Protein 1M9O (pdb70)

Organism: Mus musculus (NCBI:txid10090)

Nearest PDB structures (foldseek):
  1m9o-assembly1_A  TM=8.579E-01  e=6.923E-06  Mus musculus
  1m9o-assembly1_A  TM=8.960E-01  e=3.467E-06  Mus musculus
  1m9o-assembly1_A  TM=8.596E-01  e=6.388E-07  Mus musculus
  2d9n-assembly1_A  TM=3.395E-01  e=9.204E-01  Homo sapiens
  2rhk-assembly1_C  TM=3.405E-01  e=1.941E+00  Homo sapiens

Structure (mmCIF, N/CA/C/O backbone):
data_1M9O
#
_entry.id   1M9O
#
loop_
_entity.id
_entity.type
_entity.pdbx_description
1 polymer Tristetraproline
2 non-polymer 'ZINC ION'
#
loop_
_atom_site.group_PDB
_atom_site.id
_atom_site.type_symbol
_atom_site.label_atom_id
_atom_site.label_alt_id
_atom_site.label_comp_id
_atom_site.label_asym_id
_atom_site.label_entity_id
_atom_site.label_seq_id
_atom_site.pdbx_PDB_ins_code
_atom_site.Cartn_x
_atom_site.Cartn_y
_atom_site.Cartn_z
_atom_site.occupancy
_atom_site.B_iso_or_equiv
_atom_site.auth_seq_id
_atom_site.auth_comp_id
_atom_site.auth_asym_id
_atom_site.auth_atom_id
_atom_site.pdbx_PDB_model_num
ATOM 1 N N . MET A 1 4 ? 67.002 -23.223 -7.880 1.00 0.00 4 MET A N 1
ATOM 2 C CA . MET A 1 4 ? 66.508 -22.281 -8.922 1.00 0.00 4 MET A CA 1
ATOM 3 C C . MET A 1 4 ? 65.943 -21.008 -8.297 1.00 0.00 4 MET A C 1
ATOM 4 O O . MET A 1 4 ? 66.424 -19.908 -8.565 1.00 0.00 4 MET A O 1
ATOM 18 N N . THR A 1 5 ? 64.918 -21.164 -7.465 1.00 0.00 5 THR A N 1
ATOM 19 C CA . THR A 1 5 ? 64.289 -20.025 -6.805 1.00 0.00 5 THR A CA 1
ATOM 20 C C . THR A 1 5 ? 63.784 -19.016 -7.834 1.00 0.00 5 THR A C 1
ATOM 21 O O . THR A 1 5 ? 63.745 -19.306 -9.031 1.00 0.00 5 THR A O 1
ATOM 32 N N . THR A 1 6 ? 63.398 -17.832 -7.365 1.00 0.00 6 THR A N 1
ATOM 33 C CA . THR A 1 6 ? 62.898 -16.785 -8.249 1.00 0.00 6 THR A CA 1
ATOM 34 C C . THR A 1 6 ? 63.916 -16.457 -9.337 1.00 0.00 6 THR A C 1
ATOM 35 O O . THR A 1 6 ? 65.124 -16.473 -9.096 1.00 0.00 6 THR A O 1
ATOM 46 N N . SER A 1 7 ? 63.419 -16.159 -10.535 1.00 0.00 7 SER A N 1
ATOM 47 C CA . SER A 1 7 ? 64.285 -15.828 -11.662 1.00 0.00 7 SER A CA 1
ATOM 48 C C . SER A 1 7 ? 64.274 -14.324 -11.931 1.00 0.00 7 SER A C 1
ATOM 49 O O . SER A 1 7 ? 64.146 -13.884 -13.073 1.00 0.00 7 SER A O 1
ATOM 57 N N . SER A 1 8 ? 64.414 -13.542 -10.867 1.00 0.00 8 SER A N 1
ATOM 58 C CA . SER A 1 8 ? 64.422 -12.088 -10.977 1.00 0.00 8 SER A CA 1
ATOM 59 C C . SER A 1 8 ? 64.667 -11.450 -9.613 1.00 0.00 8 SER A C 1
ATOM 60 O O . SER A 1 8 ? 65.740 -10.904 -9.357 1.00 0.00 8 SER A O 1
ATOM 68 N N . ARG A 1 9 ? 63.669 -11.532 -8.736 1.00 0.00 9 ARG A N 1
ATOM 69 C CA . ARG A 1 9 ? 63.781 -10.970 -7.396 1.00 0.00 9 ARG A CA 1
ATOM 70 C C . ARG A 1 9 ? 63.991 -9.467 -7.450 1.00 0.00 9 ARG A C 1
ATOM 71 O O . ARG A 1 9 ? 64.551 -8.933 -8.411 1.00 0.00 9 ARG A O 1
ATOM 92 N N . TYR A 1 10 ? 63.535 -8.791 -6.407 1.00 0.00 10 TYR A N 1
ATOM 93 C CA . TYR A 1 10 ? 63.655 -7.355 -6.305 1.00 0.00 10 TYR A CA 1
ATOM 94 C C . TYR A 1 10 ? 65.114 -6.932 -6.239 1.00 0.00 10 TYR A C 1
ATOM 95 O O . TYR A 1 10 ? 66.010 -7.689 -6.612 1.00 0.00 10 TYR A O 1
ATOM 113 N N . LYS A 1 11 ? 65.344 -5.709 -5.798 1.00 0.00 11 LYS A N 1
ATOM 114 C CA . LYS A 1 11 ? 66.678 -5.162 -5.713 1.00 0.00 11 LYS A CA 1
ATOM 115 C C . LYS A 1 11 ? 67.497 -5.870 -4.647 1.00 0.00 11 LYS A C 1
ATOM 116 O O . LYS A 1 11 ? 67.127 -6.938 -4.161 1.00 0.00 11 LYS A O 1
ATOM 135 N N . THR A 1 12 ? 68.619 -5.264 -4.299 1.00 0.00 12 THR A N 1
ATOM 136 C CA . THR A 1 12 ? 69.520 -5.828 -3.301 1.00 0.00 12 THR A CA 1
ATOM 137 C C . THR A 1 12 ? 69.710 -4.898 -2.104 1.00 0.00 12 THR A C 1
ATOM 138 O O . THR A 1 12 ? 70.477 -5.205 -1.192 1.00 0.00 12 THR A O 1
ATOM 149 N N . GLU A 1 13 ? 69.038 -3.753 -2.122 1.00 0.00 13 GLU A N 1
ATOM 150 C CA . GLU A 1 13 ? 69.170 -2.785 -1.059 1.00 0.00 13 GLU A CA 1
ATOM 151 C C . GLU A 1 13 ? 68.296 -3.132 0.158 1.00 0.00 13 GLU A C 1
ATOM 152 O O . GLU A 1 13 ? 67.696 -4.201 0.210 1.00 0.00 13 GLU A O 1
ATOM 164 N N . LEU A 1 14 ? 68.249 -2.229 1.144 1.00 0.00 14 LEU A N 1
ATOM 165 C CA . LEU A 1 14 ? 67.463 -2.450 2.361 1.00 0.00 14 LEU A CA 1
ATOM 166 C C . LEU A 1 14 ? 67.188 -1.145 3.105 1.00 0.00 14 LEU A C 1
ATOM 167 O O . LEU A 1 14 ? 68.004 -0.227 3.092 1.00 0.00 14 LEU A O 1
ATOM 183 N N . CYS A 1 15 ? 66.035 -1.081 3.766 1.00 0.00 15 CYS A N 1
ATOM 184 C CA . CYS A 1 15 ? 65.653 0.098 4.525 1.00 0.00 15 CYS A CA 1
ATOM 185 C C . CYS A 1 15 ? 66.510 0.180 5.794 1.00 0.00 15 CYS A C 1
ATOM 186 O O . CYS A 1 15 ? 66.111 -0.307 6.852 1.00 0.00 15 CYS A O 1
ATOM 193 N N . ARG A 1 16 ? 67.702 0.785 5.679 1.00 0.00 16 ARG A N 1
ATOM 194 C CA . ARG A 1 16 ? 68.620 0.897 6.796 1.00 0.00 16 ARG A CA 1
ATOM 195 C C . ARG A 1 16 ? 68.211 2.011 7.765 1.00 0.00 16 ARG A C 1
ATOM 196 O O . ARG A 1 16 ? 67.310 1.833 8.583 1.00 0.00 16 ARG A O 1
ATOM 217 N N . THR A 1 17 ? 68.883 3.158 7.671 1.00 0.00 17 THR A N 1
ATOM 218 C CA . THR A 1 17 ? 68.591 4.294 8.532 1.00 0.00 17 THR A CA 1
ATOM 219 C C . THR A 1 17 ? 67.259 4.919 8.138 1.00 0.00 17 THR A C 1
ATOM 220 O O . THR A 1 17 ? 66.609 5.605 8.924 1.00 0.00 17 THR A O 1
ATOM 231 N N . TYR A 1 18 ? 66.870 4.648 6.903 1.00 0.00 18 TYR A N 1
ATOM 232 C CA . TYR A 1 18 ? 65.647 5.135 6.317 1.00 0.00 18 TYR A CA 1
ATOM 233 C C . TYR A 1 18 ? 64.430 4.816 7.183 1.00 0.00 18 TYR A C 1
ATOM 234 O O . TYR A 1 18 ? 63.588 5.677 7.438 1.00 0.00 18 TYR A O 1
ATOM 252 N N . SER A 1 19 ? 64.343 3.560 7.616 1.00 0.00 19 SER A N 1
ATOM 253 C CA . SER A 1 19 ? 63.234 3.083 8.440 1.00 0.00 19 SER A CA 1
ATOM 254 C C . SER A 1 19 ? 62.960 3.984 9.647 1.00 0.00 19 SER A C 1
ATOM 255 O O . SER A 1 19 ? 61.920 3.862 10.293 1.00 0.00 19 SER A O 1
ATOM 263 N N . GLU A 1 20 ? 63.883 4.890 9.941 1.00 0.00 20 GLU A N 1
ATOM 264 C CA . GLU A 1 20 ? 63.729 5.808 11.061 1.00 0.00 20 GLU A CA 1
ATOM 265 C C . GLU A 1 20 ? 63.195 7.146 10.585 1.00 0.00 20 GLU A C 1
ATOM 266 O O . GLU A 1 20 ? 63.519 8.201 11.135 1.00 0.00 20 GLU A O 1
ATOM 278 N N . SER A 1 21 ? 62.371 7.080 9.557 1.00 0.00 21 SER A N 1
ATOM 279 C CA . SER A 1 21 ? 61.755 8.269 8.967 1.00 0.00 21 SER A CA 1
ATOM 280 C C . SER A 1 21 ? 62.780 9.128 8.227 1.00 0.00 21 SER A C 1
ATOM 281 O O . SER A 1 21 ? 62.514 10.286 7.909 1.00 0.00 21 SER A O 1
ATOM 289 N N . GLY A 1 22 ? 63.951 8.559 7.954 1.00 0.00 22 GLY A N 1
ATOM 290 C CA . GLY A 1 22 ? 64.985 9.293 7.259 1.00 0.00 22 GLY A CA 1
ATOM 291 C C . GLY A 1 22 ? 64.563 9.741 5.876 1.00 0.00 22 GLY A C 1
ATOM 292 O O . GLY A 1 22 ? 64.074 10.857 5.692 1.00 0.00 22 GLY A O 1
ATOM 296 N N . ARG A 1 23 ? 64.795 8.878 4.904 1.00 0.00 23 ARG A N 1
ATOM 297 C CA . ARG A 1 23 ? 64.471 9.172 3.511 1.00 0.00 23 ARG A CA 1
ATOM 298 C C . ARG A 1 23 ? 63.388 8.257 2.970 1.00 0.00 23 ARG A C 1
ATOM 299 O O . ARG A 1 23 ? 62.295 8.689 2.607 1.00 0.00 23 ARG A O 1
ATOM 320 N N . CYS A 1 24 ? 63.733 6.993 2.912 1.00 0.00 24 CYS A N 1
ATOM 321 C CA . CYS A 1 24 ? 62.855 5.958 2.383 1.00 0.00 24 CYS A CA 1
ATOM 322 C C . CYS A 1 24 ? 62.631 6.219 0.895 1.00 0.00 24 CYS A C 1
ATOM 323 O O . CYS A 1 24 ? 61.651 6.860 0.500 1.00 0.00 24 CYS A O 1
ATOM 330 N N . ARG A 1 25 ? 63.575 5.744 0.081 1.00 0.00 25 ARG A N 1
ATOM 331 C CA . ARG A 1 25 ? 63.538 5.931 -1.370 1.00 0.00 25 ARG A CA 1
ATOM 332 C C . ARG A 1 25 ? 62.232 5.418 -1.994 1.00 0.00 25 ARG A C 1
ATOM 333 O O . ARG A 1 25 ? 61.908 5.745 -3.134 1.00 0.00 25 ARG A O 1
ATOM 354 N N . TYR A 1 26 ? 61.479 4.643 -1.228 1.00 0.00 26 TYR A N 1
ATOM 355 C CA . TYR A 1 26 ? 60.191 4.108 -1.657 1.00 0.00 26 TYR A CA 1
ATOM 356 C C . TYR A 1 26 ? 59.220 4.193 -0.485 1.00 0.00 26 TYR A C 1
ATOM 357 O O . TYR A 1 26 ? 58.582 3.210 -0.127 1.00 0.00 26 TYR A O 1
ATOM 375 N N . GLY A 1 27 ? 59.112 5.381 0.103 1.00 0.00 27 GLY A N 1
ATOM 376 C CA . GLY A 1 27 ? 58.229 5.580 1.246 1.00 0.00 27 GLY A CA 1
ATOM 377 C C . GLY A 1 27 ? 56.914 4.823 1.149 1.00 0.00 27 GLY A C 1
ATOM 378 O O . GLY A 1 27 ? 56.128 5.033 0.226 1.00 0.00 27 GLY A O 1
ATOM 382 N N . ALA A 1 28 ? 56.692 3.922 2.111 1.00 0.00 28 ALA A N 1
ATOM 383 C CA . ALA A 1 28 ? 55.480 3.103 2.164 1.00 0.00 28 ALA A CA 1
ATOM 384 C C . ALA A 1 28 ? 55.507 1.975 1.134 1.00 0.00 28 ALA A C 1
ATOM 385 O O . ALA A 1 28 ? 54.714 1.036 1.205 1.00 0.00 28 ALA A O 1
ATOM 392 N N . LYS A 1 29 ? 56.417 2.082 0.180 1.00 0.00 29 LYS A N 1
ATOM 393 C CA . LYS A 1 29 ? 56.560 1.106 -0.865 1.00 0.00 29 LYS A CA 1
ATOM 394 C C . LYS A 1 29 ? 57.983 0.570 -0.929 1.00 0.00 29 LYS A C 1
ATOM 395 O O . LYS A 1 29 ? 58.390 0.009 -1.947 1.00 0.00 29 LYS A O 1
ATOM 414 N N . CYS A 1 30 ? 58.758 0.774 0.136 1.00 0.00 30 CYS A N 1
ATOM 415 C CA . CYS A 1 30 ? 60.151 0.347 0.130 1.00 0.00 30 CYS A CA 1
ATOM 416 C C . CYS A 1 30 ? 60.355 -1.104 0.505 1.00 0.00 30 CYS A C 1
ATOM 417 O O . CYS A 1 30 ? 59.822 -1.605 1.495 1.00 0.00 30 CYS A O 1
ATOM 424 N N . GLN A 1 31 ? 61.160 -1.755 -0.315 1.00 0.00 31 GLN A N 1
ATOM 425 C CA . GLN A 1 31 ? 61.514 -3.144 -0.132 1.00 0.00 31 GLN A CA 1
ATOM 426 C C . GLN A 1 31 ? 63.023 -3.326 -0.242 1.00 0.00 31 GLN A C 1
ATOM 427 O O . GLN A 1 31 ? 63.569 -4.342 0.187 1.00 0.00 31 GLN A O 1
ATOM 441 N N . PHE A 1 32 ? 63.692 -2.331 -0.820 1.00 0.00 32 PHE A N 1
ATOM 442 C CA . PHE A 1 32 ? 65.129 -2.397 -0.996 1.00 0.00 32 PHE A CA 1
ATOM 443 C C . PHE A 1 32 ? 65.775 -1.021 -1.158 1.00 0.00 32 PHE A C 1
ATOM 444 O O . PHE A 1 32 ? 66.280 -0.452 -0.192 1.00 0.00 32 PHE A O 1
ATOM 461 N N . ALA A 1 33 ? 65.796 -0.521 -2.405 1.00 0.00 33 ALA A N 1
ATOM 462 C CA . ALA A 1 33 ? 66.422 0.764 -2.733 1.00 0.00 33 ALA A CA 1
ATOM 463 C C . ALA A 1 33 ? 66.294 1.763 -1.595 1.00 0.00 33 ALA A C 1
ATOM 464 O O . ALA A 1 33 ? 65.225 2.310 -1.366 1.00 0.00 33 ALA A O 1
ATOM 471 N N . HIS A 1 34 ? 67.400 1.990 -0.894 1.00 0.00 34 HIS A N 1
ATOM 472 C CA . HIS A 1 34 ? 67.426 2.913 0.237 1.00 0.00 34 HIS A CA 1
ATOM 473 C C . HIS A 1 34 ? 68.894 3.318 0.561 1.00 0.00 34 HIS A C 1
ATOM 474 O O . HIS A 1 34 ? 69.682 3.541 -0.356 1.00 0.00 34 HIS A O 1
ATOM 488 N N . GLY A 1 35 ? 69.256 3.412 1.856 1.00 0.00 35 GLY A N 1
ATOM 489 C CA . GLY A 1 35 ? 70.598 3.784 2.263 1.00 0.00 35 GLY A CA 1
ATOM 490 C C . GLY A 1 35 ? 71.693 2.980 1.588 1.00 0.00 35 GLY A C 1
ATOM 491 O O . GLY A 1 35 ? 71.907 3.082 0.379 1.00 0.00 35 GLY A O 1
ATOM 495 N N . LEU A 1 36 ? 72.394 2.186 2.388 1.00 0.00 36 LEU A N 1
ATOM 496 C CA . LEU A 1 36 ? 73.491 1.357 1.902 1.00 0.00 36 LEU A CA 1
ATOM 497 C C . LEU A 1 36 ? 73.002 0.318 0.897 1.00 0.00 36 LEU A C 1
ATOM 498 O O . LEU A 1 36 ? 73.208 0.457 -0.308 1.00 0.00 36 LEU A O 1
ATOM 514 N N . GLY A 1 37 ? 72.348 -0.719 1.408 1.00 0.00 37 GLY A N 1
ATOM 515 C CA . GLY A 1 37 ? 71.832 -1.777 0.566 1.00 0.00 37 GLY A CA 1
ATOM 516 C C . GLY A 1 37 ? 72.845 -2.331 -0.410 1.00 0.00 37 GLY A C 1
ATOM 517 O O . GLY A 1 37 ? 72.842 -1.997 -1.595 1.00 0.00 37 GLY A O 1
ATOM 521 N N . GLU A 1 38 ? 73.698 -3.196 0.097 1.00 0.00 38 GLU A N 1
ATOM 522 C CA . GLU A 1 38 ? 74.718 -3.837 -0.717 1.00 0.00 38 GLU A CA 1
ATOM 523 C C . GLU A 1 38 ? 74.756 -5.325 -0.412 1.00 0.00 38 GLU A C 1
ATOM 524 O O . GLU A 1 38 ? 75.825 -5.929 -0.322 1.00 0.00 38 GLU A O 1
ATOM 536 N N . LEU A 1 39 ? 73.575 -5.906 -0.225 1.00 0.00 39 LEU A N 1
ATOM 537 C CA . LEU A 1 39 ? 73.465 -7.333 0.099 1.00 0.00 39 LEU A CA 1
ATOM 538 C C . LEU A 1 39 ? 74.189 -8.195 -0.921 1.00 0.00 39 LEU A C 1
ATOM 539 O O . LEU A 1 39 ? 74.938 -9.108 -0.572 1.00 0.00 39 LEU A O 1
ATOM 555 N N . ARG A 1 40 ? 73.954 -7.887 -2.177 1.00 0.00 40 ARG A N 1
ATOM 556 C CA . ARG A 1 40 ? 74.569 -8.613 -3.286 1.00 0.00 40 ARG A CA 1
ATOM 557 C C . ARG A 1 40 ? 75.746 -7.831 -3.857 1.00 0.00 40 ARG A C 1
ATOM 558 O O . ARG A 1 40 ? 75.976 -7.829 -5.065 1.00 0.00 40 ARG A O 1
ATOM 579 N N . GLN A 1 41 ? 76.492 -7.179 -2.970 1.00 0.00 41 GLN A N 1
ATOM 580 C CA . GLN A 1 41 ? 77.647 -6.397 -3.355 1.00 0.00 41 GLN A CA 1
ATOM 581 C C . GLN A 1 41 ? 78.665 -6.348 -2.217 1.00 0.00 41 GLN A C 1
ATOM 582 O O . GLN A 1 41 ? 79.606 -5.553 -2.247 1.00 0.00 41 GLN A O 1
ATOM 596 N N . ALA A 1 42 ? 78.474 -7.206 -1.216 1.00 0.00 42 ALA A N 1
ATOM 597 C CA . ALA A 1 42 ? 79.373 -7.262 -0.074 1.00 0.00 42 ALA A CA 1
ATOM 598 C C . ALA A 1 42 ? 78.928 -8.304 0.956 1.00 0.00 42 ALA A C 1
ATOM 599 O O . ALA A 1 42 ? 79.736 -8.782 1.751 1.00 0.00 42 ALA A O 1
ATOM 606 N N . ASN A 1 43 ? 77.641 -8.654 0.939 1.00 0.00 43 ASN A N 1
ATOM 607 C CA . ASN A 1 43 ? 77.107 -9.639 1.875 1.00 0.00 43 ASN A CA 1
ATOM 608 C C . ASN A 1 43 ? 77.292 -11.056 1.340 1.00 0.00 43 ASN A C 1
ATOM 609 O O . ASN A 1 43 ? 76.409 -11.523 0.588 1.00 0.00 43 ASN A O 1
ATOM 621 N N . MET A 1 4 ? 75.644 -10.742 -9.173 1.00 0.00 4 MET A N 2
ATOM 622 C CA . MET A 1 4 ? 76.439 -11.916 -8.726 1.00 0.00 4 MET A CA 2
ATOM 623 C C . MET A 1 4 ? 75.910 -13.209 -9.339 1.00 0.00 4 MET A C 2
ATOM 624 O O . MET A 1 4 ? 76.611 -13.887 -10.088 1.00 0.00 4 MET A O 2
ATOM 638 N N . THR A 1 5 ? 74.665 -13.542 -9.019 1.00 0.00 5 THR A N 2
ATOM 639 C CA . THR A 1 5 ? 74.037 -14.753 -9.537 1.00 0.00 5 THR A CA 2
ATOM 640 C C . THR A 1 5 ? 72.616 -14.461 -10.001 1.00 0.00 5 THR A C 2
ATOM 641 O O . THR A 1 5 ? 72.235 -14.789 -11.126 1.00 0.00 5 THR A O 2
ATOM 652 N N . THR A 1 6 ? 71.830 -13.848 -9.122 1.00 0.00 6 THR A N 2
ATOM 653 C CA . THR A 1 6 ? 70.447 -13.514 -9.433 1.00 0.00 6 THR A CA 2
ATOM 654 C C . THR A 1 6 ? 70.366 -12.451 -10.524 1.00 0.00 6 THR A C 2
ATOM 655 O O . THR A 1 6 ? 71.367 -11.820 -10.869 1.00 0.00 6 THR A O 2
ATOM 666 N N . SER A 1 7 ? 69.168 -12.256 -11.064 1.00 0.00 7 SER A N 2
ATOM 667 C CA . SER A 1 7 ? 68.954 -11.269 -12.120 1.00 0.00 7 SER A CA 2
ATOM 668 C C . SER A 1 7 ? 67.470 -10.949 -12.274 1.00 0.00 7 SER A C 2
ATOM 669 O O . SER A 1 7 ? 67.091 -9.793 -12.459 1.00 0.00 7 SER A O 2
ATOM 677 N N . SER A 1 8 ? 66.633 -11.981 -12.191 1.00 0.00 8 SER A N 2
ATOM 678 C CA . SER A 1 8 ? 65.190 -11.805 -12.320 1.00 0.00 8 SER A CA 2
ATOM 679 C C . SER A 1 8 ? 64.544 -11.449 -10.977 1.00 0.00 8 SER A C 2
ATOM 680 O O . SER A 1 8 ? 63.411 -10.964 -10.940 1.00 0.00 8 SER A O 2
ATOM 688 N N . ARG A 1 9 ? 65.266 -11.684 -9.882 1.00 0.00 9 ARG A N 2
ATOM 689 C CA . ARG A 1 9 ? 64.762 -11.376 -8.547 1.00 0.00 9 ARG A CA 2
ATOM 690 C C . ARG A 1 9 ? 64.646 -9.867 -8.355 1.00 0.00 9 ARG A C 2
ATOM 691 O O . ARG A 1 9 ? 64.880 -9.096 -9.285 1.00 0.00 9 ARG A O 2
ATOM 712 N N . TYR A 1 10 ? 64.288 -9.456 -7.150 1.00 0.00 10 TYR A N 2
ATOM 713 C CA . TYR A 1 10 ? 64.138 -8.049 -6.836 1.00 0.00 10 TYR A CA 2
ATOM 714 C C . TYR A 1 10 ? 65.500 -7.386 -6.642 1.00 0.00 10 TYR A C 2
ATOM 715 O O . TYR A 1 10 ? 66.528 -7.935 -7.035 1.00 0.00 10 TYR A O 2
ATOM 733 N N . LYS A 1 11 ? 65.497 -6.195 -6.064 1.00 0.00 11 LYS A N 2
ATOM 734 C CA . LYS A 1 11 ? 66.722 -5.452 -5.842 1.00 0.00 11 LYS A CA 2
ATOM 735 C C . LYS A 1 11 ? 67.557 -6.095 -4.748 1.00 0.00 11 LYS A C 2
ATOM 736 O O . LYS A 1 11 ? 67.302 -7.230 -4.340 1.00 0.00 11 LYS A O 2
ATOM 755 N N . THR A 1 12 ? 68.562 -5.367 -4.287 1.00 0.00 12 THR A N 2
ATOM 756 C CA . THR A 1 12 ? 69.455 -5.864 -3.244 1.00 0.00 12 THR A CA 2
ATOM 757 C C . THR A 1 12 ? 69.583 -4.885 -2.079 1.00 0.00 12 THR A C 2
ATOM 758 O O . THR A 1 12 ? 70.358 -5.121 -1.151 1.00 0.00 12 THR A O 2
ATOM 769 N N . GLU A 1 13 ? 68.849 -3.776 -2.140 1.00 0.00 13 GLU A N 2
ATOM 770 C CA . GLU A 1 13 ? 68.917 -2.762 -1.105 1.00 0.00 13 GLU A CA 2
ATOM 771 C C . GLU A 1 13 ? 67.959 -3.047 0.060 1.00 0.00 13 GLU A C 2
ATOM 772 O O . GLU A 1 13 ? 67.334 -4.104 0.112 1.00 0.00 13 GLU A O 2
ATOM 784 N N . LEU A 1 14 ? 67.871 -2.095 0.997 1.00 0.00 14 LEU A N 2
ATOM 785 C CA . LEU A 1 14 ? 67.013 -2.234 2.173 1.00 0.00 14 LEU A CA 2
ATOM 786 C C . LEU A 1 14 ? 66.872 -0.935 2.949 1.00 0.00 14 LEU A C 2
ATOM 787 O O . LEU A 1 14 ? 67.732 -0.059 2.898 1.00 0.00 14 LEU A O 2
ATOM 803 N N . CYS A 1 15 ? 65.779 -0.845 3.697 1.00 0.00 15 CYS A N 2
ATOM 804 C CA . CYS A 1 15 ? 65.492 0.309 4.522 1.00 0.00 15 CYS A CA 2
ATOM 805 C C . CYS A 1 15 ? 66.449 0.341 5.714 1.00 0.00 15 CYS A C 2
ATOM 806 O O . CYS A 1 15 ? 66.107 -0.126 6.801 1.00 0.00 15 CYS A O 2
ATOM 813 N N . ARG A 1 16 ? 67.653 0.895 5.511 1.00 0.00 16 ARG A N 2
ATOM 814 C CA . ARG A 1 16 ? 68.648 0.962 6.567 1.00 0.00 16 ARG A CA 2
ATOM 815 C C . ARG A 1 16 ? 68.240 1.959 7.663 1.00 0.00 16 ARG A C 2
ATOM 816 O O . ARG A 1 16 ? 67.461 1.629 8.558 1.00 0.00 16 ARG A O 2
ATOM 837 N N . THR A 1 17 ? 68.775 3.176 7.585 1.00 0.00 17 THR A N 2
ATOM 838 C CA . THR A 1 17 ? 68.478 4.230 8.546 1.00 0.00 17 THR A CA 2
ATOM 839 C C . THR A 1 17 ? 67.156 4.907 8.193 1.00 0.00 17 THR A C 2
ATOM 840 O O . THR A 1 17 ? 66.518 5.560 9.015 1.00 0.00 17 THR A O 2
ATOM 851 N N . TYR A 1 18 ? 66.770 4.730 6.945 1.00 0.00 18 TYR A N 2
ATOM 852 C CA . TYR A 1 18 ? 65.565 5.286 6.384 1.00 0.00 18 TYR A CA 2
ATOM 853 C C . TYR A 1 18 ? 64.329 4.998 7.243 1.00 0.00 18 TYR A C 2
ATOM 854 O O . TYR A 1 18 ? 63.546 5.898 7.544 1.00 0.00 18 TYR A O 2
ATOM 872 N N . SER A 1 19 ? 64.144 3.728 7.588 1.00 0.00 19 SER A N 2
ATOM 873 C CA . SER A 1 19 ? 62.988 3.287 8.367 1.00 0.00 19 SER A CA 2
ATOM 874 C C . SER A 1 19 ? 62.781 4.104 9.629 1.00 0.00 19 SER A C 2
ATOM 875 O O . SER A 1 19 ? 61.651 4.305 10.074 1.00 0.00 19 SER A O 2
ATOM 883 N N . GLU A 1 20 ? 63.868 4.568 10.202 1.00 0.00 20 GLU A N 2
ATOM 884 C CA . GLU A 1 20 ? 63.802 5.361 11.419 1.00 0.00 20 GLU A CA 2
ATOM 885 C C . GLU A 1 20 ? 63.159 6.722 11.155 1.00 0.00 20 GLU A C 2
ATOM 886 O O . GLU A 1 20 ? 62.365 7.207 11.956 1.00 0.00 20 GLU A O 2
ATOM 898 N N . SER A 1 21 ? 63.516 7.325 10.024 1.00 0.00 21 SER A N 2
ATOM 899 C CA . SER A 1 21 ? 62.987 8.637 9.625 1.00 0.00 21 SER A CA 2
ATOM 900 C C . SER A 1 21 ? 63.916 9.311 8.614 1.00 0.00 21 SER A C 2
ATOM 901 O O . SER A 1 21 ? 63.854 10.524 8.418 1.00 0.00 21 SER A O 2
ATOM 909 N N . GLY A 1 22 ? 64.781 8.519 7.980 1.00 0.00 22 GLY A N 2
ATOM 910 C CA . GLY A 1 22 ? 65.716 9.047 7.015 1.00 0.00 22 GLY A CA 2
ATOM 911 C C . GLY A 1 22 ? 65.056 9.646 5.792 1.00 0.00 22 GLY A C 2
ATOM 912 O O . GLY A 1 22 ? 64.778 10.846 5.746 1.00 0.00 22 GLY A O 2
ATOM 916 N N . ARG A 1 23 ? 64.861 8.816 4.783 1.00 0.00 23 ARG A N 2
ATOM 917 C CA . ARG A 1 23 ? 64.280 9.260 3.519 1.00 0.00 23 ARG A CA 2
ATOM 918 C C . ARG A 1 23 ? 63.193 8.330 3.030 1.00 0.00 23 ARG A C 2
ATOM 919 O O . ARG A 1 23 ? 62.061 8.730 2.764 1.00 0.00 23 ARG A O 2
ATOM 940 N N . CYS A 1 24 ? 63.596 7.094 2.880 1.00 0.00 24 CYS A N 2
ATOM 941 C CA . CYS A 1 24 ? 62.740 6.033 2.366 1.00 0.00 24 CYS A CA 2
ATOM 942 C C . CYS A 1 24 ? 62.539 6.254 0.872 1.00 0.00 24 CYS A C 2
ATOM 943 O O . CYS A 1 24 ? 61.524 6.814 0.444 1.00 0.00 24 CYS A O 2
ATOM 950 N N . ARG A 1 25 ? 63.543 5.848 0.093 1.00 0.00 25 ARG A N 2
ATOM 951 C CA . ARG A 1 25 ? 63.532 6.023 -1.359 1.00 0.00 25 ARG A CA 2
ATOM 952 C C . ARG A 1 25 ? 62.238 5.501 -2.003 1.00 0.00 25 ARG A C 2
ATOM 953 O O . ARG A 1 25 ? 61.912 5.852 -3.134 1.00 0.00 25 ARG A O 2
ATOM 974 N N . TYR A 1 26 ? 61.502 4.684 -1.265 1.00 0.00 26 TYR A N 2
ATOM 975 C CA . TYR A 1 26 ? 60.229 4.134 -1.716 1.00 0.00 26 TYR A CA 2
ATOM 976 C C . TYR A 1 26 ? 59.248 4.109 -0.546 1.00 0.00 26 TYR A C 2
ATOM 977 O O . TYR A 1 26 ? 58.600 3.100 -0.287 1.00 0.00 26 TYR A O 2
ATOM 995 N N . GLY A 1 27 ? 59.125 5.246 0.143 1.00 0.00 27 GLY A N 2
ATOM 996 C CA . GLY A 1 27 ? 58.228 5.354 1.287 1.00 0.00 27 GLY A CA 2
ATOM 997 C C . GLY A 1 27 ? 56.922 4.602 1.126 1.00 0.00 27 GLY A C 2
ATOM 998 O O . GLY A 1 27 ? 56.201 4.780 0.145 1.00 0.00 27 GLY A O 2
ATOM 1002 N N . ALA A 1 28 ? 56.638 3.742 2.107 1.00 0.00 28 ALA A N 2
ATOM 1003 C CA . ALA A 1 28 ? 55.426 2.920 2.119 1.00 0.00 28 ALA A CA 2
ATOM 1004 C C . ALA A 1 28 ? 55.466 1.816 1.063 1.00 0.00 28 ALA A C 2
ATOM 1005 O O . ALA A 1 28 ? 54.659 0.886 1.096 1.00 0.00 28 ALA A O 2
ATOM 1012 N N . LYS A 1 29 ? 56.396 1.931 0.128 1.00 0.00 29 LYS A N 2
ATOM 1013 C CA . LYS A 1 29 ? 56.550 0.975 -0.937 1.00 0.00 29 LYS A CA 2
ATOM 1014 C C . LYS A 1 29 ? 57.984 0.478 -1.030 1.00 0.00 29 LYS A C 2
ATOM 1015 O O . LYS A 1 29 ? 58.398 -0.045 -2.065 1.00 0.00 29 LYS A O 2
ATOM 1034 N N . CYS A 1 30 ? 58.757 0.679 0.033 1.00 0.00 30 CYS A N 2
ATOM 1035 C CA . CYS A 1 30 ? 60.160 0.290 0.018 1.00 0.00 30 CYS A CA 2
ATOM 1036 C C . CYS A 1 30 ? 60.418 -1.147 0.436 1.00 0.00 30 CYS A C 2
ATOM 1037 O O . CYS A 1 30 ? 60.378 -1.490 1.620 1.00 0.00 30 CYS A O 2
ATOM 1044 N N . GLN A 1 31 ? 60.757 -1.957 -0.553 1.00 0.00 31 GLN A N 2
ATOM 1045 C CA . GLN A 1 31 ? 61.116 -3.336 -0.341 1.00 0.00 31 GLN A CA 2
ATOM 1046 C C . GLN A 1 31 ? 62.633 -3.452 -0.453 1.00 0.00 31 GLN A C 2
ATOM 1047 O O . GLN A 1 31 ? 63.238 -4.421 0.002 1.00 0.00 31 GLN A O 2
ATOM 1061 N N . PHE A 1 32 ? 63.236 -2.420 -1.045 1.00 0.00 32 PHE A N 2
ATOM 1062 C CA . PHE A 1 32 ? 64.677 -2.351 -1.219 1.00 0.00 32 PHE A CA 2
ATOM 1063 C C . PHE A 1 32 ? 65.121 -0.885 -1.298 1.00 0.00 32 PHE A C 2
ATOM 1064 O O . PHE A 1 32 ? 64.618 -0.044 -0.553 1.00 0.00 32 PHE A O 2
ATOM 1081 N N . ALA A 1 33 ? 66.051 -0.573 -2.200 1.00 0.00 33 ALA A N 2
ATOM 1082 C CA . ALA A 1 33 ? 66.531 0.792 -2.351 1.00 0.00 33 ALA A CA 2
ATOM 1083 C C . ALA A 1 33 ? 66.968 1.371 -1.011 1.00 0.00 33 ALA A C 2
ATOM 1084 O O . ALA A 1 33 ? 67.259 0.630 -0.076 1.00 0.00 33 ALA A O 2
ATOM 1091 N N . HIS A 1 34 ? 67.008 2.694 -0.935 1.00 0.00 34 HIS A N 2
ATOM 1092 C CA . HIS A 1 34 ? 67.386 3.408 0.287 1.00 0.00 34 HIS A CA 2
ATOM 1093 C C . HIS A 1 34 ? 68.924 3.551 0.465 1.00 0.00 34 HIS A C 2
ATOM 1094 O O . HIS A 1 34 ? 69.651 3.701 -0.516 1.00 0.00 34 HIS A O 2
ATOM 1108 N N . GLY A 1 35 ? 69.407 3.538 1.734 1.00 0.00 35 GLY A N 2
ATOM 1109 C CA . GLY A 1 35 ? 70.818 3.698 2.028 1.00 0.00 35 GLY A CA 2
ATOM 1110 C C . GLY A 1 35 ? 71.700 2.623 1.440 1.00 0.00 35 GLY A C 2
ATOM 1111 O O . GLY A 1 35 ? 71.586 2.279 0.261 1.00 0.00 35 GLY A O 2
ATOM 1115 N N . LEU A 1 36 ? 72.583 2.100 2.292 1.00 0.00 36 LEU A N 2
ATOM 1116 C CA . LEU A 1 36 ? 73.530 1.050 1.916 1.00 0.00 36 LEU A CA 2
ATOM 1117 C C . LEU A 1 36 ? 72.901 0.049 0.946 1.00 0.00 36 LEU A C 2
ATOM 1118 O O . LEU A 1 36 ? 73.160 0.089 -0.259 1.00 0.00 36 LEU A O 2
ATOM 1134 N N . GLY A 1 37 ? 72.073 -0.844 1.478 1.00 0.00 37 GLY A N 2
ATOM 1135 C CA . GLY A 1 37 ? 71.411 -1.840 0.657 1.00 0.00 37 GLY A CA 2
ATOM 1136 C C . GLY A 1 37 ? 72.351 -2.633 -0.223 1.00 0.00 37 GLY A C 2
ATOM 1137 O O . GLY A 1 37 ? 71.941 -3.233 -1.216 1.00 0.00 37 GLY A O 2
ATOM 1141 N N . GLU A 1 38 ? 73.611 -2.649 0.142 1.00 0.00 38 GLU A N 2
ATOM 1142 C CA . GLU A 1 38 ? 74.601 -3.386 -0.625 1.00 0.00 38 GLU A CA 2
ATOM 1143 C C . GLU A 1 38 ? 74.657 -4.850 -0.199 1.00 0.00 38 GLU A C 2
ATOM 1144 O O . GLU A 1 38 ? 75.737 -5.402 -0.004 1.00 0.00 38 GLU A O 2
ATOM 1156 N N . LEU A 1 39 ? 73.492 -5.485 -0.061 1.00 0.00 39 LEU A N 2
ATOM 1157 C CA . LEU A 1 39 ? 73.440 -6.897 0.336 1.00 0.00 39 LEU A CA 2
ATOM 1158 C C . LEU A 1 39 ? 74.290 -7.751 -0.586 1.00 0.00 39 LEU A C 2
ATOM 1159 O O . LEU A 1 39 ? 75.182 -8.480 -0.150 1.00 0.00 39 LEU A O 2
ATOM 1175 N N . ARG A 1 40 ? 73.981 -7.651 -1.862 1.00 0.00 40 ARG A N 2
ATOM 1176 C CA . ARG A 1 40 ? 74.674 -8.400 -2.905 1.00 0.00 40 ARG A CA 2
ATOM 1177 C C . ARG A 1 40 ? 75.825 -7.583 -3.495 1.00 0.00 40 ARG A C 2
ATOM 1178 O O . ARG A 1 40 ? 76.061 -7.609 -4.700 1.00 0.00 40 ARG A O 2
ATOM 1199 N N . GLN A 1 41 ? 76.542 -6.867 -2.630 1.00 0.00 41 GLN A N 2
ATOM 1200 C CA . GLN A 1 41 ? 77.665 -6.042 -3.042 1.00 0.00 41 GLN A CA 2
ATOM 1201 C C . GLN A 1 41 ? 78.654 -5.878 -1.891 1.00 0.00 41 GLN A C 2
ATOM 1202 O O . GLN A 1 41 ? 79.833 -6.214 -2.013 1.00 0.00 41 GLN A O 2
ATOM 1216 N N . ALA A 1 42 ? 78.163 -5.343 -0.780 1.00 0.00 42 ALA A N 2
ATOM 1217 C CA . ALA A 1 42 ? 78.989 -5.116 0.400 1.00 0.00 42 ALA A CA 2
ATOM 1218 C C . ALA A 1 42 ? 80.190 -4.244 0.072 1.00 0.00 42 ALA A C 2
ATOM 1219 O O . ALA A 1 42 ? 80.352 -3.789 -1.061 1.00 0.00 42 ALA A O 2
ATOM 1226 N N . ASN A 1 43 ? 81.032 -4.014 1.070 1.00 0.00 43 ASN A N 2
ATOM 1227 C CA . ASN A 1 43 ? 82.218 -3.194 0.888 1.00 0.00 43 ASN A CA 2
ATOM 1228 C C . ASN A 1 43 ? 83.443 -3.856 1.517 1.00 0.00 43 ASN A C 2
ATOM 1229 O O . ASN A 1 43 ? 84.380 -4.195 0.766 1.00 0.00 43 ASN A O 2
ATOM 1241 N N . MET A 1 4 ? 71.353 -21.017 -10.925 1.00 0.00 4 MET A N 3
ATOM 1242 C CA . MET A 1 4 ? 71.517 -20.095 -12.080 1.00 0.00 4 MET A CA 3
ATOM 1243 C C . MET A 1 4 ? 70.249 -19.284 -12.327 1.00 0.00 4 MET A C 3
ATOM 1244 O O . MET A 1 4 ? 70.294 -18.215 -12.938 1.00 0.00 4 MET A O 3
ATOM 1258 N N . THR A 1 5 ? 69.118 -19.801 -11.855 1.00 0.00 5 THR A N 3
ATOM 1259 C CA . THR A 1 5 ? 67.839 -19.127 -12.030 1.00 0.00 5 THR A CA 3
ATOM 1260 C C . THR A 1 5 ? 67.619 -18.087 -10.936 1.00 0.00 5 THR A C 3
ATOM 1261 O O . THR A 1 5 ? 67.917 -18.328 -9.765 1.00 0.00 5 THR A O 3
ATOM 1272 N N . THR A 1 6 ? 67.097 -16.927 -11.328 1.00 0.00 6 THR A N 3
ATOM 1273 C CA . THR A 1 6 ? 66.837 -15.847 -10.381 1.00 0.00 6 THR A CA 3
ATOM 1274 C C . THR A 1 6 ? 65.339 -15.662 -10.154 1.00 0.00 6 THR A C 3
ATOM 1275 O O . THR A 1 6 ? 64.912 -15.274 -9.068 1.00 0.00 6 THR A O 3
ATOM 1286 N N . SER A 1 7 ? 64.550 -15.946 -11.187 1.00 0.00 7 SER A N 3
ATOM 1287 C CA . SER A 1 7 ? 63.099 -15.812 -11.103 1.00 0.00 7 SER A CA 3
ATOM 1288 C C . SER A 1 7 ? 62.694 -14.351 -10.923 1.00 0.00 7 SER A C 3
ATOM 1289 O O . SER A 1 7 ? 61.721 -14.048 -10.231 1.00 0.00 7 SER A O 3
ATOM 1297 N N . SER A 1 8 ? 63.444 -13.448 -11.547 1.00 0.00 8 SER A N 3
ATOM 1298 C CA . SER A 1 8 ? 63.161 -12.021 -11.455 1.00 0.00 8 SER A CA 3
ATOM 1299 C C . SER A 1 8 ? 63.230 -11.546 -10.006 1.00 0.00 8 SER A C 3
ATOM 1300 O O . SER A 1 8 ? 62.208 -11.238 -9.393 1.00 0.00 8 SER A O 3
ATOM 1308 N N . ARG A 1 9 ? 64.443 -11.492 -9.466 1.00 0.00 9 ARG A N 3
ATOM 1309 C CA . ARG A 1 9 ? 64.650 -11.058 -8.089 1.00 0.00 9 ARG A CA 3
ATOM 1310 C C . ARG A 1 9 ? 64.596 -9.541 -7.982 1.00 0.00 9 ARG A C 3
ATOM 1311 O O . ARG A 1 9 ? 64.881 -8.826 -8.944 1.00 0.00 9 ARG A O 3
ATOM 1332 N N . TYR A 1 10 ? 64.231 -9.056 -6.799 1.00 0.00 10 TYR A N 3
ATOM 1333 C CA . TYR A 1 10 ? 64.138 -7.634 -6.549 1.00 0.00 10 TYR A CA 3
ATOM 1334 C C . TYR A 1 10 ? 65.525 -7.024 -6.436 1.00 0.00 10 TYR A C 3
ATOM 1335 O O . TYR A 1 10 ? 66.515 -7.630 -6.846 1.00 0.00 10 TYR A O 3
ATOM 1353 N N . LYS A 1 11 ? 65.594 -5.821 -5.898 1.00 0.00 11 LYS A N 3
ATOM 1354 C CA . LYS A 1 11 ? 66.855 -5.132 -5.755 1.00 0.00 11 LYS A CA 3
ATOM 1355 C C . LYS A 1 11 ? 67.721 -5.806 -4.704 1.00 0.00 11 LYS A C 3
ATOM 1356 O O . LYS A 1 11 ? 67.454 -6.934 -4.289 1.00 0.00 11 LYS A O 3
ATOM 1375 N N . THR A 1 12 ? 68.769 -5.116 -4.295 1.00 0.00 12 THR A N 3
ATOM 1376 C CA . THR A 1 12 ? 69.699 -5.650 -3.304 1.00 0.00 12 THR A CA 3
ATOM 1377 C C . THR A 1 12 ? 69.810 -4.759 -2.069 1.00 0.00 12 THR A C 3
ATOM 1378 O O . THR A 1 12 ? 70.524 -5.091 -1.124 1.00 0.00 12 THR A O 3
ATOM 1389 N N . GLU A 1 13 ? 69.136 -3.617 -2.092 1.00 0.00 13 GLU A N 3
ATOM 1390 C CA . GLU A 1 13 ? 69.207 -2.681 -0.995 1.00 0.00 13 GLU A CA 3
ATOM 1391 C C . GLU A 1 13 ? 68.312 -3.060 0.192 1.00 0.00 13 GLU A C 3
ATOM 1392 O O . GLU A 1 13 ? 67.780 -4.165 0.251 1.00 0.00 13 GLU A O 3
ATOM 1404 N N . LEU A 1 14 ? 68.181 -2.137 1.153 1.00 0.00 14 LEU A N 3
ATOM 1405 C CA . LEU A 1 14 ? 67.376 -2.366 2.352 1.00 0.00 14 LEU A CA 3
ATOM 1406 C C . LEU A 1 14 ? 67.108 -1.069 3.115 1.00 0.00 14 LEU A C 3
ATOM 1407 O O . LEU A 1 14 ? 67.951 -0.177 3.175 1.00 0.00 14 LEU A O 3
ATOM 1423 N N . CYS A 1 15 ? 65.917 -0.986 3.703 1.00 0.00 15 CYS A N 3
ATOM 1424 C CA . CYS A 1 15 ? 65.503 0.173 4.478 1.00 0.00 15 CYS A CA 3
ATOM 1425 C C . CYS A 1 15 ? 66.285 0.215 5.794 1.00 0.00 15 CYS A C 3
ATOM 1426 O O . CYS A 1 15 ? 65.811 -0.281 6.817 1.00 0.00 15 CYS A O 3
ATOM 1433 N N . ARG A 1 16 ? 67.493 0.791 5.766 1.00 0.00 16 ARG A N 3
ATOM 1434 C CA . ARG A 1 16 ? 68.331 0.853 6.946 1.00 0.00 16 ARG A CA 3
ATOM 1435 C C . ARG A 1 16 ? 67.905 1.978 7.895 1.00 0.00 16 ARG A C 3
ATOM 1436 O O . ARG A 1 16 ? 66.955 1.822 8.662 1.00 0.00 16 ARG A O 3
ATOM 1457 N N . THR A 1 17 ? 68.612 3.106 7.847 1.00 0.00 17 THR A N 3
ATOM 1458 C CA . THR A 1 17 ? 68.299 4.245 8.703 1.00 0.00 17 THR A CA 3
ATOM 1459 C C . THR A 1 17 ? 67.003 4.913 8.255 1.00 0.00 17 THR A C 3
ATOM 1460 O O . THR A 1 17 ? 66.366 5.651 9.006 1.00 0.00 17 THR A O 3
ATOM 1471 N N . TYR A 1 18 ? 66.632 4.629 7.019 1.00 0.00 18 TYR A N 3
ATOM 1472 C CA . TYR A 1 18 ? 65.444 5.158 6.394 1.00 0.00 18 TYR A CA 3
ATOM 1473 C C . TYR A 1 18 ? 64.194 4.902 7.235 1.00 0.00 18 TYR A C 3
ATOM 1474 O O . TYR A 1 18 ? 63.382 5.803 7.452 1.00 0.00 18 TYR A O 3
ATOM 1492 N N . SER A 1 19 ? 64.035 3.659 7.689 1.00 0.00 19 SER A N 3
ATOM 1493 C CA . SER A 1 19 ? 62.880 3.263 8.490 1.00 0.00 19 SER A CA 3
ATOM 1494 C C . SER A 1 19 ? 62.594 4.263 9.599 1.00 0.00 19 SER A C 3
ATOM 1495 O O . SER A 1 19 ? 61.440 4.537 9.928 1.00 0.00 19 SER A O 3
ATOM 1503 N N . GLU A 1 20 ? 63.652 4.799 10.163 1.00 0.00 20 GLU A N 3
ATOM 1504 C CA . GLU A 1 20 ? 63.535 5.774 11.237 1.00 0.00 20 GLU A CA 3
ATOM 1505 C C . GLU A 1 20 ? 62.932 7.079 10.725 1.00 0.00 20 GLU A C 3
ATOM 1506 O O . GLU A 1 20 ? 62.136 7.714 11.414 1.00 0.00 20 GLU A O 3
ATOM 1518 N N . SER A 1 21 ? 63.322 7.460 9.506 1.00 0.00 21 SER A N 3
ATOM 1519 C CA . SER A 1 21 ? 62.832 8.688 8.852 1.00 0.00 21 SER A CA 3
ATOM 1520 C C . SER A 1 21 ? 63.872 9.272 7.891 1.00 0.00 21 SER A C 3
ATOM 1521 O O . SER A 1 21 ? 63.631 10.302 7.261 1.00 0.00 21 SER A O 3
ATOM 1529 N N . GLY A 1 22 ? 65.033 8.626 7.794 1.00 0.00 22 GLY A N 3
ATOM 1530 C CA . GLY A 1 22 ? 66.096 9.107 6.925 1.00 0.00 22 GLY A CA 3
ATOM 1531 C C . GLY A 1 22 ? 65.639 9.572 5.558 1.00 0.00 22 GLY A C 3
ATOM 1532 O O . GLY A 1 22 ? 66.148 10.568 5.041 1.00 0.00 22 GLY A O 3
ATOM 1536 N N . ARG A 1 23 ? 64.718 8.839 4.958 1.00 0.00 23 ARG A N 3
ATOM 1537 C CA . ARG A 1 23 ? 64.233 9.184 3.620 1.00 0.00 23 ARG A CA 3
ATOM 1538 C C . ARG A 1 23 ? 63.148 8.254 3.110 1.00 0.00 23 ARG A C 3
ATOM 1539 O O . ARG A 1 23 ? 62.040 8.674 2.776 1.00 0.00 23 ARG A O 3
ATOM 1560 N N . CYS A 1 24 ? 63.517 7.001 3.013 1.00 0.00 24 CYS A N 3
ATOM 1561 C CA . CYS A 1 24 ? 62.643 5.964 2.477 1.00 0.00 24 CYS A CA 3
ATOM 1562 C C . CYS A 1 24 ? 62.422 6.232 0.987 1.00 0.00 24 CYS A C 3
ATOM 1563 O O . CYS A 1 24 ? 61.415 6.828 0.591 1.00 0.00 24 CYS A O 3
ATOM 1570 N N . ARG A 1 25 ? 63.400 5.824 0.176 1.00 0.00 25 ARG A N 3
ATOM 1571 C CA . ARG A 1 25 ? 63.370 6.034 -1.275 1.00 0.00 25 ARG A CA 3
ATOM 1572 C C . ARG A 1 25 ? 62.073 5.525 -1.920 1.00 0.00 25 ARG A C 3
ATOM 1573 O O . ARG A 1 25 ? 61.723 5.929 -3.027 1.00 0.00 25 ARG A O 3
ATOM 1594 N N . TYR A 1 26 ? 61.363 4.659 -1.215 1.00 0.00 26 TYR A N 3
ATOM 1595 C CA . TYR A 1 26 ? 60.088 4.107 -1.680 1.00 0.00 26 TYR A CA 3
ATOM 1596 C C . TYR A 1 26 ? 59.105 4.099 -0.516 1.00 0.00 26 TYR A C 3
ATOM 1597 O O . TYR A 1 26 ? 58.461 3.090 -0.244 1.00 0.00 26 TYR A O 3
ATOM 1615 N N . GLY A 1 27 ? 58.987 5.238 0.162 1.00 0.00 27 GLY A N 3
ATOM 1616 C CA . GLY A 1 27 ? 58.099 5.343 1.313 1.00 0.00 27 GLY A CA 3
ATOM 1617 C C . GLY A 1 27 ? 56.803 4.564 1.169 1.00 0.00 27 GLY A C 3
ATOM 1618 O O . GLY A 1 27 ? 56.038 4.767 0.227 1.00 0.00 27 GLY A O 3
ATOM 1622 N N . ALA A 1 28 ? 56.583 3.652 2.121 1.00 0.00 28 ALA A N 3
ATOM 1623 C CA . ALA A 1 28 ? 55.397 2.790 2.162 1.00 0.00 28 ALA A CA 3
ATOM 1624 C C . ALA A 1 28 ? 55.493 1.626 1.183 1.00 0.00 28 ALA A C 3
ATOM 1625 O O . ALA A 1 28 ? 54.868 0.583 1.382 1.00 0.00 28 ALA A O 3
ATOM 1632 N N . LYS A 1 29 ? 56.267 1.811 0.129 1.00 0.00 29 LYS A N 3
ATOM 1633 C CA . LYS A 1 29 ? 56.444 0.805 -0.883 1.00 0.00 29 LYS A CA 3
ATOM 1634 C C . LYS A 1 29 ? 57.881 0.307 -0.928 1.00 0.00 29 LYS A C 3
ATOM 1635 O O . LYS A 1 29 ? 58.266 -0.406 -1.855 1.00 0.00 29 LYS A O 3
ATOM 1654 N N . CYS A 1 30 ? 58.688 0.717 0.045 1.00 0.00 30 CYS A N 3
ATOM 1655 C CA . CYS A 1 30 ? 60.092 0.345 0.049 1.00 0.00 30 CYS A CA 3
ATOM 1656 C C . CYS A 1 30 ? 60.328 -1.112 0.385 1.00 0.00 30 CYS A C 3
ATOM 1657 O O . CYS A 1 30 ? 59.798 -1.647 1.359 1.00 0.00 30 CYS A O 3
ATOM 1664 N N . GLN A 1 31 ? 61.147 -1.731 -0.448 1.00 0.00 31 GLN A N 3
ATOM 1665 C CA . GLN A 1 31 ? 61.517 -3.120 -0.295 1.00 0.00 31 GLN A CA 3
ATOM 1666 C C . GLN A 1 31 ? 63.034 -3.268 -0.311 1.00 0.00 31 GLN A C 3
ATOM 1667 O O . GLN A 1 31 ? 63.570 -4.292 0.111 1.00 0.00 31 GLN A O 3
ATOM 1681 N N . PHE A 1 32 ? 63.715 -2.242 -0.811 1.00 0.00 32 PHE A N 3
ATOM 1682 C CA . PHE A 1 32 ? 65.168 -2.276 -0.901 1.00 0.00 32 PHE A CA 3
ATOM 1683 C C . PHE A 1 32 ? 65.787 -0.879 -0.996 1.00 0.00 32 PHE A C 3
ATOM 1684 O O . PHE A 1 32 ? 66.239 -0.322 0.003 1.00 0.00 32 PHE A O 3
ATOM 1701 N N . ALA A 1 33 ? 65.838 -0.351 -2.224 1.00 0.00 33 ALA A N 3
ATOM 1702 C CA . ALA A 1 33 ? 66.437 0.953 -2.516 1.00 0.00 33 ALA A CA 3
ATOM 1703 C C . ALA A 1 33 ? 66.266 1.959 -1.387 1.00 0.00 33 ALA A C 3
ATOM 1704 O O . ALA A 1 33 ? 65.185 2.492 -1.193 1.00 0.00 33 ALA A O 3
ATOM 1711 N N . HIS A 1 34 ? 67.360 2.238 -0.680 1.00 0.00 34 HIS A N 3
ATOM 1712 C CA . HIS A 1 34 ? 67.355 3.211 0.417 1.00 0.00 34 HIS A CA 3
ATOM 1713 C C . HIS A 1 34 ? 68.806 3.641 0.773 1.00 0.00 34 HIS A C 3
ATOM 1714 O O . HIS A 1 34 ? 69.485 4.268 -0.038 1.00 0.00 34 HIS A O 3
ATOM 1728 N N . GLY A 1 35 ? 69.259 3.326 2.010 1.00 0.00 35 GLY A N 3
ATOM 1729 C CA . GLY A 1 35 ? 70.589 3.693 2.467 1.00 0.00 35 GLY A CA 3
ATOM 1730 C C . GLY A 1 35 ? 71.696 3.206 1.552 1.00 0.00 35 GLY A C 3
ATOM 1731 O O . GLY A 1 35 ? 71.928 3.780 0.487 1.00 0.00 35 GLY A O 3
ATOM 1735 N N . LEU A 1 36 ? 72.377 2.141 1.966 1.00 0.00 36 LEU A N 3
ATOM 1736 C CA . LEU A 1 36 ? 73.459 1.564 1.177 1.00 0.00 36 LEU A CA 3
ATOM 1737 C C . LEU A 1 36 ? 72.946 0.340 0.437 1.00 0.00 36 LEU A C 3
ATOM 1738 O O . LEU A 1 36 ? 72.983 0.276 -0.792 1.00 0.00 36 LEU A O 3
ATOM 1754 N N . GLY A 1 37 ? 72.442 -0.620 1.205 1.00 0.00 37 GLY A N 3
ATOM 1755 C CA . GLY A 1 37 ? 71.898 -1.830 0.641 1.00 0.00 37 GLY A CA 3
ATOM 1756 C C . GLY A 1 37 ? 72.813 -2.503 -0.348 1.00 0.00 37 GLY A C 3
ATOM 1757 O O . GLY A 1 37 ? 72.716 -2.290 -1.558 1.00 0.00 37 GLY A O 3
ATOM 1761 N N . GLU A 1 38 ? 73.698 -3.324 0.178 1.00 0.00 38 GLU A N 3
ATOM 1762 C CA . GLU A 1 38 ? 74.638 -4.061 -0.652 1.00 0.00 38 GLU A CA 3
ATOM 1763 C C . GLU A 1 38 ? 74.596 -5.545 -0.318 1.00 0.00 38 GLU A C 3
ATOM 1764 O O . GLU A 1 38 ? 75.633 -6.184 -0.135 1.00 0.00 38 GLU A O 3
ATOM 1776 N N . LEU A 1 39 ? 73.385 -6.081 -0.226 1.00 0.00 39 LEU A N 3
ATOM 1777 C CA . LEU A 1 39 ? 73.194 -7.497 0.099 1.00 0.00 39 LEU A CA 3
ATOM 1778 C C . LEU A 1 39 ? 73.857 -8.403 -0.927 1.00 0.00 39 LEU A C 3
ATOM 1779 O O . LEU A 1 39 ? 74.293 -9.510 -0.611 1.00 0.00 39 LEU A O 3
ATOM 1795 N N . ARG A 1 40 ? 73.922 -7.922 -2.153 1.00 0.00 40 ARG A N 3
ATOM 1796 C CA . ARG A 1 40 ? 74.522 -8.675 -3.252 1.00 0.00 40 ARG A CA 3
ATOM 1797 C C . ARG A 1 40 ? 75.588 -7.856 -3.975 1.00 0.00 40 ARG A C 3
ATOM 1798 O O . ARG A 1 40 ? 75.762 -7.982 -5.186 1.00 0.00 40 ARG A O 3
ATOM 1819 N N . GLN A 1 41 ? 76.314 -7.040 -3.219 1.00 0.00 41 GLN A N 3
ATOM 1820 C CA . GLN A 1 41 ? 77.370 -6.217 -3.769 1.00 0.00 41 GLN A CA 3
ATOM 1821 C C . GLN A 1 41 ? 78.450 -5.959 -2.723 1.00 0.00 41 GLN A C 3
ATOM 1822 O O . GLN A 1 41 ? 78.578 -4.850 -2.206 1.00 0.00 41 GLN A O 3
ATOM 1836 N N . ALA A 1 42 ? 79.230 -6.995 -2.426 1.00 0.00 42 ALA A N 3
ATOM 1837 C CA . ALA A 1 42 ? 80.303 -6.892 -1.450 1.00 0.00 42 ALA A CA 3
ATOM 1838 C C . ALA A 1 42 ? 81.205 -5.698 -1.741 1.00 0.00 42 ALA A C 3
ATOM 1839 O O . ALA A 1 42 ? 81.003 -4.979 -2.718 1.00 0.00 42 ALA A O 3
ATOM 1846 N N . ASN A 1 43 ? 82.203 -5.496 -0.888 1.00 0.00 43 ASN A N 3
ATOM 1847 C CA . ASN A 1 43 ? 83.136 -4.388 -1.058 1.00 0.00 43 ASN A CA 3
ATOM 1848 C C . ASN A 1 43 ? 83.900 -4.522 -2.370 1.00 0.00 43 ASN A C 3
ATOM 1849 O O . ASN A 1 43 ? 83.504 -3.863 -3.355 1.00 0.00 43 ASN A O 3
ATOM 1861 N N . MET A 1 4 ? 69.530 -23.358 -8.245 1.00 0.00 4 MET A N 4
ATOM 1862 C CA . MET A 1 4 ? 68.347 -23.039 -9.084 1.00 0.00 4 MET A CA 4
ATOM 1863 C C . MET A 1 4 ? 67.098 -22.846 -8.229 1.00 0.00 4 MET A C 4
ATOM 1864 O O . MET A 1 4 ? 66.478 -23.817 -7.791 1.00 0.00 4 MET A O 4
ATOM 1878 N N . THR A 1 5 ? 66.735 -21.591 -7.995 1.00 0.00 5 THR A N 4
ATOM 1879 C CA . THR A 1 5 ? 65.561 -21.275 -7.190 1.00 0.00 5 THR A CA 4
ATOM 1880 C C . THR A 1 5 ? 64.883 -20.001 -7.692 1.00 0.00 5 THR A C 4
ATOM 1881 O O . THR A 1 5 ? 63.874 -20.060 -8.394 1.00 0.00 5 THR A O 4
ATOM 1892 N N . THR A 1 6 ? 65.445 -18.850 -7.329 1.00 0.00 6 THR A N 4
ATOM 1893 C CA . THR A 1 6 ? 64.893 -17.568 -7.748 1.00 0.00 6 THR A CA 4
ATOM 1894 C C . THR A 1 6 ? 65.246 -17.274 -9.201 1.00 0.00 6 THR A C 4
ATOM 1895 O O . THR A 1 6 ? 66.297 -17.690 -9.690 1.00 0.00 6 THR A O 4
ATOM 1906 N N . SER A 1 7 ? 64.363 -16.555 -9.887 1.00 0.00 7 SER A N 4
ATOM 1907 C CA . SER A 1 7 ? 64.583 -16.207 -11.287 1.00 0.00 7 SER A CA 4
ATOM 1908 C C . SER A 1 7 ? 64.833 -14.712 -11.446 1.00 0.00 7 SER A C 4
ATOM 1909 O O . SER A 1 7 ? 65.650 -14.293 -12.266 1.00 0.00 7 SER A O 4
ATOM 1917 N N . SER A 1 8 ? 64.126 -13.908 -10.656 1.00 0.00 8 SER A N 4
ATOM 1918 C CA . SER A 1 8 ? 64.275 -12.457 -10.713 1.00 0.00 8 SER A CA 4
ATOM 1919 C C . SER A 1 8 ? 63.726 -11.805 -9.446 1.00 0.00 8 SER A C 4
ATOM 1920 O O . SER A 1 8 ? 62.535 -11.508 -9.356 1.00 0.00 8 SER A O 4
ATOM 1928 N N . ARG A 1 9 ? 64.602 -11.582 -8.473 1.00 0.00 9 ARG A N 4
ATOM 1929 C CA . ARG A 1 9 ? 64.208 -10.962 -7.215 1.00 0.00 9 ARG A CA 4
ATOM 1930 C C . ARG A 1 9 ? 64.177 -9.445 -7.340 1.00 0.00 9 ARG A C 4
ATOM 1931 O O . ARG A 1 9 ? 64.334 -8.892 -8.429 1.00 0.00 9 ARG A O 4
ATOM 1952 N N . TYR A 1 10 ? 63.969 -8.781 -6.212 1.00 0.00 10 TYR A N 4
ATOM 1953 C CA . TYR A 1 10 ? 63.906 -7.336 -6.162 1.00 0.00 10 TYR A CA 4
ATOM 1954 C C . TYR A 1 10 ? 65.302 -6.723 -6.207 1.00 0.00 10 TYR A C 4
ATOM 1955 O O . TYR A 1 10 ? 66.259 -7.364 -6.638 1.00 0.00 10 TYR A O 4
ATOM 1973 N N . LYS A 1 11 ? 65.400 -5.467 -5.799 1.00 0.00 11 LYS A N 4
ATOM 1974 C CA . LYS A 1 11 ? 66.655 -4.746 -5.818 1.00 0.00 11 LYS A CA 4
ATOM 1975 C C . LYS A 1 11 ? 67.687 -5.390 -4.899 1.00 0.00 11 LYS A C 4
ATOM 1976 O O . LYS A 1 11 ? 67.571 -6.560 -4.537 1.00 0.00 11 LYS A O 4
ATOM 1995 N N . THR A 1 12 ? 68.710 -4.626 -4.556 1.00 0.00 12 THR A N 4
ATOM 1996 C CA . THR A 1 12 ? 69.791 -5.121 -3.713 1.00 0.00 12 THR A CA 4
ATOM 1997 C C . THR A 1 12 ? 70.081 -4.185 -2.540 1.00 0.00 12 THR A C 4
ATOM 1998 O O . THR A 1 12 ? 71.241 -3.932 -2.208 1.00 0.00 12 THR A O 4
ATOM 2009 N N . GLU A 1 13 ? 69.034 -3.657 -1.925 1.00 0.00 13 GLU A N 4
ATOM 2010 C CA . GLU A 1 13 ? 69.198 -2.758 -0.813 1.00 0.00 13 GLU A CA 4
ATOM 2011 C C . GLU A 1 13 ? 68.297 -3.127 0.367 1.00 0.00 13 GLU A C 4
ATOM 2012 O O . GLU A 1 13 ? 67.732 -4.218 0.413 1.00 0.00 13 GLU A O 4
ATOM 2024 N N . LEU A 1 14 ? 68.201 -2.225 1.340 1.00 0.00 14 LEU A N 4
ATOM 2025 C CA . LEU A 1 14 ? 67.398 -2.463 2.534 1.00 0.00 14 LEU A CA 4
ATOM 2026 C C . LEU A 1 14 ? 67.133 -1.168 3.301 1.00 0.00 14 LEU A C 4
ATOM 2027 O O . LEU A 1 14 ? 67.995 -0.300 3.398 1.00 0.00 14 LEU A O 4
ATOM 2043 N N . CYS A 1 15 ? 65.927 -1.052 3.843 1.00 0.00 15 CYS A N 4
ATOM 2044 C CA . CYS A 1 15 ? 65.530 0.125 4.599 1.00 0.00 15 CYS A CA 4
ATOM 2045 C C . CYS A 1 15 ? 66.344 0.209 5.898 1.00 0.00 15 CYS A C 4
ATOM 2046 O O . CYS A 1 15 ? 65.857 -0.153 6.969 1.00 0.00 15 CYS A O 4
ATOM 2053 N N . ARG A 1 16 ? 67.592 0.689 5.791 1.00 0.00 16 ARG A N 4
ATOM 2054 C CA . ARG A 1 16 ? 68.481 0.807 6.937 1.00 0.00 16 ARG A CA 4
ATOM 2055 C C . ARG A 1 16 ? 68.053 1.946 7.869 1.00 0.00 16 ARG A C 4
ATOM 2056 O O . ARG A 1 16 ? 67.163 1.775 8.702 1.00 0.00 16 ARG A O 4
ATOM 2077 N N . THR A 1 17 ? 68.696 3.103 7.723 1.00 0.00 17 THR A N 4
ATOM 2078 C CA . THR A 1 17 ? 68.387 4.270 8.538 1.00 0.00 17 THR A CA 4
ATOM 2079 C C . THR A 1 17 ? 67.074 4.890 8.081 1.00 0.00 17 THR A C 4
ATOM 2080 O O . THR A 1 17 ? 66.388 5.584 8.830 1.00 0.00 17 THR A O 4
ATOM 2091 N N . TYR A 1 18 ? 66.748 4.612 6.832 1.00 0.00 18 TYR A N 4
ATOM 2092 C CA . TYR A 1 18 ? 65.559 5.092 6.178 1.00 0.00 18 TYR A CA 4
ATOM 2093 C C . TYR A 1 18 ? 64.293 4.849 7.011 1.00 0.00 18 TYR A C 4
ATOM 2094 O O . TYR A 1 18 ? 63.467 5.745 7.177 1.00 0.00 18 TYR A O 4
ATOM 2112 N N . SER A 1 19 ? 64.138 3.622 7.503 1.00 0.00 19 SER A N 4
ATOM 2113 C CA . SER A 1 19 ? 62.967 3.236 8.290 1.00 0.00 19 SER A CA 4
ATOM 2114 C C . SER A 1 19 ? 62.722 4.163 9.470 1.00 0.00 19 SER A C 4
ATOM 2115 O O . SER A 1 19 ? 61.578 4.464 9.810 1.00 0.00 19 SER A O 4
ATOM 2123 N N . GLU A 1 20 ? 63.794 4.602 10.088 1.00 0.00 20 GLU A N 4
ATOM 2124 C CA . GLU A 1 20 ? 63.700 5.495 11.239 1.00 0.00 20 GLU A CA 4
ATOM 2125 C C . GLU A 1 20 ? 62.955 6.771 10.866 1.00 0.00 20 GLU A C 4
ATOM 2126 O O . GLU A 1 20 ? 62.088 7.234 11.608 1.00 0.00 20 GLU A O 4
ATOM 2138 N N . SER A 1 21 ? 63.304 7.326 9.706 1.00 0.00 21 SER A N 4
ATOM 2139 C CA . SER A 1 21 ? 62.687 8.554 9.191 1.00 0.00 21 SER A CA 4
ATOM 2140 C C . SER A 1 21 ? 63.644 9.286 8.254 1.00 0.00 21 SER A C 4
ATOM 2141 O O . SER A 1 21 ? 63.594 10.512 8.137 1.00 0.00 21 SER A O 4
ATOM 2149 N N . GLY A 1 22 ? 64.520 8.536 7.592 1.00 0.00 22 GLY A N 4
ATOM 2150 C CA . GLY A 1 22 ? 65.477 9.131 6.690 1.00 0.00 22 GLY A CA 4
ATOM 2151 C C . GLY A 1 22 ? 64.856 9.635 5.408 1.00 0.00 22 GLY A C 4
ATOM 2152 O O . GLY A 1 22 ? 64.376 10.767 5.334 1.00 0.00 22 GLY A O 4
ATOM 2156 N N . ARG A 1 23 ? 64.901 8.799 4.388 1.00 0.00 23 ARG A N 4
ATOM 2157 C CA . ARG A 1 23 ? 64.373 9.148 3.077 1.00 0.00 23 ARG A CA 4
ATOM 2158 C C . ARG A 1 23 ? 63.291 8.194 2.633 1.00 0.00 23 ARG A C 4
ATOM 2159 O O . ARG A 1 23 ? 62.195 8.588 2.240 1.00 0.00 23 ARG A O 4
ATOM 2180 N N . CYS A 1 24 ? 63.654 6.937 2.659 1.00 0.00 24 CYS A N 4
ATOM 2181 C CA . CYS A 1 24 ? 62.774 5.867 2.207 1.00 0.00 24 CYS A CA 4
ATOM 2182 C C . CYS A 1 24 ? 62.516 6.054 0.714 1.00 0.00 24 CYS A C 4
ATOM 2183 O O . CYS A 1 24 ? 61.481 6.591 0.311 1.00 0.00 24 CYS A O 4
ATOM 2190 N N . ARG A 1 25 ? 63.494 5.642 -0.091 1.00 0.00 25 ARG A N 4
ATOM 2191 C CA . ARG A 1 25 ? 63.431 5.780 -1.547 1.00 0.00 25 ARG A CA 4
ATOM 2192 C C . ARG A 1 25 ? 62.086 5.307 -2.124 1.00 0.00 25 ARG A C 4
ATOM 2193 O O . ARG A 1 25 ? 61.689 5.721 -3.211 1.00 0.00 25 ARG A O 4
ATOM 2214 N N . TYR A 1 26 ? 61.384 4.471 -1.373 1.00 0.00 26 TYR A N 4
ATOM 2215 C CA . TYR A 1 26 ? 60.062 3.966 -1.761 1.00 0.00 26 TYR A CA 4
ATOM 2216 C C . TYR A 1 26 ? 59.115 4.083 -0.568 1.00 0.00 26 TYR A C 4
ATOM 2217 O O . TYR A 1 26 ? 58.396 3.143 -0.240 1.00 0.00 26 TYR A O 4
ATOM 2235 N N . GLY A 1 27 ? 59.115 5.254 0.067 1.00 0.00 27 GLY A N 4
ATOM 2236 C CA . GLY A 1 27 ? 58.271 5.492 1.233 1.00 0.00 27 GLY A CA 4
ATOM 2237 C C . GLY A 1 27 ? 56.896 4.854 1.144 1.00 0.00 27 GLY A C 4
ATOM 2238 O O . GLY A 1 27 ? 56.118 5.141 0.235 1.00 0.00 27 GLY A O 4
ATOM 2242 N N . ALA A 1 28 ? 56.610 3.979 2.113 1.00 0.00 28 ALA A N 4
ATOM 2243 C CA . ALA A 1 28 ? 55.332 3.266 2.196 1.00 0.00 28 ALA A CA 4
ATOM 2244 C C . ALA A 1 28 ? 55.290 2.050 1.279 1.00 0.00 28 ALA A C 4
ATOM 2245 O O . ALA A 1 28 ? 54.515 1.120 1.500 1.00 0.00 28 ALA A O 4
ATOM 2252 N N . LYS A 1 29 ? 56.117 2.073 0.253 1.00 0.00 29 LYS A N 4
ATOM 2253 C CA . LYS A 1 29 ? 56.192 1.005 -0.706 1.00 0.00 29 LYS A CA 4
ATOM 2254 C C . LYS A 1 29 ? 57.602 0.455 -0.807 1.00 0.00 29 LYS A C 4
ATOM 2255 O O . LYS A 1 29 ? 57.964 -0.160 -1.811 1.00 0.00 29 LYS A O 4
ATOM 2274 N N . CYS A 1 30 ? 58.415 0.710 0.209 1.00 0.00 30 CYS A N 4
ATOM 2275 C CA . CYS A 1 30 ? 59.806 0.280 0.168 1.00 0.00 30 CYS A CA 4
ATOM 2276 C C . CYS A 1 30 ? 60.044 -1.153 0.609 1.00 0.00 30 CYS A C 4
ATOM 2277 O O . CYS A 1 30 ? 59.670 -1.569 1.704 1.00 0.00 30 CYS A O 4
ATOM 2284 N N . GLN A 1 31 ? 60.730 -1.870 -0.264 1.00 0.00 31 GLN A N 4
ATOM 2285 C CA . GLN A 1 31 ? 61.127 -3.241 -0.033 1.00 0.00 31 GLN A CA 4
ATOM 2286 C C . GLN A 1 31 ? 62.646 -3.354 -0.164 1.00 0.00 31 GLN A C 4
ATOM 2287 O O . GLN A 1 31 ? 63.275 -4.264 0.374 1.00 0.00 31 GLN A O 4
ATOM 2301 N N . PHE A 1 32 ? 63.215 -2.387 -0.880 1.00 0.00 32 PHE A N 4
ATOM 2302 C CA . PHE A 1 32 ? 64.641 -2.302 -1.116 1.00 0.00 32 PHE A CA 4
ATOM 2303 C C . PHE A 1 32 ? 64.999 -0.879 -1.530 1.00 0.00 32 PHE A C 4
ATOM 2304 O O . PHE A 1 32 ? 64.189 0.036 -1.400 1.00 0.00 32 PHE A O 4
ATOM 2321 N N . ALA A 1 33 ? 66.197 -0.707 -2.066 1.00 0.00 33 ALA A N 4
ATOM 2322 C CA . ALA A 1 33 ? 66.654 0.599 -2.531 1.00 0.00 33 ALA A CA 4
ATOM 2323 C C . ALA A 1 33 ? 66.422 1.671 -1.472 1.00 0.00 33 ALA A C 4
ATOM 2324 O O . ALA A 1 33 ? 65.313 2.170 -1.323 1.00 0.00 33 ALA A O 4
ATOM 2331 N N . HIS A 1 34 ? 67.481 2.024 -0.756 1.00 0.00 34 HIS A N 4
ATOM 2332 C CA . HIS A 1 34 ? 67.412 3.039 0.292 1.00 0.00 34 HIS A CA 4
ATOM 2333 C C . HIS A 1 34 ? 68.837 3.514 0.667 1.00 0.00 34 HIS A C 4
ATOM 2334 O O . HIS A 1 34 ? 69.485 4.217 -0.108 1.00 0.00 34 HIS A O 4
ATOM 2348 N N . GLY A 1 35 ? 69.304 3.148 1.878 1.00 0.00 35 GLY A N 4
ATOM 2349 C CA . GLY A 1 35 ? 70.615 3.543 2.355 1.00 0.00 35 GLY A CA 4
ATOM 2350 C C . GLY A 1 35 ? 71.742 2.758 1.711 1.00 0.00 35 GLY A C 4
ATOM 2351 O O . GLY A 1 35 ? 71.929 2.796 0.496 1.00 0.00 35 GLY A O 4
ATOM 2355 N N . LEU A 1 36 ? 72.492 2.041 2.544 1.00 0.00 36 LEU A N 4
ATOM 2356 C CA . LEU A 1 36 ? 73.617 1.236 2.087 1.00 0.00 36 LEU A CA 4
ATOM 2357 C C . LEU A 1 36 ? 73.150 0.102 1.168 1.00 0.00 36 LEU A C 4
ATOM 2358 O O . LEU A 1 36 ? 73.257 0.198 -0.055 1.00 0.00 36 LEU A O 4
ATOM 2374 N N . GLY A 1 37 ? 72.623 -0.967 1.765 1.00 0.00 37 GLY A N 4
ATOM 2375 C CA . GLY A 1 37 ? 72.138 -2.104 1.001 1.00 0.00 37 GLY A CA 4
ATOM 2376 C C . GLY A 1 37 ? 73.061 -2.533 -0.112 1.00 0.00 37 GLY A C 4
ATOM 2377 O O . GLY A 1 37 ? 72.841 -2.222 -1.283 1.00 0.00 37 GLY A O 4
ATOM 2381 N N . GLU A 1 38 ? 74.081 -3.270 0.264 1.00 0.00 38 GLU A N 4
ATOM 2382 C CA . GLU A 1 38 ? 75.052 -3.785 -0.692 1.00 0.00 38 GLU A CA 4
ATOM 2383 C C . GLU A 1 38 ? 75.358 -5.240 -0.388 1.00 0.00 38 GLU A C 4
ATOM 2384 O O . GLU A 1 38 ? 76.509 -5.675 -0.452 1.00 0.00 38 GLU A O 4
ATOM 2396 N N . LEU A 1 39 ? 74.313 -5.992 -0.054 1.00 0.00 39 LEU A N 4
ATOM 2397 C CA . LEU A 1 39 ? 74.470 -7.412 0.259 1.00 0.00 39 LEU A CA 4
ATOM 2398 C C . LEU A 1 39 ? 74.497 -8.246 -1.014 1.00 0.00 39 LEU A C 4
ATOM 2399 O O . LEU A 1 39 ? 75.043 -9.348 -1.044 1.00 0.00 39 LEU A O 4
ATOM 2415 N N . ARG A 1 40 ? 73.915 -7.693 -2.063 1.00 0.00 40 ARG A N 4
ATOM 2416 C CA . ARG A 1 40 ? 73.860 -8.351 -3.367 1.00 0.00 40 ARG A CA 4
ATOM 2417 C C . ARG A 1 40 ? 74.524 -7.475 -4.426 1.00 0.00 40 ARG A C 4
ATOM 2418 O O . ARG A 1 40 ? 73.917 -7.143 -5.444 1.00 0.00 40 ARG A O 4
ATOM 2439 N N . GLN A 1 41 ? 75.772 -7.100 -4.173 1.00 0.00 41 GLN A N 4
ATOM 2440 C CA . GLN A 1 41 ? 76.516 -6.258 -5.085 1.00 0.00 41 GLN A CA 4
ATOM 2441 C C . GLN A 1 41 ? 78.022 -6.391 -4.864 1.00 0.00 41 GLN A C 4
ATOM 2442 O O . GLN A 1 41 ? 78.807 -5.621 -5.417 1.00 0.00 41 GLN A O 4
ATOM 2456 N N . ALA A 1 42 ? 78.423 -7.381 -4.065 1.00 0.00 42 ALA A N 4
ATOM 2457 C CA . ALA A 1 42 ? 79.830 -7.618 -3.786 1.00 0.00 42 ALA A CA 4
ATOM 2458 C C . ALA A 1 42 ? 80.014 -8.779 -2.812 1.00 0.00 42 ALA A C 4
ATOM 2459 O O . ALA A 1 42 ? 80.621 -9.795 -3.149 1.00 0.00 42 ALA A O 4
ATOM 2466 N N . ASN A 1 43 ? 79.494 -8.617 -1.601 1.00 0.00 43 ASN A N 4
ATOM 2467 C CA . ASN A 1 43 ? 79.605 -9.648 -0.578 1.00 0.00 43 ASN A CA 4
ATOM 2468 C C . ASN A 1 43 ? 78.551 -10.733 -0.778 1.00 0.00 43 ASN A C 4
ATOM 2469 O O . ASN A 1 43 ? 78.929 -11.921 -0.831 1.00 0.00 43 ASN A O 4
ATOM 2481 N N . MET A 1 4 ? 69.044 -19.824 -4.028 1.00 0.00 4 MET A N 5
ATOM 2482 C CA . MET A 1 4 ? 68.729 -20.513 -5.308 1.00 0.00 4 MET A CA 5
ATOM 2483 C C . MET A 1 4 ? 67.301 -20.221 -5.754 1.00 0.00 4 MET A C 5
ATOM 2484 O O . MET A 1 4 ? 66.506 -19.668 -4.995 1.00 0.00 4 MET A O 5
ATOM 2498 N N . THR A 1 5 ? 66.992 -20.590 -6.995 1.00 0.00 5 THR A N 5
ATOM 2499 C CA . THR A 1 5 ? 65.665 -20.369 -7.568 1.00 0.00 5 THR A CA 5
ATOM 2500 C C . THR A 1 5 ? 65.383 -18.876 -7.763 1.00 0.00 5 THR A C 5
ATOM 2501 O O . THR A 1 5 ? 64.233 -18.473 -7.922 1.00 0.00 5 THR A O 5
ATOM 2512 N N . THR A 1 6 ? 66.440 -18.063 -7.760 1.00 0.00 6 THR A N 5
ATOM 2513 C CA . THR A 1 6 ? 66.300 -16.621 -7.944 1.00 0.00 6 THR A CA 5
ATOM 2514 C C . THR A 1 6 ? 66.746 -16.213 -9.347 1.00 0.00 6 THR A C 5
ATOM 2515 O O . THR A 1 6 ? 67.877 -16.489 -9.752 1.00 0.00 6 THR A O 5
ATOM 2526 N N . SER A 1 7 ? 65.858 -15.554 -10.084 1.00 0.00 7 SER A N 5
ATOM 2527 C CA . SER A 1 7 ? 66.169 -15.111 -11.439 1.00 0.00 7 SER A CA 5
ATOM 2528 C C . SER A 1 7 ? 66.249 -13.590 -11.508 1.00 0.00 7 SER A C 5
ATOM 2529 O O . SER A 1 7 ? 67.304 -13.026 -11.797 1.00 0.00 7 SER A O 5
ATOM 2537 N N . SER A 1 8 ? 65.125 -12.930 -11.244 1.00 0.00 8 SER A N 5
ATOM 2538 C CA . SER A 1 8 ? 65.069 -11.473 -11.280 1.00 0.00 8 SER A CA 5
ATOM 2539 C C . SER A 1 8 ? 64.883 -10.897 -9.880 1.00 0.00 8 SER A C 5
ATOM 2540 O O . SER A 1 8 ? 65.817 -10.341 -9.300 1.00 0.00 8 SER A O 5
ATOM 2548 N N . ARG A 1 9 ? 63.676 -11.031 -9.338 1.00 0.00 9 ARG A N 5
ATOM 2549 C CA . ARG A 1 9 ? 63.372 -10.516 -8.007 1.00 0.00 9 ARG A CA 5
ATOM 2550 C C . ARG A 1 9 ? 63.578 -9.006 -7.956 1.00 0.00 9 ARG A C 5
ATOM 2551 O O . ARG A 1 9 ? 63.722 -8.350 -8.988 1.00 0.00 9 ARG A O 5
ATOM 2572 N N . TYR A 1 10 ? 63.581 -8.464 -6.744 1.00 0.00 10 TYR A N 5
ATOM 2573 C CA . TYR A 1 10 ? 63.757 -7.041 -6.532 1.00 0.00 10 TYR A CA 5
ATOM 2574 C C . TYR A 1 10 ? 65.239 -6.680 -6.465 1.00 0.00 10 TYR A C 5
ATOM 2575 O O . TYR A 1 10 ? 66.094 -7.443 -6.913 1.00 0.00 10 TYR A O 5
ATOM 2593 N N . LYS A 1 11 ? 65.531 -5.500 -5.937 1.00 0.00 11 LYS A N 5
ATOM 2594 C CA . LYS A 1 11 ? 66.893 -5.011 -5.841 1.00 0.00 11 LYS A CA 5
ATOM 2595 C C . LYS A 1 11 ? 67.695 -5.748 -4.771 1.00 0.00 11 LYS A C 5
ATOM 2596 O O . LYS A 1 11 ? 67.306 -6.819 -4.308 1.00 0.00 11 LYS A O 5
ATOM 2615 N N . THR A 1 12 ? 68.831 -5.165 -4.407 1.00 0.00 12 THR A N 5
ATOM 2616 C CA . THR A 1 12 ? 69.723 -5.758 -3.411 1.00 0.00 12 THR A CA 5
ATOM 2617 C C . THR A 1 12 ? 70.099 -4.759 -2.313 1.00 0.00 12 THR A C 5
ATOM 2618 O O . THR A 1 12 ? 71.239 -4.737 -1.845 1.00 0.00 12 THR A O 5
ATOM 2629 N N . GLU A 1 13 ? 69.143 -3.922 -1.925 1.00 0.00 13 GLU A N 5
ATOM 2630 C CA . GLU A 1 13 ? 69.364 -2.914 -0.911 1.00 0.00 13 GLU A CA 5
ATOM 2631 C C . GLU A 1 13 ? 68.445 -3.128 0.305 1.00 0.00 13 GLU A C 5
ATOM 2632 O O . GLU A 1 13 ? 67.751 -4.139 0.385 1.00 0.00 13 GLU A O 5
ATOM 2644 N N . LEU A 1 14 ? 68.467 -2.194 1.269 1.00 0.00 14 LEU A N 5
ATOM 2645 C CA . LEU A 1 14 ? 67.642 -2.326 2.478 1.00 0.00 14 LEU A CA 5
ATOM 2646 C C . LEU A 1 14 ? 67.362 -0.988 3.166 1.00 0.00 14 LEU A C 5
ATOM 2647 O O . LEU A 1 14 ? 68.169 -0.062 3.125 1.00 0.00 14 LEU A O 5
ATOM 2663 N N . CYS A 1 15 ? 66.214 -0.927 3.832 1.00 0.00 15 CYS A N 5
ATOM 2664 C CA . CYS A 1 15 ? 65.797 0.255 4.572 1.00 0.00 15 CYS A CA 5
ATOM 2665 C C . CYS A 1 15 ? 66.606 0.353 5.873 1.00 0.00 15 CYS A C 5
ATOM 2666 O O . CYS A 1 15 ? 66.188 -0.166 6.909 1.00 0.00 15 CYS A O 5
ATOM 2673 N N . ARG A 1 16 ? 67.778 1.006 5.814 1.00 0.00 16 ARG A N 5
ATOM 2674 C CA . ARG A 1 16 ? 68.647 1.136 6.976 1.00 0.00 16 ARG A CA 5
ATOM 2675 C C . ARG A 1 16 ? 68.140 2.205 7.955 1.00 0.00 16 ARG A C 5
ATOM 2676 O O . ARG A 1 16 ? 67.233 1.950 8.749 1.00 0.00 16 ARG A O 5
ATOM 2697 N N . THR A 1 17 ? 68.735 3.399 7.894 1.00 0.00 17 THR A N 5
ATOM 2698 C CA . THR A 1 17 ? 68.354 4.509 8.759 1.00 0.00 17 THR A CA 5
ATOM 2699 C C . THR A 1 17 ? 67.012 5.076 8.320 1.00 0.00 17 THR A C 5
ATOM 2700 O O . THR A 1 17 ? 66.283 5.691 9.095 1.00 0.00 17 THR A O 5
ATOM 2711 N N . TYR A 1 18 ? 66.709 4.839 7.057 1.00 0.00 18 TYR A N 5
ATOM 2712 C CA . TYR A 1 18 ? 65.498 5.282 6.418 1.00 0.00 18 TYR A CA 5
ATOM 2713 C C . TYR A 1 18 ? 64.262 4.931 7.243 1.00 0.00 18 TYR A C 5
ATOM 2714 O O . TYR A 1 18 ? 63.405 5.777 7.499 1.00 0.00 18 TYR A O 5
ATOM 2732 N N . SER A 1 19 ? 64.186 3.664 7.641 1.00 0.00 19 SER A N 5
ATOM 2733 C CA . SER A 1 19 ? 63.070 3.135 8.429 1.00 0.00 19 SER A CA 5
ATOM 2734 C C . SER A 1 19 ? 62.677 4.032 9.599 1.00 0.00 19 SER A C 5
ATOM 2735 O O . SER A 1 19 ? 61.600 3.871 10.173 1.00 0.00 19 SER A O 5
ATOM 2743 N N . GLU A 1 20 ? 63.542 4.966 9.955 1.00 0.00 20 GLU A N 5
ATOM 2744 C CA . GLU A 1 20 ? 63.277 5.870 11.062 1.00 0.00 20 GLU A CA 5
ATOM 2745 C C . GLU A 1 20 ? 62.756 7.203 10.561 1.00 0.00 20 GLU A C 5
ATOM 2746 O O . GLU A 1 20 ? 63.030 8.257 11.133 1.00 0.00 20 GLU A O 5
ATOM 2758 N N . SER A 1 21 ? 61.983 7.123 9.495 1.00 0.00 21 SER A N 5
ATOM 2759 C CA . SER A 1 21 ? 61.364 8.298 8.880 1.00 0.00 21 SER A CA 5
ATOM 2760 C C . SER A 1 21 ? 62.396 9.211 8.219 1.00 0.00 21 SER A C 5
ATOM 2761 O O . SER A 1 21 ? 62.112 10.376 7.939 1.00 0.00 21 SER A O 5
ATOM 2769 N N . GLY A 1 22 ? 63.591 8.684 7.970 1.00 0.00 22 GLY A N 5
ATOM 2770 C CA . GLY A 1 22 ? 64.637 9.469 7.347 1.00 0.00 22 GLY A CA 5
ATOM 2771 C C . GLY A 1 22 ? 64.290 9.921 5.944 1.00 0.00 22 GLY A C 5
ATOM 2772 O O . GLY A 1 22 ? 63.772 11.020 5.739 1.00 0.00 22 GLY A O 5
ATOM 2776 N N . ARG A 1 23 ? 64.614 9.076 4.985 1.00 0.00 23 ARG A N 5
ATOM 2777 C CA . ARG A 1 23 ? 64.373 9.364 3.575 1.00 0.00 23 ARG A CA 5
ATOM 2778 C C . ARG A 1 23 ? 63.334 8.430 2.985 1.00 0.00 23 ARG A C 5
ATOM 2779 O O . ARG A 1 23 ? 62.270 8.847 2.528 1.00 0.00 23 ARG A O 5
ATOM 2800 N N . CYS A 1 24 ? 63.683 7.166 3.003 1.00 0.00 24 CYS A N 5
ATOM 2801 C CA . CYS A 1 24 ? 62.846 6.102 2.457 1.00 0.00 24 CYS A CA 5
ATOM 2802 C C . CYS A 1 24 ? 62.635 6.332 0.964 1.00 0.00 24 CYS A C 5
ATOM 2803 O O . CYS A 1 24 ? 61.601 6.855 0.537 1.00 0.00 24 CYS A O 5
ATOM 2810 N N . ARG A 1 25 ? 63.643 5.946 0.186 1.00 0.00 25 ARG A N 5
ATOM 2811 C CA . ARG A 1 25 ? 63.632 6.095 -1.269 1.00 0.00 25 ARG A CA 5
ATOM 2812 C C . ARG A 1 25 ? 62.334 5.562 -1.893 1.00 0.00 25 ARG A C 5
ATOM 2813 O O . ARG A 1 25 ? 61.954 5.956 -2.993 1.00 0.00 25 ARG A O 5
ATOM 2834 N N . TYR A 1 26 ? 61.654 4.688 -1.163 1.00 0.00 26 TYR A N 5
ATOM 2835 C CA . TYR A 1 26 ? 60.378 4.108 -1.586 1.00 0.00 26 TYR A CA 5
ATOM 2836 C C . TYR A 1 26 ? 59.408 4.117 -0.406 1.00 0.00 26 TYR A C 5
ATOM 2837 O O . TYR A 1 26 ? 58.755 3.117 -0.119 1.00 0.00 26 TYR A O 5
ATOM 2855 N N . GLY A 1 27 ? 59.307 5.262 0.267 1.00 0.00 27 GLY A N 5
ATOM 2856 C CA . GLY A 1 27 ? 58.427 5.385 1.425 1.00 0.00 27 GLY A CA 5
ATOM 2857 C C . GLY A 1 27 ? 57.113 4.634 1.290 1.00 0.00 27 GLY A C 5
ATOM 2858 O O . GLY A 1 27 ? 56.335 4.869 0.366 1.00 0.00 27 GLY A O 5
ATOM 2862 N N . ALA A 1 28 ? 56.885 3.715 2.233 1.00 0.00 28 ALA A N 5
ATOM 2863 C CA . ALA A 1 28 ? 55.675 2.891 2.275 1.00 0.00 28 ALA A CA 5
ATOM 2864 C C . ALA A 1 28 ? 55.745 1.707 1.321 1.00 0.00 28 ALA A C 5
ATOM 2865 O O . ALA A 1 28 ? 55.075 0.693 1.524 1.00 0.00 28 ALA A O 5
ATOM 2872 N N . LYS A 1 29 ? 56.539 1.845 0.277 1.00 0.00 29 LYS A N 5
ATOM 2873 C CA . LYS A 1 29 ? 56.690 0.820 -0.716 1.00 0.00 29 LYS A CA 5
ATOM 2874 C C . LYS A 1 29 ? 58.114 0.291 -0.760 1.00 0.00 29 LYS A C 5
ATOM 2875 O O . LYS A 1 29 ? 58.476 -0.462 -1.664 1.00 0.00 29 LYS A O 5
ATOM 2894 N N . CYS A 1 30 ? 58.934 0.711 0.194 1.00 0.00 30 CYS A N 5
ATOM 2895 C CA . CYS A 1 30 ? 60.327 0.305 0.201 1.00 0.00 30 CYS A CA 5
ATOM 2896 C C . CYS A 1 30 ? 60.531 -1.154 0.558 1.00 0.00 30 CYS A C 5
ATOM 2897 O O . CYS A 1 30 ? 59.970 -1.677 1.521 1.00 0.00 30 CYS A O 5
ATOM 2904 N N . GLN A 1 31 ? 61.356 -1.785 -0.256 1.00 0.00 31 GLN A N 5
ATOM 2905 C CA . GLN A 1 31 ? 61.712 -3.180 -0.106 1.00 0.00 31 GLN A CA 5
ATOM 2906 C C . GLN A 1 31 ? 63.222 -3.354 -0.225 1.00 0.00 31 GLN A C 5
ATOM 2907 O O . GLN A 1 31 ? 63.772 -4.385 0.162 1.00 0.00 31 GLN A O 5
ATOM 2921 N N . PHE A 1 32 ? 63.887 -2.342 -0.781 1.00 0.00 32 PHE A N 5
ATOM 2922 C CA . PHE A 1 32 ? 65.325 -2.402 -0.971 1.00 0.00 32 PHE A CA 5
ATOM 2923 C C . PHE A 1 32 ? 65.980 -1.027 -1.107 1.00 0.00 32 PHE A C 5
ATOM 2924 O O . PHE A 1 32 ? 66.587 -0.527 -0.163 1.00 0.00 32 PHE A O 5
ATOM 2941 N N . ALA A 1 33 ? 65.902 -0.453 -2.314 1.00 0.00 33 ALA A N 5
ATOM 2942 C CA . ALA A 1 33 ? 66.529 0.836 -2.610 1.00 0.00 33 ALA A CA 5
ATOM 2943 C C . ALA A 1 33 ? 66.371 1.821 -1.459 1.00 0.00 33 ALA A C 5
ATOM 2944 O O . ALA A 1 33 ? 65.275 2.298 -1.193 1.00 0.00 33 ALA A O 5
ATOM 2951 N N . HIS A 1 34 ? 67.481 2.106 -0.785 1.00 0.00 34 HIS A N 5
ATOM 2952 C CA . HIS A 1 34 ? 67.494 3.015 0.362 1.00 0.00 34 HIS A CA 5
ATOM 2953 C C . HIS A 1 34 ? 68.963 3.339 0.752 1.00 0.00 34 HIS A C 5
ATOM 2954 O O . HIS A 1 34 ? 69.832 3.388 -0.117 1.00 0.00 34 HIS A O 5
ATOM 2968 N N . GLY A 1 35 ? 69.246 3.516 2.055 1.00 0.00 35 GLY A N 5
ATOM 2969 C CA . GLY A 1 35 ? 70.590 3.787 2.514 1.00 0.00 35 GLY A CA 5
ATOM 2970 C C . GLY A 1 35 ? 71.512 2.618 2.302 1.00 0.00 35 GLY A C 5
ATOM 2971 O O . GLY A 1 35 ? 71.520 1.678 3.096 1.00 0.00 35 GLY A O 5
ATOM 2975 N N . LEU A 1 36 ? 72.297 2.662 1.240 1.00 0.00 36 LEU A N 5
ATOM 2976 C CA . LEU A 1 36 ? 73.221 1.588 0.953 1.00 0.00 36 LEU A CA 5
ATOM 2977 C C . LEU A 1 36 ? 72.482 0.261 0.890 1.00 0.00 36 LEU A C 5
ATOM 2978 O O . LEU A 1 36 ? 71.310 0.164 1.253 1.00 0.00 36 LEU A O 5
ATOM 2994 N N . GLY A 1 37 ? 73.166 -0.755 0.421 1.00 0.00 37 GLY A N 5
ATOM 2995 C CA . GLY A 1 37 ? 72.568 -2.051 0.324 1.00 0.00 37 GLY A CA 5
ATOM 2996 C C . GLY A 1 37 ? 73.529 -3.090 -0.186 1.00 0.00 37 GLY A C 5
ATOM 2997 O O . GLY A 1 37 ? 74.387 -3.577 0.549 1.00 0.00 37 GLY A O 5
ATOM 3001 N N . GLU A 1 38 ? 73.399 -3.406 -1.456 1.00 0.00 38 GLU A N 5
ATOM 3002 C CA . GLU A 1 38 ? 74.265 -4.375 -2.094 1.00 0.00 38 GLU A CA 5
ATOM 3003 C C . GLU A 1 38 ? 74.359 -5.688 -1.314 1.00 0.00 38 GLU A C 5
ATOM 3004 O O . GLU A 1 38 ? 75.337 -6.416 -1.466 1.00 0.00 38 GLU A O 5
ATOM 3016 N N . LEU A 1 39 ? 73.356 -6.002 -0.480 1.00 0.00 39 LEU A N 5
ATOM 3017 C CA . LEU A 1 39 ? 73.384 -7.252 0.300 1.00 0.00 39 LEU A CA 5
ATOM 3018 C C . LEU A 1 39 ? 73.951 -8.398 -0.525 1.00 0.00 39 LEU A C 5
ATOM 3019 O O . LEU A 1 39 ? 74.773 -9.182 -0.054 1.00 0.00 39 LEU A O 5
ATOM 3035 N N . ARG A 1 40 ? 73.507 -8.463 -1.762 1.00 0.00 40 ARG A N 5
ATOM 3036 C CA . ARG A 1 40 ? 73.950 -9.492 -2.700 1.00 0.00 40 ARG A CA 5
ATOM 3037 C C . ARG A 1 40 ? 75.038 -8.965 -3.640 1.00 0.00 40 ARG A C 5
ATOM 3038 O O . ARG A 1 40 ? 75.099 -9.354 -4.806 1.00 0.00 40 ARG A O 5
ATOM 3059 N N . GLN A 1 41 ? 75.905 -8.095 -3.122 1.00 0.00 41 GLN A N 5
ATOM 3060 C CA . GLN A 1 41 ? 76.992 -7.525 -3.905 1.00 0.00 41 GLN A CA 5
ATOM 3061 C C . GLN A 1 41 ? 78.058 -6.917 -2.992 1.00 0.00 41 GLN A C 5
ATOM 3062 O O . GLN A 1 41 ? 78.370 -5.730 -3.087 1.00 0.00 41 GLN A O 5
ATOM 3076 N N . ALA A 1 42 ? 78.608 -7.739 -2.108 1.00 0.00 42 ALA A N 5
ATOM 3077 C CA . ALA A 1 42 ? 79.634 -7.293 -1.169 1.00 0.00 42 ALA A CA 5
ATOM 3078 C C . ALA A 1 42 ? 80.712 -6.458 -1.857 1.00 0.00 42 ALA A C 5
ATOM 3079 O O . ALA A 1 42 ? 81.120 -6.750 -2.980 1.00 0.00 42 ALA A O 5
ATOM 3086 N N . ASN A 1 43 ? 81.175 -5.418 -1.163 1.00 0.00 43 ASN A N 5
ATOM 3087 C CA . ASN A 1 43 ? 82.211 -4.535 -1.694 1.00 0.00 43 ASN A CA 5
ATOM 3088 C C . ASN A 1 43 ? 83.440 -4.534 -0.789 1.00 0.00 43 ASN A C 5
ATOM 3089 O O . ASN A 1 43 ? 83.600 -5.492 -0.006 1.00 0.00 43 ASN A O 5
ATOM 3101 N N . MET A 1 4 ? 71.062 -7.984 -15.438 1.00 0.00 4 MET A N 6
ATOM 3102 C CA . MET A 1 4 ? 72.182 -7.947 -14.454 1.00 0.00 4 MET A CA 6
ATOM 3103 C C . MET A 1 4 ? 71.730 -7.365 -13.120 1.00 0.00 4 MET A C 6
ATOM 3104 O O . MET A 1 4 ? 72.464 -6.615 -12.477 1.00 0.00 4 MET A O 6
ATOM 3118 N N . THR A 1 5 ? 70.520 -7.725 -12.708 1.00 0.00 5 THR A N 6
ATOM 3119 C CA . THR A 1 5 ? 69.960 -7.251 -11.449 1.00 0.00 5 THR A CA 6
ATOM 3120 C C . THR A 1 5 ? 68.922 -8.236 -10.925 1.00 0.00 5 THR A C 6
ATOM 3121 O O . THR A 1 5 ? 67.802 -7.855 -10.583 1.00 0.00 5 THR A O 6
ATOM 3132 N N . THR A 1 6 ? 69.305 -9.507 -10.874 1.00 0.00 6 THR A N 6
ATOM 3133 C CA . THR A 1 6 ? 68.420 -10.569 -10.400 1.00 0.00 6 THR A CA 6
ATOM 3134 C C . THR A 1 6 ? 67.074 -10.530 -11.113 1.00 0.00 6 THR A C 6
ATOM 3135 O O . THR A 1 6 ? 66.212 -9.711 -10.792 1.00 0.00 6 THR A O 6
ATOM 3146 N N . SER A 1 7 ? 66.894 -11.428 -12.074 1.00 0.00 7 SER A N 6
ATOM 3147 C CA . SER A 1 7 ? 65.645 -11.500 -12.821 1.00 0.00 7 SER A CA 6
ATOM 3148 C C . SER A 1 7 ? 64.477 -11.748 -11.874 1.00 0.00 7 SER A C 6
ATOM 3149 O O . SER A 1 7 ? 64.577 -12.553 -10.950 1.00 0.00 7 SER A O 6
ATOM 3157 N N . SER A 1 8 ? 63.368 -11.049 -12.103 1.00 0.00 8 SER A N 6
ATOM 3158 C CA . SER A 1 8 ? 62.183 -11.195 -11.261 1.00 0.00 8 SER A CA 6
ATOM 3159 C C . SER A 1 8 ? 62.417 -10.601 -9.876 1.00 0.00 8 SER A C 6
ATOM 3160 O O . SER A 1 8 ? 61.762 -9.633 -9.488 1.00 0.00 8 SER A O 6
ATOM 3168 N N . ARG A 1 9 ? 63.350 -11.190 -9.131 1.00 0.00 9 ARG A N 6
ATOM 3169 C CA . ARG A 1 9 ? 63.674 -10.726 -7.780 1.00 0.00 9 ARG A CA 6
ATOM 3170 C C . ARG A 1 9 ? 63.785 -9.204 -7.725 1.00 0.00 9 ARG A C 6
ATOM 3171 O O . ARG A 1 9 ? 63.951 -8.544 -8.752 1.00 0.00 9 ARG A O 6
ATOM 3192 N N . TYR A 1 10 ? 63.689 -8.658 -6.518 1.00 0.00 10 TYR A N 6
ATOM 3193 C CA . TYR A 1 10 ? 63.768 -7.224 -6.309 1.00 0.00 10 TYR A CA 6
ATOM 3194 C C . TYR A 1 10 ? 65.219 -6.751 -6.310 1.00 0.00 10 TYR A C 6
ATOM 3195 O O . TYR A 1 10 ? 66.108 -7.444 -6.802 1.00 0.00 10 TYR A O 6
ATOM 3213 N N . LYS A 1 11 ? 65.443 -5.550 -5.798 1.00 0.00 11 LYS A N 6
ATOM 3214 C CA . LYS A 1 11 ? 66.766 -4.959 -5.768 1.00 0.00 11 LYS A CA 6
ATOM 3215 C C . LYS A 1 11 ? 67.680 -5.652 -4.768 1.00 0.00 11 LYS A C 6
ATOM 3216 O O . LYS A 1 11 ? 67.414 -6.772 -4.327 1.00 0.00 11 LYS A O 6
ATOM 3235 N N . THR A 1 12 ? 68.772 -4.978 -4.435 1.00 0.00 12 THR A N 6
ATOM 3236 C CA . THR A 1 12 ? 69.760 -5.513 -3.507 1.00 0.00 12 THR A CA 6
ATOM 3237 C C . THR A 1 12 ? 70.073 -4.526 -2.386 1.00 0.00 12 THR A C 6
ATOM 3238 O O . THR A 1 12 ? 71.222 -4.407 -1.961 1.00 0.00 12 THR A O 6
ATOM 3249 N N . GLU A 1 13 ? 69.059 -3.802 -1.932 1.00 0.00 13 GLU A N 6
ATOM 3250 C CA . GLU A 1 13 ? 69.225 -2.823 -0.884 1.00 0.00 13 GLU A CA 6
ATOM 3251 C C . GLU A 1 13 ? 68.327 -3.139 0.314 1.00 0.00 13 GLU A C 6
ATOM 3252 O O . GLU A 1 13 ? 67.755 -4.223 0.394 1.00 0.00 13 GLU A O 6
ATOM 3264 N N . LEU A 1 14 ? 68.234 -2.205 1.261 1.00 0.00 14 LEU A N 6
ATOM 3265 C CA . LEU A 1 14 ? 67.420 -2.417 2.455 1.00 0.00 14 LEU A CA 6
ATOM 3266 C C . LEU A 1 14 ? 67.138 -1.117 3.211 1.00 0.00 14 LEU A C 6
ATOM 3267 O O . LEU A 1 14 ? 67.988 -0.235 3.301 1.00 0.00 14 LEU A O 6
ATOM 3283 N N . CYS A 1 15 ? 65.940 -1.016 3.775 1.00 0.00 15 CYS A N 6
ATOM 3284 C CA . CYS A 1 15 ? 65.558 0.161 4.535 1.00 0.00 15 CYS A CA 6
ATOM 3285 C C . CYS A 1 15 ? 66.443 0.268 5.783 1.00 0.00 15 CYS A C 6
ATOM 3286 O O . CYS A 1 15 ? 66.063 -0.189 6.860 1.00 0.00 15 CYS A O 6
ATOM 3293 N N . ARG A 1 16 ? 67.637 0.864 5.627 1.00 0.00 16 ARG A N 6
ATOM 3294 C CA . ARG A 1 16 ? 68.581 1.001 6.733 1.00 0.00 16 ARG A CA 6
ATOM 3295 C C . ARG A 1 16 ? 68.218 2.173 7.657 1.00 0.00 16 ARG A C 6
ATOM 3296 O O . ARG A 1 16 ? 67.332 2.052 8.504 1.00 0.00 16 ARG A O 6
ATOM 3317 N N . THR A 1 17 ? 68.912 3.301 7.497 1.00 0.00 17 THR A N 6
ATOM 3318 C CA . THR A 1 17 ? 68.663 4.484 8.313 1.00 0.00 17 THR A CA 6
ATOM 3319 C C . THR A 1 17 ? 67.319 5.087 7.952 1.00 0.00 17 THR A C 6
ATOM 3320 O O . THR A 1 17 ? 66.663 5.741 8.758 1.00 0.00 17 THR A O 6
ATOM 3331 N N . TYR A 1 18 ? 66.920 4.827 6.722 1.00 0.00 18 TYR A N 6
ATOM 3332 C CA . TYR A 1 18 ? 65.681 5.291 6.161 1.00 0.00 18 TYR A CA 6
ATOM 3333 C C . TYR A 1 18 ? 64.503 4.980 7.086 1.00 0.00 18 TYR A C 6
ATOM 3334 O O . TYR A 1 18 ? 63.716 5.862 7.434 1.00 0.00 18 TYR A O 6
ATOM 3352 N N . SER A 1 19 ? 64.400 3.706 7.465 1.00 0.00 19 SER A N 6
ATOM 3353 C CA . SER A 1 19 ? 63.335 3.210 8.341 1.00 0.00 19 SER A CA 6
ATOM 3354 C C . SER A 1 19 ? 63.107 4.093 9.572 1.00 0.00 19 SER A C 6
ATOM 3355 O O . SER A 1 19 ? 62.101 3.947 10.266 1.00 0.00 19 SER A O 6
ATOM 3363 N N . GLU A 1 20 ? 64.031 5.005 9.838 1.00 0.00 20 GLU A N 6
ATOM 3364 C CA . GLU A 1 20 ? 63.917 5.903 10.978 1.00 0.00 20 GLU A CA 6
ATOM 3365 C C . GLU A 1 20 ? 63.295 7.226 10.559 1.00 0.00 20 GLU A C 6
ATOM 3366 O O . GLU A 1 20 ? 63.587 8.278 11.123 1.00 0.00 20 GLU A O 6
ATOM 3378 N N . SER A 1 21 ? 62.434 7.144 9.563 1.00 0.00 21 SER A N 6
ATOM 3379 C CA . SER A 1 21 ? 61.741 8.314 9.030 1.00 0.00 21 SER A CA 6
ATOM 3380 C C . SER A 1 21 ? 62.709 9.234 8.290 1.00 0.00 21 SER A C 6
ATOM 3381 O O . SER A 1 21 ? 62.436 10.419 8.110 1.00 0.00 21 SER A O 6
ATOM 3389 N N . GLY A 1 22 ? 63.841 8.678 7.866 1.00 0.00 22 GLY A N 6
ATOM 3390 C CA . GLY A 1 22 ? 64.834 9.451 7.160 1.00 0.00 22 GLY A CA 6
ATOM 3391 C C . GLY A 1 22 ? 64.399 9.841 5.763 1.00 0.00 22 GLY A C 6
ATOM 3392 O O . GLY A 1 22 ? 63.776 10.882 5.558 1.00 0.00 22 GLY A O 6
ATOM 3396 N N . ARG A 1 23 ? 64.765 9.007 4.807 1.00 0.00 23 ARG A N 6
ATOM 3397 C CA . ARG A 1 23 ? 64.449 9.240 3.404 1.00 0.00 23 ARG A CA 6
ATOM 3398 C C . ARG A 1 23 ? 63.359 8.306 2.917 1.00 0.00 23 ARG A C 6
ATOM 3399 O O . ARG A 1 23 ? 62.268 8.724 2.534 1.00 0.00 23 ARG A O 6
ATOM 3420 N N . CYS A 1 24 ? 63.693 7.039 2.930 1.00 0.00 24 CYS A N 6
ATOM 3421 C CA . CYS A 1 24 ? 62.804 5.985 2.468 1.00 0.00 24 CYS A CA 6
ATOM 3422 C C . CYS A 1 24 ? 62.503 6.188 0.984 1.00 0.00 24 CYS A C 6
ATOM 3423 O O . CYS A 1 24 ? 61.451 6.719 0.617 1.00 0.00 24 CYS A O 6
ATOM 3430 N N . ARG A 1 25 ? 63.450 5.770 0.140 1.00 0.00 25 ARG A N 6
ATOM 3431 C CA . ARG A 1 25 ? 63.324 5.903 -1.313 1.00 0.00 25 ARG A CA 6
ATOM 3432 C C . ARG A 1 25 ? 61.958 5.414 -1.823 1.00 0.00 25 ARG A C 6
ATOM 3433 O O . ARG A 1 25 ? 61.506 5.799 -2.897 1.00 0.00 25 ARG A O 6
ATOM 3454 N N . TYR A 1 26 ? 61.308 4.599 -1.014 1.00 0.00 26 TYR A N 6
ATOM 3455 C CA . TYR A 1 26 ? 59.979 4.065 -1.285 1.00 0.00 26 TYR A CA 6
ATOM 3456 C C . TYR A 1 26 ? 59.226 4.066 0.045 1.00 0.00 26 TYR A C 6
ATOM 3457 O O . TYR A 1 26 ? 58.780 3.034 0.525 1.00 0.00 26 TYR A O 6
ATOM 3475 N N . GLY A 1 27 ? 59.123 5.245 0.645 1.00 0.00 27 GLY A N 6
ATOM 3476 C CA . GLY A 1 27 ? 58.482 5.393 1.954 1.00 0.00 27 GLY A CA 6
ATOM 3477 C C . GLY A 1 27 ? 57.269 4.511 2.203 1.00 0.00 27 GLY A C 6
ATOM 3478 O O . GLY A 1 27 ? 57.064 4.067 3.331 1.00 0.00 27 GLY A O 6
ATOM 3482 N N . ALA A 1 28 ? 56.466 4.249 1.188 1.00 0.00 28 ALA A N 6
ATOM 3483 C CA . ALA A 1 28 ? 55.285 3.411 1.366 1.00 0.00 28 ALA A CA 6
ATOM 3484 C C . ALA A 1 28 ? 55.418 2.080 0.635 1.00 0.00 28 ALA A C 6
ATOM 3485 O O . ALA A 1 28 ? 54.657 1.145 0.886 1.00 0.00 28 ALA A O 6
ATOM 3492 N N . LYS A 1 29 ? 56.360 2.017 -0.289 1.00 0.00 29 LYS A N 6
ATOM 3493 C CA . LYS A 1 29 ? 56.580 0.840 -1.089 1.00 0.00 29 LYS A CA 6
ATOM 3494 C C . LYS A 1 29 ? 58.009 0.343 -1.005 1.00 0.00 29 LYS A C 6
ATOM 3495 O O . LYS A 1 29 ? 58.500 -0.291 -1.940 1.00 0.00 29 LYS A O 6
ATOM 3514 N N . CYS A 1 30 ? 58.694 0.647 0.086 1.00 0.00 30 CYS A N 6
ATOM 3515 C CA . CYS A 1 30 ? 60.093 0.249 0.198 1.00 0.00 30 CYS A CA 6
ATOM 3516 C C . CYS A 1 30 ? 60.311 -1.189 0.633 1.00 0.00 30 CYS A C 6
ATOM 3517 O O . CYS A 1 30 ? 59.775 -1.659 1.636 1.00 0.00 30 CYS A O 6
ATOM 3524 N N . GLN A 1 31 ? 61.140 -1.861 -0.153 1.00 0.00 31 GLN A N 6
ATOM 3525 C CA . GLN A 1 31 ? 61.522 -3.238 0.083 1.00 0.00 31 GLN A CA 6
ATOM 3526 C C . GLN A 1 31 ? 63.030 -3.406 -0.093 1.00 0.00 31 GLN A C 6
ATOM 3527 O O . GLN A 1 31 ? 63.604 -4.412 0.321 1.00 0.00 31 GLN A O 6
ATOM 3541 N N . PHE A 1 32 ? 63.667 -2.413 -0.719 1.00 0.00 32 PHE A N 6
ATOM 3542 C CA . PHE A 1 32 ? 65.101 -2.467 -0.960 1.00 0.00 32 PHE A CA 6
ATOM 3543 C C . PHE A 1 32 ? 65.725 -1.091 -1.172 1.00 0.00 32 PHE A C 6
ATOM 3544 O O . PHE A 1 32 ? 66.332 -0.538 -0.259 1.00 0.00 32 PHE A O 6
ATOM 3561 N N . ALA A 1 33 ? 65.625 -0.574 -2.407 1.00 0.00 33 ALA A N 6
ATOM 3562 C CA . ALA A 1 33 ? 66.223 0.715 -2.765 1.00 0.00 33 ALA A CA 6
ATOM 3563 C C . ALA A 1 33 ? 66.105 1.718 -1.631 1.00 0.00 33 ALA A C 6
ATOM 3564 O O . ALA A 1 33 ? 65.042 2.276 -1.402 1.00 0.00 33 ALA A O 6
ATOM 3571 N N . HIS A 1 34 ? 67.210 1.926 -0.926 1.00 0.00 34 HIS A N 6
ATOM 3572 C CA . HIS A 1 34 ? 67.248 2.842 0.210 1.00 0.00 34 HIS A CA 6
ATOM 3573 C C . HIS A 1 34 ? 68.728 3.175 0.558 1.00 0.00 34 HIS A C 6
ATOM 3574 O O . HIS A 1 34 ? 69.541 3.356 -0.346 1.00 0.00 34 HIS A O 6
ATOM 3588 N N . GLY A 1 35 ? 69.084 3.224 1.858 1.00 0.00 35 GLY A N 6
ATOM 3589 C CA . GLY A 1 35 ? 70.440 3.504 2.261 1.00 0.00 35 GLY A CA 6
ATOM 3590 C C . GLY A 1 35 ? 71.388 2.394 1.887 1.00 0.00 35 GLY A C 6
ATOM 3591 O O . GLY A 1 35 ? 71.055 1.523 1.083 1.00 0.00 35 GLY A O 6
ATOM 3595 N N . LEU A 1 36 ? 72.563 2.413 2.499 1.00 0.00 36 LEU A N 6
ATOM 3596 C CA . LEU A 1 36 ? 73.578 1.400 2.262 1.00 0.00 36 LEU A CA 6
ATOM 3597 C C . LEU A 1 36 ? 72.953 0.015 2.269 1.00 0.00 36 LEU A C 6
ATOM 3598 O O . LEU A 1 36 ? 72.413 -0.431 3.275 1.00 0.00 36 LEU A O 6
ATOM 3614 N N . GLY A 1 37 ? 73.033 -0.647 1.135 1.00 0.00 37 GLY A N 6
ATOM 3615 C CA . GLY A 1 37 ? 72.481 -1.970 0.994 1.00 0.00 37 GLY A CA 6
ATOM 3616 C C . GLY A 1 37 ? 73.088 -2.704 -0.167 1.00 0.00 37 GLY A C 6
ATOM 3617 O O . GLY A 1 37 ? 72.617 -2.613 -1.300 1.00 0.00 37 GLY A O 6
ATOM 3621 N N . GLU A 1 38 ? 74.152 -3.414 0.119 1.00 0.00 38 GLU A N 6
ATOM 3622 C CA . GLU A 1 38 ? 74.870 -4.166 -0.896 1.00 0.00 38 GLU A CA 6
ATOM 3623 C C . GLU A 1 38 ? 74.692 -5.672 -0.710 1.00 0.00 38 GLU A C 6
ATOM 3624 O O . GLU A 1 38 ? 75.630 -6.437 -0.899 1.00 0.00 38 GLU A O 6
ATOM 3636 N N . LEU A 1 39 ? 73.480 -6.098 -0.345 1.00 0.00 39 LEU A N 6
ATOM 3637 C CA . LEU A 1 39 ? 73.201 -7.527 -0.137 1.00 0.00 39 LEU A CA 6
ATOM 3638 C C . LEU A 1 39 ? 73.890 -8.401 -1.183 1.00 0.00 39 LEU A C 6
ATOM 3639 O O . LEU A 1 39 ? 74.442 -9.453 -0.869 1.00 0.00 39 LEU A O 6
ATOM 3655 N N . ARG A 1 40 ? 73.862 -7.938 -2.416 1.00 0.00 40 ARG A N 6
ATOM 3656 C CA . ARG A 1 40 ? 74.489 -8.648 -3.532 1.00 0.00 40 ARG A CA 6
ATOM 3657 C C . ARG A 1 40 ? 75.689 -7.872 -4.075 1.00 0.00 40 ARG A C 6
ATOM 3658 O O . ARG A 1 40 ? 75.925 -7.832 -5.282 1.00 0.00 40 ARG A O 6
ATOM 3679 N N . GLN A 1 41 ? 76.455 -7.275 -3.168 1.00 0.00 41 GLN A N 6
ATOM 3680 C CA . GLN A 1 41 ? 77.637 -6.514 -3.536 1.00 0.00 41 GLN A CA 6
ATOM 3681 C C . GLN A 1 41 ? 78.652 -6.451 -2.390 1.00 0.00 41 GLN A C 6
ATOM 3682 O O . GLN A 1 41 ? 79.821 -6.123 -2.606 1.00 0.00 41 GLN A O 6
ATOM 3696 N N . ALA A 1 42 ? 78.209 -6.758 -1.169 1.00 0.00 42 ALA A N 6
ATOM 3697 C CA . ALA A 1 42 ? 79.075 -6.727 -0.005 1.00 0.00 42 ALA A CA 6
ATOM 3698 C C . ALA A 1 42 ? 80.244 -7.689 -0.164 1.00 0.00 42 ALA A C 6
ATOM 3699 O O . ALA A 1 42 ? 80.061 -8.904 -0.204 1.00 0.00 42 ALA A O 6
ATOM 3706 N N . ASN A 1 43 ? 81.449 -7.138 -0.252 1.00 0.00 43 ASN A N 6
ATOM 3707 C CA . ASN A 1 43 ? 82.648 -7.950 -0.407 1.00 0.00 43 ASN A CA 6
ATOM 3708 C C . ASN A 1 43 ? 83.896 -7.074 -0.432 1.00 0.00 43 ASN A C 6
ATOM 3709 O O . ASN A 1 43 ? 84.767 -7.261 0.444 1.00 0.00 43 ASN A O 6
ATOM 3721 N N . MET A 1 4 ? 70.263 -19.628 -1.140 1.00 0.00 4 MET A N 7
ATOM 3722 C CA . MET A 1 4 ? 71.132 -20.514 -1.966 1.00 0.00 4 MET A CA 7
ATOM 3723 C C . MET A 1 4 ? 70.837 -20.350 -3.455 1.00 0.00 4 MET A C 7
ATOM 3724 O O . MET A 1 4 ? 71.581 -19.683 -4.175 1.00 0.00 4 MET A O 7
ATOM 3738 N N . THR A 1 5 ? 69.747 -20.961 -3.910 1.00 0.00 5 THR A N 7
ATOM 3739 C CA . THR A 1 5 ? 69.355 -20.877 -5.312 1.00 0.00 5 THR A CA 7
ATOM 3740 C C . THR A 1 5 ? 68.263 -19.829 -5.507 1.00 0.00 5 THR A C 7
ATOM 3741 O O . THR A 1 5 ? 67.076 -20.155 -5.539 1.00 0.00 5 THR A O 7
ATOM 3752 N N . THR A 1 6 ? 68.673 -18.572 -5.634 1.00 0.00 6 THR A N 7
ATOM 3753 C CA . THR A 1 6 ? 67.732 -17.475 -5.825 1.00 0.00 6 THR A CA 7
ATOM 3754 C C . THR A 1 6 ? 67.590 -17.130 -7.304 1.00 0.00 6 THR A C 7
ATOM 3755 O O . THR A 1 6 ? 68.513 -16.589 -7.916 1.00 0.00 6 THR A O 7
ATOM 3766 N N . SER A 1 7 ? 66.431 -17.444 -7.876 1.00 0.00 7 SER A N 7
ATOM 3767 C CA . SER A 1 7 ? 66.172 -17.164 -9.283 1.00 0.00 7 SER A CA 7
ATOM 3768 C C . SER A 1 7 ? 65.762 -15.707 -9.477 1.00 0.00 7 SER A C 7
ATOM 3769 O O . SER A 1 7 ? 64.642 -15.317 -9.147 1.00 0.00 7 SER A O 7
ATOM 3777 N N . SER A 1 8 ? 66.680 -14.904 -10.012 1.00 0.00 8 SER A N 7
ATOM 3778 C CA . SER A 1 8 ? 66.421 -13.487 -10.246 1.00 0.00 8 SER A CA 7
ATOM 3779 C C . SER A 1 8 ? 66.435 -12.713 -8.930 1.00 0.00 8 SER A C 7
ATOM 3780 O O . SER A 1 8 ? 67.304 -11.871 -8.706 1.00 0.00 8 SER A O 7
ATOM 3788 N N . ARG A 1 9 ? 65.471 -13.011 -8.063 1.00 0.00 9 ARG A N 7
ATOM 3789 C CA . ARG A 1 9 ? 65.371 -12.343 -6.769 1.00 0.00 9 ARG A CA 7
ATOM 3790 C C . ARG A 1 9 ? 65.117 -10.851 -6.952 1.00 0.00 9 ARG A C 7
ATOM 3791 O O . ARG A 1 9 ? 65.390 -10.288 -8.015 1.00 0.00 9 ARG A O 7
ATOM 3812 N N . TYR A 1 10 ? 64.591 -10.221 -5.911 1.00 0.00 10 TYR A N 7
ATOM 3813 C CA . TYR A 1 10 ? 64.292 -8.805 -5.935 1.00 0.00 10 TYR A CA 7
ATOM 3814 C C . TYR A 1 10 ? 65.576 -7.977 -5.972 1.00 0.00 10 TYR A C 7
ATOM 3815 O O . TYR A 1 10 ? 66.642 -8.484 -6.318 1.00 0.00 10 TYR A O 7
ATOM 3833 N N . LYS A 1 11 ? 65.457 -6.697 -5.655 1.00 0.00 11 LYS A N 7
ATOM 3834 C CA . LYS A 1 11 ? 66.585 -5.782 -5.682 1.00 0.00 11 LYS A CA 7
ATOM 3835 C C . LYS A 1 11 ? 67.693 -6.208 -4.723 1.00 0.00 11 LYS A C 7
ATOM 3836 O O . LYS A 1 11 ? 67.719 -7.339 -4.235 1.00 0.00 11 LYS A O 7
ATOM 3855 N N . THR A 1 12 ? 68.619 -5.288 -4.494 1.00 0.00 12 THR A N 7
ATOM 3856 C CA . THR A 1 12 ? 69.770 -5.526 -3.635 1.00 0.00 12 THR A CA 7
ATOM 3857 C C . THR A 1 12 ? 69.729 -4.702 -2.348 1.00 0.00 12 THR A C 7
ATOM 3858 O O . THR A 1 12 ? 70.346 -5.070 -1.348 1.00 0.00 12 THR A O 7
ATOM 3869 N N . GLU A 1 13 ? 69.055 -3.561 -2.396 1.00 0.00 13 GLU A N 7
ATOM 3870 C CA . GLU A 1 13 ? 69.010 -2.657 -1.260 1.00 0.00 13 GLU A CA 7
ATOM 3871 C C . GLU A 1 13 ? 68.018 -3.063 -0.164 1.00 0.00 13 GLU A C 7
ATOM 3872 O O . GLU A 1 13 ? 67.414 -4.127 -0.215 1.00 0.00 13 GLU A O 7
ATOM 3884 N N . LEU A 1 14 ? 67.890 -2.195 0.847 1.00 0.00 14 LEU A N 7
ATOM 3885 C CA . LEU A 1 14 ? 67.013 -2.436 1.993 1.00 0.00 14 LEU A CA 7
ATOM 3886 C C . LEU A 1 14 ? 66.832 -1.172 2.835 1.00 0.00 14 LEU A C 7
ATOM 3887 O O . LEU A 1 14 ? 67.713 -0.316 2.883 1.00 0.00 14 LEU A O 7
ATOM 3903 N N . CYS A 1 15 ? 65.689 -1.071 3.508 1.00 0.00 15 CYS A N 7
ATOM 3904 C CA . CYS A 1 15 ? 65.395 0.076 4.353 1.00 0.00 15 CYS A CA 7
ATOM 3905 C C . CYS A 1 15 ? 66.285 0.050 5.600 1.00 0.00 15 CYS A C 7
ATOM 3906 O O . CYS A 1 15 ? 65.873 -0.435 6.654 1.00 0.00 15 CYS A O 7
ATOM 3913 N N . ARG A 1 16 ? 67.513 0.571 5.475 1.00 0.00 16 ARG A N 7
ATOM 3914 C CA . ARG A 1 16 ? 68.461 0.585 6.573 1.00 0.00 16 ARG A CA 7
ATOM 3915 C C . ARG A 1 16 ? 68.148 1.685 7.596 1.00 0.00 16 ARG A C 7
ATOM 3916 O O . ARG A 1 16 ? 67.273 1.518 8.447 1.00 0.00 16 ARG A O 7
ATOM 3937 N N . THR A 1 17 ? 68.873 2.804 7.514 1.00 0.00 17 THR A N 7
ATOM 3938 C CA . THR A 1 17 ? 68.678 3.924 8.426 1.00 0.00 17 THR A CA 7
ATOM 3939 C C . THR A 1 17 ? 67.376 4.646 8.110 1.00 0.00 17 THR A C 7
ATOM 3940 O O . THR A 1 17 ? 66.790 5.323 8.954 1.00 0.00 17 THR A O 7
ATOM 3951 N N . TYR A 1 18 ? 66.943 4.481 6.875 1.00 0.00 18 TYR A N 7
ATOM 3952 C CA . TYR A 1 18 ? 65.739 5.081 6.358 1.00 0.00 18 TYR A CA 7
ATOM 3953 C C . TYR A 1 18 ? 64.532 4.789 7.245 1.00 0.00 18 TYR A C 7
ATOM 3954 O O . TYR A 1 18 ? 63.735 5.678 7.542 1.00 0.00 18 TYR A O 7
ATOM 3972 N N . SER A 1 19 ? 64.406 3.530 7.654 1.00 0.00 19 SER A N 7
ATOM 3973 C CA . SER A 1 19 ? 63.302 3.080 8.500 1.00 0.00 19 SER A CA 7
ATOM 3974 C C . SER A 1 19 ? 63.096 3.971 9.727 1.00 0.00 19 SER A C 7
ATOM 3975 O O . SER A 1 19 ? 62.080 3.860 10.414 1.00 0.00 19 SER A O 7
ATOM 3983 N N . GLU A 1 20 ? 64.045 4.862 9.989 1.00 0.00 20 GLU A N 7
ATOM 3984 C CA . GLU A 1 20 ? 63.950 5.771 11.122 1.00 0.00 20 GLU A CA 7
ATOM 3985 C C . GLU A 1 20 ? 63.399 7.114 10.676 1.00 0.00 20 GLU A C 7
ATOM 3986 O O . GLU A 1 20 ? 63.761 8.166 11.202 1.00 0.00 20 GLU A O 7
ATOM 3998 N N . SER A 1 21 ? 62.515 7.046 9.697 1.00 0.00 21 SER A N 7
ATOM 3999 C CA . SER A 1 21 ? 61.870 8.234 9.137 1.00 0.00 21 SER A CA 7
ATOM 4000 C C . SER A 1 21 ? 62.868 9.122 8.399 1.00 0.00 21 SER A C 7
ATOM 4001 O O . SER A 1 21 ? 62.605 10.300 8.165 1.00 0.00 21 SER A O 7
ATOM 4009 N N . GLY A 1 22 ? 64.016 8.554 8.035 1.00 0.00 22 GLY A N 7
ATOM 4010 C CA . GLY A 1 22 ? 65.028 9.311 7.334 1.00 0.00 22 GLY A CA 7
ATOM 4011 C C . GLY A 1 22 ? 64.580 9.780 5.967 1.00 0.00 22 GLY A C 7
ATOM 4012 O O . GLY A 1 22 ? 64.003 10.860 5.824 1.00 0.00 22 GLY A O 7
ATOM 4016 N N . ARG A 1 23 ? 64.880 8.976 4.965 1.00 0.00 23 ARG A N 7
ATOM 4017 C CA . ARG A 1 23 ? 64.540 9.298 3.582 1.00 0.00 23 ARG A CA 7
ATOM 4018 C C . ARG A 1 23 ? 63.444 8.403 3.039 1.00 0.00 23 ARG A C 7
ATOM 4019 O O . ARG A 1 23 ? 62.354 8.853 2.689 1.00 0.00 23 ARG A O 7
ATOM 4040 N N . CYS A 1 24 ? 63.774 7.137 2.959 1.00 0.00 24 CYS A N 7
ATOM 4041 C CA . CYS A 1 24 ? 62.875 6.124 2.421 1.00 0.00 24 CYS A CA 7
ATOM 4042 C C . CYS A 1 24 ? 62.655 6.408 0.939 1.00 0.00 24 CYS A C 7
ATOM 4043 O O . CYS A 1 24 ? 61.668 7.040 0.548 1.00 0.00 24 CYS A O 7
ATOM 4050 N N . ARG A 1 25 ? 63.612 5.960 0.128 1.00 0.00 25 ARG A N 7
ATOM 4051 C CA . ARG A 1 25 ? 63.587 6.170 -1.319 1.00 0.00 25 ARG A CA 7
ATOM 4052 C C . ARG A 1 25 ? 62.250 5.744 -1.944 1.00 0.00 25 ARG A C 7
ATOM 4053 O O . ARG A 1 25 ? 61.899 6.175 -3.041 1.00 0.00 25 ARG A O 7
ATOM 4074 N N . TYR A 1 26 ? 61.502 4.921 -1.222 1.00 0.00 26 TYR A N 7
ATOM 4075 C CA . TYR A 1 26 ? 60.185 4.454 -1.657 1.00 0.00 26 TYR A CA 7
ATOM 4076 C C . TYR A 1 26 ? 59.250 4.403 -0.453 1.00 0.00 26 TYR A C 7
ATOM 4077 O O . TYR A 1 26 ? 58.527 3.429 -0.258 1.00 0.00 26 TYR A O 7
ATOM 4095 N N . GLY A 1 27 ? 59.262 5.474 0.343 1.00 0.00 27 GLY A N 7
ATOM 4096 C CA . GLY A 1 27 ? 58.424 5.544 1.535 1.00 0.00 27 GLY A CA 7
ATOM 4097 C C . GLY A 1 27 ? 57.045 4.933 1.355 1.00 0.00 27 GLY A C 7
ATOM 4098 O O . GLY A 1 27 ? 56.328 5.250 0.406 1.00 0.00 27 GLY A O 7
ATOM 4102 N N . ALA A 1 28 ? 56.690 4.032 2.270 1.00 0.00 28 ALA A N 7
ATOM 4103 C CA . ALA A 1 28 ? 55.405 3.339 2.237 1.00 0.00 28 ALA A CA 7
ATOM 4104 C C . ALA A 1 28 ? 55.391 2.227 1.196 1.00 0.00 28 ALA A C 7
ATOM 4105 O O . ALA A 1 28 ? 54.616 1.277 1.294 1.00 0.00 28 ALA A O 7
ATOM 4112 N N . LYS A 1 29 ? 56.253 2.358 0.202 1.00 0.00 29 LYS A N 7
ATOM 4113 C CA . LYS A 1 29 ? 56.361 1.397 -0.860 1.00 0.00 29 LYS A CA 7
ATOM 4114 C C . LYS A 1 29 ? 57.781 0.874 -0.974 1.00 0.00 29 LYS A C 7
ATOM 4115 O O . LYS A 1 29 ? 58.182 0.381 -2.027 1.00 0.00 29 LYS A O 7
ATOM 4134 N N . CYS A 1 30 ? 58.559 1.028 0.091 1.00 0.00 30 CYS A N 7
ATOM 4135 C CA . CYS A 1 30 ? 59.954 0.618 0.052 1.00 0.00 30 CYS A CA 7
ATOM 4136 C C . CYS A 1 30 ? 60.196 -0.825 0.458 1.00 0.00 30 CYS A C 7
ATOM 4137 O O . CYS A 1 30 ? 60.059 -1.200 1.622 1.00 0.00 30 CYS A O 7
ATOM 4144 N N . GLN A 1 31 ? 60.629 -1.604 -0.518 1.00 0.00 31 GLN A N 7
ATOM 4145 C CA . GLN A 1 31 ? 60.990 -2.984 -0.327 1.00 0.00 31 GLN A CA 7
ATOM 4146 C C . GLN A 1 31 ? 62.503 -3.105 -0.486 1.00 0.00 31 GLN A C 7
ATOM 4147 O O . GLN A 1 31 ? 63.123 -4.065 -0.029 1.00 0.00 31 GLN A O 7
ATOM 4161 N N . PHE A 1 32 ? 63.076 -2.093 -1.135 1.00 0.00 32 PHE A N 7
ATOM 4162 C CA . PHE A 1 32 ? 64.504 -2.019 -1.388 1.00 0.00 32 PHE A CA 7
ATOM 4163 C C . PHE A 1 32 ? 64.890 -0.571 -1.701 1.00 0.00 32 PHE A C 7
ATOM 4164 O O . PHE A 1 32 ? 64.202 0.356 -1.276 1.00 0.00 32 PHE A O 7
ATOM 4181 N N . ALA A 1 33 ? 65.975 -0.377 -2.459 1.00 0.00 33 ALA A N 7
ATOM 4182 C CA . ALA A 1 33 ? 66.434 0.965 -2.832 1.00 0.00 33 ALA A CA 7
ATOM 4183 C C . ALA A 1 33 ? 66.317 1.931 -1.658 1.00 0.00 33 ALA A C 7
ATOM 4184 O O . ALA A 1 33 ? 65.250 2.480 -1.418 1.00 0.00 33 ALA A O 7
ATOM 4191 N N . HIS A 1 34 ? 67.409 2.120 -0.928 1.00 0.00 34 HIS A N 7
ATOM 4192 C CA . HIS A 1 34 ? 67.413 3.006 0.239 1.00 0.00 34 HIS A CA 7
ATOM 4193 C C . HIS A 1 34 ? 68.879 3.353 0.637 1.00 0.00 34 HIS A C 7
ATOM 4194 O O . HIS A 1 34 ? 69.696 3.638 -0.238 1.00 0.00 34 HIS A O 7
ATOM 4208 N N . GLY A 1 35 ? 69.220 3.325 1.945 1.00 0.00 35 GLY A N 7
ATOM 4209 C CA . GLY A 1 35 ? 70.566 3.626 2.389 1.00 0.00 35 GLY A CA 7
ATOM 4210 C C . GLY A 1 35 ? 71.581 2.648 1.846 1.00 0.00 35 GLY A C 7
ATOM 4211 O O . GLY A 1 35 ? 71.944 2.697 0.671 1.00 0.00 35 GLY A O 7
ATOM 4215 N N . LEU A 1 36 ? 72.021 1.742 2.713 1.00 0.00 36 LEU A N 7
ATOM 4216 C CA . LEU A 1 36 ? 72.983 0.711 2.347 1.00 0.00 36 LEU A CA 7
ATOM 4217 C C . LEU A 1 36 ? 72.370 -0.180 1.259 1.00 0.00 36 LEU A C 7
ATOM 4218 O O . LEU A 1 36 ? 71.818 0.332 0.287 1.00 0.00 36 LEU A O 7
ATOM 4234 N N . GLY A 1 37 ? 72.415 -1.502 1.429 1.00 0.00 37 GLY A N 7
ATOM 4235 C CA . GLY A 1 37 ? 71.810 -2.378 0.464 1.00 0.00 37 GLY A CA 7
ATOM 4236 C C . GLY A 1 37 ? 72.774 -3.001 -0.514 1.00 0.00 37 GLY A C 7
ATOM 4237 O O . GLY A 1 37 ? 72.377 -3.805 -1.357 1.00 0.00 37 GLY A O 7
ATOM 4241 N N . GLU A 1 38 ? 74.040 -2.660 -0.409 1.00 0.00 38 GLU A N 7
ATOM 4242 C CA . GLU A 1 38 ? 75.031 -3.230 -1.306 1.00 0.00 38 GLU A CA 7
ATOM 4243 C C . GLU A 1 38 ? 75.567 -4.546 -0.751 1.00 0.00 38 GLU A C 7
ATOM 4244 O O . GLU A 1 38 ? 76.730 -4.888 -0.962 1.00 0.00 38 GLU A O 7
ATOM 4256 N N . LEU A 1 39 ? 74.712 -5.287 -0.040 1.00 0.00 39 LEU A N 7
ATOM 4257 C CA . LEU A 1 39 ? 75.117 -6.567 0.538 1.00 0.00 39 LEU A CA 7
ATOM 4258 C C . LEU A 1 39 ? 75.043 -7.687 -0.493 1.00 0.00 39 LEU A C 7
ATOM 4259 O O . LEU A 1 39 ? 75.677 -8.730 -0.340 1.00 0.00 39 LEU A O 7
ATOM 4275 N N . ARG A 1 40 ? 74.273 -7.457 -1.545 1.00 0.00 40 ARG A N 7
ATOM 4276 C CA . ARG A 1 40 ? 74.122 -8.440 -2.614 1.00 0.00 40 ARG A CA 7
ATOM 4277 C C . ARG A 1 40 ? 74.780 -7.933 -3.890 1.00 0.00 40 ARG A C 7
ATOM 4278 O O . ARG A 1 40 ? 74.342 -8.252 -4.994 1.00 0.00 40 ARG A O 7
ATOM 4299 N N . GLN A 1 41 ? 75.839 -7.145 -3.721 1.00 0.00 41 GLN A N 7
ATOM 4300 C CA . GLN A 1 41 ? 76.572 -6.583 -4.832 1.00 0.00 41 GLN A CA 7
ATOM 4301 C C . GLN A 1 41 ? 78.035 -6.353 -4.462 1.00 0.00 41 GLN A C 7
ATOM 4302 O O . GLN A 1 41 ? 78.941 -6.830 -5.145 1.00 0.00 41 GLN A O 7
ATOM 4316 N N . ALA A 1 42 ? 78.254 -5.613 -3.378 1.00 0.00 42 ALA A N 7
ATOM 4317 C CA . ALA A 1 42 ? 79.603 -5.311 -2.914 1.00 0.00 42 ALA A CA 7
ATOM 4318 C C . ALA A 1 42 ? 80.393 -4.550 -3.974 1.00 0.00 42 ALA A C 7
ATOM 4319 O O . ALA A 1 42 ? 80.678 -5.078 -5.049 1.00 0.00 42 ALA A O 7
ATOM 4326 N N . ASN A 1 43 ? 80.745 -3.305 -3.665 1.00 0.00 43 ASN A N 7
ATOM 4327 C CA . ASN A 1 43 ? 81.501 -2.472 -4.592 1.00 0.00 43 ASN A CA 7
ATOM 4328 C C . ASN A 1 43 ? 82.907 -2.211 -4.063 1.00 0.00 43 ASN A C 7
ATOM 4329 O O . ASN A 1 43 ? 83.585 -1.310 -4.604 1.00 0.00 43 ASN A O 7
ATOM 4341 N N . MET A 1 4 ? 67.104 -19.859 -6.703 1.00 0.00 4 MET A N 8
ATOM 4342 C CA . MET A 1 4 ? 68.492 -19.985 -7.229 1.00 0.00 4 MET A CA 8
ATOM 4343 C C . MET A 1 4 ? 69.327 -18.754 -6.878 1.00 0.00 4 MET A C 8
ATOM 4344 O O . MET A 1 4 ? 69.937 -18.140 -7.752 1.00 0.00 4 MET A O 8
ATOM 4358 N N . THR A 1 5 ? 69.336 -18.400 -5.588 1.00 0.00 5 THR A N 8
ATOM 4359 C CA . THR A 1 5 ? 70.082 -17.236 -5.089 1.00 0.00 5 THR A CA 8
ATOM 4360 C C . THR A 1 5 ? 69.269 -15.950 -5.256 1.00 0.00 5 THR A C 8
ATOM 4361 O O . THR A 1 5 ? 69.271 -15.089 -4.376 1.00 0.00 5 THR A O 8
ATOM 4372 N N . THR A 1 6 ? 68.576 -15.829 -6.385 1.00 0.00 6 THR A N 8
ATOM 4373 C CA . THR A 1 6 ? 67.755 -14.660 -6.668 1.00 0.00 6 THR A CA 8
ATOM 4374 C C . THR A 1 6 ? 66.506 -15.066 -7.452 1.00 0.00 6 THR A C 8
ATOM 4375 O O . THR A 1 6 ? 65.409 -15.140 -6.896 1.00 0.00 6 THR A O 8
ATOM 4386 N N . SER A 1 7 ? 66.684 -15.335 -8.745 1.00 0.00 7 SER A N 8
ATOM 4387 C CA . SER A 1 7 ? 65.574 -15.740 -9.605 1.00 0.00 7 SER A CA 8
ATOM 4388 C C . SER A 1 7 ? 64.501 -14.658 -9.662 1.00 0.00 7 SER A C 8
ATOM 4389 O O . SER A 1 7 ? 63.505 -14.724 -8.939 1.00 0.00 7 SER A O 8
ATOM 4397 N N . SER A 1 8 ? 64.711 -13.665 -10.520 1.00 0.00 8 SER A N 8
ATOM 4398 C CA . SER A 1 8 ? 63.761 -12.566 -10.667 1.00 0.00 8 SER A CA 8
ATOM 4399 C C . SER A 1 8 ? 63.508 -11.889 -9.322 1.00 0.00 8 SER A C 8
ATOM 4400 O O . SER A 1 8 ? 62.405 -11.415 -9.050 1.00 0.00 8 SER A O 8
ATOM 4408 N N . ARG A 1 9 ? 64.533 -11.853 -8.483 1.00 0.00 9 ARG A N 8
ATOM 4409 C CA . ARG A 1 9 ? 64.422 -11.238 -7.172 1.00 0.00 9 ARG A CA 8
ATOM 4410 C C . ARG A 1 9 ? 64.431 -9.728 -7.288 1.00 0.00 9 ARG A C 8
ATOM 4411 O O . ARG A 1 9 ? 64.734 -9.172 -8.344 1.00 0.00 9 ARG A O 8
ATOM 4432 N N . TYR A 1 10 ? 64.093 -9.072 -6.193 1.00 0.00 10 TYR A N 8
ATOM 4433 C CA . TYR A 1 10 ? 64.051 -7.632 -6.151 1.00 0.00 10 TYR A CA 8
ATOM 4434 C C . TYR A 1 10 ? 65.460 -7.054 -6.089 1.00 0.00 10 TYR A C 8
ATOM 4435 O O . TYR A 1 10 ? 66.430 -7.720 -6.451 1.00 0.00 10 TYR A O 8
ATOM 4453 N N . LYS A 1 11 ? 65.564 -5.810 -5.668 1.00 0.00 11 LYS A N 8
ATOM 4454 C CA . LYS A 1 11 ? 66.842 -5.140 -5.596 1.00 0.00 11 LYS A CA 8
ATOM 4455 C C . LYS A 1 11 ? 67.728 -5.767 -4.531 1.00 0.00 11 LYS A C 8
ATOM 4456 O O . LYS A 1 11 ? 67.479 -6.881 -4.070 1.00 0.00 11 LYS A O 8
ATOM 4475 N N . THR A 1 12 ? 68.774 -5.052 -4.169 1.00 0.00 12 THR A N 8
ATOM 4476 C CA . THR A 1 12 ? 69.736 -5.529 -3.181 1.00 0.00 12 THR A CA 8
ATOM 4477 C C . THR A 1 12 ? 69.788 -4.639 -1.949 1.00 0.00 12 THR A C 8
ATOM 4478 O O . THR A 1 12 ? 70.479 -4.954 -0.979 1.00 0.00 12 THR A O 8
ATOM 4489 N N . GLU A 1 13 ? 69.101 -3.509 -2.002 1.00 0.00 13 GLU A N 8
ATOM 4490 C CA . GLU A 1 13 ? 69.130 -2.567 -0.911 1.00 0.00 13 GLU A CA 8
ATOM 4491 C C . GLU A 1 13 ? 68.209 -2.965 0.242 1.00 0.00 13 GLU A C 8
ATOM 4492 O O . GLU A 1 13 ? 67.632 -4.045 0.241 1.00 0.00 13 GLU A O 8
ATOM 4504 N N . LEU A 1 14 ? 68.110 -2.099 1.247 1.00 0.00 14 LEU A N 8
ATOM 4505 C CA . LEU A 1 14 ? 67.286 -2.375 2.414 1.00 0.00 14 LEU A CA 8
ATOM 4506 C C . LEU A 1 14 ? 67.006 -1.103 3.212 1.00 0.00 14 LEU A C 8
ATOM 4507 O O . LEU A 1 14 ? 67.817 -0.176 3.221 1.00 0.00 14 LEU A O 8
ATOM 4523 N N . CYS A 1 15 ? 65.854 -1.061 3.883 1.00 0.00 15 CYS A N 8
ATOM 4524 C CA . CYS A 1 15 ? 65.473 0.097 4.678 1.00 0.00 15 CYS A CA 8
ATOM 4525 C C . CYS A 1 15 ? 66.333 0.164 5.938 1.00 0.00 15 CYS A C 8
ATOM 4526 O O . CYS A 1 15 ? 65.911 -0.267 7.012 1.00 0.00 15 CYS A O 8
ATOM 4533 N N . ARG A 1 16 ? 67.549 0.706 5.800 1.00 0.00 16 ARG A N 8
ATOM 4534 C CA . ARG A 1 16 ? 68.474 0.813 6.912 1.00 0.00 16 ARG A CA 8
ATOM 4535 C C . ARG A 1 16 ? 68.079 1.946 7.870 1.00 0.00 16 ARG A C 8
ATOM 4536 O O . ARG A 1 16 ? 67.195 1.774 8.707 1.00 0.00 16 ARG A O 8
ATOM 4557 N N . THR A 1 17 ? 68.737 3.098 7.739 1.00 0.00 17 THR A N 8
ATOM 4558 C CA . THR A 1 17 ? 68.452 4.255 8.579 1.00 0.00 17 THR A CA 8
ATOM 4559 C C . THR A 1 17 ? 67.144 4.909 8.148 1.00 0.00 17 THR A C 8
ATOM 4560 O O . THR A 1 17 ? 66.505 5.631 8.909 1.00 0.00 17 THR A O 8
ATOM 4571 N N . TYR A 1 18 ? 66.770 4.633 6.915 1.00 0.00 18 TYR A N 8
ATOM 4572 C CA . TYR A 1 18 ? 65.571 5.147 6.310 1.00 0.00 18 TYR A CA 8
ATOM 4573 C C . TYR A 1 18 ? 64.340 4.843 7.155 1.00 0.00 18 TYR A C 8
ATOM 4574 O O . TYR A 1 18 ? 63.479 5.701 7.361 1.00 0.00 18 TYR A O 8
ATOM 4592 N N . SER A 1 19 ? 64.261 3.598 7.618 1.00 0.00 19 SER A N 8
ATOM 4593 C CA . SER A 1 19 ? 63.143 3.124 8.426 1.00 0.00 19 SER A CA 8
ATOM 4594 C C . SER A 1 19 ? 62.793 4.079 9.564 1.00 0.00 19 SER A C 8
ATOM 4595 O O . SER A 1 19 ? 61.700 4.007 10.129 1.00 0.00 19 SER A O 8
ATOM 4603 N N . GLU A 1 20 ? 63.713 4.968 9.896 1.00 0.00 20 GLU A N 8
ATOM 4604 C CA . GLU A 1 20 ? 63.494 5.933 10.960 1.00 0.00 20 GLU A CA 8
ATOM 4605 C C . GLU A 1 20 ? 63.192 7.300 10.373 1.00 0.00 20 GLU A C 8
ATOM 4606 O O . GLU A 1 20 ? 63.585 8.335 10.911 1.00 0.00 20 GLU A O 8
ATOM 4618 N N . SER A 1 21 ? 62.484 7.276 9.259 1.00 0.00 21 SER A N 8
ATOM 4619 C CA . SER A 1 21 ? 62.095 8.498 8.553 1.00 0.00 21 SER A CA 8
ATOM 4620 C C . SER A 1 21 ? 63.304 9.189 7.927 1.00 0.00 21 SER A C 8
ATOM 4621 O O . SER A 1 21 ? 63.215 10.341 7.502 1.00 0.00 21 SER A O 8
ATOM 4629 N N . GLY A 1 22 ? 64.437 8.493 7.881 1.00 0.00 22 GLY A N 8
ATOM 4630 C CA . GLY A 1 22 ? 65.637 9.075 7.324 1.00 0.00 22 GLY A CA 8
ATOM 4631 C C . GLY A 1 22 ? 65.525 9.426 5.850 1.00 0.00 22 GLY A C 8
ATOM 4632 O O . GLY A 1 22 ? 66.342 10.195 5.338 1.00 0.00 22 GLY A O 8
ATOM 4636 N N . ARG A 1 23 ? 64.524 8.858 5.172 1.00 0.00 23 ARG A N 8
ATOM 4637 C CA . ARG A 1 23 ? 64.309 9.111 3.741 1.00 0.00 23 ARG A CA 8
ATOM 4638 C C . ARG A 1 23 ? 63.250 8.206 3.121 1.00 0.00 23 ARG A C 8
ATOM 4639 O O . ARG A 1 23 ? 62.176 8.652 2.720 1.00 0.00 23 ARG A O 8
ATOM 4660 N N . CYS A 1 24 ? 63.588 6.941 3.030 1.00 0.00 24 CYS A N 8
ATOM 4661 C CA . CYS A 1 24 ? 62.723 5.938 2.430 1.00 0.00 24 CYS A CA 8
ATOM 4662 C C . CYS A 1 24 ? 62.532 6.255 0.950 1.00 0.00 24 CYS A C 8
ATOM 4663 O O . CYS A 1 24 ? 61.552 6.893 0.550 1.00 0.00 24 CYS A O 8
ATOM 4670 N N . ARG A 1 25 ? 63.497 5.808 0.152 1.00 0.00 25 ARG A N 8
ATOM 4671 C CA . ARG A 1 25 ? 63.498 6.025 -1.291 1.00 0.00 25 ARG A CA 8
ATOM 4672 C C . ARG A 1 25 ? 62.212 5.503 -1.956 1.00 0.00 25 ARG A C 8
ATOM 4673 O O . ARG A 1 25 ? 61.909 5.847 -3.096 1.00 0.00 25 ARG A O 8
ATOM 4694 N N . TYR A 1 26 ? 61.448 4.705 -1.216 1.00 0.00 26 TYR A N 8
ATOM 4695 C CA . TYR A 1 26 ? 60.170 4.158 -1.678 1.00 0.00 26 TYR A CA 8
ATOM 4696 C C . TYR A 1 26 ? 59.180 4.202 -0.521 1.00 0.00 26 TYR A C 8
ATOM 4697 O O . TYR A 1 26 ? 58.557 3.199 -0.188 1.00 0.00 26 TYR A O 8
ATOM 4715 N N . GLY A 1 27 ? 59.036 5.378 0.079 1.00 0.00 27 GLY A N 8
ATOM 4716 C CA . GLY A 1 27 ? 58.130 5.547 1.211 1.00 0.00 27 GLY A CA 8
ATOM 4717 C C . GLY A 1 27 ? 56.843 4.750 1.087 1.00 0.00 27 GLY A C 8
ATOM 4718 O O . GLY A 1 27 ? 56.086 4.907 0.130 1.00 0.00 27 GLY A O 8
ATOM 4722 N N . ALA A 1 28 ? 56.620 3.871 2.072 1.00 0.00 28 ALA A N 8
ATOM 4723 C CA . ALA A 1 28 ? 55.442 3.004 2.114 1.00 0.00 28 ALA A CA 8
ATOM 4724 C C . ALA A 1 28 ? 55.506 1.896 1.060 1.00 0.00 28 ALA A C 8
ATOM 4725 O O . ALA A 1 28 ? 54.781 0.905 1.147 1.00 0.00 28 ALA A O 8
ATOM 4732 N N . LYS A 1 29 ? 56.375 2.073 0.074 1.00 0.00 29 LYS A N 8
ATOM 4733 C CA . LYS A 1 29 ? 56.542 1.117 -0.991 1.00 0.00 29 LYS A CA 8
ATOM 4734 C C . LYS A 1 29 ? 57.966 0.592 -1.042 1.00 0.00 29 LYS A C 8
ATOM 4735 O O . LYS A 1 29 ? 58.410 0.098 -2.083 1.00 0.00 29 LYS A O 8
ATOM 4754 N N . CYS A 1 30 ? 58.699 0.732 0.059 1.00 0.00 30 CYS A N 8
ATOM 4755 C CA . CYS A 1 30 ? 60.091 0.308 0.074 1.00 0.00 30 CYS A CA 8
ATOM 4756 C C . CYS A 1 30 ? 60.294 -1.155 0.430 1.00 0.00 30 CYS A C 8
ATOM 4757 O O . CYS A 1 30 ? 59.760 -1.673 1.415 1.00 0.00 30 CYS A O 8
ATOM 4764 N N . GLN A 1 31 ? 61.107 -1.790 -0.401 1.00 0.00 31 GLN A N 8
ATOM 4765 C CA . GLN A 1 31 ? 61.474 -3.181 -0.248 1.00 0.00 31 GLN A CA 8
ATOM 4766 C C . GLN A 1 31 ? 62.993 -3.320 -0.287 1.00 0.00 31 GLN A C 8
ATOM 4767 O O . GLN A 1 31 ? 63.550 -4.305 0.199 1.00 0.00 31 GLN A O 8
ATOM 4781 N N . PHE A 1 32 ? 63.659 -2.322 -0.860 1.00 0.00 32 PHE A N 8
ATOM 4782 C CA . PHE A 1 32 ? 65.107 -2.349 -0.958 1.00 0.00 32 PHE A CA 8
ATOM 4783 C C . PHE A 1 32 ? 65.719 -0.954 -1.079 1.00 0.00 32 PHE A C 8
ATOM 4784 O O . PHE A 1 32 ? 66.119 -0.363 -0.078 1.00 0.00 32 PHE A O 8
ATOM 4801 N N . ALA A 1 33 ? 65.831 -0.470 -2.326 1.00 0.00 33 ALA A N 8
ATOM 4802 C CA . ALA A 1 33 ? 66.439 0.830 -2.632 1.00 0.00 33 ALA A CA 8
ATOM 4803 C C . ALA A 1 33 ? 66.289 1.832 -1.500 1.00 0.00 33 ALA A C 8
ATOM 4804 O O . ALA A 1 33 ? 65.228 2.415 -1.321 1.00 0.00 33 ALA A O 8
ATOM 4811 N N . HIS A 1 34 ? 67.370 2.030 -0.756 1.00 0.00 34 HIS A N 8
ATOM 4812 C CA . HIS A 1 34 ? 67.384 2.957 0.373 1.00 0.00 34 HIS A CA 8
ATOM 4813 C C . HIS A 1 34 ? 68.853 3.341 0.717 1.00 0.00 34 HIS A C 8
ATOM 4814 O O . HIS A 1 34 ? 69.647 3.592 -0.188 1.00 0.00 34 HIS A O 8
ATOM 4828 N N . GLY A 1 35 ? 69.214 3.388 2.011 1.00 0.00 35 GLY A N 8
ATOM 4829 C CA . GLY A 1 35 ? 70.561 3.735 2.422 1.00 0.00 35 GLY A CA 8
ATOM 4830 C C . GLY A 1 35 ? 71.637 3.021 1.636 1.00 0.00 35 GLY A C 8
ATOM 4831 O O . GLY A 1 35 ? 71.929 3.373 0.496 1.00 0.00 35 GLY A O 8
ATOM 4835 N N . LEU A 1 36 ? 72.227 2.015 2.261 1.00 0.00 36 LEU A N 8
ATOM 4836 C CA . LEU A 1 36 ? 73.286 1.232 1.642 1.00 0.00 36 LEU A CA 8
ATOM 4837 C C . LEU A 1 36 ? 72.694 0.053 0.863 1.00 0.00 36 LEU A C 8
ATOM 4838 O O . LEU A 1 36 ? 72.305 0.202 -0.292 1.00 0.00 36 LEU A O 8
ATOM 4854 N N . GLY A 1 37 ? 72.578 -1.099 1.514 1.00 0.00 37 GLY A N 8
ATOM 4855 C CA . GLY A 1 37 ? 71.993 -2.260 0.881 1.00 0.00 37 GLY A CA 8
ATOM 4856 C C . GLY A 1 37 ? 72.676 -2.689 -0.401 1.00 0.00 37 GLY A C 8
ATOM 4857 O O . GLY A 1 37 ? 72.103 -2.613 -1.488 1.00 0.00 37 GLY A O 8
ATOM 4861 N N . GLU A 1 38 ? 73.883 -3.185 -0.258 1.00 0.00 38 GLU A N 8
ATOM 4862 C CA . GLU A 1 38 ? 74.655 -3.687 -1.391 1.00 0.00 38 GLU A CA 8
ATOM 4863 C C . GLU A 1 38 ? 75.148 -5.089 -1.076 1.00 0.00 38 GLU A C 8
ATOM 4864 O O . GLU A 1 38 ? 76.228 -5.490 -1.505 1.00 0.00 38 GLU A O 8
ATOM 4876 N N . LEU A 1 39 ? 74.357 -5.824 -0.293 1.00 0.00 39 LEU A N 8
ATOM 4877 C CA . LEU A 1 39 ? 74.726 -7.186 0.105 1.00 0.00 39 LEU A CA 8
ATOM 4878 C C . LEU A 1 39 ? 74.500 -8.196 -1.015 1.00 0.00 39 LEU A C 8
ATOM 4879 O O . LEU A 1 39 ? 74.897 -9.355 -0.905 1.00 0.00 39 LEU A O 8
ATOM 4895 N N . ARG A 1 40 ? 73.862 -7.751 -2.084 1.00 0.00 40 ARG A N 8
ATOM 4896 C CA . ARG A 1 40 ? 73.578 -8.604 -3.229 1.00 0.00 40 ARG A CA 8
ATOM 4897 C C . ARG A 1 40 ? 74.147 -7.987 -4.497 1.00 0.00 40 ARG A C 8
ATOM 4898 O O . ARG A 1 40 ? 73.753 -8.349 -5.605 1.00 0.00 40 ARG A O 8
ATOM 4919 N N . GLN A 1 41 ? 75.084 -7.055 -4.327 1.00 0.00 41 GLN A N 8
ATOM 4920 C CA . GLN A 1 41 ? 75.702 -6.388 -5.445 1.00 0.00 41 GLN A CA 8
ATOM 4921 C C . GLN A 1 41 ? 77.161 -6.050 -5.169 1.00 0.00 41 GLN A C 8
ATOM 4922 O O . GLN A 1 41 ? 77.961 -5.933 -6.098 1.00 0.00 41 GLN A O 8
ATOM 4936 N N . ALA A 1 42 ? 77.505 -5.884 -3.894 1.00 0.00 42 ALA A N 8
ATOM 4937 C CA . ALA A 1 42 ? 78.872 -5.547 -3.506 1.00 0.00 42 ALA A CA 8
ATOM 4938 C C . ALA A 1 42 ? 79.896 -6.406 -4.242 1.00 0.00 42 ALA A C 8
ATOM 4939 O O . ALA A 1 42 ? 79.807 -7.634 -4.251 1.00 0.00 42 ALA A O 8
ATOM 4946 N N . ASN A 1 43 ? 80.874 -5.745 -4.853 1.00 0.00 43 ASN A N 8
ATOM 4947 C CA . ASN A 1 43 ? 81.923 -6.434 -5.592 1.00 0.00 43 ASN A CA 8
ATOM 4948 C C . ASN A 1 43 ? 83.223 -5.636 -5.554 1.00 0.00 43 ASN A C 8
ATOM 4949 O O . ASN A 1 43 ? 84.275 -6.196 -5.933 1.00 0.00 43 ASN A O 8
ATOM 4961 N N . MET A 1 4 ? 73.254 -17.826 -7.230 1.00 0.00 4 MET A N 9
ATOM 4962 C CA . MET A 1 4 ? 71.778 -18.006 -7.273 1.00 0.00 4 MET A CA 9
ATOM 4963 C C . MET A 1 4 ? 71.094 -16.805 -7.917 1.00 0.00 4 MET A C 9
ATOM 4964 O O . MET A 1 4 ? 70.698 -15.862 -7.231 1.00 0.00 4 MET A O 9
ATOM 4978 N N . THR A 1 5 ? 70.955 -16.845 -9.239 1.00 0.00 5 THR A N 9
ATOM 4979 C CA . THR A 1 5 ? 70.312 -15.761 -9.972 1.00 0.00 5 THR A CA 9
ATOM 4980 C C . THR A 1 5 ? 68.798 -15.821 -9.800 1.00 0.00 5 THR A C 9
ATOM 4981 O O . THR A 1 5 ? 68.155 -16.782 -10.224 1.00 0.00 5 THR A O 9
ATOM 4992 N N . THR A 1 6 ? 68.236 -14.794 -9.171 1.00 0.00 6 THR A N 9
ATOM 4993 C CA . THR A 1 6 ? 66.796 -14.732 -8.935 1.00 0.00 6 THR A CA 9
ATOM 4994 C C . THR A 1 6 ? 66.100 -13.914 -10.018 1.00 0.00 6 THR A C 9
ATOM 4995 O O . THR A 1 6 ? 66.253 -12.694 -10.088 1.00 0.00 6 THR A O 9
ATOM 5006 N N . SER A 1 7 ? 65.333 -14.597 -10.863 1.00 0.00 7 SER A N 9
ATOM 5007 C CA . SER A 1 7 ? 64.612 -13.942 -11.949 1.00 0.00 7 SER A CA 9
ATOM 5008 C C . SER A 1 7 ? 63.478 -13.064 -11.424 1.00 0.00 7 SER A C 9
ATOM 5009 O O . SER A 1 7 ? 62.683 -13.493 -10.585 1.00 0.00 7 SER A O 9
ATOM 5017 N N . SER A 1 8 ? 63.402 -11.841 -11.940 1.00 0.00 8 SER A N 9
ATOM 5018 C CA . SER A 1 8 ? 62.357 -10.899 -11.549 1.00 0.00 8 SER A CA 9
ATOM 5019 C C . SER A 1 8 ? 62.430 -10.540 -10.066 1.00 0.00 8 SER A C 9
ATOM 5020 O O . SER A 1 8 ? 61.409 -10.254 -9.442 1.00 0.00 8 SER A O 9
ATOM 5028 N N . ARG A 1 9 ? 63.635 -10.542 -9.507 1.00 0.00 9 ARG A N 9
ATOM 5029 C CA . ARG A 1 9 ? 63.813 -10.195 -8.101 1.00 0.00 9 ARG A CA 9
ATOM 5030 C C . ARG A 1 9 ? 63.848 -8.686 -7.935 1.00 0.00 9 ARG A C 9
ATOM 5031 O O . ARG A 1 9 ? 63.921 -7.944 -8.915 1.00 0.00 9 ARG A O 9
ATOM 5052 N N . TYR A 1 10 ? 63.791 -8.236 -6.692 1.00 0.00 10 TYR A N 9
ATOM 5053 C CA . TYR A 1 10 ? 63.806 -6.823 -6.401 1.00 0.00 10 TYR A CA 9
ATOM 5054 C C . TYR A 1 10 ? 65.224 -6.267 -6.474 1.00 0.00 10 TYR A C 9
ATOM 5055 O O . TYR A 1 10 ? 66.089 -6.833 -7.144 1.00 0.00 10 TYR A O 9
ATOM 5073 N N . LYS A 1 11 ? 65.440 -5.127 -5.845 1.00 0.00 11 LYS A N 9
ATOM 5074 C CA . LYS A 1 11 ? 66.726 -4.459 -5.886 1.00 0.00 11 LYS A CA 9
ATOM 5075 C C . LYS A 1 11 ? 67.762 -5.169 -5.022 1.00 0.00 11 LYS A C 9
ATOM 5076 O O . LYS A 1 11 ? 67.583 -6.324 -4.630 1.00 0.00 11 LYS A O 9
ATOM 5095 N N . THR A 1 12 ? 68.851 -4.471 -4.746 1.00 0.00 12 THR A N 9
ATOM 5096 C CA . THR A 1 12 ? 69.944 -5.019 -3.951 1.00 0.00 12 THR A CA 9
ATOM 5097 C C . THR A 1 12 ? 70.254 -4.117 -2.768 1.00 0.00 12 THR A C 9
ATOM 5098 O O . THR A 1 12 ? 71.419 -3.848 -2.468 1.00 0.00 12 THR A O 9
ATOM 5109 N N . GLU A 1 13 ? 69.211 -3.609 -2.134 1.00 0.00 13 GLU A N 9
ATOM 5110 C CA . GLU A 1 13 ? 69.368 -2.707 -1.023 1.00 0.00 13 GLU A CA 9
ATOM 5111 C C . GLU A 1 13 ? 68.500 -3.098 0.181 1.00 0.00 13 GLU A C 9
ATOM 5112 O O . GLU A 1 13 ? 67.959 -4.199 0.238 1.00 0.00 13 GLU A O 9
ATOM 5124 N N . LEU A 1 14 ? 68.395 -2.190 1.151 1.00 0.00 14 LEU A N 9
ATOM 5125 C CA . LEU A 1 14 ? 67.609 -2.432 2.362 1.00 0.00 14 LEU A CA 9
ATOM 5126 C C . LEU A 1 14 ? 67.319 -1.138 3.117 1.00 0.00 14 LEU A C 9
ATOM 5127 O O . LEU A 1 14 ? 68.131 -0.216 3.135 1.00 0.00 14 LEU A O 9
ATOM 5143 N N . CYS A 1 15 ? 66.146 -1.084 3.738 1.00 0.00 15 CYS A N 9
ATOM 5144 C CA . CYS A 1 15 ? 65.722 0.080 4.506 1.00 0.00 15 CYS A CA 9
ATOM 5145 C C . CYS A 1 15 ? 66.541 0.158 5.798 1.00 0.00 15 CYS A C 9
ATOM 5146 O O . CYS A 1 15 ? 66.083 -0.276 6.855 1.00 0.00 15 CYS A O 9
ATOM 5153 N N . ARG A 1 16 ? 67.764 0.700 5.707 1.00 0.00 16 ARG A N 9
ATOM 5154 C CA . ARG A 1 16 ? 68.645 0.798 6.857 1.00 0.00 16 ARG A CA 9
ATOM 5155 C C . ARG A 1 16 ? 68.219 1.918 7.814 1.00 0.00 16 ARG A C 9
ATOM 5156 O O . ARG A 1 16 ? 67.327 1.729 8.642 1.00 0.00 16 ARG A O 9
ATOM 5177 N N . THR A 1 17 ? 68.861 3.081 7.700 1.00 0.00 17 THR A N 9
ATOM 5178 C CA . THR A 1 17 ? 68.548 4.222 8.549 1.00 0.00 17 THR A CA 9
ATOM 5179 C C . THR A 1 17 ? 67.224 4.853 8.129 1.00 0.00 17 THR A C 9
ATOM 5180 O O . THR A 1 17 ? 66.574 5.560 8.895 1.00 0.00 17 THR A O 9
ATOM 5191 N N . TYR A 1 18 ? 66.851 4.572 6.894 1.00 0.00 18 TYR A N 9
ATOM 5192 C CA . TYR A 1 18 ? 65.639 5.064 6.284 1.00 0.00 18 TYR A CA 9
ATOM 5193 C C . TYR A 1 18 ? 64.409 4.766 7.138 1.00 0.00 18 TYR A C 9
ATOM 5194 O O . TYR A 1 18 ? 63.541 5.619 7.320 1.00 0.00 18 TYR A O 9
ATOM 5212 N N . SER A 1 19 ? 64.343 3.537 7.649 1.00 0.00 19 SER A N 9
ATOM 5213 C CA . SER A 1 19 ? 63.226 3.091 8.479 1.00 0.00 19 SER A CA 9
ATOM 5214 C C . SER A 1 19 ? 62.875 4.098 9.571 1.00 0.00 19 SER A C 9
ATOM 5215 O O . SER A 1 19 ? 61.779 4.064 10.128 1.00 0.00 19 SER A O 9
ATOM 5223 N N . GLU A 1 20 ? 63.800 4.997 9.863 1.00 0.00 20 GLU A N 9
ATOM 5224 C CA . GLU A 1 20 ? 63.582 6.016 10.876 1.00 0.00 20 GLU A CA 9
ATOM 5225 C C . GLU A 1 20 ? 63.183 7.330 10.229 1.00 0.00 20 GLU A C 9
ATOM 5226 O O . GLU A 1 20 ? 63.504 8.413 10.718 1.00 0.00 20 GLU A O 9
ATOM 5238 N N . SER A 1 21 ? 62.470 7.203 9.122 1.00 0.00 21 SER A N 9
ATOM 5239 C CA . SER A 1 21 ? 61.983 8.355 8.361 1.00 0.00 21 SER A CA 9
ATOM 5240 C C . SER A 1 21 ? 63.129 9.143 7.724 1.00 0.00 21 SER A C 9
ATOM 5241 O O . SER A 1 21 ? 62.953 10.297 7.335 1.00 0.00 21 SER A O 9
ATOM 5249 N N . GLY A 1 22 ? 64.305 8.527 7.632 1.00 0.00 22 GLY A N 9
ATOM 5250 C CA . GLY A 1 22 ? 65.451 9.198 7.058 1.00 0.00 22 GLY A CA 9
ATOM 5251 C C . GLY A 1 22 ? 65.282 9.559 5.596 1.00 0.00 22 GLY A C 9
ATOM 5252 O O . GLY A 1 22 ? 65.918 10.494 5.106 1.00 0.00 22 GLY A O 9
ATOM 5256 N N . ARG A 1 23 ? 64.441 8.812 4.901 1.00 0.00 23 ARG A N 9
ATOM 5257 C CA . ARG A 1 23 ? 64.194 9.049 3.480 1.00 0.00 23 ARG A CA 9
ATOM 5258 C C . ARG A 1 23 ? 63.181 8.086 2.907 1.00 0.00 23 ARG A C 9
ATOM 5259 O O . ARG A 1 23 ? 62.127 8.477 2.406 1.00 0.00 23 ARG A O 9
ATOM 5280 N N . CYS A 1 24 ? 63.535 6.824 2.964 1.00 0.00 24 CYS A N 9
ATOM 5281 C CA . CYS A 1 24 ? 62.701 5.768 2.410 1.00 0.00 24 CYS A CA 9
ATOM 5282 C C . CYS A 1 24 ? 62.469 6.053 0.932 1.00 0.00 24 CYS A C 9
ATOM 5283 O O . CYS A 1 24 ? 61.470 6.670 0.548 1.00 0.00 24 CYS A O 9
ATOM 5290 N N . ARG A 1 25 ? 63.425 5.626 0.115 1.00 0.00 25 ARG A N 9
ATOM 5291 C CA . ARG A 1 25 ? 63.380 5.844 -1.327 1.00 0.00 25 ARG A CA 9
ATOM 5292 C C . ARG A 1 25 ? 62.062 5.342 -1.941 1.00 0.00 25 ARG A C 9
ATOM 5293 O O . ARG A 1 25 ? 61.689 5.740 -3.042 1.00 0.00 25 ARG A O 9
ATOM 5314 N N . TYR A 1 26 ? 61.349 4.504 -1.196 1.00 0.00 26 TYR A N 9
ATOM 5315 C CA . TYR A 1 26 ? 60.047 3.972 -1.608 1.00 0.00 26 TYR A CA 9
ATOM 5316 C C . TYR A 1 26 ? 59.105 4.029 -0.408 1.00 0.00 26 TYR A C 9
ATOM 5317 O O . TYR A 1 26 ? 58.417 3.058 -0.098 1.00 0.00 26 TYR A O 9
ATOM 5335 N N . GLY A 1 27 ? 59.082 5.181 0.259 1.00 0.00 27 GLY A N 9
ATOM 5336 C CA . GLY A 1 27 ? 58.245 5.365 1.439 1.00 0.00 27 GLY A CA 9
ATOM 5337 C C . GLY A 1 27 ? 56.890 4.687 1.350 1.00 0.00 27 GLY A C 9
ATOM 5338 O O . GLY A 1 27 ? 56.091 4.974 0.461 1.00 0.00 27 GLY A O 9
ATOM 5342 N N . ALA A 1 28 ? 56.652 3.770 2.292 1.00 0.00 28 ALA A N 9
ATOM 5343 C CA . ALA A 1 28 ? 55.403 3.010 2.367 1.00 0.00 28 ALA A CA 9
ATOM 5344 C C . ALA A 1 28 ? 55.406 1.815 1.425 1.00 0.00 28 ALA A C 9
ATOM 5345 O O . ALA A 1 28 ? 54.731 0.815 1.671 1.00 0.00 28 ALA A O 9
ATOM 5352 N N . LYS A 1 29 ? 56.158 1.931 0.347 1.00 0.00 29 LYS A N 9
ATOM 5353 C CA . LYS A 1 29 ? 56.258 0.892 -0.639 1.00 0.00 29 LYS A CA 9
ATOM 5354 C C . LYS A 1 29 ? 57.679 0.387 -0.761 1.00 0.00 29 LYS A C 9
ATOM 5355 O O . LYS A 1 29 ? 58.062 -0.154 -1.798 1.00 0.00 29 LYS A O 9
ATOM 5374 N N . CYS A 1 30 ? 58.479 0.609 0.272 1.00 0.00 30 CYS A N 9
ATOM 5375 C CA . CYS A 1 30 ? 59.880 0.219 0.211 1.00 0.00 30 CYS A CA 9
ATOM 5376 C C . CYS A 1 30 ? 60.158 -1.216 0.621 1.00 0.00 30 CYS A C 9
ATOM 5377 O O . CYS A 1 30 ? 59.806 -1.661 1.713 1.00 0.00 30 CYS A O 9
ATOM 5384 N N . GLN A 1 31 ? 60.851 -1.906 -0.272 1.00 0.00 31 GLN A N 9
ATOM 5385 C CA . GLN A 1 31 ? 61.277 -3.273 -0.063 1.00 0.00 31 GLN A CA 9
ATOM 5386 C C . GLN A 1 31 ? 62.797 -3.370 -0.225 1.00 0.00 31 GLN A C 9
ATOM 5387 O O . GLN A 1 31 ? 63.440 -4.293 0.276 1.00 0.00 31 GLN A O 9
ATOM 5401 N N . PHE A 1 32 ? 63.350 -2.376 -0.915 1.00 0.00 32 PHE A N 9
ATOM 5402 C CA . PHE A 1 32 ? 64.776 -2.274 -1.171 1.00 0.00 32 PHE A CA 9
ATOM 5403 C C . PHE A 1 32 ? 65.109 -0.832 -1.548 1.00 0.00 32 PHE A C 9
ATOM 5404 O O . PHE A 1 32 ? 64.319 0.077 -1.302 1.00 0.00 32 PHE A O 9
ATOM 5421 N N . ALA A 1 33 ? 66.257 -0.634 -2.183 1.00 0.00 33 ALA A N 9
ATOM 5422 C CA . ALA A 1 33 ? 66.676 0.690 -2.625 1.00 0.00 33 ALA A CA 9
ATOM 5423 C C . ALA A 1 33 ? 66.457 1.740 -1.541 1.00 0.00 33 ALA A C 9
ATOM 5424 O O . ALA A 1 33 ? 65.366 2.284 -1.412 1.00 0.00 33 ALA A O 9
ATOM 5431 N N . HIS A 1 34 ? 67.505 2.024 -0.779 1.00 0.00 34 HIS A N 9
ATOM 5432 C CA . HIS A 1 34 ? 67.449 3.021 0.295 1.00 0.00 34 HIS A CA 9
ATOM 5433 C C . HIS A 1 34 ? 68.880 3.500 0.644 1.00 0.00 34 HIS A C 9
ATOM 5434 O O . HIS A 1 34 ? 69.546 4.120 -0.186 1.00 0.00 34 HIS A O 9
ATOM 5448 N N . GLY A 1 35 ? 69.339 3.228 1.884 1.00 0.00 35 GLY A N 9
ATOM 5449 C CA . GLY A 1 35 ? 70.655 3.639 2.320 1.00 0.00 35 GLY A CA 9
ATOM 5450 C C . GLY A 1 35 ? 71.752 2.956 1.538 1.00 0.00 35 GLY A C 9
ATOM 5451 O O . GLY A 1 35 ? 71.827 3.076 0.315 1.00 0.00 35 GLY A O 9
ATOM 5455 N N . LEU A 1 36 ? 72.592 2.214 2.246 1.00 0.00 36 LEU A N 9
ATOM 5456 C CA . LEU A 1 36 ? 73.681 1.487 1.617 1.00 0.00 36 LEU A CA 9
ATOM 5457 C C . LEU A 1 36 ? 73.122 0.338 0.780 1.00 0.00 36 LEU A C 9
ATOM 5458 O O . LEU A 1 36 ? 73.062 0.420 -0.447 1.00 0.00 36 LEU A O 9
ATOM 5474 N N . GLY A 1 37 ? 72.682 -0.714 1.460 1.00 0.00 37 GLY A N 9
ATOM 5475 C CA . GLY A 1 37 ? 72.107 -1.859 0.789 1.00 0.00 37 GLY A CA 9
ATOM 5476 C C . GLY A 1 37 ? 73.000 -2.468 -0.265 1.00 0.00 37 GLY A C 9
ATOM 5477 O O . GLY A 1 37 ? 72.870 -2.189 -1.457 1.00 0.00 37 GLY A O 9
ATOM 5481 N N . GLU A 1 38 ? 73.887 -3.329 0.187 1.00 0.00 38 GLU A N 9
ATOM 5482 C CA . GLU A 1 38 ? 74.802 -4.038 -0.698 1.00 0.00 38 GLU A CA 9
ATOM 5483 C C . GLU A 1 38 ? 74.939 -5.472 -0.230 1.00 0.00 38 GLU A C 9
ATOM 5484 O O . GLU A 1 38 ? 76.029 -6.048 -0.252 1.00 0.00 38 GLU A O 9
ATOM 5496 N N . LEU A 1 39 ? 73.827 -6.040 0.221 1.00 0.00 39 LEU A N 9
ATOM 5497 C CA . LEU A 1 39 ? 73.839 -7.411 0.713 1.00 0.00 39 LEU A CA 9
ATOM 5498 C C . LEU A 1 39 ? 74.238 -8.367 -0.392 1.00 0.00 39 LEU A C 9
ATOM 5499 O O . LEU A 1 39 ? 75.188 -9.139 -0.270 1.00 0.00 39 LEU A O 9
ATOM 5515 N N . ARG A 1 40 ? 73.489 -8.290 -1.469 1.00 0.00 40 ARG A N 9
ATOM 5516 C CA . ARG A 1 40 ? 73.707 -9.130 -2.644 1.00 0.00 40 ARG A CA 9
ATOM 5517 C C . ARG A 1 40 ? 74.539 -8.422 -3.709 1.00 0.00 40 ARG A C 9
ATOM 5518 O O . ARG A 1 40 ? 74.338 -8.644 -4.901 1.00 0.00 40 ARG A O 9
ATOM 5539 N N . GLN A 1 41 ? 75.480 -7.586 -3.283 1.00 0.00 41 GLN A N 9
ATOM 5540 C CA . GLN A 1 41 ? 76.336 -6.863 -4.204 1.00 0.00 41 GLN A CA 9
ATOM 5541 C C . GLN A 1 41 ? 77.666 -6.516 -3.549 1.00 0.00 41 GLN A C 9
ATOM 5542 O O . GLN A 1 41 ? 78.411 -5.672 -4.049 1.00 0.00 41 GLN A O 9
ATOM 5556 N N . ALA A 1 42 ? 77.962 -7.172 -2.433 1.00 0.00 42 ALA A N 9
ATOM 5557 C CA . ALA A 1 42 ? 79.196 -6.934 -1.718 1.00 0.00 42 ALA A CA 9
ATOM 5558 C C . ALA A 1 42 ? 79.340 -7.885 -0.534 1.00 0.00 42 ALA A C 9
ATOM 5559 O O . ALA A 1 42 ? 80.440 -8.337 -0.220 1.00 0.00 42 ALA A O 9
ATOM 5566 N N . ASN A 1 43 ? 78.223 -8.180 0.122 1.00 0.00 43 ASN A N 9
ATOM 5567 C CA . ASN A 1 43 ? 78.226 -9.076 1.271 1.00 0.00 43 ASN A CA 9
ATOM 5568 C C . ASN A 1 43 ? 78.265 -10.533 0.823 1.00 0.00 43 ASN A C 9
ATOM 5569 O O . ASN A 1 43 ? 77.476 -10.896 -0.075 1.00 0.00 43 ASN A O 9
ATOM 5581 N N . MET A 1 4 ? 73.863 -9.848 -14.072 1.00 0.00 4 MET A N 10
ATOM 5582 C CA . MET A 1 4 ? 72.449 -9.848 -13.599 1.00 0.00 4 MET A CA 10
ATOM 5583 C C . MET A 1 4 ? 71.714 -11.100 -14.072 1.00 0.00 4 MET A C 10
ATOM 5584 O O . MET A 1 4 ? 71.473 -11.276 -15.266 1.00 0.00 4 MET A O 10
ATOM 5598 N N . THR A 1 5 ? 71.365 -11.969 -13.129 1.00 0.00 5 THR A N 10
ATOM 5599 C CA . THR A 1 5 ? 70.663 -13.208 -13.451 1.00 0.00 5 THR A CA 10
ATOM 5600 C C . THR A 1 5 ? 69.234 -13.191 -12.911 1.00 0.00 5 THR A C 10
ATOM 5601 O O . THR A 1 5 ? 68.404 -14.009 -13.311 1.00 0.00 5 THR A O 10
ATOM 5612 N N . THR A 1 6 ? 68.950 -12.258 -12.006 1.00 0.00 6 THR A N 10
ATOM 5613 C CA . THR A 1 6 ? 67.620 -12.146 -11.420 1.00 0.00 6 THR A CA 10
ATOM 5614 C C . THR A 1 6 ? 66.683 -11.380 -12.350 1.00 0.00 6 THR A C 10
ATOM 5615 O O . THR A 1 6 ? 66.869 -10.186 -12.587 1.00 0.00 6 THR A O 10
ATOM 5626 N N . SER A 1 7 ? 65.676 -12.073 -12.879 1.00 0.00 7 SER A N 10
ATOM 5627 C CA . SER A 1 7 ? 64.713 -11.454 -13.786 1.00 0.00 7 SER A CA 10
ATOM 5628 C C . SER A 1 7 ? 63.333 -11.329 -13.136 1.00 0.00 7 SER A C 10
ATOM 5629 O O . SER A 1 7 ? 62.339 -11.076 -13.820 1.00 0.00 7 SER A O 10
ATOM 5637 N N . SER A 1 8 ? 63.274 -11.513 -11.819 1.00 0.00 8 SER A N 10
ATOM 5638 C CA . SER A 1 8 ? 62.015 -11.424 -11.082 1.00 0.00 8 SER A CA 10
ATOM 5639 C C . SER A 1 8 ? 62.231 -10.816 -9.697 1.00 0.00 8 SER A C 10
ATOM 5640 O O . SER A 1 8 ? 61.378 -10.094 -9.185 1.00 0.00 8 SER A O 10
ATOM 5648 N N . ARG A 1 9 ? 63.376 -11.118 -9.094 1.00 0.00 9 ARG A N 10
ATOM 5649 C CA . ARG A 1 9 ? 63.702 -10.606 -7.771 1.00 0.00 9 ARG A CA 10
ATOM 5650 C C . ARG A 1 9 ? 63.827 -9.092 -7.790 1.00 0.00 9 ARG A C 10
ATOM 5651 O O . ARG A 1 9 ? 63.962 -8.477 -8.849 1.00 0.00 9 ARG A O 10
ATOM 5672 N N . TYR A 1 10 ? 63.783 -8.504 -6.606 1.00 0.00 10 TYR A N 10
ATOM 5673 C CA . TYR A 1 10 ? 63.890 -7.073 -6.452 1.00 0.00 10 TYR A CA 10
ATOM 5674 C C . TYR A 1 10 ? 65.353 -6.648 -6.418 1.00 0.00 10 TYR A C 10
ATOM 5675 O O . TYR A 1 10 ? 66.230 -7.369 -6.890 1.00 0.00 10 TYR A O 10
ATOM 5693 N N . LYS A 1 11 ? 65.600 -5.457 -5.910 1.00 0.00 11 LYS A N 10
ATOM 5694 C CA . LYS A 1 11 ? 66.932 -4.899 -5.858 1.00 0.00 11 LYS A CA 10
ATOM 5695 C C . LYS A 1 11 ? 67.800 -5.586 -4.809 1.00 0.00 11 LYS A C 10
ATOM 5696 O O . LYS A 1 11 ? 67.474 -6.667 -4.322 1.00 0.00 11 LYS A O 10
ATOM 5715 N N . THR A 1 12 ? 68.916 -4.956 -4.488 1.00 0.00 12 THR A N 10
ATOM 5716 C CA . THR A 1 12 ? 69.851 -5.501 -3.515 1.00 0.00 12 THR A CA 10
ATOM 5717 C C . THR A 1 12 ? 70.170 -4.466 -2.446 1.00 0.00 12 THR A C 10
ATOM 5718 O O . THR A 1 12 ? 71.331 -4.251 -2.092 1.00 0.00 12 THR A O 10
ATOM 5729 N N . GLU A 1 13 ? 69.125 -3.799 -1.971 1.00 0.00 13 GLU A N 10
ATOM 5730 C CA . GLU A 1 13 ? 69.256 -2.770 -0.975 1.00 0.00 13 GLU A CA 10
ATOM 5731 C C . GLU A 1 13 ? 68.325 -3.036 0.229 1.00 0.00 13 GLU A C 10
ATOM 5732 O O . GLU A 1 13 ? 67.583 -4.013 0.231 1.00 0.00 13 GLU A O 10
ATOM 5744 N N . LEU A 1 14 ? 68.382 -2.179 1.258 1.00 0.00 14 LEU A N 10
ATOM 5745 C CA . LEU A 1 14 ? 67.540 -2.350 2.447 1.00 0.00 14 LEU A CA 10
ATOM 5746 C C . LEU A 1 14 ? 67.280 -1.029 3.162 1.00 0.00 14 LEU A C 10
ATOM 5747 O O . LEU A 1 14 ? 68.077 -0.096 3.090 1.00 0.00 14 LEU A O 10
ATOM 5763 N N . CYS A 1 15 ? 66.153 -0.980 3.865 1.00 0.00 15 CYS A N 10
ATOM 5764 C CA . CYS A 1 15 ? 65.746 0.195 4.619 1.00 0.00 15 CYS A CA 10
ATOM 5765 C C . CYS A 1 15 ? 66.584 0.294 5.897 1.00 0.00 15 CYS A C 10
ATOM 5766 O O . CYS A 1 15 ? 66.157 -0.150 6.963 1.00 0.00 15 CYS A O 10
ATOM 5773 N N . ARG A 1 16 ? 67.785 0.871 5.782 1.00 0.00 16 ARG A N 10
ATOM 5774 C CA . ARG A 1 16 ? 68.683 0.999 6.912 1.00 0.00 16 ARG A CA 10
ATOM 5775 C C . ARG A 1 16 ? 68.259 2.135 7.849 1.00 0.00 16 ARG A C 10
ATOM 5776 O O . ARG A 1 16 ? 67.355 1.970 8.668 1.00 0.00 16 ARG A O 10
ATOM 5797 N N . THR A 1 17 ? 68.922 3.286 7.726 1.00 0.00 17 THR A N 10
ATOM 5798 C CA . THR A 1 17 ? 68.618 4.447 8.553 1.00 0.00 17 THR A CA 10
ATOM 5799 C C . THR A 1 17 ? 67.275 5.043 8.155 1.00 0.00 17 THR A C 10
ATOM 5800 O O . THR A 1 17 ? 66.633 5.751 8.927 1.00 0.00 17 THR A O 10
ATOM 5811 N N . TYR A 1 18 ? 66.867 4.730 6.934 1.00 0.00 18 TYR A N 10
ATOM 5812 C CA . TYR A 1 18 ? 65.630 5.194 6.359 1.00 0.00 18 TYR A CA 10
ATOM 5813 C C . TYR A 1 18 ? 64.438 4.865 7.249 1.00 0.00 18 TYR A C 10
ATOM 5814 O O . TYR A 1 18 ? 63.593 5.719 7.518 1.00 0.00 18 TYR A O 10
ATOM 5832 N N . SER A 1 19 ? 64.381 3.615 7.699 1.00 0.00 19 SER A N 10
ATOM 5833 C CA . SER A 1 19 ? 63.302 3.138 8.557 1.00 0.00 19 SER A CA 10
ATOM 5834 C C . SER A 1 19 ? 63.064 4.060 9.751 1.00 0.00 19 SER A C 10
ATOM 5835 O O . SER A 1 19 ? 62.027 3.983 10.407 1.00 0.00 19 SER A O 10
ATOM 5843 N N . GLU A 1 20 ? 64.017 4.938 10.015 1.00 0.00 20 GLU A N 10
ATOM 5844 C CA . GLU A 1 20 ? 63.908 5.878 11.114 1.00 0.00 20 GLU A CA 10
ATOM 5845 C C . GLU A 1 20 ? 63.339 7.199 10.634 1.00 0.00 20 GLU A C 10
ATOM 5846 O O . GLU A 1 20 ? 63.642 8.264 11.172 1.00 0.00 20 GLU A O 10
ATOM 5858 N N . SER A 1 21 ? 62.497 7.107 9.623 1.00 0.00 21 SER A N 10
ATOM 5859 C CA . SER A 1 21 ? 61.842 8.279 9.046 1.00 0.00 21 SER A CA 10
ATOM 5860 C C . SER A 1 21 ? 62.819 9.148 8.255 1.00 0.00 21 SER A C 10
ATOM 5861 O O . SER A 1 21 ? 62.540 10.317 7.988 1.00 0.00 21 SER A O 10
ATOM 5869 N N . GLY A 1 22 ? 63.962 8.582 7.879 1.00 0.00 22 GLY A N 10
ATOM 5870 C CA . GLY A 1 22 ? 64.943 9.332 7.129 1.00 0.00 22 GLY A CA 10
ATOM 5871 C C . GLY A 1 22 ? 64.432 9.786 5.779 1.00 0.00 22 GLY A C 10
ATOM 5872 O O . GLY A 1 22 ? 63.870 10.875 5.644 1.00 0.00 22 GLY A O 10
ATOM 5876 N N . ARG A 1 23 ? 64.661 8.954 4.782 1.00 0.00 23 ARG A N 10
ATOM 5877 C CA . ARG A 1 23 ? 64.256 9.248 3.414 1.00 0.00 23 ARG A CA 10
ATOM 5878 C C . ARG A 1 23 ? 63.210 8.278 2.906 1.00 0.00 23 ARG A C 10
ATOM 5879 O O . ARG A 1 23 ? 62.100 8.653 2.528 1.00 0.00 23 ARG A O 10
ATOM 5900 N N . CYS A 1 24 ? 63.608 7.030 2.880 1.00 0.00 24 CYS A N 10
ATOM 5901 C CA . CYS A 1 24 ? 62.769 5.949 2.377 1.00 0.00 24 CYS A CA 10
ATOM 5902 C C . CYS A 1 24 ? 62.537 6.183 0.884 1.00 0.00 24 CYS A C 10
ATOM 5903 O O . CYS A 1 24 ? 61.537 6.785 0.479 1.00 0.00 24 CYS A O 10
ATOM 5910 N N . ARG A 1 25 ? 63.500 5.735 0.079 1.00 0.00 25 ARG A N 10
ATOM 5911 C CA . ARG A 1 25 ? 63.462 5.910 -1.374 1.00 0.00 25 ARG A CA 10
ATOM 5912 C C . ARG A 1 25 ? 62.166 5.381 -2.000 1.00 0.00 25 ARG A C 10
ATOM 5913 O O . ARG A 1 25 ? 61.823 5.734 -3.125 1.00 0.00 25 ARG A O 10
ATOM 5934 N N . TYR A 1 26 ? 61.445 4.558 -1.253 1.00 0.00 26 TYR A N 10
ATOM 5935 C CA . TYR A 1 26 ? 60.168 3.998 -1.694 1.00 0.00 26 TYR A CA 10
ATOM 5936 C C . TYR A 1 26 ? 59.194 4.036 -0.526 1.00 0.00 26 TYR A C 10
ATOM 5937 O O . TYR A 1 26 ? 58.558 3.038 -0.203 1.00 0.00 26 TYR A O 10
ATOM 5955 N N . GLY A 1 27 ? 59.069 5.208 0.088 1.00 0.00 27 GLY A N 10
ATOM 5956 C CA . GLY A 1 27 ? 58.179 5.370 1.228 1.00 0.00 27 GLY A CA 10
ATOM 5957 C C . GLY A 1 27 ? 56.885 4.588 1.101 1.00 0.00 27 GLY A C 10
ATOM 5958 O O . GLY A 1 27 ? 56.147 4.732 0.128 1.00 0.00 27 GLY A O 10
ATOM 5962 N N . ALA A 1 28 ? 56.632 3.737 2.096 1.00 0.00 28 ALA A N 10
ATOM 5963 C CA . ALA A 1 28 ? 55.438 2.890 2.142 1.00 0.00 28 ALA A CA 10
ATOM 5964 C C . ALA A 1 28 ? 55.513 1.726 1.160 1.00 0.00 28 ALA A C 10
ATOM 5965 O O . ALA A 1 28 ? 54.792 0.739 1.297 1.00 0.00 28 ALA A O 10
ATOM 5972 N N . LYS A 1 29 ? 56.380 1.850 0.169 1.00 0.00 29 LYS A N 10
ATOM 5973 C CA . LYS A 1 29 ? 56.549 0.836 -0.834 1.00 0.00 29 LYS A CA 10
ATOM 5974 C C . LYS A 1 29 ? 57.990 0.353 -0.889 1.00 0.00 29 LYS A C 10
ATOM 5975 O O . LYS A 1 29 ? 58.408 -0.254 -1.874 1.00 0.00 29 LYS A O 10
ATOM 5994 N N . CYS A 1 30 ? 58.765 0.646 0.155 1.00 0.00 30 CYS A N 10
ATOM 5995 C CA . CYS A 1 30 ? 60.173 0.269 0.162 1.00 0.00 30 CYS A CA 10
ATOM 5996 C C . CYS A 1 30 ? 60.410 -1.180 0.535 1.00 0.00 30 CYS A C 10
ATOM 5997 O O . CYS A 1 30 ? 59.886 -1.697 1.522 1.00 0.00 30 CYS A O 10
ATOM 6004 N N . GLN A 1 31 ? 61.223 -1.814 -0.289 1.00 0.00 31 GLN A N 10
ATOM 6005 C CA . GLN A 1 31 ? 61.598 -3.200 -0.114 1.00 0.00 31 GLN A CA 10
ATOM 6006 C C . GLN A 1 31 ? 63.110 -3.355 -0.222 1.00 0.00 31 GLN A C 10
ATOM 6007 O O . GLN A 1 31 ? 63.671 -4.376 0.179 1.00 0.00 31 GLN A O 10
ATOM 6021 N N . PHE A 1 32 ? 63.761 -2.339 -0.785 1.00 0.00 32 PHE A N 10
ATOM 6022 C CA . PHE A 1 32 ? 65.202 -2.381 -0.974 1.00 0.00 32 PHE A CA 10
ATOM 6023 C C . PHE A 1 32 ? 65.829 -0.994 -1.121 1.00 0.00 32 PHE A C 10
ATOM 6024 O O . PHE A 1 32 ? 66.348 -0.440 -0.152 1.00 0.00 32 PHE A O 10
ATOM 6041 N N . ALA A 1 33 ? 65.820 -0.467 -2.355 1.00 0.00 33 ALA A N 10
ATOM 6042 C CA . ALA A 1 33 ? 66.425 0.834 -2.663 1.00 0.00 33 ALA A CA 10
ATOM 6043 C C . ALA A 1 33 ? 66.283 1.818 -1.511 1.00 0.00 33 ALA A C 10
ATOM 6044 O O . ALA A 1 33 ? 65.193 2.296 -1.241 1.00 0.00 33 ALA A O 10
ATOM 6051 N N . HIS A 1 34 ? 67.398 2.116 -0.843 1.00 0.00 34 HIS A N 10
ATOM 6052 C CA . HIS A 1 34 ? 67.404 3.040 0.297 1.00 0.00 34 HIS A CA 10
ATOM 6053 C C . HIS A 1 34 ? 68.863 3.474 0.637 1.00 0.00 34 HIS A C 10
ATOM 6054 O O . HIS A 1 34 ? 69.621 3.814 -0.271 1.00 0.00 34 HIS A O 10
ATOM 6068 N N . GLY A 1 35 ? 69.257 3.463 1.933 1.00 0.00 35 GLY A N 10
ATOM 6069 C CA . GLY A 1 35 ? 70.600 3.850 2.339 1.00 0.00 35 GLY A CA 10
ATOM 6070 C C . GLY A 1 35 ? 71.685 3.141 1.552 1.00 0.00 35 GLY A C 10
ATOM 6071 O O . GLY A 1 35 ? 71.860 3.383 0.357 1.00 0.00 35 GLY A O 10
ATOM 6075 N N . LEU A 1 36 ? 72.413 2.255 2.224 1.00 0.00 36 LEU A N 10
ATOM 6076 C CA . LEU A 1 36 ? 73.481 1.500 1.587 1.00 0.00 36 LEU A CA 10
ATOM 6077 C C . LEU A 1 36 ? 72.888 0.399 0.710 1.00 0.00 36 LEU A C 10
ATOM 6078 O O . LEU A 1 36 ? 72.711 0.584 -0.495 1.00 0.00 36 LEU A O 10
ATOM 6094 N N . GLY A 1 37 ? 72.546 -0.728 1.326 1.00 0.00 37 GLY A N 10
ATOM 6095 C CA . GLY A 1 37 ? 71.948 -1.821 0.599 1.00 0.00 37 GLY A CA 10
ATOM 6096 C C . GLY A 1 37 ? 72.900 -2.491 -0.367 1.00 0.00 37 GLY A C 10
ATOM 6097 O O . GLY A 1 37 ? 73.081 -2.041 -1.502 1.00 0.00 37 GLY A O 10
ATOM 6101 N N . GLU A 1 38 ? 73.504 -3.575 0.100 1.00 0.00 38 GLU A N 10
ATOM 6102 C CA . GLU A 1 38 ? 74.450 -4.348 -0.697 1.00 0.00 38 GLU A CA 10
ATOM 6103 C C . GLU A 1 38 ? 74.248 -5.839 -0.472 1.00 0.00 38 GLU A C 10
ATOM 6104 O O . GLU A 1 38 ? 75.205 -6.612 -0.503 1.00 0.00 38 GLU A O 10
ATOM 6116 N N . LEU A 1 39 ? 72.998 -6.237 -0.222 1.00 0.00 39 LEU A N 10
ATOM 6117 C CA . LEU A 1 39 ? 72.676 -7.648 0.031 1.00 0.00 39 LEU A CA 10
ATOM 6118 C C . LEU A 1 39 ? 73.415 -8.574 -0.924 1.00 0.00 39 LEU A C 10
ATOM 6119 O O . LEU A 1 39 ? 73.783 -9.692 -0.568 1.00 0.00 39 LEU A O 10
ATOM 6135 N N . ARG A 1 40 ? 73.641 -8.084 -2.126 1.00 0.00 40 ARG A N 10
ATOM 6136 C CA . ARG A 1 40 ? 74.353 -8.837 -3.153 1.00 0.00 40 ARG A CA 10
ATOM 6137 C C . ARG A 1 40 ? 75.608 -8.089 -3.586 1.00 0.00 40 ARG A C 10
ATOM 6138 O O . ARG A 1 40 ? 75.933 -8.034 -4.769 1.00 0.00 40 ARG A O 10
ATOM 6159 N N . GLN A 1 41 ? 76.318 -7.527 -2.613 1.00 0.00 41 GLN A N 10
ATOM 6160 C CA . GLN A 1 41 ? 77.534 -6.788 -2.885 1.00 0.00 41 GLN A CA 10
ATOM 6161 C C . GLN A 1 41 ? 78.411 -6.702 -1.640 1.00 0.00 41 GLN A C 10
ATOM 6162 O O . GLN A 1 41 ? 79.055 -5.683 -1.390 1.00 0.00 41 GLN A O 10
ATOM 6176 N N . ALA A 1 42 ? 78.437 -7.778 -0.865 1.00 0.00 42 ALA A N 10
ATOM 6177 C CA . ALA A 1 42 ? 79.236 -7.832 0.356 1.00 0.00 42 ALA A CA 10
ATOM 6178 C C . ALA A 1 42 ? 78.625 -6.975 1.458 1.00 0.00 42 ALA A C 10
ATOM 6179 O O . ALA A 1 42 ? 78.143 -5.870 1.206 1.00 0.00 42 ALA A O 10
ATOM 6186 N N . ASN A 1 43 ? 78.653 -7.492 2.681 1.00 0.00 43 ASN A N 10
ATOM 6187 C CA . ASN A 1 43 ? 78.104 -6.776 3.826 1.00 0.00 43 ASN A CA 10
ATOM 6188 C C . ASN A 1 43 ? 79.082 -5.721 4.334 1.00 0.00 43 ASN A C 10
ATOM 6189 O O . ASN A 1 43 ? 78.653 -4.851 5.122 1.00 0.00 43 ASN A O 10
ATOM 6201 N N . MET A 1 4 ? 68.040 -9.530 -16.933 1.00 0.00 4 MET A N 11
ATOM 6202 C CA . MET A 1 4 ? 69.338 -9.764 -17.620 1.00 0.00 4 MET A CA 11
ATOM 6203 C C . MET A 1 4 ? 70.289 -10.568 -16.740 1.00 0.00 4 MET A C 11
ATOM 6204 O O . MET A 1 4 ? 70.944 -11.500 -17.207 1.00 0.00 4 MET A O 11
ATOM 6218 N N . THR A 1 5 ? 70.363 -10.200 -15.465 1.00 0.00 5 THR A N 11
ATOM 6219 C CA . THR A 1 5 ? 71.237 -10.889 -14.521 1.00 0.00 5 THR A CA 11
ATOM 6220 C C . THR A 1 5 ? 70.449 -11.438 -13.333 1.00 0.00 5 THR A C 11
ATOM 6221 O O . THR A 1 5 ? 70.791 -12.486 -12.784 1.00 0.00 5 THR A O 11
ATOM 6232 N N . THR A 1 6 ? 69.399 -10.726 -12.937 1.00 0.00 6 THR A N 11
ATOM 6233 C CA . THR A 1 6 ? 68.571 -11.144 -11.812 1.00 0.00 6 THR A CA 11
ATOM 6234 C C . THR A 1 6 ? 67.147 -10.615 -11.959 1.00 0.00 6 THR A C 11
ATOM 6235 O O . THR A 1 6 ? 66.702 -9.773 -11.180 1.00 0.00 6 THR A O 11
ATOM 6246 N N . SER A 1 7 ? 66.442 -11.113 -12.970 1.00 0.00 7 SER A N 11
ATOM 6247 C CA . SER A 1 7 ? 65.070 -10.693 -13.231 1.00 0.00 7 SER A CA 11
ATOM 6248 C C . SER A 1 7 ? 64.118 -11.226 -12.164 1.00 0.00 7 SER A C 11
ATOM 6249 O O . SER A 1 7 ? 64.502 -12.049 -11.331 1.00 0.00 7 SER A O 11
ATOM 6257 N N . SER A 1 8 ? 62.875 -10.752 -12.201 1.00 0.00 8 SER A N 11
ATOM 6258 C CA . SER A 1 8 ? 61.853 -11.171 -11.245 1.00 0.00 8 SER A CA 11
ATOM 6259 C C . SER A 1 8 ? 62.158 -10.647 -9.845 1.00 0.00 8 SER A C 11
ATOM 6260 O O . SER A 1 8 ? 61.386 -9.871 -9.282 1.00 0.00 8 SER A O 11
ATOM 6268 N N . ARG A 1 9 ? 63.285 -11.078 -9.287 1.00 0.00 9 ARG A N 11
ATOM 6269 C CA . ARG A 1 9 ? 63.684 -10.649 -7.953 1.00 0.00 9 ARG A CA 11
ATOM 6270 C C . ARG A 1 9 ? 63.837 -9.134 -7.896 1.00 0.00 9 ARG A C 11
ATOM 6271 O O . ARG A 1 9 ? 64.041 -8.476 -8.916 1.00 0.00 9 ARG A O 11
ATOM 6292 N N . TYR A 1 10 ? 63.730 -8.590 -6.691 1.00 0.00 10 TYR A N 11
ATOM 6293 C CA . TYR A 1 10 ? 63.845 -7.164 -6.479 1.00 0.00 10 TYR A CA 11
ATOM 6294 C C . TYR A 1 10 ? 65.306 -6.743 -6.427 1.00 0.00 10 TYR A C 11
ATOM 6295 O O . TYR A 1 10 ? 66.189 -7.463 -6.893 1.00 0.00 10 TYR A O 11
ATOM 6313 N N . LYS A 1 11 ? 65.550 -5.560 -5.896 1.00 0.00 11 LYS A N 11
ATOM 6314 C CA . LYS A 1 11 ? 66.887 -5.023 -5.813 1.00 0.00 11 LYS A CA 11
ATOM 6315 C C . LYS A 1 11 ? 67.709 -5.735 -4.750 1.00 0.00 11 LYS A C 11
ATOM 6316 O O . LYS A 1 11 ? 67.328 -6.798 -4.255 1.00 0.00 11 LYS A O 11
ATOM 6335 N N . THR A 1 12 ? 68.845 -5.144 -4.421 1.00 0.00 12 THR A N 11
ATOM 6336 C CA . THR A 1 12 ? 69.752 -5.710 -3.429 1.00 0.00 12 THR A CA 11
ATOM 6337 C C . THR A 1 12 ? 69.961 -4.761 -2.254 1.00 0.00 12 THR A C 11
ATOM 6338 O O . THR A 1 12 ? 70.904 -4.923 -1.485 1.00 0.00 12 THR A O 11
ATOM 6349 N N . GLU A 1 13 ? 69.117 -3.746 -2.146 1.00 0.00 13 GLU A N 11
ATOM 6350 C CA . GLU A 1 13 ? 69.247 -2.769 -1.093 1.00 0.00 13 GLU A CA 11
ATOM 6351 C C . GLU A 1 13 ? 68.334 -3.087 0.095 1.00 0.00 13 GLU A C 11
ATOM 6352 O O . GLU A 1 13 ? 67.785 -4.181 0.187 1.00 0.00 13 GLU A O 11
ATOM 6364 N N . LEU A 1 14 ? 68.197 -2.130 1.013 1.00 0.00 14 LEU A N 11
ATOM 6365 C CA . LEU A 1 14 ? 67.368 -2.316 2.201 1.00 0.00 14 LEU A CA 11
ATOM 6366 C C . LEU A 1 14 ? 67.148 -1.013 2.960 1.00 0.00 14 LEU A C 11
ATOM 6367 O O . LEU A 1 14 ? 67.965 -0.095 2.909 1.00 0.00 14 LEU A O 11
ATOM 6383 N N . CYS A 1 15 ? 66.031 -0.955 3.678 1.00 0.00 15 CYS A N 11
ATOM 6384 C CA . CYS A 1 15 ? 65.681 0.209 4.469 1.00 0.00 15 CYS A CA 11
ATOM 6385 C C . CYS A 1 15 ? 66.578 0.268 5.708 1.00 0.00 15 CYS A C 11
ATOM 6386 O O . CYS A 1 15 ? 66.182 -0.166 6.790 1.00 0.00 15 CYS A O 11
ATOM 6393 N N . ARG A 1 16 ? 67.798 0.799 5.543 1.00 0.00 16 ARG A N 11
ATOM 6394 C CA . ARG A 1 16 ? 68.750 0.883 6.634 1.00 0.00 16 ARG A CA 11
ATOM 6395 C C . ARG A 1 16 ? 68.358 1.957 7.656 1.00 0.00 16 ARG A C 11
ATOM 6396 O O . ARG A 1 16 ? 67.522 1.719 8.529 1.00 0.00 16 ARG A O 11
ATOM 6417 N N . THR A 1 17 ? 68.970 3.137 7.544 1.00 0.00 17 THR A N 11
ATOM 6418 C CA . THR A 1 17 ? 68.692 4.244 8.447 1.00 0.00 17 THR A CA 11
ATOM 6419 C C . THR A 1 17 ? 67.351 4.877 8.101 1.00 0.00 17 THR A C 11
ATOM 6420 O O . THR A 1 17 ? 66.697 5.506 8.931 1.00 0.00 17 THR A O 11
ATOM 6431 N N . TYR A 1 18 ? 66.959 4.682 6.854 1.00 0.00 18 TYR A N 11
ATOM 6432 C CA . TYR A 1 18 ? 65.728 5.191 6.308 1.00 0.00 18 TYR A CA 11
ATOM 6433 C C . TYR A 1 18 ? 64.530 4.859 7.200 1.00 0.00 18 TYR A C 11
ATOM 6434 O O . TYR A 1 18 ? 63.694 5.716 7.484 1.00 0.00 18 TYR A O 11
ATOM 6452 N N . SER A 1 19 ? 64.458 3.599 7.624 1.00 0.00 19 SER A N 11
ATOM 6453 C CA . SER A 1 19 ? 63.369 3.113 8.473 1.00 0.00 19 SER A CA 11
ATOM 6454 C C . SER A 1 19 ? 63.116 4.011 9.687 1.00 0.00 19 SER A C 11
ATOM 6455 O O . SER A 1 19 ? 62.103 3.861 10.371 1.00 0.00 19 SER A O 11
ATOM 6463 N N . GLU A 1 20 ? 64.022 4.944 9.947 1.00 0.00 20 GLU A N 11
ATOM 6464 C CA . GLU A 1 20 ? 63.877 5.857 11.072 1.00 0.00 20 GLU A CA 11
ATOM 6465 C C . GLU A 1 20 ? 63.290 7.180 10.612 1.00 0.00 20 GLU A C 11
ATOM 6466 O O . GLU A 1 20 ? 63.596 8.243 11.151 1.00 0.00 20 GLU A O 11
ATOM 6478 N N . SER A 1 21 ? 62.436 7.084 9.610 1.00 0.00 21 SER A N 11
ATOM 6479 C CA . SER A 1 21 ? 61.762 8.250 9.038 1.00 0.00 21 SER A CA 11
ATOM 6480 C C . SER A 1 21 ? 62.737 9.153 8.285 1.00 0.00 21 SER A C 11
ATOM 6481 O O . SER A 1 21 ? 62.428 10.311 8.004 1.00 0.00 21 SER A O 11
ATOM 6489 N N . GLY A 1 22 ? 63.914 8.625 7.962 1.00 0.00 22 GLY A N 11
ATOM 6490 C CA . GLY A 1 22 ? 64.905 9.402 7.252 1.00 0.00 22 GLY A CA 11
ATOM 6491 C C . GLY A 1 22 ? 64.438 9.846 5.884 1.00 0.00 22 GLY A C 11
ATOM 6492 O O . GLY A 1 22 ? 63.853 10.920 5.727 1.00 0.00 22 GLY A O 11
ATOM 6496 N N . ARG A 1 23 ? 64.730 9.026 4.895 1.00 0.00 23 ARG A N 11
ATOM 6497 C CA . ARG A 1 23 ? 64.369 9.314 3.514 1.00 0.00 23 ARG A CA 11
ATOM 6498 C C . ARG A 1 23 ? 63.294 8.372 3.012 1.00 0.00 23 ARG A C 11
ATOM 6499 O O . ARG A 1 23 ? 62.179 8.773 2.683 1.00 0.00 23 ARG A O 11
ATOM 6520 N N . CYS A 1 24 ? 63.667 7.116 2.962 1.00 0.00 24 CYS A N 11
ATOM 6521 C CA . CYS A 1 24 ? 62.795 6.052 2.481 1.00 0.00 24 CYS A CA 11
ATOM 6522 C C . CYS A 1 24 ? 62.485 6.280 1.002 1.00 0.00 24 CYS A C 11
ATOM 6523 O O . CYS A 1 24 ? 61.446 6.848 0.651 1.00 0.00 24 CYS A O 11
ATOM 6530 N N . ARG A 1 25 ? 63.405 5.840 0.145 1.00 0.00 25 ARG A N 11
ATOM 6531 C CA . ARG A 1 25 ? 63.265 5.989 -1.305 1.00 0.00 25 ARG A CA 11
ATOM 6532 C C . ARG A 1 25 ? 61.905 5.479 -1.800 1.00 0.00 25 ARG A C 11
ATOM 6533 O O . ARG A 1 25 ? 61.428 5.868 -2.864 1.00 0.00 25 ARG A O 11
ATOM 6554 N N . TYR A 1 26 ? 61.283 4.640 -0.990 1.00 0.00 26 TYR A N 11
ATOM 6555 C CA . TYR A 1 26 ? 59.961 4.086 -1.257 1.00 0.00 26 TYR A CA 11
ATOM 6556 C C . TYR A 1 26 ? 59.226 4.014 0.080 1.00 0.00 26 TYR A C 11
ATOM 6557 O O . TYR A 1 26 ? 58.776 2.960 0.506 1.00 0.00 26 TYR A O 11
ATOM 6575 N N . GLY A 1 27 ? 59.132 5.157 0.747 1.00 0.00 27 GLY A N 11
ATOM 6576 C CA . GLY A 1 27 ? 58.501 5.227 2.066 1.00 0.00 27 GLY A CA 11
ATOM 6577 C C . GLY A 1 27 ? 57.290 4.328 2.266 1.00 0.00 27 GLY A C 11
ATOM 6578 O O . GLY A 1 27 ? 57.071 3.841 3.374 1.00 0.00 27 GLY A O 11
ATOM 6582 N N . ALA A 1 28 ? 56.509 4.089 1.229 1.00 0.00 28 ALA A N 11
ATOM 6583 C CA . ALA A 1 28 ? 55.335 3.230 1.359 1.00 0.00 28 ALA A CA 11
ATOM 6584 C C . ALA A 1 28 ? 55.509 1.919 0.600 1.00 0.00 28 ALA A C 11
ATOM 6585 O O . ALA A 1 28 ? 54.764 0.962 0.815 1.00 0.00 28 ALA A O 11
ATOM 6592 N N . LYS A 1 29 ? 56.471 1.896 -0.307 1.00 0.00 29 LYS A N 11
ATOM 6593 C CA . LYS A 1 29 ? 56.728 0.740 -1.122 1.00 0.00 29 LYS A CA 11
ATOM 6594 C C . LYS A 1 29 ? 58.174 0.292 -1.042 1.00 0.00 29 LYS A C 11
ATOM 6595 O O . LYS A 1 29 ? 58.693 -0.304 -1.987 1.00 0.00 29 LYS A O 11
ATOM 6614 N N . CYS A 1 30 ? 58.840 0.601 0.059 1.00 0.00 30 CYS A N 11
ATOM 6615 C CA . CYS A 1 30 ? 60.251 0.253 0.174 1.00 0.00 30 CYS A CA 11
ATOM 6616 C C . CYS A 1 30 ? 60.500 -1.182 0.597 1.00 0.00 30 CYS A C 11
ATOM 6617 O O . CYS A 1 30 ? 59.996 -1.662 1.613 1.00 0.00 30 CYS A O 11
ATOM 6624 N N . GLN A 1 31 ? 61.303 -1.843 -0.221 1.00 0.00 31 GLN A N 11
ATOM 6625 C CA . GLN A 1 31 ? 61.692 -3.221 -0.013 1.00 0.00 31 GLN A CA 11
ATOM 6626 C C . GLN A 1 31 ? 63.205 -3.370 -0.172 1.00 0.00 31 GLN A C 11
ATOM 6627 O O . GLN A 1 31 ? 63.785 -4.383 0.216 1.00 0.00 31 GLN A O 11
ATOM 6641 N N . PHE A 1 32 ? 63.835 -2.350 -0.755 1.00 0.00 32 PHE A N 11
ATOM 6642 C CA . PHE A 1 32 ? 65.267 -2.369 -0.986 1.00 0.00 32 PHE A CA 11
ATOM 6643 C C . PHE A 1 32 ? 65.841 -0.964 -1.169 1.00 0.00 32 PHE A C 11
ATOM 6644 O O . PHE A 1 32 ? 66.412 -0.398 -0.240 1.00 0.00 32 PHE A O 11
ATOM 6661 N N . ALA A 1 33 ? 65.721 -0.432 -2.396 1.00 0.00 33 ALA A N 11
ATOM 6662 C CA . ALA A 1 33 ? 66.254 0.889 -2.743 1.00 0.00 33 ALA A CA 11
ATOM 6663 C C . ALA A 1 33 ? 66.143 1.866 -1.583 1.00 0.00 33 ALA A C 11
ATOM 6664 O O . ALA A 1 33 ? 65.054 2.305 -1.246 1.00 0.00 33 ALA A O 11
ATOM 6671 N N . HIS A 1 34 ? 67.284 2.198 -0.981 1.00 0.00 34 HIS A N 11
ATOM 6672 C CA . HIS A 1 34 ? 67.321 3.114 0.158 1.00 0.00 34 HIS A CA 11
ATOM 6673 C C . HIS A 1 34 ? 68.793 3.530 0.462 1.00 0.00 34 HIS A C 11
ATOM 6674 O O . HIS A 1 34 ? 69.550 3.810 -0.465 1.00 0.00 34 HIS A O 11
ATOM 6688 N N . GLY A 1 35 ? 69.199 3.561 1.753 1.00 0.00 35 GLY A N 11
ATOM 6689 C CA . GLY A 1 35 ? 70.551 3.926 2.135 1.00 0.00 35 GLY A CA 11
ATOM 6690 C C . GLY A 1 35 ? 71.618 3.167 1.375 1.00 0.00 35 GLY A C 11
ATOM 6691 O O . GLY A 1 35 ? 71.792 3.348 0.170 1.00 0.00 35 GLY A O 11
ATOM 6695 N N . LEU A 1 36 ? 72.336 2.310 2.092 1.00 0.00 36 LEU A N 11
ATOM 6696 C CA . LEU A 1 36 ? 73.398 1.511 1.505 1.00 0.00 36 LEU A CA 11
ATOM 6697 C C . LEU A 1 36 ? 72.807 0.347 0.709 1.00 0.00 36 LEU A C 11
ATOM 6698 O O . LEU A 1 36 ? 72.651 0.432 -0.509 1.00 0.00 36 LEU A O 11
ATOM 6714 N N . GLY A 1 37 ? 72.450 -0.726 1.410 1.00 0.00 37 GLY A N 11
ATOM 6715 C CA . GLY A 1 37 ? 71.858 -1.878 0.770 1.00 0.00 37 GLY A CA 11
ATOM 6716 C C . GLY A 1 37 ? 72.760 -2.538 -0.245 1.00 0.00 37 GLY A C 11
ATOM 6717 O O . GLY A 1 37 ? 72.719 -2.222 -1.435 1.00 0.00 37 GLY A O 11
ATOM 6721 N N . GLU A 1 38 ? 73.564 -3.473 0.232 1.00 0.00 38 GLU A N 11
ATOM 6722 C CA . GLU A 1 38 ? 74.478 -4.209 -0.631 1.00 0.00 38 GLU A CA 11
ATOM 6723 C C . GLU A 1 38 ? 74.384 -5.709 -0.373 1.00 0.00 38 GLU A C 11
ATOM 6724 O O . GLU A 1 38 ? 75.369 -6.432 -0.516 1.00 0.00 38 GLU A O 11
ATOM 6736 N N . LEU A 1 39 ? 73.194 -6.168 0.020 1.00 0.00 39 LEU A N 11
ATOM 6737 C CA . LEU A 1 39 ? 72.956 -7.589 0.324 1.00 0.00 39 LEU A CA 11
ATOM 6738 C C . LEU A 1 39 ? 73.681 -8.523 -0.642 1.00 0.00 39 LEU A C 11
ATOM 6739 O O . LEU A 1 39 ? 74.122 -9.606 -0.266 1.00 0.00 39 LEU A O 11
ATOM 6755 N N . ARG A 1 40 ? 73.799 -8.086 -1.875 1.00 0.00 40 ARG A N 11
ATOM 6756 C CA . ARG A 1 40 ? 74.474 -8.866 -2.912 1.00 0.00 40 ARG A CA 11
ATOM 6757 C C . ARG A 1 40 ? 75.616 -8.078 -3.548 1.00 0.00 40 ARG A C 11
ATOM 6758 O O . ARG A 1 40 ? 75.905 -8.236 -4.731 1.00 0.00 40 ARG A O 11
ATOM 6779 N N . GLN A 1 41 ? 76.276 -7.250 -2.743 1.00 0.00 41 GLN A N 11
ATOM 6780 C CA . GLN A 1 41 ? 77.392 -6.447 -3.207 1.00 0.00 41 GLN A CA 11
ATOM 6781 C C . GLN A 1 41 ? 78.242 -5.983 -2.027 1.00 0.00 41 GLN A C 11
ATOM 6782 O O . GLN A 1 41 ? 78.367 -4.789 -1.771 1.00 0.00 41 GLN A O 11
ATOM 6796 N N . ALA A 1 42 ? 78.813 -6.935 -1.302 1.00 0.00 42 ALA A N 11
ATOM 6797 C CA . ALA A 1 42 ? 79.633 -6.618 -0.146 1.00 0.00 42 ALA A CA 11
ATOM 6798 C C . ALA A 1 42 ? 80.899 -5.853 -0.531 1.00 0.00 42 ALA A C 11
ATOM 6799 O O . ALA A 1 42 ? 81.627 -5.373 0.336 1.00 0.00 42 ALA A O 11
ATOM 6806 N N . ASN A 1 43 ? 81.158 -5.736 -1.832 1.00 0.00 43 ASN A N 11
ATOM 6807 C CA . ASN A 1 43 ? 82.335 -5.023 -2.318 1.00 0.00 43 ASN A CA 11
ATOM 6808 C C . ASN A 1 43 ? 82.463 -5.159 -3.832 1.00 0.00 43 ASN A C 11
ATOM 6809 O O . ASN A 1 43 ? 82.038 -4.226 -4.546 1.00 0.00 43 ASN A O 11
ATOM 6821 N N . MET A 1 4 ? 62.883 -24.303 -9.839 1.00 0.00 4 MET A N 12
ATOM 6822 C CA . MET A 1 4 ? 62.803 -22.830 -10.039 1.00 0.00 4 MET A CA 12
ATOM 6823 C C . MET A 1 4 ? 64.124 -22.155 -9.680 1.00 0.00 4 MET A C 12
ATOM 6824 O O . MET A 1 4 ? 64.418 -21.936 -8.507 1.00 0.00 4 MET A O 12
ATOM 6838 N N . THR A 1 5 ? 64.914 -21.818 -10.695 1.00 0.00 5 THR A N 12
ATOM 6839 C CA . THR A 1 5 ? 66.197 -21.158 -10.468 1.00 0.00 5 THR A CA 12
ATOM 6840 C C . THR A 1 5 ? 66.021 -19.649 -10.389 1.00 0.00 5 THR A C 12
ATOM 6841 O O . THR A 1 5 ? 65.220 -19.069 -11.123 1.00 0.00 5 THR A O 12
ATOM 6852 N N . THR A 1 6 ? 66.777 -19.018 -9.499 1.00 0.00 6 THR A N 12
ATOM 6853 C CA . THR A 1 6 ? 66.712 -17.574 -9.330 1.00 0.00 6 THR A CA 12
ATOM 6854 C C . THR A 1 6 ? 67.631 -16.877 -10.323 1.00 0.00 6 THR A C 12
ATOM 6855 O O . THR A 1 6 ? 68.744 -17.337 -10.583 1.00 0.00 6 THR A O 12
ATOM 6866 N N . SER A 1 7 ? 67.160 -15.767 -10.873 1.00 0.00 7 SER A N 12
ATOM 6867 C CA . SER A 1 7 ? 67.941 -15.008 -11.839 1.00 0.00 7 SER A CA 12
ATOM 6868 C C . SER A 1 7 ? 67.475 -13.560 -11.872 1.00 0.00 7 SER A C 12
ATOM 6869 O O . SER A 1 7 ? 68.270 -12.638 -11.694 1.00 0.00 7 SER A O 12
ATOM 6877 N N . SER A 1 8 ? 66.173 -13.373 -12.078 1.00 0.00 8 SER A N 12
ATOM 6878 C CA . SER A 1 8 ? 65.583 -12.040 -12.116 1.00 0.00 8 SER A CA 12
ATOM 6879 C C . SER A 1 8 ? 65.046 -11.653 -10.742 1.00 0.00 8 SER A C 12
ATOM 6880 O O . SER A 1 8 ? 63.923 -11.162 -10.618 1.00 0.00 8 SER A O 12
ATOM 6888 N N . ARG A 1 9 ? 65.850 -11.880 -9.711 1.00 0.00 9 ARG A N 12
ATOM 6889 C CA . ARG A 1 9 ? 65.449 -11.550 -8.350 1.00 0.00 9 ARG A CA 12
ATOM 6890 C C . ARG A 1 9 ? 65.186 -10.058 -8.220 1.00 0.00 9 ARG A C 12
ATOM 6891 O O . ARG A 1 9 ? 65.343 -9.300 -9.181 1.00 0.00 9 ARG A O 12
ATOM 6912 N N . TYR A 1 10 ? 64.795 -9.639 -7.024 1.00 0.00 10 TYR A N 12
ATOM 6913 C CA . TYR A 1 10 ? 64.516 -8.245 -6.755 1.00 0.00 10 TYR A CA 12
ATOM 6914 C C . TYR A 1 10 ? 65.811 -7.453 -6.637 1.00 0.00 10 TYR A C 12
ATOM 6915 O O . TYR A 1 10 ? 66.868 -7.908 -7.074 1.00 0.00 10 TYR A O 12
ATOM 6933 N N . LYS A 1 11 ? 65.718 -6.259 -6.078 1.00 0.00 11 LYS A N 12
ATOM 6934 C CA . LYS A 1 11 ? 66.871 -5.391 -5.937 1.00 0.00 11 LYS A CA 12
ATOM 6935 C C . LYS A 1 11 ? 67.885 -5.963 -4.957 1.00 0.00 11 LYS A C 12
ATOM 6936 O O . LYS A 1 11 ? 67.862 -7.152 -4.637 1.00 0.00 11 LYS A O 12
ATOM 6955 N N . THR A 1 12 ? 68.790 -5.110 -4.511 1.00 0.00 12 THR A N 12
ATOM 6956 C CA . THR A 1 12 ? 69.845 -5.521 -3.588 1.00 0.00 12 THR A CA 12
ATOM 6957 C C . THR A 1 12 ? 70.056 -4.495 -2.475 1.00 0.00 12 THR A C 12
ATOM 6958 O O . THR A 1 12 ? 71.178 -4.298 -2.010 1.00 0.00 12 THR A O 12
ATOM 6969 N N . GLU A 1 13 ? 68.988 -3.814 -2.085 1.00 0.00 13 GLU A N 12
ATOM 6970 C CA . GLU A 1 13 ? 69.067 -2.797 -1.063 1.00 0.00 13 GLU A CA 12
ATOM 6971 C C . GLU A 1 13 ? 68.112 -3.088 0.101 1.00 0.00 13 GLU A C 12
ATOM 6972 O O . GLU A 1 13 ? 67.549 -4.176 0.190 1.00 0.00 13 GLU A O 12
ATOM 6984 N N . LEU A 1 14 ? 67.952 -2.123 1.011 1.00 0.00 14 LEU A N 12
ATOM 6985 C CA . LEU A 1 14 ? 67.081 -2.306 2.169 1.00 0.00 14 LEU A CA 12
ATOM 6986 C C . LEU A 1 14 ? 66.841 -1.007 2.937 1.00 0.00 14 LEU A C 12
ATOM 6987 O O . LEU A 1 14 ? 67.635 -0.069 2.870 1.00 0.00 14 LEU A O 12
ATOM 7003 N N . CYS A 1 15 ? 65.743 -0.976 3.684 1.00 0.00 15 CYS A N 12
ATOM 7004 C CA . CYS A 1 15 ? 65.393 0.180 4.484 1.00 0.00 15 CYS A CA 12
ATOM 7005 C C . CYS A 1 15 ? 66.289 0.229 5.723 1.00 0.00 15 CYS A C 12
ATOM 7006 O O . CYS A 1 15 ? 65.904 -0.236 6.793 1.00 0.00 15 CYS A O 12
ATOM 7013 N N . ARG A 1 16 ? 67.497 0.781 5.567 1.00 0.00 16 ARG A N 12
ATOM 7014 C CA . ARG A 1 16 ? 68.449 0.857 6.656 1.00 0.00 16 ARG A CA 12
ATOM 7015 C C . ARG A 1 16 ? 68.083 1.938 7.677 1.00 0.00 16 ARG A C 12
ATOM 7016 O O . ARG A 1 16 ? 67.234 1.725 8.542 1.00 0.00 16 ARG A O 12
ATOM 7037 N N . THR A 1 17 ? 68.735 3.099 7.572 1.00 0.00 17 THR A N 12
ATOM 7038 C CA . THR A 1 17 ? 68.489 4.214 8.472 1.00 0.00 17 THR A CA 12
ATOM 7039 C C . THR A 1 17 ? 67.178 4.895 8.110 1.00 0.00 17 THR A C 12
ATOM 7040 O O . THR A 1 17 ? 66.548 5.566 8.925 1.00 0.00 17 THR A O 12
ATOM 7051 N N . TYR A 1 18 ? 66.797 4.698 6.866 1.00 0.00 18 TYR A N 12
ATOM 7052 C CA . TYR A 1 18 ? 65.594 5.247 6.301 1.00 0.00 18 TYR A CA 12
ATOM 7053 C C . TYR A 1 18 ? 64.374 4.940 7.163 1.00 0.00 18 TYR A C 12
ATOM 7054 O O . TYR A 1 18 ? 63.540 5.810 7.416 1.00 0.00 18 TYR A O 12
ATOM 7072 N N . SER A 1 19 ? 64.278 3.688 7.599 1.00 0.00 19 SER A N 12
ATOM 7073 C CA . SER A 1 19 ? 63.168 3.224 8.425 1.00 0.00 19 SER A CA 12
ATOM 7074 C C . SER A 1 19 ? 62.901 4.150 9.610 1.00 0.00 19 SER A C 12
ATOM 7075 O O . SER A 1 19 ? 61.832 4.097 10.216 1.00 0.00 19 SER A O 12
ATOM 7083 N N . GLU A 1 20 ? 63.867 4.998 9.930 1.00 0.00 20 GLU A N 12
ATOM 7084 C CA . GLU A 1 20 ? 63.727 5.933 11.036 1.00 0.00 20 GLU A CA 12
ATOM 7085 C C . GLU A 1 20 ? 63.379 7.317 10.521 1.00 0.00 20 GLU A C 12
ATOM 7086 O O . GLU A 1 20 ? 63.792 8.335 11.077 1.00 0.00 20 GLU A O 12
ATOM 7098 N N . SER A 1 21 ? 62.610 7.330 9.448 1.00 0.00 21 SER A N 12
ATOM 7099 C CA . SER A 1 21 ? 62.172 8.573 8.811 1.00 0.00 21 SER A CA 12
ATOM 7100 C C . SER A 1 21 ? 63.352 9.317 8.189 1.00 0.00 21 SER A C 12
ATOM 7101 O O . SER A 1 21 ? 63.250 10.500 7.874 1.00 0.00 21 SER A O 12
ATOM 7109 N N . GLY A 1 22 ? 64.472 8.621 8.028 1.00 0.00 22 GLY A N 12
ATOM 7110 C CA . GLY A 1 22 ? 65.655 9.230 7.469 1.00 0.00 22 GLY A CA 12
ATOM 7111 C C . GLY A 1 22 ? 65.529 9.595 6.006 1.00 0.00 22 GLY A C 12
ATOM 7112 O O . GLY A 1 22 ? 66.335 10.370 5.496 1.00 0.00 22 GLY A O 12
ATOM 7116 N N . ARG A 1 23 ? 64.542 9.019 5.325 1.00 0.00 23 ARG A N 12
ATOM 7117 C CA . ARG A 1 23 ? 64.337 9.279 3.900 1.00 0.00 23 ARG A CA 12
ATOM 7118 C C . ARG A 1 23 ? 63.248 8.399 3.296 1.00 0.00 23 ARG A C 12
ATOM 7119 O O . ARG A 1 23 ? 62.158 8.860 2.963 1.00 0.00 23 ARG A O 12
ATOM 7140 N N . CYS A 1 24 ? 63.577 7.133 3.158 1.00 0.00 24 CYS A N 12
ATOM 7141 C CA . CYS A 1 24 ? 62.687 6.138 2.576 1.00 0.00 24 CYS A CA 12
ATOM 7142 C C . CYS A 1 24 ? 62.443 6.465 1.107 1.00 0.00 24 CYS A C 12
ATOM 7143 O O . CYS A 1 24 ? 61.414 7.046 0.741 1.00 0.00 24 CYS A O 12
ATOM 7150 N N . ARG A 1 25 ? 63.410 6.085 0.279 1.00 0.00 25 ARG A N 12
ATOM 7151 C CA . ARG A 1 25 ? 63.366 6.317 -1.160 1.00 0.00 25 ARG A CA 12
ATOM 7152 C C . ARG A 1 25 ? 62.079 5.783 -1.798 1.00 0.00 25 ARG A C 12
ATOM 7153 O O . ARG A 1 25 ? 61.717 6.173 -2.908 1.00 0.00 25 ARG A O 12
ATOM 7174 N N . TYR A 1 26 ? 61.388 4.916 -1.076 1.00 0.00 26 TYR A N 12
ATOM 7175 C CA . TYR A 1 26 ? 60.120 4.341 -1.515 1.00 0.00 26 TYR A CA 12
ATOM 7176 C C . TYR A 1 26 ? 59.199 4.208 -0.309 1.00 0.00 26 TYR A C 12
ATOM 7177 O O . TYR A 1 26 ? 58.577 3.170 -0.103 1.00 0.00 26 TYR A O 12
ATOM 7195 N N . GLY A 1 27 ? 59.102 5.279 0.478 1.00 0.00 27 GLY A N 12
ATOM 7196 C CA . GLY A 1 27 ? 58.268 5.263 1.671 1.00 0.00 27 GLY A CA 12
ATOM 7197 C C . GLY A 1 27 ? 56.982 4.474 1.500 1.00 0.00 27 GLY A C 12
ATOM 7198 O O . GLY A 1 27 ? 56.241 4.667 0.537 1.00 0.00 27 GLY A O 12
ATOM 7202 N N . ALA A 1 28 ? 56.742 3.557 2.437 1.00 0.00 28 ALA A N 12
ATOM 7203 C CA . ALA A 1 28 ? 55.562 2.697 2.423 1.00 0.00 28 ALA A CA 12
ATOM 7204 C C . ALA A 1 28 ? 55.644 1.616 1.355 1.00 0.00 28 ALA A C 12
ATOM 7205 O O . ALA A 1 28 ? 55.012 0.566 1.476 1.00 0.00 28 ALA A O 12
ATOM 7212 N N . LYS A 1 29 ? 56.411 1.869 0.311 1.00 0.00 29 LYS A N 12
ATOM 7213 C CA . LYS A 1 29 ? 56.559 0.931 -0.769 1.00 0.00 29 LYS A CA 12
ATOM 7214 C C . LYS A 1 29 ? 57.982 0.414 -0.874 1.00 0.00 29 LYS A C 12
ATOM 7215 O O . LYS A 1 29 ? 58.324 -0.291 -1.825 1.00 0.00 29 LYS A O 12
ATOM 7234 N N . CYS A 1 30 ? 58.824 0.797 0.072 1.00 0.00 30 CYS A N 12
ATOM 7235 C CA . CYS A 1 30 ? 60.215 0.403 0.020 1.00 0.00 30 CYS A CA 12
ATOM 7236 C C . CYS A 1 30 ? 60.435 -1.079 0.278 1.00 0.00 30 CYS A C 12
ATOM 7237 O O . CYS A 1 30 ? 60.036 -1.623 1.307 1.00 0.00 30 CYS A O 12
ATOM 7244 N N . GLN A 1 31 ? 61.094 -1.710 -0.683 1.00 0.00 31 GLN A N 12
ATOM 7245 C CA . GLN A 1 31 ? 61.428 -3.107 -0.629 1.00 0.00 31 GLN A CA 12
ATOM 7246 C C . GLN A 1 31 ? 62.941 -3.264 -0.590 1.00 0.00 31 GLN A C 12
ATOM 7247 O O . GLN A 1 31 ? 63.467 -4.285 -0.146 1.00 0.00 31 GLN A O 12
ATOM 7261 N N . PHE A 1 32 ? 63.633 -2.231 -1.067 1.00 0.00 32 PHE A N 12
ATOM 7262 C CA . PHE A 1 32 ? 65.089 -2.235 -1.113 1.00 0.00 32 PHE A CA 12
ATOM 7263 C C . PHE A 1 32 ? 65.665 -0.817 -1.223 1.00 0.00 32 PHE A C 12
ATOM 7264 O O . PHE A 1 32 ? 66.054 -0.220 -0.221 1.00 0.00 32 PHE A O 12
ATOM 7281 N N . ALA A 1 33 ? 65.745 -0.309 -2.466 1.00 0.00 33 ALA A N 12
ATOM 7282 C CA . ALA A 1 33 ? 66.300 1.019 -2.763 1.00 0.00 33 ALA A CA 12
ATOM 7283 C C . ALA A 1 33 ? 66.164 1.988 -1.594 1.00 0.00 33 ALA A C 12
ATOM 7284 O O . ALA A 1 33 ? 65.082 2.503 -1.336 1.00 0.00 33 ALA A O 12
ATOM 7291 N N . HIS A 1 34 ? 67.274 2.236 -0.906 1.00 0.00 34 HIS A N 12
ATOM 7292 C CA . HIS A 1 34 ? 67.289 3.139 0.242 1.00 0.00 34 HIS A CA 12
ATOM 7293 C C . HIS A 1 34 ? 68.750 3.552 0.576 1.00 0.00 34 HIS A C 12
ATOM 7294 O O . HIS A 1 34 ? 69.536 3.817 -0.336 1.00 0.00 34 HIS A O 12
ATOM 7308 N N . GLY A 1 35 ? 69.114 3.608 1.871 1.00 0.00 35 GLY A N 12
ATOM 7309 C CA . GLY A 1 35 ? 70.448 3.987 2.279 1.00 0.00 35 GLY A CA 12
ATOM 7310 C C . GLY A 1 35 ? 71.534 3.340 1.465 1.00 0.00 35 GLY A C 12
ATOM 7311 O O . GLY A 1 35 ? 71.928 3.840 0.407 1.00 0.00 35 GLY A O 12
ATOM 7315 N N . LEU A 1 36 ? 72.030 2.233 1.975 1.00 0.00 36 LEU A N 12
ATOM 7316 C CA . LEU A 1 36 ? 73.097 1.500 1.333 1.00 0.00 36 LEU A CA 12
ATOM 7317 C C . LEU A 1 36 ? 72.560 0.247 0.645 1.00 0.00 36 LEU A C 12
ATOM 7318 O O . LEU A 1 36 ? 72.245 0.271 -0.544 1.00 0.00 36 LEU A O 12
ATOM 7334 N N . GLY A 1 37 ? 72.443 -0.838 1.405 1.00 0.00 37 GLY A N 12
ATOM 7335 C CA . GLY A 1 37 ? 71.943 -2.073 0.859 1.00 0.00 37 GLY A CA 12
ATOM 7336 C C . GLY A 1 37 ? 72.824 -2.639 -0.218 1.00 0.00 37 GLY A C 12
ATOM 7337 O O . GLY A 1 37 ? 72.627 -2.381 -1.409 1.00 0.00 37 GLY A O 12
ATOM 7341 N N . GLU A 1 38 ? 73.779 -3.439 0.208 1.00 0.00 38 GLU A N 12
ATOM 7342 C CA . GLU A 1 38 ? 74.696 -4.090 -0.711 1.00 0.00 38 GLU A CA 12
ATOM 7343 C C . GLU A 1 38 ? 74.950 -5.518 -0.254 1.00 0.00 38 GLU A C 12
ATOM 7344 O O . GLU A 1 38 ? 76.082 -6.003 -0.305 1.00 0.00 38 GLU A O 12
ATOM 7356 N N . LEU A 1 39 ? 73.892 -6.194 0.213 1.00 0.00 39 LEU A N 12
ATOM 7357 C CA . LEU A 1 39 ? 74.037 -7.579 0.675 1.00 0.00 39 LEU A CA 12
ATOM 7358 C C . LEU A 1 39 ? 74.145 -8.533 -0.509 1.00 0.00 39 LEU A C 12
ATOM 7359 O O . LEU A 1 39 ? 74.544 -9.686 -0.360 1.00 0.00 39 LEU A O 12
ATOM 7375 N N . ARG A 1 40 ? 73.782 -8.037 -1.684 1.00 0.00 40 ARG A N 12
ATOM 7376 C CA . ARG A 1 40 ? 73.828 -8.833 -2.904 1.00 0.00 40 ARG A CA 12
ATOM 7377 C C . ARG A 1 40 ? 74.496 -8.069 -4.041 1.00 0.00 40 ARG A C 12
ATOM 7378 O O . ARG A 1 40 ? 73.998 -8.055 -5.167 1.00 0.00 40 ARG A O 12
ATOM 7399 N N . GLN A 1 41 ? 75.640 -7.460 -3.749 1.00 0.00 41 GLN A N 12
ATOM 7400 C CA . GLN A 1 41 ? 76.388 -6.714 -4.741 1.00 0.00 41 GLN A CA 12
ATOM 7401 C C . GLN A 1 41 ? 77.866 -6.662 -4.378 1.00 0.00 41 GLN A C 12
ATOM 7402 O O . GLN A 1 41 ? 78.709 -7.233 -5.070 1.00 0.00 41 GLN A O 12
ATOM 7416 N N . ALA A 1 42 ? 78.169 -5.961 -3.291 1.00 0.00 42 ALA A N 12
ATOM 7417 C CA . ALA A 1 42 ? 79.542 -5.814 -2.821 1.00 0.00 42 ALA A CA 12
ATOM 7418 C C . ALA A 1 42 ? 80.387 -5.004 -3.803 1.00 0.00 42 ALA A C 12
ATOM 7419 O O . ALA A 1 42 ? 81.611 -4.941 -3.672 1.00 0.00 42 ALA A O 12
ATOM 7426 N N . ASN A 1 43 ? 79.733 -4.377 -4.780 1.00 0.00 43 ASN A N 12
ATOM 7427 C CA . ASN A 1 43 ? 80.434 -3.571 -5.774 1.00 0.00 43 ASN A CA 12
ATOM 7428 C C . ASN A 1 43 ? 80.583 -2.131 -5.297 1.00 0.00 43 ASN A C 12
ATOM 7429 O O . ASN A 1 43 ? 80.969 -1.275 -6.120 1.00 0.00 43 ASN A O 12
ATOM 7441 N N . MET A 1 4 ? 57.268 -18.927 -14.982 1.00 0.00 4 MET A N 13
ATOM 7442 C CA . MET A 1 4 ? 57.836 -17.555 -14.831 1.00 0.00 4 MET A CA 13
ATOM 7443 C C . MET A 1 4 ? 57.349 -16.890 -13.541 1.00 0.00 4 MET A C 13
ATOM 7444 O O . MET A 1 4 ? 56.196 -17.052 -13.151 1.00 0.00 4 MET A O 13
ATOM 7458 N N . THR A 1 5 ? 58.239 -16.139 -12.893 1.00 0.00 5 THR A N 13
ATOM 7459 C CA . THR A 1 5 ? 57.917 -15.435 -11.649 1.00 0.00 5 THR A CA 13
ATOM 7460 C C . THR A 1 5 ? 59.054 -14.492 -11.268 1.00 0.00 5 THR A C 13
ATOM 7461 O O . THR A 1 5 ? 58.982 -13.285 -11.513 1.00 0.00 5 THR A O 13
ATOM 7472 N N . THR A 1 6 ? 60.102 -15.049 -10.670 1.00 0.00 6 THR A N 13
ATOM 7473 C CA . THR A 1 6 ? 61.254 -14.258 -10.255 1.00 0.00 6 THR A CA 13
ATOM 7474 C C . THR A 1 6 ? 62.474 -14.565 -11.132 1.00 0.00 6 THR A C 13
ATOM 7475 O O . THR A 1 6 ? 63.282 -15.434 -10.801 1.00 0.00 6 THR A O 13
ATOM 7486 N N . SER A 1 7 ? 62.602 -13.848 -12.250 1.00 0.00 7 SER A N 13
ATOM 7487 C CA . SER A 1 7 ? 63.725 -14.054 -13.164 1.00 0.00 7 SER A CA 13
ATOM 7488 C C . SER A 1 7 ? 64.953 -13.240 -12.744 1.00 0.00 7 SER A C 13
ATOM 7489 O O . SER A 1 7 ? 65.980 -13.262 -13.420 1.00 0.00 7 SER A O 13
ATOM 7497 N N . SER A 1 8 ? 64.842 -12.519 -11.631 1.00 0.00 8 SER A N 13
ATOM 7498 C CA . SER A 1 8 ? 65.946 -11.700 -11.137 1.00 0.00 8 SER A CA 13
ATOM 7499 C C . SER A 1 8 ? 65.679 -11.184 -9.717 1.00 0.00 8 SER A C 13
ATOM 7500 O O . SER A 1 8 ? 66.599 -10.721 -9.039 1.00 0.00 8 SER A O 13
ATOM 7508 N N . ARG A 1 9 ? 64.420 -11.262 -9.279 1.00 0.00 9 ARG A N 13
ATOM 7509 C CA . ARG A 1 9 ? 64.027 -10.799 -7.951 1.00 0.00 9 ARG A CA 13
ATOM 7510 C C . ARG A 1 9 ? 64.098 -9.281 -7.868 1.00 0.00 9 ARG A C 13
ATOM 7511 O O . ARG A 1 9 ? 64.269 -8.603 -8.879 1.00 0.00 9 ARG A O 13
ATOM 7532 N N . TYR A 1 10 ? 63.937 -8.757 -6.658 1.00 0.00 10 TYR A N 13
ATOM 7533 C CA . TYR A 1 10 ? 63.956 -7.324 -6.430 1.00 0.00 10 TYR A CA 13
ATOM 7534 C C . TYR A 1 10 ? 65.378 -6.773 -6.422 1.00 0.00 10 TYR A C 13
ATOM 7535 O O . TYR A 1 10 ? 66.284 -7.367 -7.007 1.00 0.00 10 TYR A O 13
ATOM 7553 N N . LYS A 1 11 ? 65.561 -5.620 -5.800 1.00 0.00 11 LYS A N 13
ATOM 7554 C CA . LYS A 1 11 ? 66.862 -4.975 -5.756 1.00 0.00 11 LYS A CA 13
ATOM 7555 C C . LYS A 1 11 ? 67.764 -5.653 -4.741 1.00 0.00 11 LYS A C 13
ATOM 7556 O O . LYS A 1 11 ? 67.488 -6.761 -4.284 1.00 0.00 11 LYS A O 13
ATOM 7575 N N . THR A 1 12 ? 68.843 -4.971 -4.396 1.00 0.00 12 THR A N 13
ATOM 7576 C CA . THR A 1 12 ? 69.809 -5.484 -3.436 1.00 0.00 12 THR A CA 13
ATOM 7577 C C . THR A 1 12 ? 70.119 -4.431 -2.385 1.00 0.00 12 THR A C 13
ATOM 7578 O O . THR A 1 12 ? 71.283 -4.189 -2.051 1.00 0.00 12 THR A O 13
ATOM 7589 N N . GLU A 1 13 ? 69.071 -3.779 -1.897 1.00 0.00 13 GLU A N 13
ATOM 7590 C CA . GLU A 1 13 ? 69.213 -2.744 -0.913 1.00 0.00 13 GLU A CA 13
ATOM 7591 C C . GLU A 1 13 ? 68.411 -3.077 0.355 1.00 0.00 13 GLU A C 13
ATOM 7592 O O . GLU A 1 13 ? 67.882 -4.177 0.476 1.00 0.00 13 GLU A O 13
ATOM 7604 N N . LEU A 1 14 ? 68.359 -2.150 1.315 1.00 0.00 14 LEU A N 13
ATOM 7605 C CA . LEU A 1 14 ? 67.643 -2.403 2.568 1.00 0.00 14 LEU A CA 13
ATOM 7606 C C . LEU A 1 14 ? 67.239 -1.120 3.296 1.00 0.00 14 LEU A C 13
ATOM 7607 O O . LEU A 1 14 ? 68.053 -0.224 3.500 1.00 0.00 14 LEU A O 13
ATOM 7623 N N . CYS A 1 15 ? 65.983 -1.049 3.723 1.00 0.00 15 CYS A N 13
ATOM 7624 C CA . CYS A 1 15 ? 65.512 0.110 4.448 1.00 0.00 15 CYS A CA 13
ATOM 7625 C C . CYS A 1 15 ? 66.262 0.210 5.789 1.00 0.00 15 CYS A C 13
ATOM 7626 O O . CYS A 1 15 ? 65.799 -0.325 6.797 1.00 0.00 15 CYS A O 13
ATOM 7633 N N . ARG A 1 16 ? 67.429 0.882 5.794 1.00 0.00 16 ARG A N 13
ATOM 7634 C CA . ARG A 1 16 ? 68.239 1.009 6.997 1.00 0.00 16 ARG A CA 13
ATOM 7635 C C . ARG A 1 16 ? 67.776 2.164 7.887 1.00 0.00 16 ARG A C 13
ATOM 7636 O O . ARG A 1 16 ? 66.774 2.050 8.590 1.00 0.00 16 ARG A O 13
ATOM 7657 N N . THR A 1 17 ? 68.524 3.276 7.858 1.00 0.00 17 THR A N 13
ATOM 7658 C CA . THR A 1 17 ? 68.193 4.448 8.659 1.00 0.00 17 THR A CA 13
ATOM 7659 C C . THR A 1 17 ? 66.885 5.053 8.178 1.00 0.00 17 THR A C 13
ATOM 7660 O O . THR A 1 17 ? 66.175 5.738 8.914 1.00 0.00 17 THR A O 13
ATOM 7671 N N . TYR A 1 18 ? 66.586 4.762 6.930 1.00 0.00 18 TYR A N 13
ATOM 7672 C CA . TYR A 1 18 ? 65.405 5.223 6.249 1.00 0.00 18 TYR A CA 13
ATOM 7673 C C . TYR A 1 18 ? 64.129 4.931 7.039 1.00 0.00 18 TYR A C 13
ATOM 7674 O O . TYR A 1 18 ? 63.284 5.804 7.220 1.00 0.00 18 TYR A O 13
ATOM 7692 N N . SER A 1 19 ? 63.987 3.677 7.472 1.00 0.00 19 SER A N 13
ATOM 7693 C CA . SER A 1 19 ? 62.809 3.234 8.215 1.00 0.00 19 SER A CA 13
ATOM 7694 C C . SER A 1 19 ? 62.568 4.086 9.449 1.00 0.00 19 SER A C 13
ATOM 7695 O O . SER A 1 19 ? 61.427 4.348 9.826 1.00 0.00 19 SER A O 13
ATOM 7703 N N . GLU A 1 20 ? 63.651 4.514 10.069 1.00 0.00 20 GLU A N 13
ATOM 7704 C CA . GLU A 1 20 ? 63.574 5.343 11.269 1.00 0.00 20 GLU A CA 13
ATOM 7705 C C . GLU A 1 20 ? 62.895 6.677 10.969 1.00 0.00 20 GLU A C 13
ATOM 7706 O O . GLU A 1 20 ? 62.098 7.166 11.767 1.00 0.00 20 GLU A O 13
ATOM 7718 N N . SER A 1 21 ? 63.240 7.252 9.817 1.00 0.00 21 SER A N 13
ATOM 7719 C CA . SER A 1 21 ? 62.700 8.546 9.368 1.00 0.00 21 SER A CA 13
ATOM 7720 C C . SER A 1 21 ? 63.683 9.264 8.439 1.00 0.00 21 SER A C 13
ATOM 7721 O O . SER A 1 21 ? 63.534 10.460 8.171 1.00 0.00 21 SER A O 13
ATOM 7729 N N . GLY A 1 22 ? 64.693 8.543 7.962 1.00 0.00 22 GLY A N 13
ATOM 7730 C CA . GLY A 1 22 ? 65.685 9.135 7.095 1.00 0.00 22 GLY A CA 13
ATOM 7731 C C . GLY A 1 22 ? 65.115 9.651 5.795 1.00 0.00 22 GLY A C 13
ATOM 7732 O O . GLY A 1 22 ? 64.709 10.810 5.699 1.00 0.00 22 GLY A O 13
ATOM 7736 N N . ARG A 1 23 ? 65.130 8.798 4.793 1.00 0.00 23 ARG A N 13
ATOM 7737 C CA . ARG A 1 23 ? 64.654 9.159 3.463 1.00 0.00 23 ARG A CA 13
ATOM 7738 C C . ARG A 1 23 ? 63.502 8.279 2.993 1.00 0.00 23 ARG A C 13
ATOM 7739 O O . ARG A 1 23 ? 62.391 8.739 2.748 1.00 0.00 23 ARG A O 13
ATOM 7760 N N . CYS A 1 24 ? 63.814 7.014 2.859 1.00 0.00 24 CYS A N 13
ATOM 7761 C CA . CYS A 1 24 ? 62.881 6.002 2.378 1.00 0.00 24 CYS A CA 13
ATOM 7762 C C . CYS A 1 24 ? 62.633 6.233 0.889 1.00 0.00 24 CYS A C 13
ATOM 7763 O O . CYS A 1 24 ? 61.629 6.834 0.491 1.00 0.00 24 CYS A O 13
ATOM 7770 N N . ARG A 1 25 ? 63.588 5.772 0.083 1.00 0.00 25 ARG A N 13
ATOM 7771 C CA . ARG A 1 25 ? 63.552 5.920 -1.374 1.00 0.00 25 ARG A CA 13
ATOM 7772 C C . ARG A 1 25 ? 62.253 5.370 -1.990 1.00 0.00 25 ARG A C 13
ATOM 7773 O O . ARG A 1 25 ? 61.949 5.622 -3.152 1.00 0.00 25 ARG A O 13
ATOM 7794 N N . TYR A 1 26 ? 61.489 4.638 -1.192 1.00 0.00 26 TYR A N 13
ATOM 7795 C CA . TYR A 1 26 ? 60.213 4.066 -1.616 1.00 0.00 26 TYR A CA 13
ATOM 7796 C C . TYR A 1 26 ? 59.239 4.132 -0.445 1.00 0.00 26 TYR A C 13
ATOM 7797 O O . TYR A 1 26 ? 58.609 3.142 -0.086 1.00 0.00 26 TYR A O 13
ATOM 7815 N N . GLY A 1 27 ? 59.115 5.316 0.143 1.00 0.00 27 GLY A N 13
ATOM 7816 C CA . GLY A 1 27 ? 58.237 5.501 1.286 1.00 0.00 27 GLY A CA 13
ATOM 7817 C C . GLY A 1 27 ? 56.933 4.724 1.194 1.00 0.00 27 GLY A C 13
ATOM 7818 O O . GLY A 1 27 ? 56.128 4.932 0.287 1.00 0.00 27 GLY A O 13
ATOM 7822 N N . ALA A 1 28 ? 56.742 3.811 2.153 1.00 0.00 28 ALA A N 13
ATOM 7823 C CA . ALA A 1 28 ? 55.549 2.972 2.223 1.00 0.00 28 ALA A CA 13
ATOM 7824 C C . ALA A 1 28 ? 55.609 1.785 1.262 1.00 0.00 28 ALA A C 13
ATOM 7825 O O . ALA A 1 28 ? 54.927 0.776 1.465 1.00 0.00 28 ALA A O 13
ATOM 7832 N N . LYS A 1 29 ? 56.412 1.910 0.218 1.00 0.00 29 LYS A N 13
ATOM 7833 C CA . LYS A 1 29 ? 56.550 0.877 -0.777 1.00 0.00 29 LYS A CA 13
ATOM 7834 C C . LYS A 1 29 ? 57.970 0.343 -0.848 1.00 0.00 29 LYS A C 13
ATOM 7835 O O . LYS A 1 29 ? 58.338 -0.312 -1.825 1.00 0.00 29 LYS A O 13
ATOM 7854 N N . CYS A 1 30 ? 58.779 0.662 0.145 1.00 0.00 30 CYS A N 13
ATOM 7855 C CA . CYS A 1 30 ? 60.171 0.250 0.117 1.00 0.00 30 CYS A CA 13
ATOM 7856 C C . CYS A 1 30 ? 60.389 -1.208 0.482 1.00 0.00 30 CYS A C 13
ATOM 7857 O O . CYS A 1 30 ? 59.906 -1.706 1.504 1.00 0.00 30 CYS A O 13
ATOM 7864 N N . GLN A 1 31 ? 61.158 -1.865 -0.373 1.00 0.00 31 GLN A N 13
ATOM 7865 C CA . GLN A 1 31 ? 61.533 -3.256 -0.202 1.00 0.00 31 GLN A CA 13
ATOM 7866 C C . GLN A 1 31 ? 63.045 -3.405 -0.287 1.00 0.00 31 GLN A C 13
ATOM 7867 O O . GLN A 1 31 ? 63.608 -4.403 0.157 1.00 0.00 31 GLN A O 13
ATOM 7881 N N . PHE A 1 32 ? 63.693 -2.403 -0.870 1.00 0.00 32 PHE A N 13
ATOM 7882 C CA . PHE A 1 32 ? 65.136 -2.428 -1.024 1.00 0.00 32 PHE A CA 13
ATOM 7883 C C . PHE A 1 32 ? 65.723 -1.039 -1.223 1.00 0.00 32 PHE A C 13
ATOM 7884 O O . PHE A 1 32 ? 66.185 -0.428 -0.267 1.00 0.00 32 PHE A O 13
ATOM 7901 N N . ALA A 1 33 ? 65.745 -0.563 -2.486 1.00 0.00 33 ALA A N 13
ATOM 7902 C CA . ALA A 1 33 ? 66.319 0.746 -2.816 1.00 0.00 33 ALA A CA 13
ATOM 7903 C C . ALA A 1 33 ? 66.212 1.699 -1.639 1.00 0.00 33 ALA A C 13
ATOM 7904 O O . ALA A 1 33 ? 65.154 2.248 -1.379 1.00 0.00 33 ALA A O 13
ATOM 7911 N N . HIS A 1 34 ? 67.320 1.867 -0.928 1.00 0.00 34 HIS A N 13
ATOM 7912 C CA . HIS A 1 34 ? 67.368 2.729 0.248 1.00 0.00 34 HIS A CA 13
ATOM 7913 C C . HIS A 1 34 ? 68.832 2.979 0.664 1.00 0.00 34 HIS A C 13
ATOM 7914 O O . HIS A 1 34 ? 69.749 2.812 -0.143 1.00 0.00 34 HIS A O 13
ATOM 7928 N N . GLY A 1 35 ? 69.039 3.321 1.939 1.00 0.00 35 GLY A N 13
ATOM 7929 C CA . GLY A 1 35 ? 70.362 3.555 2.475 1.00 0.00 35 GLY A CA 13
ATOM 7930 C C . GLY A 1 35 ? 71.366 2.508 2.060 1.00 0.00 35 GLY A C 13
ATOM 7931 O O . GLY A 1 35 ? 71.297 1.364 2.504 1.00 0.00 35 GLY A O 13
ATOM 7935 N N . LEU A 1 36 ? 72.307 2.904 1.221 1.00 0.00 36 LEU A N 13
ATOM 7936 C CA . LEU A 1 36 ? 73.344 1.998 0.760 1.00 0.00 36 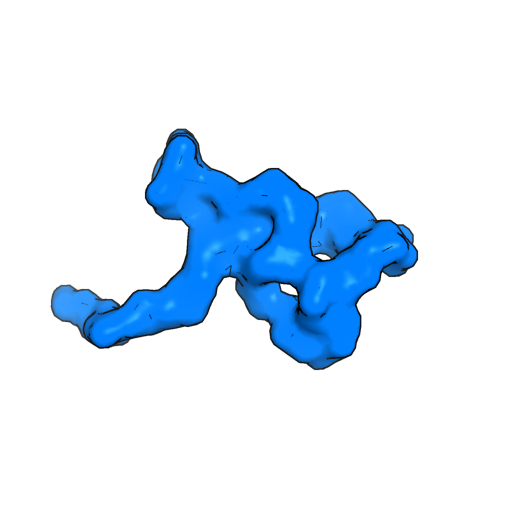LEU A CA 13
ATOM 7937 C C . LEU A 1 36 ? 72.735 0.725 0.151 1.00 0.00 36 LEU A C 13
ATOM 7938 O O . LEU A 1 36 ? 72.411 0.701 -1.036 1.00 0.00 36 LEU A O 13
ATOM 7954 N N . GLY A 1 37 ? 72.554 -0.316 0.969 1.00 0.00 37 GLY A N 13
ATOM 7955 C CA . GLY A 1 37 ? 71.966 -1.549 0.497 1.00 0.00 37 GLY A CA 13
ATOM 7956 C C . GLY A 1 37 ? 72.815 -2.285 -0.511 1.00 0.00 37 GLY A C 13
ATOM 7957 O O . GLY A 1 37 ? 72.760 -2.021 -1.715 1.00 0.00 37 GLY A O 13
ATOM 7961 N N . GLU A 1 38 ? 73.597 -3.220 -0.002 1.00 0.00 38 GLU A N 13
ATOM 7962 C CA . GLU A 1 38 ? 74.471 -4.031 -0.836 1.00 0.00 38 GLU A CA 13
ATOM 7963 C C . GLU A 1 38 ? 74.445 -5.489 -0.375 1.00 0.00 38 GLU A C 13
ATOM 7964 O O . GLU A 1 38 ? 75.490 -6.135 -0.286 1.00 0.00 38 GLU A O 13
ATOM 7976 N N . LEU A 1 39 ? 73.247 -6.002 -0.072 1.00 0.00 39 LEU A N 13
ATOM 7977 C CA . LEU A 1 39 ? 73.105 -7.391 0.392 1.00 0.00 39 LEU A CA 13
ATOM 7978 C C . LEU A 1 39 ? 73.748 -8.380 -0.571 1.00 0.00 39 LEU A C 13
ATOM 7979 O O . LEU A 1 39 ? 74.158 -9.472 -0.175 1.00 0.00 39 LEU A O 13
ATOM 7995 N N . ARG A 1 40 ? 73.843 -7.988 -1.827 1.00 0.00 40 ARG A N 13
ATOM 7996 C CA . ARG A 1 40 ? 74.446 -8.829 -2.858 1.00 0.00 40 ARG A CA 13
ATOM 7997 C C . ARG A 1 40 ? 75.585 -8.090 -3.555 1.00 0.00 40 ARG A C 13
ATOM 7998 O O . ARG A 1 40 ? 75.767 -8.209 -4.762 1.00 0.00 40 ARG A O 13
ATOM 8019 N N . GLN A 1 41 ? 76.359 -7.342 -2.766 1.00 0.00 41 GLN A N 13
ATOM 8020 C CA . GLN A 1 41 ? 77.484 -6.579 -3.275 1.00 0.00 41 GLN A CA 13
ATOM 8021 C C . GLN A 1 41 ? 78.468 -6.252 -2.155 1.00 0.00 41 GLN A C 13
ATOM 8022 O O . GLN A 1 41 ? 78.923 -5.115 -2.024 1.00 0.00 41 GLN A O 13
ATOM 8036 N N . ALA A 1 42 ? 78.784 -7.250 -1.345 1.00 0.00 42 ALA A N 13
ATOM 8037 C CA . ALA A 1 42 ? 79.698 -7.076 -0.231 1.00 0.00 42 ALA A CA 13
ATOM 8038 C C . ALA A 1 42 ? 81.080 -6.616 -0.699 1.00 0.00 42 ALA A C 13
ATOM 8039 O O . ALA A 1 42 ? 81.401 -5.431 -0.633 1.00 0.00 42 ALA A O 13
ATOM 8046 N N . ASN A 1 43 ? 81.898 -7.556 -1.164 1.00 0.00 43 ASN A N 13
ATOM 8047 C CA . ASN A 1 43 ? 83.243 -7.233 -1.632 1.00 0.00 43 ASN A CA 13
ATOM 8048 C C . ASN A 1 43 ? 84.092 -6.652 -0.505 1.00 0.00 43 ASN A C 13
ATOM 8049 O O . ASN A 1 43 ? 83.648 -6.716 0.662 1.00 0.00 43 ASN A O 13
ATOM 8061 N N . MET A 1 4 ? 76.442 -15.132 -10.528 1.00 0.00 4 MET A N 14
ATOM 8062 C CA . MET A 1 4 ? 76.222 -13.856 -9.785 1.00 0.00 4 MET A CA 14
ATOM 8063 C C . MET A 1 4 ? 75.356 -12.882 -10.584 1.00 0.00 4 MET A C 14
ATOM 8064 O O . MET A 1 4 ? 75.644 -11.686 -10.648 1.00 0.00 4 MET A O 14
ATOM 8078 N N . THR A 1 5 ? 74.293 -13.399 -11.194 1.00 0.00 5 THR A N 14
ATOM 8079 C CA . THR A 1 5 ? 73.390 -12.575 -11.988 1.00 0.00 5 THR A CA 14
ATOM 8080 C C . THR A 1 5 ? 72.014 -13.225 -12.095 1.00 0.00 5 THR A C 14
ATOM 8081 O O . THR A 1 5 ? 71.653 -13.769 -13.139 1.00 0.00 5 THR A O 14
ATOM 8092 N N . THR A 1 6 ? 71.251 -13.165 -11.010 1.00 0.00 6 THR A N 14
ATOM 8093 C CA . THR A 1 6 ? 69.914 -13.747 -10.983 1.00 0.00 6 THR A CA 14
ATOM 8094 C C . THR A 1 6 ? 68.917 -12.837 -11.692 1.00 0.00 6 THR A C 14
ATOM 8095 O O . THR A 1 6 ? 68.772 -11.665 -11.339 1.00 0.00 6 THR A O 14
ATOM 8106 N N . SER A 1 7 ? 68.233 -13.378 -12.697 1.00 0.00 7 SER A N 14
ATOM 8107 C CA . SER A 1 7 ? 67.253 -12.614 -13.458 1.00 0.00 7 SER A CA 14
ATOM 8108 C C . SER A 1 7 ? 65.833 -13.016 -13.074 1.00 0.00 7 SER A C 14
ATOM 8109 O O . SER A 1 7 ? 65.119 -13.639 -13.860 1.00 0.00 7 SER A O 14
ATOM 8117 N N . SER A 1 8 ? 65.430 -12.658 -11.860 1.00 0.00 8 SER A N 14
ATOM 8118 C CA . SER A 1 8 ? 64.096 -12.984 -11.371 1.00 0.00 8 SER A CA 14
ATOM 8119 C C . SER A 1 8 ? 63.832 -12.327 -10.022 1.00 0.00 8 SER A C 14
ATOM 8120 O O . SER A 1 8 ? 62.825 -11.641 -9.841 1.00 0.00 8 SER A O 14
ATOM 8128 N N . ARG A 1 9 ? 64.741 -12.542 -9.077 1.00 0.00 9 ARG A N 14
ATOM 8129 C CA . ARG A 1 9 ? 64.606 -11.970 -7.742 1.00 0.00 9 ARG A CA 14
ATOM 8130 C C . ARG A 1 9 ? 64.659 -10.449 -7.803 1.00 0.00 9 ARG A C 14
ATOM 8131 O O . ARG A 1 9 ? 65.078 -9.867 -8.803 1.00 0.00 9 ARG A O 14
ATOM 8152 N N . TYR A 1 10 ? 64.224 -9.816 -6.724 1.00 0.00 10 TYR A N 14
ATOM 8153 C CA . TYR A 1 10 ? 64.202 -8.373 -6.630 1.00 0.00 10 TYR A CA 14
ATOM 8154 C C . TYR A 1 10 ? 65.604 -7.811 -6.427 1.00 0.00 10 TYR A C 14
ATOM 8155 O O . TYR A 1 10 ? 66.599 -8.488 -6.685 1.00 0.00 10 TYR A O 14
ATOM 8173 N N . LYS A 1 11 ? 65.675 -6.563 -6.001 1.00 0.00 11 LYS A N 14
ATOM 8174 C CA . LYS A 1 11 ? 66.940 -5.890 -5.796 1.00 0.00 11 LYS A CA 14
ATOM 8175 C C . LYS A 1 11 ? 67.702 -6.477 -4.616 1.00 0.00 11 LYS A C 14
ATOM 8176 O O . LYS A 1 11 ? 67.373 -7.549 -4.111 1.00 0.00 11 LYS A O 14
ATOM 8195 N N . THR A 1 12 ? 68.737 -5.764 -4.202 1.00 0.00 12 THR A N 14
ATOM 8196 C CA . THR A 1 12 ? 69.589 -6.196 -3.099 1.00 0.00 12 THR A CA 14
ATOM 8197 C C . THR A 1 12 ? 69.649 -5.157 -1.984 1.00 0.00 12 THR A C 14
ATOM 8198 O O . THR A 1 12 ? 70.415 -5.310 -1.031 1.00 0.00 12 THR A O 14
ATOM 8209 N N . GLU A 1 13 ? 68.882 -4.078 -2.121 1.00 0.00 13 GLU A N 14
ATOM 8210 C CA . GLU A 1 13 ? 68.907 -3.012 -1.149 1.00 0.00 13 GLU A CA 14
ATOM 8211 C C . GLU A 1 13 ? 67.934 -3.240 0.011 1.00 0.00 13 GLU A C 14
ATOM 8212 O O . GLU A 1 13 ? 67.235 -4.249 0.057 1.00 0.00 13 GLU A O 14
ATOM 8224 N N . LEU A 1 14 ? 67.916 -2.295 0.960 1.00 0.00 14 LEU A N 14
ATOM 8225 C CA . LEU A 1 14 ? 67.043 -2.392 2.123 1.00 0.00 14 LEU A CA 14
ATOM 8226 C C . LEU A 1 14 ? 66.824 -1.035 2.786 1.00 0.00 14 LEU A C 14
ATOM 8227 O O . LEU A 1 14 ? 67.554 -0.078 2.537 1.00 0.00 14 LEU A O 14
ATOM 8243 N N . CYS A 1 15 ? 65.817 -0.977 3.643 1.00 0.00 15 CYS A N 14
ATOM 8244 C CA . CYS A 1 15 ? 65.474 0.233 4.372 1.00 0.00 15 CYS A CA 14
ATOM 8245 C C . CYS A 1 15 ? 66.306 0.297 5.661 1.00 0.00 15 CYS A C 14
ATOM 8246 O O . CYS A 1 15 ? 65.822 -0.065 6.735 1.00 0.00 15 CYS A O 14
ATOM 8253 N N . ARG A 1 16 ? 67.570 0.738 5.547 1.00 0.00 16 ARG A N 14
ATOM 8254 C CA . ARG A 1 16 ? 68.469 0.801 6.684 1.00 0.00 16 ARG A CA 14
ATOM 8255 C C . ARG A 1 16 ? 68.145 1.960 7.629 1.00 0.00 16 ARG A C 14
ATOM 8256 O O . ARG A 1 16 ? 67.217 1.870 8.433 1.00 0.00 16 ARG A O 14
ATOM 8277 N N . THR A 1 17 ? 68.918 3.040 7.540 1.00 0.00 17 THR A N 14
ATOM 8278 C CA . THR A 1 17 ? 68.711 4.202 8.392 1.00 0.00 17 THR A CA 14
ATOM 8279 C C . THR A 1 17 ? 67.386 4.872 8.049 1.00 0.00 17 THR A C 14
ATOM 8280 O O . THR A 1 17 ? 66.825 5.631 8.842 1.00 0.00 17 THR A O 14
ATOM 8291 N N . TYR A 1 18 ? 66.893 4.561 6.858 1.00 0.00 18 TYR A N 14
ATOM 8292 C CA . TYR A 1 18 ? 65.653 5.086 6.336 1.00 0.00 18 TYR A CA 14
ATOM 8293 C C . TYR A 1 18 ? 64.470 4.712 7.227 1.00 0.00 18 TYR A C 14
ATOM 8294 O O . TYR A 1 18 ? 63.621 5.546 7.539 1.00 0.00 18 TYR A O 14
ATOM 8312 N N . SER A 1 19 ? 64.419 3.436 7.614 1.00 0.00 19 SER A N 14
ATOM 8313 C CA . SER A 1 19 ? 63.344 2.909 8.454 1.00 0.00 19 SER A CA 14
ATOM 8314 C C . SER A 1 19 ? 63.109 3.756 9.705 1.00 0.00 19 SER A C 14
ATOM 8315 O O . SER A 1 19 ? 62.083 3.619 10.368 1.00 0.00 19 SER A O 14
ATOM 8323 N N . GLU A 1 20 ? 64.053 4.632 10.016 1.00 0.00 20 GLU A N 14
ATOM 8324 C CA . GLU A 1 20 ? 63.942 5.502 11.177 1.00 0.00 20 GLU A CA 14
ATOM 8325 C C . GLU A 1 20 ? 63.415 6.865 10.765 1.00 0.00 20 GLU A C 14
ATOM 8326 O O . GLU A 1 20 ? 63.765 7.893 11.347 1.00 0.00 20 GLU A O 14
ATOM 8338 N N . SER A 1 21 ? 62.564 6.846 9.754 1.00 0.00 21 SER A N 14
ATOM 8339 C CA . SER A 1 21 ? 61.943 8.060 9.220 1.00 0.00 21 SER A CA 14
ATOM 8340 C C . SER A 1 21 ? 62.954 8.948 8.493 1.00 0.00 21 SER A C 14
ATOM 8341 O O . SER A 1 21 ? 62.686 10.122 8.245 1.00 0.00 21 SER A O 14
ATOM 8349 N N . GLY A 1 22 ? 64.114 8.391 8.153 1.00 0.00 22 GLY A N 14
ATOM 8350 C CA . GLY A 1 22 ? 65.130 9.160 7.467 1.00 0.00 22 GLY A CA 14
ATOM 8351 C C . GLY A 1 22 ? 64.665 9.702 6.136 1.00 0.00 22 GLY A C 14
ATOM 8352 O O . GLY A 1 22 ? 64.137 10.814 6.052 1.00 0.00 22 GLY A O 14
ATOM 8356 N N . ARG A 1 23 ? 64.894 8.928 5.096 1.00 0.00 23 ARG A N 14
ATOM 8357 C CA . ARG A 1 23 ? 64.525 9.325 3.740 1.00 0.00 23 ARG A CA 14
ATOM 8358 C C . ARG A 1 23 ? 63.414 8.459 3.179 1.00 0.00 23 ARG A C 14
ATOM 8359 O O . ARG A 1 23 ? 62.343 8.941 2.812 1.00 0.00 23 ARG A O 14
ATOM 8380 N N . CYS A 1 24 ? 63.708 7.185 3.102 1.00 0.00 24 CYS A N 14
ATOM 8381 C CA . CYS A 1 24 ? 62.779 6.205 2.550 1.00 0.00 24 CYS A CA 14
ATOM 8382 C C . CYS A 1 24 ? 62.544 6.532 1.077 1.00 0.00 24 CYS A C 14
ATOM 8383 O O . CYS A 1 24 ? 61.531 7.134 0.711 1.00 0.00 24 CYS A O 14
ATOM 8390 N N . ARG A 1 25 ? 63.518 6.164 0.247 1.00 0.00 25 ARG A N 14
ATOM 8391 C CA . ARG A 1 25 ? 63.473 6.438 -1.190 1.00 0.00 25 ARG A CA 14
ATOM 8392 C C . ARG A 1 25 ? 62.146 6.009 -1.821 1.00 0.00 25 ARG A C 14
ATOM 8393 O O . ARG A 1 25 ? 61.744 6.530 -2.859 1.00 0.00 25 ARG A O 14
ATOM 8414 N N . TYR A 1 26 ? 61.469 5.082 -1.173 1.00 0.00 26 TYR A N 14
ATOM 8415 C CA . TYR A 1 26 ? 60.167 4.589 -1.620 1.00 0.00 26 TYR A CA 14
ATOM 8416 C C . TYR A 1 26 ? 59.247 4.463 -0.412 1.00 0.00 26 TYR A C 14
ATOM 8417 O O . TYR A 1 26 ? 58.585 3.445 -0.230 1.00 0.00 26 TYR A O 14
ATOM 8435 N N . GLY A 1 27 ? 59.206 5.517 0.400 1.00 0.00 27 GLY A N 14
ATOM 8436 C CA . GLY A 1 27 ? 58.384 5.520 1.604 1.00 0.00 27 GLY A CA 14
ATOM 8437 C C . GLY A 1 27 ? 57.046 4.819 1.446 1.00 0.00 27 GLY A C 14
ATOM 8438 O O . GLY A 1 27 ? 56.268 5.121 0.544 1.00 0.00 27 GLY A O 14
ATOM 8442 N N . ALA A 1 28 ? 56.805 3.860 2.342 1.00 0.00 28 ALA A N 14
ATOM 8443 C CA . ALA A 1 28 ? 55.580 3.063 2.356 1.00 0.00 28 ALA A CA 14
ATOM 8444 C C . ALA A 1 28 ? 55.589 1.985 1.277 1.00 0.00 28 ALA A C 14
ATOM 8445 O O . ALA A 1 28 ? 54.897 0.974 1.395 1.00 0.00 28 ALA A O 14
ATOM 8452 N N . LYS A 1 29 ? 56.377 2.203 0.237 1.00 0.00 29 LYS A N 14
ATOM 8453 C CA . LYS A 1 29 ? 56.487 1.270 -0.855 1.00 0.00 29 LYS A CA 14
ATOM 8454 C C . LYS A 1 29 ? 57.902 0.723 -0.974 1.00 0.00 29 LYS A C 14
ATOM 8455 O O . LYS A 1 29 ? 58.223 0.017 -1.932 1.00 0.00 29 LYS A O 14
ATOM 8474 N N . CYS A 1 30 ? 58.758 1.078 -0.025 1.00 0.00 30 CYS A N 14
ATOM 8475 C CA . CYS A 1 30 ? 60.143 0.653 -0.081 1.00 0.00 30 CYS A CA 14
ATOM 8476 C C . CYS A 1 30 ? 60.309 -0.826 0.203 1.00 0.00 30 CYS A C 14
ATOM 8477 O O . CYS A 1 30 ? 59.868 -1.340 1.231 1.00 0.00 30 CYS A O 14
ATOM 8484 N N . GLN A 1 31 ? 60.953 -1.495 -0.735 1.00 0.00 31 GLN A N 14
ATOM 8485 C CA . GLN A 1 31 ? 61.219 -2.899 -0.649 1.00 0.00 31 GLN A CA 14
ATOM 8486 C C . GLN A 1 31 ? 62.720 -3.142 -0.672 1.00 0.00 31 GLN A C 14
ATOM 8487 O O . GLN A 1 31 ? 63.198 -4.207 -0.283 1.00 0.00 31 GLN A O 14
ATOM 8501 N N . PHE A 1 32 ? 63.456 -2.138 -1.139 1.00 0.00 32 PHE A N 14
ATOM 8502 C CA . PHE A 1 32 ? 64.903 -2.243 -1.228 1.00 0.00 32 PHE A CA 14
ATOM 8503 C C . PHE A 1 32 ? 65.597 -0.882 -1.302 1.00 0.00 32 PHE A C 14
ATOM 8504 O O . PHE A 1 32 ? 66.171 -0.412 -0.321 1.00 0.00 32 PHE A O 14
ATOM 8521 N N . ALA A 1 33 ? 65.587 -0.292 -2.500 1.00 0.00 33 ALA A N 14
ATOM 8522 C CA . ALA A 1 33 ? 66.252 0.983 -2.766 1.00 0.00 33 ALA A CA 14
ATOM 8523 C C . ALA A 1 33 ? 66.143 1.973 -1.610 1.00 0.00 33 ALA A C 14
ATOM 8524 O O . ALA A 1 33 ? 65.072 2.503 -1.347 1.00 0.00 33 ALA A O 14
ATOM 8531 N N . HIS A 1 34 ? 67.275 2.238 -0.952 1.00 0.00 34 HIS A N 14
ATOM 8532 C CA . HIS A 1 34 ? 67.325 3.185 0.170 1.00 0.00 34 HIS A CA 14
ATOM 8533 C C . HIS A 1 34 ? 68.797 3.577 0.508 1.00 0.00 34 HIS A C 14
ATOM 8534 O O . HIS A 1 34 ? 69.496 4.133 -0.341 1.00 0.00 34 HIS A O 14
ATOM 8548 N N . GLY A 1 35 ? 69.253 3.321 1.759 1.00 0.00 35 GLY A N 14
ATOM 8549 C CA . GLY A 1 35 ? 70.597 3.668 2.175 1.00 0.00 35 GLY A CA 14
ATOM 8550 C C . GLY A 1 35 ? 71.672 3.065 1.291 1.00 0.00 35 GLY A C 14
ATOM 8551 O O . GLY A 1 35 ? 71.920 3.545 0.185 1.00 0.00 35 GLY A O 14
ATOM 8555 N N . LEU A 1 36 ? 72.303 2.002 1.786 1.00 0.00 36 LEU A N 14
ATOM 8556 C CA . LEU A 1 36 ? 73.360 1.311 1.050 1.00 0.00 36 LEU A CA 14
ATOM 8557 C C . LEU A 1 36 ? 72.780 0.141 0.268 1.00 0.00 36 LEU A C 14
ATOM 8558 O O . LEU A 1 36 ? 72.944 0.047 -0.947 1.00 0.00 36 LEU A O 14
ATOM 8574 N N . GLY A 1 37 ? 72.084 -0.740 0.975 1.00 0.00 37 GLY A N 14
ATOM 8575 C CA . GLY A 1 37 ? 71.466 -1.880 0.338 1.00 0.00 37 GLY A CA 14
ATOM 8576 C C . GLY A 1 37 ? 72.427 -2.719 -0.464 1.00 0.00 37 GLY A C 14
ATOM 8577 O O . GLY A 1 37 ? 72.037 -3.430 -1.389 1.00 0.00 37 GLY A O 14
ATOM 8581 N N . GLU A 1 38 ? 73.688 -2.643 -0.104 1.00 0.00 38 GLU A N 14
ATOM 8582 C CA . GLU A 1 38 ? 74.719 -3.406 -0.786 1.00 0.00 38 GLU A CA 14
ATOM 8583 C C . GLU A 1 38 ? 74.823 -4.834 -0.243 1.00 0.00 38 GLU A C 14
AT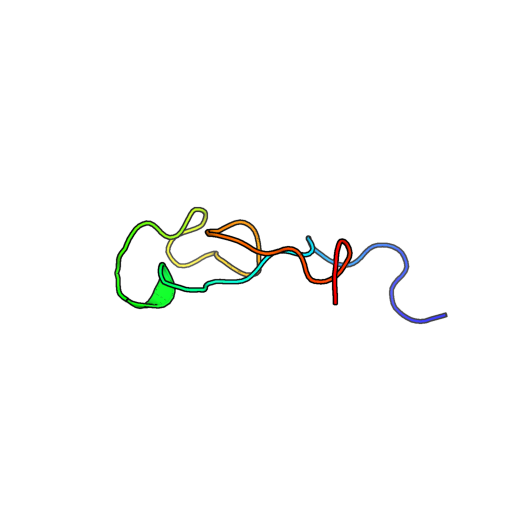OM 8584 O O . GLU A 1 38 ? 75.919 -5.384 -0.155 1.00 0.00 38 GLU A O 14
ATOM 8596 N N . LEU A 1 39 ? 73.680 -5.439 0.106 1.00 0.00 39 LEU A N 14
ATOM 8597 C CA . LEU A 1 39 ? 73.664 -6.818 0.624 1.00 0.00 39 LEU A CA 14
ATOM 8598 C C . LEU A 1 39 ? 74.574 -7.716 -0.189 1.00 0.00 39 LEU A C 14
ATOM 8599 O O . LEU A 1 39 ? 75.575 -8.244 0.299 1.00 0.00 39 LEU A O 14
ATOM 8615 N N . ARG A 1 40 ? 74.177 -7.881 -1.431 1.00 0.00 40 ARG A N 14
ATOM 8616 C CA . ARG A 1 40 ? 74.885 -8.716 -2.392 1.00 0.00 40 ARG A CA 14
ATOM 8617 C C . ARG A 1 40 ? 76.008 -7.948 -3.090 1.00 0.00 40 ARG A C 14
ATOM 8618 O O . ARG A 1 40 ? 76.270 -8.165 -4.270 1.00 0.00 40 ARG A O 14
ATOM 8639 N N . GLN A 1 41 ? 76.674 -7.063 -2.355 1.00 0.00 41 GLN A N 14
ATOM 8640 C CA . GLN A 1 41 ? 77.764 -6.269 -2.897 1.00 0.00 41 GLN A CA 14
ATOM 8641 C C . GLN A 1 41 ? 78.669 -5.763 -1.776 1.00 0.00 41 GLN A C 14
ATOM 8642 O O . GLN A 1 41 ? 78.690 -4.569 -1.474 1.00 0.00 41 GLN A O 14
ATOM 8656 N N . ALA A 1 42 ? 79.419 -6.672 -1.164 1.00 0.00 42 ALA A N 14
ATOM 8657 C CA . ALA A 1 42 ? 80.316 -6.308 -0.083 1.00 0.00 42 ALA A CA 14
ATOM 8658 C C . ALA A 1 42 ? 81.434 -5.377 -0.555 1.00 0.00 42 ALA A C 14
ATOM 8659 O O . ALA A 1 42 ? 82.195 -4.853 0.258 1.00 0.00 42 ALA A O 14
ATOM 8666 N N . ASN A 1 43 ? 81.532 -5.169 -1.870 1.00 0.00 43 ASN A N 14
ATOM 8667 C CA . ASN A 1 43 ? 82.559 -4.296 -2.431 1.00 0.00 43 ASN A CA 14
ATOM 8668 C C . ASN A 1 43 ? 83.951 -4.716 -1.964 1.00 0.00 43 ASN A C 14
ATOM 8669 O O . ASN A 1 43 ? 84.060 -5.770 -1.303 1.00 0.00 43 ASN A O 14
ATOM 8681 N N . MET A 1 4 ? 59.988 -16.850 -14.504 1.00 0.00 4 MET A N 15
ATOM 8682 C CA . MET A 1 4 ? 60.596 -18.152 -14.909 1.00 0.00 4 MET A CA 15
ATOM 8683 C C . MET A 1 4 ? 61.141 -18.911 -13.701 1.00 0.00 4 MET A C 15
ATOM 8684 O O . MET A 1 4 ? 60.905 -20.109 -13.551 1.00 0.00 4 MET A O 15
ATOM 8698 N N . THR A 1 5 ? 61.864 -18.205 -12.840 1.00 0.00 5 THR A N 15
ATOM 8699 C CA . THR A 1 5 ? 62.433 -18.811 -11.642 1.00 0.00 5 THR A CA 15
ATOM 8700 C C . THR A 1 5 ? 62.030 -18.027 -10.401 1.00 0.00 5 THR A C 15
ATOM 8701 O O . THR A 1 5 ? 61.243 -18.503 -9.582 1.00 0.00 5 THR A O 15
ATOM 8712 N N . THR A 1 6 ? 62.573 -16.823 -10.270 1.00 0.00 6 THR A N 15
ATOM 8713 C CA . THR A 1 6 ? 62.268 -15.967 -9.131 1.00 0.00 6 THR A CA 15
ATOM 8714 C C . THR A 1 6 ? 61.829 -14.585 -9.603 1.00 0.00 6 THR A C 15
ATOM 8715 O O . THR A 1 6 ? 62.080 -13.581 -8.938 1.00 0.00 6 THR A O 15
ATOM 8726 N N . SER A 1 7 ? 61.169 -14.543 -10.757 1.00 0.00 7 SER A N 15
ATOM 8727 C CA . SER A 1 7 ? 60.682 -13.288 -11.322 1.00 0.00 7 SER A CA 15
ATOM 8728 C C . SER A 1 7 ? 61.791 -12.240 -11.445 1.00 0.00 7 SER A C 15
ATOM 8729 O O . SER A 1 7 ? 61.508 -11.043 -11.490 1.00 0.00 7 SER A O 15
ATOM 8737 N N . SER A 1 8 ? 63.047 -12.689 -11.489 1.00 0.00 8 SER A N 15
ATOM 8738 C CA . SER A 1 8 ? 64.194 -11.782 -11.597 1.00 0.00 8 SER A CA 15
ATOM 8739 C C . SER A 1 8 ? 64.532 -11.136 -10.249 1.00 0.00 8 SER A C 15
ATOM 8740 O O . SER A 1 8 ? 65.627 -10.604 -10.071 1.00 0.00 8 SER A O 15
ATOM 8748 N N . ARG A 1 9 ? 63.597 -11.188 -9.302 1.00 0.00 9 ARG A N 15
ATOM 8749 C CA . ARG A 1 9 ? 63.807 -10.610 -7.978 1.00 0.00 9 ARG A CA 15
ATOM 8750 C C . ARG A 1 9 ? 63.907 -9.095 -8.042 1.00 0.00 9 ARG A C 15
ATOM 8751 O O . ARG A 1 9 ? 64.099 -8.509 -9.108 1.00 0.00 9 ARG A O 15
ATOM 8772 N N . TYR A 1 10 ? 63.779 -8.477 -6.876 1.00 0.00 10 TYR A N 15
ATOM 8773 C CA . TYR A 1 10 ? 63.848 -7.037 -6.740 1.00 0.00 10 TYR A CA 15
ATOM 8774 C C . TYR A 1 10 ? 65.296 -6.572 -6.622 1.00 0.00 10 TYR A C 15
ATOM 8775 O O . TYR A 1 10 ? 66.221 -7.283 -7.009 1.00 0.00 10 TYR A O 15
ATOM 8793 N N . LYS A 1 11 ? 65.480 -5.363 -6.115 1.00 0.00 11 LYS A N 15
ATOM 8794 C CA . LYS A 1 11 ? 66.797 -4.778 -5.975 1.00 0.00 11 LYS A CA 15
ATOM 8795 C C . LYS A 1 11 ? 67.629 -5.494 -4.916 1.00 0.00 11 LYS A C 15
ATOM 8796 O O . LYS A 1 11 ? 67.278 -6.583 -4.459 1.00 0.00 11 LYS A O 15
ATOM 8815 N N . THR A 1 12 ? 68.743 -4.872 -4.552 1.00 0.00 12 THR A N 15
ATOM 8816 C CA . THR A 1 12 ? 69.667 -5.441 -3.565 1.00 0.00 12 THR A CA 15
ATOM 8817 C C . THR A 1 12 ? 69.841 -4.551 -2.332 1.00 0.00 12 THR A C 15
ATOM 8818 O O . THR A 1 12 ? 70.579 -4.900 -1.408 1.00 0.00 12 THR A O 15
ATOM 8829 N N . GLU A 1 13 ? 69.200 -3.393 -2.329 1.00 0.00 13 GLU A N 15
ATOM 8830 C CA . GLU A 1 13 ? 69.338 -2.462 -1.226 1.00 0.00 13 GLU A CA 15
ATOM 8831 C C . GLU A 1 13 ? 68.462 -2.831 -0.026 1.00 0.00 13 GLU A C 15
ATOM 8832 O O . GLU A 1 13 ? 67.925 -3.933 0.047 1.00 0.00 13 GLU A O 15
ATOM 8844 N N . LEU A 1 14 ? 68.358 -1.905 0.932 1.00 0.00 14 LEU A N 15
ATOM 8845 C CA . LEU A 1 14 ? 67.582 -2.141 2.144 1.00 0.00 14 LEU A CA 15
ATOM 8846 C C . LEU A 1 14 ? 67.316 -0.850 2.926 1.00 0.00 14 LEU A C 15
ATOM 8847 O O . LEU A 1 14 ? 68.099 0.095 2.884 1.00 0.00 14 LEU A O 15
ATOM 8863 N N . CYS A 1 15 ? 66.205 -0.843 3.658 1.00 0.00 15 CYS A N 15
ATOM 8864 C CA . CYS A 1 15 ? 65.818 0.292 4.475 1.00 0.00 15 CYS A CA 15
ATOM 8865 C C . CYS A 1 15 ? 66.775 0.405 5.671 1.00 0.00 15 CYS A C 15
ATOM 8866 O O . CYS A 1 15 ? 66.471 -0.085 6.760 1.00 0.00 15 CYS A O 15
ATOM 8873 N N . ARG A 1 16 ? 67.941 1.037 5.466 1.00 0.00 16 ARG A N 15
ATOM 8874 C CA . ARG A 1 16 ? 68.934 1.170 6.516 1.00 0.00 16 ARG A CA 15
ATOM 8875 C C . ARG A 1 16 ? 68.565 2.263 7.527 1.00 0.00 16 ARG A C 15
ATOM 8876 O O . ARG A 1 16 ? 67.728 2.047 8.404 1.00 0.00 16 ARG A O 15
ATOM 8897 N N . THR A 1 17 ? 69.196 3.429 7.403 1.00 0.00 17 THR A N 15
ATOM 8898 C CA . THR A 1 17 ? 68.936 4.551 8.299 1.00 0.00 17 THR A CA 15
ATOM 8899 C C . THR A 1 17 ? 67.550 5.120 8.042 1.00 0.00 17 THR A C 15
ATOM 8900 O O . THR A 1 17 ? 66.940 5.751 8.902 1.00 0.00 17 THR A O 15
ATOM 8911 N N . TYR A 1 18 ? 67.071 4.872 6.836 1.00 0.00 18 TYR A N 15
ATOM 8912 C CA . TYR A 1 18 ? 65.780 5.320 6.378 1.00 0.00 18 TYR A CA 15
ATOM 8913 C C . TYR A 1 18 ? 64.662 4.859 7.306 1.00 0.00 18 TYR A C 15
ATOM 8914 O O . TYR A 1 18 ? 63.757 5.625 7.639 1.00 0.00 18 TYR A O 15
ATOM 8932 N N . SER A 1 19 ? 64.731 3.588 7.704 1.00 0.00 19 SER A N 15
ATOM 8933 C CA . SER A 1 19 ? 63.737 2.972 8.584 1.00 0.00 19 SER A CA 15
ATOM 8934 C C . SER A 1 19 ? 63.395 3.845 9.790 1.00 0.00 19 SER A C 15
ATOM 8935 O O . SER A 1 19 ? 62.398 3.608 10.470 1.00 0.00 19 SER A O 15
ATOM 8943 N N . GLU A 1 20 ? 64.207 4.861 10.042 1.00 0.00 20 GLU A N 15
ATOM 8944 C CA . GLU A 1 20 ? 63.974 5.768 11.154 1.00 0.00 20 GLU A CA 15
ATOM 8945 C C . GLU A 1 20 ? 63.180 6.980 10.695 1.00 0.00 20 GLU A C 15
ATOM 8946 O O . GLU A 1 20 ? 63.323 8.081 11.226 1.00 0.00 20 GLU A O 15
ATOM 8958 N N . SER A 1 21 ? 62.340 6.748 9.702 1.00 0.00 21 SER A N 15
ATOM 8959 C CA . SER A 1 21 ? 61.487 7.792 9.134 1.00 0.00 21 SER A CA 15
ATOM 8960 C C . SER A 1 21 ? 62.304 8.825 8.361 1.00 0.00 21 SER A C 15
ATOM 8961 O O . SER A 1 21 ? 61.837 9.938 8.120 1.00 0.00 21 SER A O 15
ATOM 8969 N N . GLY A 1 22 ? 63.525 8.461 7.981 1.00 0.00 22 GLY A N 15
ATOM 8970 C CA . GLY A 1 22 ? 64.381 9.374 7.253 1.00 0.00 22 GLY A CA 15
ATOM 8971 C C . GLY A 1 22 ? 63.828 9.779 5.904 1.00 0.00 22 GLY A C 15
ATOM 8972 O O . GLY A 1 22 ? 63.121 10.782 5.781 1.00 0.00 22 GLY A O 15
ATOM 8976 N N . ARG A 1 23 ? 64.189 9.013 4.893 1.00 0.00 23 ARG A N 15
ATOM 8977 C CA . ARG A 1 23 ? 63.771 9.281 3.523 1.00 0.00 23 ARG A CA 15
ATOM 8978 C C . ARG A 1 23 ? 62.839 8.218 2.992 1.00 0.00 23 ARG A C 15
ATOM 8979 O O . ARG A 1 23 ? 61.708 8.483 2.589 1.00 0.00 23 ARG A O 15
ATOM 9000 N N . CYS A 1 24 ? 63.364 7.017 2.967 1.00 0.00 24 CYS A N 15
ATOM 9001 C CA . CYS A 1 24 ? 62.648 5.866 2.435 1.00 0.00 24 CYS A CA 15
ATOM 9002 C C . CYS A 1 24 ? 62.450 6.081 0.939 1.00 0.00 24 CYS A C 15
ATOM 9003 O O . CYS A 1 24 ? 61.422 6.610 0.503 1.00 0.00 24 CYS A O 15
ATOM 9010 N N . ARG A 1 25 ? 63.471 5.712 0.169 1.00 0.00 25 ARG A N 15
ATOM 9011 C CA . ARG A 1 25 ? 63.472 5.884 -1.283 1.00 0.00 25 ARG A CA 15
ATOM 9012 C C . ARG A 1 25 ? 62.196 5.327 -1.936 1.00 0.00 25 ARG A C 15
ATOM 9013 O O . ARG A 1 25 ? 61.855 5.690 -3.058 1.00 0.00 25 ARG A O 15
ATOM 9034 N N . TYR A 1 26 ? 61.484 4.480 -1.207 1.00 0.00 26 TYR A N 15
ATOM 9035 C CA . TYR A 1 26 ? 60.221 3.898 -1.664 1.00 0.00 26 TYR A CA 15
ATOM 9036 C C . TYR A 1 26 ? 59.227 3.938 -0.508 1.00 0.00 26 TYR A C 15
ATOM 9037 O O . TYR A 1 26 ? 58.606 2.934 -0.173 1.00 0.00 26 TYR A O 15
ATOM 9055 N N . GLY A 1 27 ? 59.080 5.116 0.090 1.00 0.00 27 GLY A N 15
ATOM 9056 C CA . GLY A 1 27 ? 58.181 5.290 1.225 1.00 0.00 27 GLY A CA 15
ATOM 9057 C C . GLY A 1 27 ? 56.889 4.498 1.126 1.00 0.00 27 GLY A C 15
ATOM 9058 O O . GLY A 1 27 ? 56.108 4.660 0.188 1.00 0.00 27 GLY A O 15
ATOM 9062 N N . ALA A 1 28 ? 56.680 3.622 2.113 1.00 0.00 28 ALA A N 15
ATOM 9063 C CA . ALA A 1 28 ? 55.493 2.770 2.184 1.00 0.00 28 ALA A CA 15
ATOM 9064 C C . ALA A 1 28 ? 55.557 1.614 1.189 1.00 0.00 28 ALA A C 15
ATOM 9065 O O . ALA A 1 28 ? 54.820 0.635 1.311 1.00 0.00 28 ALA A O 15
ATOM 9072 N N . LYS A 1 29 ? 56.431 1.742 0.204 1.00 0.00 29 LYS A N 15
ATOM 9073 C CA . LYS A 1 29 ? 56.596 0.743 -0.816 1.00 0.00 29 LYS A CA 15
ATOM 9074 C C . LYS A 1 29 ? 58.040 0.285 -0.916 1.00 0.00 29 LYS A C 15
ATOM 9075 O O . LYS A 1 29 ? 58.453 -0.244 -1.949 1.00 0.00 29 LYS A O 15
ATOM 9094 N N . CYS A 1 30 ? 58.822 0.514 0.133 1.00 0.00 30 CYS A N 15
ATOM 9095 C CA . CYS A 1 30 ? 60.231 0.150 0.086 1.00 0.00 30 CYS A CA 15
ATOM 9096 C C . CYS A 1 30 ? 60.490 -1.314 0.375 1.00 0.00 30 CYS A C 15
ATOM 9097 O O . CYS A 1 30 ? 60.151 -1.838 1.436 1.00 0.00 30 CYS A O 15
ATOM 9104 N N . GLN A 1 31 ? 61.134 -1.947 -0.593 1.00 0.00 31 GLN A N 15
ATOM 9105 C CA . GLN A 1 31 ? 61.518 -3.342 -0.511 1.00 0.00 31 GLN A CA 15
ATOM 9106 C C . GLN A 1 31 ? 63.039 -3.447 -0.515 1.00 0.00 31 GLN A C 15
ATOM 9107 O O . GLN A 1 31 ? 63.615 -4.445 -0.085 1.00 0.00 31 GLN A O 15
ATOM 9121 N N . PHE A 1 32 ? 63.668 -2.380 -0.997 1.00 0.00 32 PHE A N 15
ATOM 9122 C CA . PHE A 1 32 ? 65.112 -2.281 -1.079 1.00 0.00 32 PHE A CA 15
ATOM 9123 C C . PHE A 1 32 ? 65.515 -0.801 -1.117 1.00 0.00 32 PHE A C 15
ATOM 9124 O O . PHE A 1 32 ? 65.064 -0.017 -0.283 1.00 0.00 32 PHE A O 15
ATOM 9141 N N . ALA A 1 33 ? 66.343 -0.414 -2.093 1.00 0.00 33 ALA A N 15
ATOM 9142 C CA . ALA A 1 33 ? 66.777 0.971 -2.223 1.00 0.00 33 ALA A CA 15
ATOM 9143 C C . ALA A 1 33 ? 67.194 1.563 -0.878 1.00 0.00 33 ALA A C 15
ATOM 9144 O O . ALA A 1 33 ? 67.563 0.842 0.047 1.00 0.00 33 ALA A O 15
ATOM 9151 N N . HIS A 1 34 ? 67.153 2.881 -0.803 1.00 0.00 34 HIS A N 15
ATOM 9152 C CA . HIS A 1 34 ? 67.523 3.625 0.397 1.00 0.00 34 HIS A CA 15
ATOM 9153 C C . HIS A 1 34 ? 69.060 3.741 0.545 1.00 0.00 34 HIS A C 15
ATOM 9154 O O . HIS A 1 34 ? 69.780 3.814 -0.451 1.00 0.00 34 HIS A O 15
ATOM 9168 N N . GLY A 1 35 ? 69.550 3.767 1.803 1.00 0.00 35 GLY A N 15
ATOM 9169 C CA . GLY A 1 35 ? 70.966 3.880 2.078 1.00 0.00 35 GLY A CA 15
ATOM 9170 C C . GLY A 1 35 ? 71.776 2.697 1.596 1.00 0.00 35 GLY A C 15
ATOM 9171 O O . GLY A 1 35 ? 71.330 1.919 0.753 1.00 0.00 35 GLY A O 15
ATOM 9175 N N . LEU A 1 36 ? 72.977 2.569 2.153 1.00 0.00 36 LEU A N 15
ATOM 9176 C CA . LEU A 1 36 ? 73.892 1.492 1.808 1.00 0.00 36 LEU A CA 15
ATOM 9177 C C . LEU A 1 36 ? 73.251 0.131 1.983 1.00 0.00 36 LEU A C 15
ATOM 9178 O O . LEU A 1 36 ? 72.926 -0.280 3.095 1.00 0.00 36 LEU A O 15
ATOM 9194 N N . GLY A 1 37 ? 73.123 -0.573 0.878 1.00 0.00 37 GLY A N 15
ATOM 9195 C CA . GLY A 1 37 ? 72.572 -1.902 0.888 1.00 0.00 37 GLY A CA 15
ATOM 9196 C C . GLY A 1 37 ? 73.499 -2.889 0.204 1.00 0.00 37 GLY A C 15
ATOM 9197 O O . GLY A 1 37 ? 74.553 -3.228 0.740 1.00 0.00 37 GLY A O 15
ATOM 9201 N N . GLU A 1 38 ? 73.128 -3.322 -0.997 1.00 0.00 38 GLU A N 15
ATOM 9202 C CA . GLU A 1 38 ? 73.947 -4.247 -1.768 1.00 0.00 38 GLU A CA 15
ATOM 9203 C C . GLU A 1 38 ? 74.149 -5.587 -1.061 1.00 0.00 38 GLU A C 15
ATOM 9204 O O . GLU A 1 38 ? 74.951 -6.403 -1.507 1.00 0.00 38 GLU A O 15
ATOM 9216 N N . LEU A 1 39 ? 73.417 -5.817 0.028 1.00 0.00 39 LEU A N 15
ATOM 9217 C CA . LEU A 1 39 ? 73.534 -7.067 0.793 1.00 0.00 39 LEU A CA 15
ATOM 9218 C C . LEU A 1 39 ? 73.712 -8.272 -0.104 1.00 0.00 39 LEU A C 15
ATOM 9219 O O . LEU A 1 39 ? 74.738 -8.954 -0.064 1.00 0.00 39 LEU A O 15
ATOM 9235 N N . ARG A 1 40 ? 72.703 -8.526 -0.900 1.00 0.00 40 ARG A N 15
ATOM 9236 C CA . ARG A 1 40 ? 72.714 -9.662 -1.822 1.00 0.00 40 ARG A CA 15
ATOM 9237 C C . ARG A 1 40 ? 73.528 -9.373 -3.085 1.00 0.00 40 ARG A C 15
ATOM 9238 O O . ARG A 1 40 ? 73.309 -9.998 -4.118 1.00 0.00 40 ARG A O 15
ATOM 9259 N N . GLN A 1 41 ? 74.481 -8.449 -2.992 1.00 0.00 41 GLN A N 15
ATOM 9260 C CA . GLN A 1 41 ? 75.324 -8.101 -4.116 1.00 0.00 41 GLN A CA 15
ATOM 9261 C C . GLN A 1 41 ? 76.645 -7.518 -3.630 1.00 0.00 41 GLN A C 15
ATOM 9262 O O . GLN A 1 41 ? 76.901 -6.323 -3.779 1.00 0.00 41 GLN A O 15
ATOM 9276 N N . ALA A 1 42 ? 77.480 -8.377 -3.049 1.00 0.00 42 ALA A N 15
ATOM 9277 C CA . ALA A 1 42 ? 78.783 -7.967 -2.530 1.00 0.00 42 ALA A CA 15
ATOM 9278 C C . ALA A 1 42 ? 79.475 -6.972 -3.458 1.00 0.00 42 ALA A C 15
ATOM 9279 O O . ALA A 1 42 ? 79.377 -7.075 -4.681 1.00 0.00 42 ALA A O 15
ATOM 9286 N N . ASN A 1 43 ? 80.174 -6.011 -2.865 1.00 0.00 43 ASN A N 15
ATOM 9287 C CA . ASN A 1 43 ? 80.884 -4.995 -3.633 1.00 0.00 43 ASN A CA 15
ATOM 9288 C C . ASN A 1 43 ? 82.183 -5.556 -4.204 1.00 0.00 43 ASN A C 15
ATOM 9289 O O . ASN A 1 43 ? 82.306 -5.615 -5.445 1.00 0.00 43 ASN A O 15
ATOM 9301 N N . MET A 1 4 ? 56.915 -20.970 -6.471 1.00 0.00 4 MET A N 16
ATOM 9302 C CA . MET A 1 4 ? 57.124 -20.439 -7.842 1.00 0.00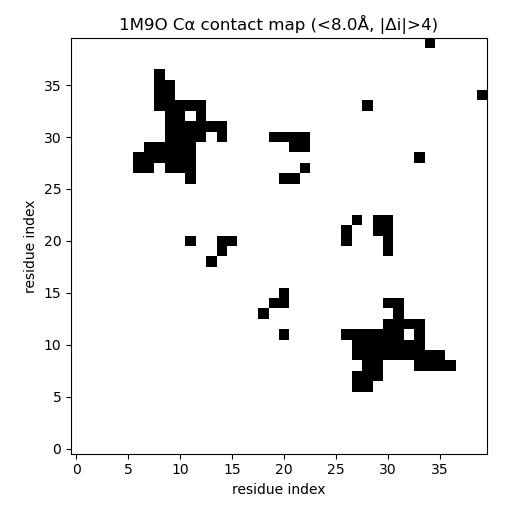 4 MET A CA 16
ATOM 9303 C C . MET A 1 4 ? 58.610 -20.283 -8.152 1.00 0.00 4 MET A C 16
ATOM 9304 O O . MET A 1 4 ? 59.416 -20.023 -7.258 1.00 0.00 4 MET A O 16
ATOM 9318 N N . THR A 1 5 ? 58.967 -20.440 -9.423 1.00 0.00 5 THR A N 16
ATOM 9319 C CA . THR A 1 5 ? 60.359 -20.313 -9.848 1.00 0.00 5 THR A CA 16
ATOM 9320 C C . THR A 1 5 ? 60.725 -18.850 -10.082 1.00 0.00 5 THR A C 16
ATOM 9321 O O . THR A 1 5 ? 60.016 -18.128 -10.787 1.00 0.00 5 THR A O 16
ATOM 9332 N N . THR A 1 6 ? 61.833 -18.417 -9.486 1.00 0.00 6 THR A N 16
ATOM 9333 C CA . THR A 1 6 ? 62.291 -17.039 -9.628 1.00 0.00 6 THR A CA 16
ATOM 9334 C C . THR A 1 6 ? 63.126 -16.857 -10.891 1.00 0.00 6 THR A C 16
ATOM 9335 O O . THR A 1 6 ? 63.844 -17.766 -11.311 1.00 0.00 6 THR A O 16
ATOM 9346 N N . SER A 1 7 ? 63.031 -15.673 -11.485 1.00 0.00 7 SER A N 16
ATOM 9347 C CA . SER A 1 7 ? 63.781 -15.360 -12.694 1.00 0.00 7 SER A CA 16
ATOM 9348 C C . SER A 1 7 ? 63.888 -13.847 -12.880 1.00 0.00 7 SER A C 16
ATOM 9349 O O . SER A 1 7 ? 63.687 -13.329 -13.978 1.00 0.00 7 SER A O 16
ATOM 9357 N N . SER A 1 8 ? 64.196 -13.147 -11.794 1.00 0.00 8 SER A N 16
ATOM 9358 C CA . SER A 1 8 ? 64.324 -11.695 -11.830 1.00 0.00 8 SER A CA 16
ATOM 9359 C C . SER A 1 8 ? 64.776 -11.163 -10.476 1.00 0.00 8 SER A C 16
ATOM 9360 O O . SER A 1 8 ? 65.864 -10.598 -10.352 1.00 0.00 8 SER A O 16
ATOM 9368 N N . ARG A 1 9 ? 63.936 -11.353 -9.463 1.00 0.00 9 ARG A N 16
ATOM 9369 C CA . ARG A 1 9 ? 64.248 -10.897 -8.114 1.00 0.00 9 ARG A CA 16
ATOM 9370 C C . ARG A 1 9 ? 64.273 -9.377 -8.046 1.00 0.00 9 ARG A C 16
ATOM 9371 O O . ARG A 1 9 ? 64.451 -8.696 -9.056 1.00 0.00 9 ARG A O 16
ATOM 9392 N N . TYR A 1 10 ? 64.080 -8.858 -6.842 1.00 0.00 10 TYR A N 16
ATOM 9393 C CA . TYR A 1 10 ? 64.066 -7.430 -6.605 1.00 0.00 10 TYR A CA 16
ATOM 9394 C C . TYR A 1 10 ? 65.484 -6.897 -6.511 1.00 0.00 10 TYR A C 16
ATOM 9395 O O . TYR A 1 10 ? 66.429 -7.533 -6.977 1.00 0.00 10 TYR A O 16
ATOM 9413 N N . LYS A 1 11 ? 65.631 -5.723 -5.930 1.00 0.00 11 LYS A N 16
ATOM 9414 C CA . LYS A 1 11 ? 66.925 -5.104 -5.798 1.00 0.00 11 LYS A CA 16
ATOM 9415 C C . LYS A 1 11 ? 67.762 -5.802 -4.739 1.00 0.00 11 LYS A C 16
ATOM 9416 O O . LYS A 1 11 ? 67.430 -6.895 -4.280 1.00 0.00 11 LYS A O 16
ATOM 9435 N N . THR A 1 12 ? 68.848 -5.153 -4.358 1.00 0.00 12 THR A N 16
ATOM 9436 C CA . THR A 1 12 ? 69.751 -5.693 -3.354 1.00 0.00 12 THR A CA 16
ATOM 9437 C C . THR A 1 12 ? 70.001 -4.683 -2.241 1.00 0.00 12 THR A C 16
ATOM 9438 O O . THR A 1 12 ? 71.002 -4.768 -1.530 1.00 0.00 12 THR A O 16
ATOM 9449 N N . GLU A 1 13 ? 69.119 -3.703 -2.109 1.00 0.00 13 GLU A N 16
ATOM 9450 C CA . GLU A 1 13 ? 69.284 -2.683 -1.102 1.00 0.00 13 GLU A CA 16
ATOM 9451 C C . GLU A 1 13 ? 68.394 -2.938 0.116 1.00 0.00 13 GLU A C 16
ATOM 9452 O O . GLU A 1 13 ? 67.840 -4.025 0.263 1.00 0.00 13 GLU A O 16
ATOM 9464 N N . LEU A 1 14 ? 68.302 -1.955 1.017 1.00 0.00 14 LEU A N 16
ATOM 9465 C CA . LEU A 1 14 ? 67.516 -2.120 2.240 1.00 0.00 14 LEU A CA 16
ATOM 9466 C C . LEU A 1 14 ? 67.217 -0.797 2.934 1.00 0.00 14 LEU A C 16
ATOM 9467 O O . LEU A 1 14 ? 67.945 0.183 2.790 1.00 0.00 14 LEU A O 16
ATOM 9483 N N . CYS A 1 15 ? 66.147 -0.804 3.717 1.00 0.00 15 CYS A N 16
ATOM 9484 C CA . CYS A 1 15 ? 65.720 0.352 4.479 1.00 0.00 15 CYS A CA 16
ATOM 9485 C C . CYS A 1 15 ? 66.631 0.514 5.707 1.00 0.00 15 CYS A C 16
ATOM 9486 O O . CYS A 1 15 ? 66.321 -0.016 6.774 1.00 0.00 15 CYS A O 16
ATOM 9493 N N . ARG A 1 16 ? 67.763 1.228 5.564 1.00 0.00 16 ARG A N 16
ATOM 9494 C CA . ARG A 1 16 ? 68.694 1.399 6.667 1.00 0.00 16 ARG A CA 16
ATOM 9495 C C . ARG A 1 16 ? 68.176 2.400 7.711 1.00 0.00 16 ARG A C 16
ATOM 9496 O O . ARG A 1 16 ? 67.294 2.080 8.509 1.00 0.00 16 ARG A O 16
ATOM 9517 N N . THR A 1 17 ? 68.743 3.610 7.698 1.00 0.00 17 THR A N 16
ATOM 9518 C CA . THR A 1 17 ? 68.368 4.668 8.634 1.00 0.00 17 THR A CA 16
ATOM 9519 C C . THR A 1 17 ? 67.019 5.265 8.255 1.00 0.00 17 THR A C 16
ATOM 9520 O O . THR A 1 17 ? 66.366 5.942 9.046 1.00 0.00 17 THR A O 16
ATOM 9531 N N . TYR A 1 18 ? 66.633 4.999 7.028 1.00 0.00 18 TYR A N 16
ATOM 9532 C CA . TYR A 1 18 ? 65.401 5.467 6.449 1.00 0.00 18 TYR A CA 16
ATOM 9533 C C . TYR A 1 18 ? 64.184 5.053 7.274 1.00 0.00 18 TYR A C 16
ATOM 9534 O O . TYR A 1 18 ? 63.241 5.827 7.452 1.00 0.00 18 TYR A O 16
ATOM 9552 N N . SER A 1 19 ? 64.202 3.808 7.735 1.00 0.00 19 SER A N 16
ATOM 9553 C CA . SER A 1 19 ? 63.107 3.245 8.509 1.00 0.00 19 SER A CA 16
ATOM 9554 C C . SER A 1 19 ? 62.843 4.038 9.780 1.00 0.00 19 SER A C 16
ATOM 9555 O O . SER A 1 19 ? 61.729 4.043 10.302 1.00 0.00 19 SER A O 16
ATOM 9563 N N . GLU A 1 20 ? 63.870 4.713 10.261 1.00 0.00 20 GLU A N 16
ATOM 9564 C CA . GLU A 1 20 ? 63.752 5.523 11.465 1.00 0.00 20 GLU A CA 16
ATOM 9565 C C . GLU A 1 20 ? 62.823 6.705 11.222 1.00 0.00 20 GLU A C 16
ATOM 9566 O O . GLU A 1 20 ? 61.971 7.019 12.051 1.00 0.00 20 GLU A O 16
ATOM 9578 N N . SER A 1 21 ? 63.010 7.345 10.066 1.00 0.00 21 SER A N 16
ATOM 9579 C CA . SER A 1 21 ? 62.206 8.509 9.645 1.00 0.00 21 SER A CA 16
ATOM 9580 C C . SER A 1 21 ? 62.998 9.410 8.694 1.00 0.00 21 SER A C 16
ATOM 9581 O O . SER A 1 21 ? 62.665 10.584 8.526 1.00 0.00 21 SER A O 16
ATOM 9589 N N . GLY A 1 22 ? 64.050 8.868 8.082 1.00 0.00 22 GLY A N 16
ATOM 9590 C CA . GLY A 1 22 ? 64.864 9.650 7.180 1.00 0.00 22 GLY A CA 16
ATOM 9591 C C . GLY A 1 22 ? 64.160 10.022 5.893 1.00 0.00 22 GLY A C 16
ATOM 9592 O O . GLY A 1 22 ? 63.452 11.030 5.827 1.00 0.00 22 GLY A O 16
ATOM 9596 N N . ARG A 1 23 ? 64.393 9.222 4.865 1.00 0.00 23 ARG A N 16
ATOM 9597 C CA . ARG A 1 23 ? 63.817 9.466 3.543 1.00 0.00 23 ARG A CA 16
ATOM 9598 C C . ARG A 1 23 ? 62.856 8.377 3.117 1.00 0.00 23 ARG A C 16
ATOM 9599 O O . ARG A 1 23 ? 61.696 8.625 2.788 1.00 0.00 23 ARG A O 16
ATOM 9620 N N . CYS A 1 24 ? 63.394 7.183 3.082 1.00 0.00 24 CYS A N 16
ATOM 9621 C CA . CYS A 1 24 ? 62.670 5.998 2.632 1.00 0.00 24 CYS A CA 16
ATOM 9622 C C . CYS A 1 24 ? 62.437 6.144 1.131 1.00 0.00 24 CYS A C 16
ATOM 9623 O O . CYS A 1 24 ? 61.384 6.622 0.692 1.00 0.00 24 CYS A O 16
ATOM 9630 N N . ARG A 1 25 ? 63.461 5.782 0.355 1.00 0.00 25 ARG A N 16
ATOM 9631 C CA . ARG A 1 25 ? 63.432 5.903 -1.102 1.00 0.00 25 ARG A CA 16
ATOM 9632 C C . ARG A 1 25 ? 62.130 5.356 -1.710 1.00 0.00 25 ARG A C 16
ATOM 9633 O O . ARG A 1 25 ? 61.736 5.741 -2.808 1.00 0.00 25 ARG A O 16
ATOM 9654 N N . TYR A 1 26 ? 61.456 4.502 -0.956 1.00 0.00 26 TYR A N 16
ATOM 9655 C CA . TYR A 1 26 ? 60.166 3.922 -1.326 1.00 0.00 26 TYR A CA 16
ATOM 9656 C C . TYR A 1 26 ? 59.316 3.883 -0.052 1.00 0.00 26 TYR A C 16
ATOM 9657 O O . TYR A 1 26 ? 58.819 2.837 0.348 1.00 0.00 26 TYR A O 16
ATOM 9675 N N . GLY A 1 27 ? 59.178 5.040 0.590 1.00 0.00 27 GLY A N 16
ATOM 9676 C CA . GLY A 1 27 ? 58.444 5.145 1.856 1.00 0.00 27 GLY A CA 16
ATOM 9677 C C . GLY A 1 27 ? 57.210 4.268 1.983 1.00 0.00 27 GLY A C 16
ATOM 9678 O O . GLY A 1 27 ? 56.875 3.843 3.087 1.00 0.00 27 GLY A O 16
ATOM 9682 N N . ALA A 1 28 ? 56.541 3.978 0.884 1.00 0.00 28 ALA A N 16
ATOM 9683 C CA . ALA A 1 28 ? 55.355 3.127 0.929 1.00 0.00 28 ALA A CA 16
ATOM 9684 C C . ALA A 1 28 ? 55.589 1.812 0.193 1.00 0.00 28 ALA A C 16
ATOM 9685 O O . ALA A 1 28 ? 54.790 0.881 0.293 1.00 0.00 28 ALA A O 16
ATOM 9692 N N . LYS A 1 29 ? 56.676 1.758 -0.567 1.00 0.00 29 LYS A N 16
ATOM 9693 C CA . LYS A 1 29 ? 57.016 0.597 -1.346 1.00 0.00 29 LYS A CA 16
ATOM 9694 C C . LYS A 1 29 ? 58.459 0.179 -1.164 1.00 0.00 29 LYS A C 16
ATOM 9695 O O . LYS A 1 29 ? 59.079 -0.326 -2.103 1.00 0.00 29 LYS A O 16
ATOM 9714 N N . CYS A 1 30 ? 59.022 0.414 0.007 1.00 0.00 30 CYS A N 16
ATOM 9715 C CA . CYS A 1 30 ? 60.428 0.083 0.197 1.00 0.00 30 CYS A CA 16
ATOM 9716 C C . CYS A 1 30 ? 60.691 -1.359 0.614 1.00 0.00 30 CYS A C 16
ATOM 9717 O O . CYS A 1 30 ? 60.460 -1.756 1.756 1.00 0.00 30 CYS A O 16
ATOM 9724 N N . GLN A 1 31 ? 61.244 -2.105 -0.337 1.00 0.00 31 GLN A N 16
ATOM 9725 C CA . GLN A 1 31 ? 61.644 -3.488 -0.139 1.00 0.00 31 GLN A CA 16
ATOM 9726 C C . GLN A 1 31 ? 63.166 -3.563 -0.215 1.00 0.00 31 GLN A C 16
ATOM 9727 O O . GLN A 1 31 ? 63.785 -4.548 0.188 1.00 0.00 31 GLN A O 16
ATOM 9741 N N . PHE A 1 32 ? 63.748 -2.487 -0.742 1.00 0.00 32 PHE A N 16
ATOM 9742 C CA . PHE A 1 32 ? 65.179 -2.365 -0.906 1.00 0.00 32 PHE A CA 16
ATOM 9743 C C . PHE A 1 32 ? 65.552 -0.883 -0.986 1.00 0.00 32 PHE A C 16
ATOM 9744 O O . PHE A 1 32 ? 65.075 -0.082 -0.181 1.00 0.00 32 PHE A O 16
ATOM 9761 N N . ALA A 1 33 ? 66.387 -0.512 -1.959 1.00 0.00 33 ALA A N 16
ATOM 9762 C CA . ALA A 1 33 ? 66.803 0.876 -2.117 1.00 0.00 33 ALA A CA 16
ATOM 9763 C C . ALA A 1 33 ? 67.195 1.466 -0.766 1.00 0.00 33 ALA A C 16
ATOM 9764 O O . ALA A 1 33 ? 67.561 0.736 0.152 1.00 0.00 33 ALA A O 16
ATOM 9771 N N . HIS A 1 34 ? 67.122 2.781 -0.666 1.00 0.00 34 HIS A N 16
ATOM 9772 C CA . HIS A 1 34 ? 67.454 3.500 0.562 1.00 0.00 34 HIS A CA 16
ATOM 9773 C C . HIS A 1 34 ? 68.977 3.607 0.771 1.00 0.00 34 HIS A C 16
ATOM 9774 O O . HIS A 1 34 ? 69.761 3.333 -0.138 1.00 0.00 34 HIS A O 16
ATOM 9788 N N . GLY A 1 35 ? 69.374 3.971 1.998 1.00 0.00 35 GLY A N 16
ATOM 9789 C CA . GLY A 1 35 ? 70.767 4.099 2.360 1.00 0.00 35 GLY A CA 16
ATOM 9790 C C . GLY A 1 35 ? 71.552 2.827 2.185 1.00 0.00 35 GLY A C 16
ATOM 9791 O O . GLY A 1 35 ? 71.401 1.884 2.960 1.00 0.00 35 GLY A O 16
ATOM 9795 N N . LEU A 1 36 ? 72.409 2.807 1.179 1.00 0.00 36 LEU A N 16
ATOM 9796 C CA . LEU A 1 36 ? 73.246 1.653 0.908 1.00 0.00 36 LEU A CA 16
ATOM 9797 C C . LEU A 1 36 ? 72.428 0.376 0.832 1.00 0.00 36 LEU A C 16
ATOM 9798 O O . LEU A 1 36 ? 71.294 0.304 1.305 1.00 0.00 36 LEU A O 16
ATOM 9814 N N . GLY A 1 37 ? 73.017 -0.629 0.221 1.00 0.00 37 GLY A N 16
ATOM 9815 C CA . GLY A 1 37 ? 72.361 -1.896 0.089 1.00 0.00 37 GLY A CA 16
ATOM 9816 C C . GLY A 1 37 ? 72.978 -2.770 -0.966 1.00 0.00 37 GLY A C 16
ATOM 9817 O O . GLY A 1 37 ? 72.685 -2.639 -2.154 1.00 0.00 37 GLY A O 16
ATOM 9821 N N . GLU A 1 38 ? 73.834 -3.674 -0.526 1.00 0.00 38 GLU A N 16
ATOM 9822 C CA . GLU A 1 38 ? 74.496 -4.589 -1.437 1.00 0.00 38 GLU A CA 16
ATOM 9823 C C . GLU A 1 38 ? 74.583 -5.974 -0.807 1.00 0.00 38 GLU A C 16
ATOM 9824 O O . GLU A 1 38 ? 75.621 -6.636 -0.875 1.00 0.00 38 GLU A O 16
ATOM 9836 N N . LEU A 1 39 ? 73.478 -6.403 -0.185 1.00 0.00 39 LEU A N 16
ATOM 9837 C CA . LEU A 1 39 ? 73.423 -7.718 0.456 1.00 0.00 39 LEU A CA 16
ATOM 9838 C C . LEU A 1 39 ? 73.424 -8.831 -0.587 1.00 0.00 39 LEU A C 16
ATOM 9839 O O . LEU A 1 39 ? 73.616 -10.003 -0.266 1.00 0.00 39 LEU A O 16
ATOM 9855 N N . ARG A 1 40 ? 73.206 -8.452 -1.840 1.00 0.00 40 ARG A N 16
ATOM 9856 C CA . ARG A 1 40 ? 73.174 -9.406 -2.942 1.00 0.00 40 ARG A CA 16
ATOM 9857 C C . ARG A 1 40 ? 74.051 -8.935 -4.100 1.00 0.00 40 ARG A C 16
ATOM 9858 O O . ARG A 1 40 ? 73.780 -9.251 -5.258 1.00 0.00 40 ARG A O 16
ATOM 9879 N N . GLN A 1 41 ? 75.106 -8.187 -3.778 1.00 0.00 41 GLN A N 16
ATOM 9880 C CA . GLN A 1 41 ? 76.017 -7.677 -4.782 1.00 0.00 41 GLN A CA 16
ATOM 9881 C C . GLN A 1 41 ? 77.409 -7.446 -4.204 1.00 0.00 41 GLN A C 16
ATOM 9882 O O . GLN A 1 41 ? 78.398 -7.997 -4.686 1.00 0.00 41 GLN A O 16
ATOM 9896 N N . ALA A 1 42 ? 77.466 -6.601 -3.182 1.00 0.00 42 ALA A N 16
ATOM 9897 C CA . ALA A 1 42 ? 78.722 -6.252 -2.533 1.00 0.00 42 ALA A CA 16
ATOM 9898 C C . ALA A 1 42 ? 79.684 -5.598 -3.523 1.00 0.00 42 ALA A C 16
ATOM 9899 O O . ALA A 1 42 ? 80.148 -6.238 -4.467 1.00 0.00 42 ALA A O 16
ATOM 9906 N N . ASN A 1 43 ? 79.970 -4.313 -3.307 1.00 0.00 43 ASN A N 16
ATOM 9907 C CA . ASN A 1 43 ? 80.872 -3.574 -4.187 1.00 0.00 43 ASN A CA 16
ATOM 9908 C C . ASN A 1 43 ? 82.326 -3.852 -3.829 1.00 0.00 43 ASN A C 16
ATOM 9909 O O . ASN A 1 43 ? 82.580 -4.305 -2.692 1.00 0.00 43 ASN A O 16
ATOM 9921 N N . MET A 1 4 ? 72.501 -11.076 -13.657 1.00 0.00 4 MET A N 17
ATOM 9922 C CA . MET A 1 4 ? 71.768 -9.797 -13.869 1.00 0.00 4 MET A CA 17
ATOM 9923 C C . MET A 1 4 ? 70.303 -10.036 -14.231 1.00 0.00 4 MET A C 17
ATOM 9924 O O . MET A 1 4 ? 69.425 -9.282 -13.812 1.00 0.00 4 MET A O 17
ATOM 9938 N N . THR A 1 5 ? 70.043 -11.085 -15.004 1.00 0.00 5 THR A N 17
ATOM 9939 C CA . THR A 1 5 ? 68.679 -11.407 -15.404 1.00 0.00 5 THR A CA 17
ATOM 9940 C C . THR A 1 5 ? 67.839 -11.775 -14.185 1.00 0.00 5 THR A C 17
ATOM 9941 O O . THR A 1 5 ? 68.200 -12.677 -13.430 1.00 0.00 5 THR A O 17
ATOM 9952 N N . THR A 1 6 ? 66.713 -11.089 -13.990 1.00 0.00 6 THR A N 17
ATOM 9953 C CA . THR A 1 6 ? 65.845 -11.388 -12.854 1.00 0.00 6 THR A CA 17
ATOM 9954 C C . THR A 1 6 ? 64.372 -11.421 -13.261 1.00 0.00 6 THR A C 17
ATOM 9955 O O . THR A 1 6 ? 63.751 -12.484 -13.262 1.00 0.00 6 THR A O 17
ATOM 9966 N N . SER A 1 7 ? 63.813 -10.262 -13.606 1.00 0.00 7 SER A N 17
ATOM 9967 C CA . SER A 1 7 ? 62.411 -10.177 -14.008 1.00 0.00 7 SER A CA 17
ATOM 9968 C C . SER A 1 7 ? 61.484 -10.801 -12.958 1.00 0.00 7 SER A C 17
ATOM 9969 O O . SER A 1 7 ? 60.326 -11.098 -13.250 1.00 0.00 7 SER A O 17
ATOM 9977 N N . SER A 1 8 ? 61.990 -10.994 -11.738 1.00 0.00 8 SER A N 17
ATOM 9978 C CA . SER A 1 8 ? 61.193 -11.578 -10.664 1.00 0.00 8 SER A CA 17
ATOM 9979 C C . SER A 1 8 ? 61.668 -11.091 -9.298 1.00 0.00 8 SER A C 17
ATOM 9980 O O . SER A 1 8 ? 60.868 -10.667 -8.466 1.00 0.00 8 SER A O 17
ATOM 9988 N N . ARG A 1 9 ? 62.976 -11.166 -9.072 1.00 0.00 9 ARG A N 17
ATOM 9989 C CA . ARG A 1 9 ? 63.557 -10.737 -7.807 1.00 0.00 9 ARG A CA 17
ATOM 9990 C C . ARG A 1 9 ? 63.734 -9.228 -7.800 1.00 0.00 9 ARG A C 17
ATOM 9991 O O . ARG A 1 9 ? 63.901 -8.608 -8.850 1.00 0.00 9 ARG A O 17
ATOM 10012 N N . TYR A 1 10 ? 63.673 -8.646 -6.615 1.00 0.00 10 TYR A N 17
ATOM 10013 C CA . TYR A 1 10 ? 63.803 -7.214 -6.458 1.00 0.00 10 TYR A CA 17
ATOM 10014 C C . TYR A 1 10 ? 65.263 -6.793 -6.374 1.00 0.00 10 TYR A C 17
ATOM 10015 O O . TYR A 1 10 ? 66.161 -7.541 -6.758 1.00 0.00 10 TYR A O 17
ATOM 10033 N N . LYS A 1 11 ? 65.492 -5.581 -5.891 1.00 0.00 11 LYS A N 17
ATOM 10034 C CA . LYS A 1 11 ? 66.832 -5.049 -5.775 1.00 0.00 11 LYS A CA 17
ATOM 10035 C C . LYS A 1 11 ? 67.637 -5.801 -4.728 1.00 0.00 11 LYS A C 17
ATOM 10036 O O . LYS A 1 11 ? 67.289 -6.909 -4.320 1.00 0.00 11 LYS A O 17
ATOM 10055 N N . THR A 1 12 ? 68.727 -5.177 -4.304 1.00 0.00 12 THR A N 17
ATOM 10056 C CA . THR A 1 12 ? 69.610 -5.758 -3.311 1.00 0.00 12 THR A CA 17
ATOM 10057 C C . THR A 1 12 ? 69.853 -4.807 -2.137 1.00 0.00 12 THR A C 17
ATOM 10058 O O . THR A 1 12 ? 70.620 -5.120 -1.228 1.00 0.00 12 THR A O 17
ATOM 10069 N N . GLU A 1 13 ? 69.217 -3.640 -2.159 1.00 0.00 13 GLU A N 17
ATOM 10070 C CA . GLU A 1 13 ? 69.389 -2.670 -1.101 1.00 0.00 13 GLU A CA 17
ATOM 10071 C C . GLU A 1 13 ? 68.488 -2.979 0.108 1.00 0.00 13 GLU A C 17
ATOM 10072 O O . GLU A 1 13 ? 67.919 -4.064 0.192 1.00 0.00 13 GLU A O 17
ATOM 10084 N N . LEU A 1 14 ? 68.387 -2.041 1.055 1.00 0.00 14 LEU A N 17
ATOM 10085 C CA . LEU A 1 14 ? 67.572 -2.252 2.260 1.00 0.00 14 LEU A CA 17
ATOM 10086 C C . LEU A 1 14 ? 67.243 -0.940 2.979 1.00 0.00 14 LEU A C 17
ATOM 10087 O O . LEU A 1 14 ? 67.974 0.038 2.872 1.00 0.00 14 LEU A O 17
ATOM 10103 N N . CYS A 1 15 ? 66.148 -0.938 3.733 1.00 0.00 15 CYS A N 17
ATOM 10104 C CA . CYS A 1 15 ? 65.731 0.237 4.481 1.00 0.00 15 CYS A CA 17
ATOM 10105 C C . CYS A 1 15 ? 66.584 0.379 5.747 1.00 0.00 15 CYS A C 17
ATOM 10106 O O . CYS A 1 15 ? 66.194 -0.090 6.814 1.00 0.00 15 CYS A O 17
ATOM 10113 N N . ARG A 1 16 ? 67.758 1.016 5.625 1.00 0.00 16 ARG A N 17
ATOM 10114 C CA . ARG A 1 16 ? 68.667 1.178 6.738 1.00 0.00 16 ARG A CA 17
ATOM 10115 C C . ARG A 1 16 ? 68.167 2.178 7.781 1.00 0.00 16 ARG A C 17
ATOM 10116 O O . ARG A 1 16 ? 67.314 1.851 8.608 1.00 0.00 16 ARG A O 17
ATOM 10137 N N . THR A 1 17 ? 68.716 3.391 7.748 1.00 0.00 17 THR A N 17
ATOM 10138 C CA . THR A 1 17 ? 68.343 4.437 8.686 1.00 0.00 17 THR A CA 17
ATOM 10139 C C . THR A 1 17 ? 67.007 5.040 8.290 1.00 0.00 17 THR A C 17
ATOM 10140 O O . THR A 1 17 ? 66.276 5.595 9.106 1.00 0.00 17 THR A O 17
ATOM 10151 N N . TYR A 1 18 ? 66.702 4.887 7.019 1.00 0.00 18 TYR A N 17
ATOM 10152 C CA . TYR A 1 18 ? 65.488 5.371 6.418 1.00 0.00 18 TYR A CA 17
ATOM 10153 C C . TYR A 1 18 ? 64.268 5.005 7.261 1.00 0.00 18 TYR A C 17
ATOM 10154 O O . TYR A 1 18 ? 63.447 5.859 7.585 1.00 0.00 18 TYR A O 17
ATOM 10172 N N . SER A 1 19 ? 64.167 3.721 7.602 1.00 0.00 19 SER A N 17
ATOM 10173 C CA . SER A 1 19 ? 63.057 3.194 8.403 1.00 0.00 19 SER A CA 17
ATOM 10174 C C . SER A 1 19 ? 62.749 4.047 9.635 1.00 0.00 19 SER A C 17
ATOM 10175 O O . SER A 1 19 ? 61.701 3.881 10.261 1.00 0.00 19 SER A O 17
ATOM 10183 N N . GLU A 1 20 ? 63.647 4.965 9.971 1.00 0.00 20 GLU A N 17
ATOM 10184 C CA . GLU A 1 20 ? 63.455 5.843 11.116 1.00 0.00 20 GLU A CA 17
ATOM 10185 C C . GLU A 1 20 ? 62.913 7.185 10.666 1.00 0.00 20 GLU A C 17
ATOM 10186 O O . GLU A 1 20 ? 63.235 8.232 11.231 1.00 0.00 20 GLU A O 17
ATOM 10198 N N . SER A 1 21 ? 62.087 7.129 9.638 1.00 0.00 21 SER A N 17
ATOM 10199 C CA . SER A 1 21 ? 61.470 8.322 9.066 1.00 0.00 21 SER A CA 17
ATOM 10200 C C . SER A 1 21 ? 62.505 9.206 8.374 1.00 0.00 21 SER A C 17
ATOM 10201 O O . SER A 1 21 ? 62.247 10.377 8.103 1.00 0.00 21 SER A O 17
ATOM 10209 N N . GLY A 1 22 ? 63.675 8.646 8.088 1.00 0.00 22 GLY A N 17
ATOM 10210 C CA . GLY A 1 22 ? 64.718 9.406 7.436 1.00 0.00 22 GLY A CA 17
ATOM 10211 C C . GLY A 1 22 ? 64.327 9.869 6.049 1.00 0.00 22 GLY A C 17
ATOM 10212 O O . GLY A 1 22 ? 63.772 10.956 5.874 1.00 0.00 22 GLY A O 17
ATOM 10216 N N . ARG A 1 23 ? 64.646 9.039 5.076 1.00 0.00 23 ARG A N 17
ATOM 10217 C CA . ARG A 1 23 ? 64.367 9.323 3.674 1.00 0.00 23 ARG A CA 17
ATOM 10218 C C . ARG A 1 23 ? 63.312 8.383 3.109 1.00 0.00 23 ARG A C 17
ATOM 10219 O O . ARG A 1 23 ? 62.214 8.795 2.739 1.00 0.00 23 ARG A O 17
ATOM 10240 N N . CYS A 1 24 ? 63.678 7.122 3.053 1.00 0.00 24 CYS A N 17
ATOM 10241 C CA . CYS A 1 24 ? 62.824 6.069 2.516 1.00 0.00 24 CYS A CA 17
ATOM 10242 C C . CYS A 1 24 ? 62.597 6.323 1.026 1.00 0.00 24 CYS A C 17
ATOM 10243 O O . CYS A 1 24 ? 61.579 6.893 0.622 1.00 0.00 24 CYS A O 17
ATOM 10250 N N . ARG A 1 25 ? 63.578 5.906 0.225 1.00 0.00 25 ARG A N 17
ATOM 10251 C CA . ARG A 1 25 ? 63.556 6.082 -1.230 1.00 0.00 25 ARG A CA 17
ATOM 10252 C C . ARG A 1 25 ? 62.295 5.477 -1.865 1.00 0.00 25 ARG A C 17
ATOM 10253 O O . ARG A 1 25 ? 61.973 5.761 -3.016 1.00 0.00 25 ARG A O 17
ATOM 10274 N N . TYR A 1 26 ? 61.579 4.669 -1.101 1.00 0.00 26 TYR A N 17
ATOM 10275 C CA . TYR A 1 26 ? 60.341 4.042 -1.556 1.00 0.00 26 TYR A CA 17
ATOM 10276 C C . TYR A 1 26 ? 59.334 4.070 -0.415 1.00 0.00 26 TYR A C 17
ATOM 10277 O O . TYR A 1 26 ? 58.754 3.051 -0.058 1.00 0.00 26 TYR A O 17
ATOM 10295 N N . GLY A 1 27 ? 59.125 5.251 0.145 1.00 0.00 27 GLY A N 17
ATOM 10296 C CA . GLY A 1 27 ? 58.206 5.401 1.260 1.00 0.00 27 GLY A CA 17
ATOM 10297 C C . GLY A 1 27 ? 56.953 4.547 1.158 1.00 0.00 27 GLY A C 17
ATOM 10298 O O . GLY A 1 27 ? 56.149 4.701 0.237 1.00 0.00 27 GLY A O 17
ATOM 10302 N N . ALA A 1 28 ? 56.805 3.636 2.125 1.00 0.00 28 ALA A N 17
ATOM 10303 C CA . ALA A 1 28 ? 55.659 2.731 2.197 1.00 0.00 28 ALA A CA 17
ATOM 10304 C C . ALA A 1 28 ? 55.777 1.550 1.234 1.00 0.00 28 ALA A C 17
ATOM 10305 O O . ALA A 1 28 ? 55.081 0.544 1.387 1.00 0.00 28 ALA A O 17
ATOM 10312 N N . LYS A 1 29 ? 56.641 1.682 0.242 1.00 0.00 29 LYS A N 17
ATOM 10313 C CA . LYS A 1 29 ? 56.843 0.658 -0.749 1.00 0.00 29 LYS A CA 17
ATOM 10314 C C . LYS A 1 29 ? 58.290 0.181 -0.783 1.00 0.00 29 LYS A C 17
ATOM 10315 O O . LYS A 1 29 ? 58.694 -0.521 -1.714 1.00 0.00 29 LYS A O 17
ATOM 10334 N N . CYS A 1 30 ? 59.079 0.593 0.200 1.00 0.00 30 CYS A N 17
ATOM 10335 C CA . CYS A 1 30 ? 60.489 0.241 0.216 1.00 0.00 30 CYS A CA 17
ATOM 10336 C C . CYS A 1 30 ? 60.769 -1.197 0.600 1.00 0.00 30 CYS A C 17
ATOM 10337 O O . CYS A 1 30 ? 60.285 -1.710 1.608 1.00 0.00 30 CYS A O 17
ATOM 10344 N N . GLN A 1 31 ? 61.592 -1.818 -0.222 1.00 0.00 31 GLN A N 17
ATOM 10345 C CA . GLN A 1 31 ? 62.031 -3.183 -0.023 1.00 0.00 31 GLN A CA 17
ATOM 10346 C C . GLN A 1 31 ? 63.540 -3.276 -0.189 1.00 0.00 31 GLN A C 17
ATOM 10347 O O . GLN A 1 31 ? 64.154 -4.271 0.192 1.00 0.00 31 GLN A O 17
ATOM 10361 N N . PHE A 1 32 ? 64.133 -2.232 -0.766 1.00 0.00 32 PHE A N 17
ATOM 10362 C CA . PHE A 1 32 ? 65.561 -2.215 -1.000 1.00 0.00 32 PHE A CA 17
ATOM 10363 C C . PHE A 1 32 ? 66.118 -0.807 -1.177 1.00 0.00 32 PHE A C 17
ATOM 10364 O O . PHE A 1 32 ? 66.695 -0.256 -0.246 1.00 0.00 32 PHE A O 17
ATOM 10381 N N . ALA A 1 33 ? 65.991 -0.253 -2.397 1.00 0.00 33 ALA A N 17
ATOM 10382 C CA . ALA A 1 33 ? 66.534 1.075 -2.706 1.00 0.00 33 ALA A CA 17
ATOM 10383 C C . ALA A 1 33 ? 66.381 2.016 -1.530 1.00 0.00 33 ALA A C 17
ATOM 10384 O O . ALA A 1 33 ? 65.299 2.525 -1.272 1.00 0.00 33 ALA A O 17
ATOM 10391 N N . HIS A 1 34 ? 67.481 2.225 -0.824 1.00 0.00 34 HIS A N 17
ATOM 10392 C CA . HIS A 1 34 ? 67.509 3.086 0.352 1.00 0.00 34 HIS A CA 17
ATOM 10393 C C . HIS A 1 34 ? 68.975 3.405 0.717 1.00 0.00 34 HIS A C 17
ATOM 10394 O O . HIS A 1 34 ? 69.863 3.313 -0.135 1.00 0.00 34 HIS A O 17
ATOM 10408 N N . GLY A 1 35 ? 69.233 3.722 1.990 1.00 0.00 35 GLY A N 17
ATOM 10409 C CA . GLY A 1 35 ? 70.573 4.011 2.445 1.00 0.00 35 GLY A CA 17
ATOM 10410 C C . GLY A 1 35 ? 71.480 2.831 2.295 1.00 0.00 35 GLY A C 17
ATOM 10411 O O . GLY A 1 35 ? 71.485 1.933 3.134 1.00 0.00 35 GLY A O 17
ATOM 10415 N N . LEU A 1 36 ? 72.238 2.814 1.222 1.00 0.00 36 LEU A N 17
ATOM 10416 C CA . LEU A 1 36 ? 73.141 1.720 0.968 1.00 0.00 36 LEU A CA 17
ATOM 10417 C C . LEU A 1 36 ? 72.371 0.418 0.880 1.00 0.00 36 LEU A C 17
ATOM 10418 O O . LEU A 1 36 ? 71.214 0.330 1.289 1.00 0.00 36 LEU A O 17
ATOM 10434 N N . GLY A 1 37 ? 73.012 -0.589 0.342 1.00 0.00 37 GLY A N 17
ATOM 10435 C CA . GLY A 1 37 ? 72.375 -1.863 0.219 1.00 0.00 37 GLY A CA 17
ATOM 10436 C C . GLY A 1 37 ? 73.007 -2.743 -0.825 1.00 0.00 37 GLY A C 17
ATOM 10437 O O . GLY A 1 37 ? 72.774 -2.584 -2.025 1.00 0.00 37 GLY A O 17
ATOM 10441 N N . GLU A 1 38 ? 73.813 -3.674 -0.360 1.00 0.00 38 GLU A N 17
ATOM 10442 C CA . GLU A 1 38 ? 74.494 -4.596 -1.245 1.00 0.00 38 GLU A CA 17
ATOM 10443 C C . GLU A 1 38 ? 74.423 -6.012 -0.688 1.00 0.00 38 GLU A C 17
ATOM 10444 O O . GLU A 1 38 ? 75.425 -6.727 -0.647 1.00 0.00 38 GLU A O 17
ATOM 10456 N N . LEU A 1 39 ? 73.224 -6.405 -0.246 1.00 0.00 39 LEU A N 17
ATOM 10457 C CA . LEU A 1 39 ? 73.016 -7.740 0.326 1.00 0.00 39 LEU A CA 17
ATOM 10458 C C . LEU A 1 39 ? 73.423 -8.842 -0.656 1.00 0.00 39 LEU A C 17
ATOM 10459 O O . LEU A 1 39 ? 73.682 -9.975 -0.259 1.00 0.00 39 LEU A O 17
ATOM 10475 N N . ARG A 1 40 ? 73.478 -8.493 -1.934 1.00 0.00 40 ARG A N 17
ATOM 10476 C CA . ARG A 1 40 ? 73.857 -9.430 -2.989 1.00 0.00 40 ARG A CA 17
ATOM 10477 C C . ARG A 1 40 ? 74.874 -8.787 -3.931 1.00 0.00 40 ARG A C 17
ATOM 10478 O O . ARG A 1 40 ? 74.791 -8.932 -5.146 1.00 0.00 40 ARG A O 17
ATOM 10499 N N . GLN A 1 41 ? 75.843 -8.082 -3.353 1.00 0.00 41 GLN A N 17
ATOM 10500 C CA . GLN A 1 41 ? 76.873 -7.415 -4.123 1.00 0.00 41 GLN A CA 17
ATOM 10501 C C . GLN A 1 41 ? 78.124 -7.167 -3.284 1.00 0.00 41 GLN A C 17
ATOM 10502 O O . GLN A 1 41 ? 79.238 -7.463 -3.714 1.00 0.00 41 GLN A O 17
ATOM 10516 N N . ALA A 1 42 ? 77.936 -6.602 -2.089 1.00 0.00 42 ALA A N 17
ATOM 10517 C CA . ALA A 1 42 ? 79.049 -6.300 -1.197 1.00 0.00 42 ALA A CA 17
ATOM 10518 C C . ALA A 1 42 ? 78.586 -5.477 0.002 1.00 0.00 42 ALA A C 17
ATOM 10519 O O . ALA A 1 42 ? 78.679 -4.250 -0.004 1.00 0.00 42 ALA A O 17
ATOM 10526 N N . ASN A 1 43 ? 78.085 -6.157 1.029 1.00 0.00 43 ASN A N 17
ATOM 10527 C CA . ASN A 1 43 ? 77.604 -5.484 2.230 1.00 0.00 43 ASN A CA 17
ATOM 10528 C C . ASN A 1 43 ? 78.709 -5.377 3.278 1.00 0.00 43 ASN A C 17
ATOM 10529 O O . ASN A 1 43 ? 78.578 -4.537 4.193 1.00 0.00 43 ASN A O 17
ATOM 10541 N N . MET A 1 4 ? 70.100 -22.803 -2.939 1.00 0.00 4 MET A N 18
ATOM 10542 C CA . MET A 1 4 ? 69.055 -23.072 -3.967 1.00 0.00 4 MET A CA 18
ATOM 10543 C C . MET A 1 4 ? 68.851 -21.863 -4.881 1.00 0.00 4 MET A C 18
ATOM 10544 O O . MET A 1 4 ? 69.022 -20.720 -4.460 1.00 0.00 4 MET A O 18
ATOM 10558 N N . THR A 1 5 ? 68.491 -22.128 -6.133 1.00 0.00 5 THR A N 18
ATOM 10559 C CA . THR A 1 5 ? 68.268 -21.065 -7.113 1.00 0.00 5 THR A CA 18
ATOM 10560 C C . THR A 1 5 ? 67.033 -20.241 -6.755 1.00 0.00 5 THR A C 18
ATOM 10561 O O . THR A 1 5 ? 66.151 -20.711 -6.034 1.00 0.00 5 THR A O 18
ATOM 10572 N N . THR A 1 6 ? 66.976 -19.007 -7.257 1.00 0.00 6 THR A N 18
ATOM 10573 C CA . THR A 1 6 ? 65.848 -18.121 -6.978 1.00 0.00 6 THR A CA 18
ATOM 10574 C C . THR A 1 6 ? 65.139 -17.668 -8.258 1.00 0.00 6 THR A C 18
ATOM 10575 O O . THR A 1 6 ? 64.110 -16.996 -8.195 1.00 0.00 6 THR A O 18
ATOM 10586 N N . SER A 1 7 ? 65.691 -18.032 -9.415 1.00 0.00 7 SER A N 18
ATOM 10587 C CA . SER A 1 7 ? 65.105 -17.654 -10.703 1.00 0.00 7 SER A CA 18
ATOM 10588 C C 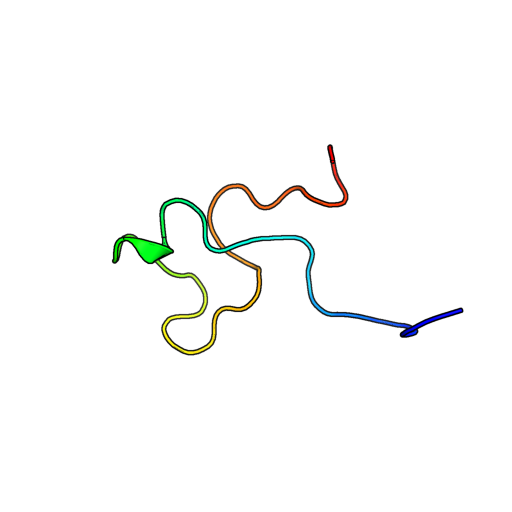. SER A 1 7 ? 65.355 -16.181 -11.010 1.00 0.00 7 SER A C 18
ATOM 10589 O O . SER A 1 7 ? 66.097 -15.848 -11.936 1.00 0.00 7 SER A O 18
ATOM 10597 N N . SER A 1 8 ? 64.734 -15.302 -10.230 1.00 0.00 8 SER A N 18
ATOM 10598 C CA . SER A 1 8 ? 64.892 -13.864 -10.421 1.00 0.00 8 SER A CA 18
ATOM 10599 C C . SER A 1 8 ? 64.600 -13.114 -9.125 1.00 0.00 8 SER A C 18
ATOM 10600 O O . SER A 1 8 ? 63.461 -12.727 -8.864 1.00 0.00 8 SER A O 18
ATOM 10608 N N . ARG A 1 9 ? 65.635 -12.917 -8.315 1.00 0.00 9 ARG A N 18
ATOM 10609 C CA . ARG A 1 9 ? 65.493 -12.222 -7.040 1.00 0.00 9 ARG A CA 18
ATOM 10610 C C . ARG A 1 9 ? 65.283 -10.724 -7.245 1.00 0.00 9 ARG A C 18
ATOM 10611 O O . ARG A 1 9 ? 65.571 -10.181 -8.313 1.00 0.00 9 ARG A O 18
ATOM 10632 N N . TYR A 1 10 ? 64.775 -10.068 -6.208 1.00 0.00 10 TYR A N 18
ATOM 10633 C CA . TYR A 1 10 ? 64.507 -8.645 -6.244 1.00 0.00 10 TYR A CA 18
ATOM 10634 C C . TYR A 1 10 ? 65.803 -7.834 -6.195 1.00 0.00 10 TYR A C 18
ATOM 10635 O O . TYR A 1 10 ? 66.882 -8.346 -6.491 1.00 0.00 10 TYR A O 18
ATOM 10653 N N . LYS A 1 11 ? 65.676 -6.554 -5.868 1.00 0.00 11 LYS A N 18
ATOM 10654 C CA . LYS A 1 11 ? 66.804 -5.639 -5.818 1.00 0.00 11 LYS A CA 18
ATOM 10655 C C . LYS A 1 11 ? 67.891 -6.101 -4.853 1.00 0.00 11 LYS A C 18
ATOM 10656 O O . LYS A 1 11 ? 67.959 -7.274 -4.478 1.00 0.00 11 LYS A O 18
ATOM 10675 N N . THR A 1 12 ? 68.762 -5.168 -4.491 1.00 0.00 12 THR A N 18
ATOM 10676 C CA . THR A 1 12 ? 69.888 -5.454 -3.605 1.00 0.00 12 THR A CA 18
ATOM 10677 C C . THR A 1 12 ? 70.028 -4.418 -2.489 1.00 0.00 12 THR A C 18
ATOM 10678 O O . THR A 1 12 ? 71.124 -4.207 -1.977 1.00 0.00 12 THR A O 18
ATOM 10689 N N . GLU A 1 13 ? 68.933 -3.750 -2.134 1.00 0.00 13 GLU A N 18
ATOM 10690 C CA . GLU A 1 13 ? 68.973 -2.733 -1.107 1.00 0.00 13 GLU A CA 18
ATOM 10691 C C . GLU A 1 13 ? 68.067 -3.082 0.084 1.00 0.00 13 GLU A C 18
ATOM 10692 O O . GLU A 1 13 ? 67.426 -4.129 0.100 1.00 0.00 13 GLU A O 18
ATOM 10704 N N . LEU A 1 14 ? 68.073 -2.225 1.111 1.00 0.00 14 LEU A N 18
ATOM 10705 C CA . LEU A 1 14 ? 67.294 -2.476 2.326 1.00 0.00 14 LEU A CA 18
ATOM 10706 C C . LEU A 1 14 ? 67.042 -1.195 3.127 1.00 0.00 14 LEU A C 18
ATOM 10707 O O . LEU A 1 14 ? 67.911 -0.332 3.236 1.00 0.00 14 LEU A O 18
ATOM 10723 N N . CYS A 1 15 ? 65.846 -1.086 3.702 1.00 0.00 15 CYS A N 18
ATOM 10724 C CA . CYS A 1 15 ? 65.477 0.072 4.500 1.00 0.00 15 CYS A CA 18
ATOM 10725 C C . CYS A 1 15 ? 66.283 0.084 5.808 1.00 0.00 15 CYS A C 18
ATOM 10726 O O . CYS A 1 15 ? 65.801 -0.370 6.844 1.00 0.00 15 CYS A O 18
ATOM 10733 N N . ARG A 1 16 ? 67.520 0.595 5.748 1.00 0.00 16 ARG A N 18
ATOM 10734 C CA . ARG A 1 16 ? 68.394 0.647 6.900 1.00 0.00 16 ARG A CA 18
ATOM 10735 C C . ARG A 1 16 ? 67.991 1.765 7.865 1.00 0.00 16 ARG A C 18
ATOM 10736 O O . ARG A 1 16 ? 67.063 1.607 8.657 1.00 0.00 16 ARG A O 18
ATOM 10757 N N . THR A 1 17 ? 68.693 2.893 7.788 1.00 0.00 17 THR A N 18
ATOM 10758 C CA . THR A 1 17 ? 68.411 4.037 8.637 1.00 0.00 17 THR A CA 18
ATOM 10759 C C . THR A 1 17 ? 67.123 4.715 8.186 1.00 0.00 17 THR A C 18
ATOM 10760 O O . THR A 1 17 ? 66.443 5.389 8.957 1.00 0.00 17 THR A O 18
ATOM 10771 N N . TYR A 1 18 ? 66.804 4.502 6.919 1.00 0.00 18 TYR A N 18
ATOM 10772 C CA . TYR A 1 18 ? 65.627 5.040 6.281 1.00 0.00 18 TYR A CA 18
ATOM 10773 C C . TYR A 1 18 ? 64.363 4.771 7.096 1.00 0.00 18 TYR A C 18
ATOM 10774 O O . TYR A 1 18 ? 63.540 5.663 7.304 1.00 0.00 18 TYR A O 18
ATOM 10792 N N . SER A 1 19 ? 64.215 3.528 7.539 1.00 0.00 19 SER A N 18
ATOM 10793 C CA . SER A 1 19 ? 63.055 3.103 8.320 1.00 0.00 19 SER A CA 18
ATOM 10794 C C . SER A 1 19 ? 62.754 4.046 9.482 1.00 0.00 19 SER A C 18
ATOM 10795 O O . SER A 1 19 ? 61.649 4.038 10.024 1.00 0.00 19 SER A O 18
ATOM 10803 N N . GLU A 1 20 ? 63.731 4.854 9.855 1.00 0.00 20 GLU A N 18
ATOM 10804 C CA . GLU A 1 20 ? 63.565 5.797 10.950 1.00 0.00 20 GLU A CA 18
ATOM 10805 C C . GLU A 1 20 ? 63.283 7.189 10.418 1.00 0.00 20 GLU A C 18
ATOM 10806 O O . GLU A 1 20 ? 63.672 8.196 11.009 1.00 0.00 20 GLU A O 18
ATOM 10818 N N . SER A 1 21 ? 62.591 7.219 9.294 1.00 0.00 21 SER A N 18
ATOM 10819 C CA . SER A 1 21 ? 62.220 8.475 8.639 1.00 0.00 21 SER A CA 18
ATOM 10820 C C . SER A 1 21 ? 63.446 9.184 8.063 1.00 0.00 21 SER A C 18
ATOM 10821 O O . SER A 1 21 ? 63.400 10.378 7.771 1.00 0.00 21 SER A O 18
ATOM 10829 N N . GLY A 1 22 ? 64.543 8.447 7.912 1.00 0.00 22 GLY A N 18
ATOM 10830 C CA . GLY A 1 22 ? 65.759 9.029 7.392 1.00 0.00 22 GLY A CA 18
ATOM 10831 C C . GLY A 1 22 ? 65.671 9.421 5.932 1.00 0.00 22 GLY A C 18
ATOM 10832 O O . GLY A 1 22 ? 66.478 10.223 5.455 1.00 0.00 22 GLY A O 18
ATOM 10836 N N . ARG A 1 23 ? 64.709 8.843 5.220 1.00 0.00 23 ARG A N 18
ATOM 10837 C CA . ARG A 1 23 ? 64.523 9.120 3.796 1.00 0.00 23 ARG A CA 18
ATOM 10838 C C . ARG A 1 23 ? 63.429 8.263 3.181 1.00 0.00 23 ARG A C 18
ATOM 10839 O O . ARG A 1 23 ? 62.360 8.747 2.809 1.00 0.00 23 ARG A O 18
ATOM 10860 N N . CYS A 1 24 ? 63.730 6.987 3.079 1.00 0.00 24 CYS A N 18
ATOM 10861 C CA . CYS A 1 24 ? 62.829 6.007 2.491 1.00 0.00 24 CYS A CA 18
ATOM 10862 C C . CYS A 1 24 ? 62.615 6.328 1.013 1.00 0.00 24 CYS A C 18
ATOM 10863 O O . CYS A 1 24 ? 61.616 6.949 0.634 1.00 0.00 24 CYS A O 18
ATOM 10870 N N . ARG A 1 25 ? 63.575 5.903 0.191 1.00 0.00 25 ARG A N 18
ATOM 10871 C CA . ARG A 1 25 ? 63.547 6.132 -1.256 1.00 0.00 25 ARG A CA 18
ATOM 10872 C C . ARG A 1 25 ? 62.202 5.730 -1.879 1.00 0.00 25 ARG A C 18
ATOM 10873 O O . ARG A 1 25 ? 61.849 6.186 -2.965 1.00 0.00 25 ARG A O 18
ATOM 10894 N N . TYR A 1 26 ? 61.452 4.902 -1.166 1.00 0.00 26 TYR A N 18
ATOM 10895 C CA . TYR A 1 26 ? 60.123 4.455 -1.591 1.00 0.00 26 TYR A CA 18
ATOM 10896 C C . TYR A 1 26 ? 59.230 4.349 -0.363 1.00 0.00 26 TYR A C 18
ATOM 10897 O O . TYR A 1 26 ? 58.473 3.392 -0.221 1.00 0.00 26 TYR A O 18
ATOM 10915 N N . GLY A 1 27 ? 59.313 5.349 0.514 1.00 0.00 27 GLY A N 18
ATOM 10916 C CA . GLY A 1 27 ? 58.524 5.346 1.740 1.00 0.00 27 GLY A CA 18
ATOM 10917 C C . GLY A 1 27 ? 57.130 4.779 1.569 1.00 0.00 27 GLY A C 18
ATOM 10918 O O . GLY A 1 27 ? 56.434 5.080 0.601 1.00 0.00 27 GLY A O 18
ATOM 10922 N N . ALA A 1 28 ? 56.743 3.919 2.510 1.00 0.00 28 ALA A N 18
ATOM 10923 C CA . ALA A 1 28 ? 55.441 3.262 2.485 1.00 0.00 28 ALA A CA 18
ATOM 10924 C C . ALA A 1 28 ? 55.371 2.195 1.402 1.00 0.00 28 ALA A C 18
ATOM 10925 O O . ALA A 1 28 ? 54.572 1.262 1.482 1.00 0.00 28 ALA A O 18
ATOM 10932 N N . LYS A 1 29 ? 56.197 2.352 0.384 1.00 0.00 29 LYS A N 18
ATOM 10933 C CA . LYS A 1 29 ? 56.239 1.444 -0.728 1.00 0.00 29 LYS A CA 18
ATOM 10934 C C . LYS A 1 29 ? 57.623 0.837 -0.895 1.00 0.00 29 LYS A C 18
ATOM 10935 O O . LYS A 1 29 ? 57.922 0.235 -1.927 1.00 0.00 29 LYS A O 18
ATOM 10954 N N . CYS A 1 30 ? 58.488 1.042 0.092 1.00 0.00 30 CYS A N 18
ATOM 10955 C CA . CYS A 1 30 ? 59.859 0.567 -0.009 1.00 0.00 30 CYS A CA 18
ATOM 10956 C C . CYS A 1 30 ? 60.044 -0.913 0.292 1.00 0.00 30 CYS A C 18
ATOM 10957 O O . CYS A 1 30 ? 59.822 -1.376 1.411 1.00 0.00 30 CYS A O 18
ATOM 10964 N N . GLN A 1 31 ? 60.525 -1.622 -0.719 1.00 0.00 31 GLN A N 18
ATOM 10965 C CA . GLN A 1 31 ? 60.846 -3.024 -0.621 1.00 0.00 31 GLN A CA 18
ATOM 10966 C C . GLN A 1 31 ? 62.366 -3.169 -0.691 1.00 0.00 31 GLN A C 18
ATOM 10967 O O . GLN A 1 31 ? 62.946 -4.136 -0.199 1.00 0.00 31 GLN A O 18
ATOM 10981 N N . PHE A 1 32 ? 62.986 -2.165 -1.308 1.00 0.00 32 PHE A N 18
ATOM 10982 C CA . PHE A 1 32 ? 64.430 -2.093 -1.483 1.00 0.00 32 PHE A CA 18
ATOM 10983 C C . PHE A 1 32 ? 64.821 -0.646 -1.788 1.00 0.00 32 PHE A C 18
ATOM 10984 O O . PHE A 1 32 ? 64.121 0.278 -1.377 1.00 0.00 32 PHE A O 18
ATOM 11001 N N . ALA A 1 33 ? 65.918 -0.449 -2.529 1.00 0.00 33 ALA A N 18
ATOM 11002 C CA . ALA A 1 33 ? 66.375 0.891 -2.896 1.00 0.00 33 ALA A CA 18
ATOM 11003 C C . ALA A 1 33 ? 66.242 1.841 -1.715 1.00 0.00 33 ALA A C 18
ATOM 11004 O O . ALA A 1 33 ? 65.173 2.383 -1.469 1.00 0.00 33 ALA A O 18
ATOM 11011 N N . HIS A 1 34 ? 67.325 2.005 -0.973 1.00 0.00 34 HIS A N 18
ATOM 11012 C CA . HIS A 1 34 ? 67.324 2.852 0.216 1.00 0.00 34 HIS A CA 18
ATOM 11013 C C . HIS A 1 34 ? 68.786 3.131 0.666 1.00 0.00 34 HIS A C 18
ATOM 11014 O O . HIS A 1 34 ? 69.672 3.274 -0.178 1.00 0.00 34 HIS A O 18
ATOM 11028 N N . GLY A 1 35 ? 69.038 3.190 1.986 1.00 0.00 35 GLY A N 18
ATOM 11029 C CA . GLY A 1 35 ? 70.359 3.432 2.507 1.00 0.00 35 GLY A CA 18
ATOM 11030 C C . GLY A 1 35 ? 71.341 2.341 2.168 1.00 0.00 35 GLY A C 18
ATOM 11031 O O . GLY A 1 35 ? 71.170 1.193 2.574 1.00 0.00 35 GLY A O 18
ATOM 11035 N N . LEU A 1 36 ? 72.382 2.711 1.445 1.00 0.00 36 LEU A N 18
ATOM 11036 C CA . LEU A 1 36 ? 73.426 1.777 1.065 1.00 0.00 36 LEU A CA 18
ATOM 11037 C C . LEU A 1 36 ? 72.844 0.465 0.524 1.00 0.00 36 LEU A C 18
ATOM 11038 O O . LEU A 1 36 ? 72.577 0.350 -0.671 1.00 0.00 36 LEU A O 18
ATOM 11054 N N . GLY A 1 37 ? 72.637 -0.519 1.403 1.00 0.00 37 GLY A N 18
ATOM 11055 C CA . GLY A 1 37 ? 72.088 -1.788 0.977 1.00 0.00 37 GLY A CA 18
ATOM 11056 C C . GLY A 1 37 ? 72.845 -2.388 -0.181 1.00 0.00 37 GLY A C 18
ATOM 11057 O O . GLY A 1 37 ? 72.404 -2.332 -1.330 1.00 0.00 37 GLY A O 18
ATOM 11061 N N . GLU A 1 38 ? 73.985 -2.966 0.133 1.00 0.00 38 GLU A N 18
ATOM 11062 C CA . GLU A 1 38 ? 74.833 -3.603 -0.864 1.00 0.00 38 GLU A CA 18
ATOM 11063 C C . GLU A 1 38 ? 75.203 -5.007 -0.403 1.00 0.00 38 GLU A C 18
ATOM 11064 O O . GLU A 1 38 ? 76.359 -5.424 -0.504 1.00 0.00 38 GLU A O 18
ATOM 11076 N N . LEU A 1 39 ? 74.211 -5.720 0.133 1.00 0.00 39 LEU A N 18
ATOM 11077 C CA . LEU A 1 39 ? 74.430 -7.081 0.635 1.00 0.00 39 LEU A CA 18
ATOM 11078 C C . LEU A 1 39 ? 74.536 -8.089 -0.503 1.00 0.00 39 LEU A C 18
ATOM 11079 O O . LEU A 1 39 ? 74.965 -9.225 -0.302 1.00 0.00 39 LEU A O 18
ATOM 11095 N N . ARG A 1 40 ? 74.147 -7.662 -1.692 1.00 0.00 40 ARG A N 18
ATOM 11096 C CA . ARG A 1 40 ? 74.199 -8.518 -2.870 1.00 0.00 40 ARG A CA 18
ATOM 11097 C C . ARG A 1 40 ? 74.889 -7.804 -4.025 1.00 0.00 40 ARG A C 18
ATOM 11098 O O . ARG A 1 40 ? 74.673 -8.137 -5.190 1.00 0.00 40 ARG A O 18
ATOM 11119 N N . GLN A 1 41 ? 75.730 -6.826 -3.696 1.00 0.00 41 GLN A N 18
ATOM 11120 C CA . GLN A 1 41 ? 76.455 -6.070 -4.694 1.00 0.00 41 GLN A CA 18
ATOM 11121 C C . GLN A 1 41 ? 77.835 -5.672 -4.186 1.00 0.00 41 GLN A C 18
ATOM 11122 O O . GLN A 1 41 ? 78.827 -5.785 -4.906 1.00 0.00 41 GLN A O 18
ATOM 11136 N N . ALA A 1 42 ? 77.887 -5.184 -2.951 1.00 0.00 42 ALA A N 18
ATOM 11137 C CA . ALA A 1 42 ? 79.141 -4.749 -2.352 1.00 0.00 42 AL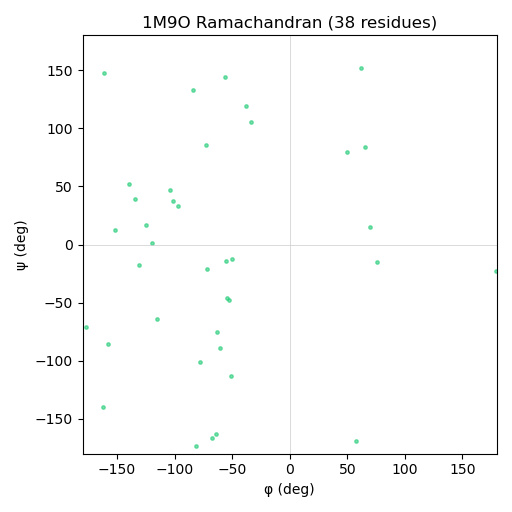A A CA 18
ATOM 11138 C C . ALA A 1 42 ? 79.732 -3.576 -3.129 1.00 0.00 42 ALA A C 18
ATOM 11139 O O . ALA A 1 42 ? 79.314 -3.289 -4.250 1.00 0.00 42 ALA A O 18
ATOM 11146 N N . ASN A 1 43 ? 80.703 -2.897 -2.524 1.00 0.00 43 ASN A N 18
ATOM 11147 C CA . ASN A 1 43 ? 81.347 -1.753 -3.162 1.00 0.00 43 ASN A CA 18
ATOM 11148 C C . ASN A 1 43 ? 82.141 -2.189 -4.389 1.00 0.00 43 ASN A C 18
ATOM 11149 O O . ASN A 1 43 ? 83.182 -2.856 -4.211 1.00 0.00 43 ASN A O 18
ATOM 11161 N N . MET A 1 4 ? 76.669 -11.594 -14.180 1.00 0.00 4 MET A N 19
ATOM 11162 C CA . MET A 1 4 ? 76.107 -10.792 -13.061 1.00 0.00 4 MET A CA 19
ATOM 11163 C C . MET A 1 4 ? 74.607 -11.034 -12.896 1.00 0.00 4 MET A C 19
ATOM 11164 O O . MET A 1 4 ? 73.918 -10.268 -12.223 1.00 0.00 4 MET A O 19
ATOM 11178 N N . THR A 1 5 ? 74.107 -12.103 -13.510 1.00 0.00 5 THR A N 19
ATOM 11179 C CA . THR A 1 5 ? 72.690 -12.437 -13.426 1.00 0.00 5 THR A CA 19
ATOM 11180 C C . THR A 1 5 ? 72.334 -12.934 -12.028 1.00 0.00 5 THR A C 19
ATOM 11181 O O . THR A 1 5 ? 73.206 -13.351 -11.265 1.00 0.00 5 THR A O 19
ATOM 11192 N N . THR A 1 6 ? 71.046 -12.888 -11.697 1.00 0.00 6 THR A N 19
ATOM 11193 C CA . THR A 1 6 ? 70.578 -13.336 -10.390 1.00 0.00 6 THR A CA 19
ATOM 11194 C C . THR A 1 6 ? 69.296 -14.153 -10.516 1.00 0.00 6 THR A C 19
ATOM 11195 O O . THR A 1 6 ? 68.521 -14.254 -9.565 1.00 0.00 6 THR A O 19
ATOM 11206 N N . SER A 1 7 ? 69.081 -14.731 -11.697 1.00 0.00 7 SER A N 19
ATOM 11207 C CA . SER A 1 7 ? 67.891 -15.535 -11.963 1.00 0.00 7 SER A CA 19
ATOM 11208 C C . SER A 1 7 ? 66.652 -14.649 -12.062 1.00 0.00 7 SER A C 19
ATOM 11209 O O . SER A 1 7 ? 66.237 -14.273 -13.160 1.00 0.00 7 SER A O 19
ATOM 11217 N N . SER A 1 8 ? 66.066 -14.309 -10.918 1.00 0.00 8 SER A N 19
ATOM 11218 C CA . SER A 1 8 ? 64.881 -13.462 -10.894 1.00 0.00 8 SER A CA 19
ATOM 11219 C C . SER A 1 8 ? 64.668 -12.857 -9.510 1.00 0.00 8 SER A C 19
ATOM 11220 O O . SER A 1 8 ? 63.533 -12.685 -9.067 1.00 0.00 8 SER A O 19
ATOM 11228 N N . ARG A 1 9 ? 65.768 -12.546 -8.828 1.00 0.00 9 ARG A N 19
ATOM 11229 C CA . ARG A 1 9 ? 65.700 -11.962 -7.489 1.00 0.00 9 ARG A CA 19
ATOM 11230 C C . ARG A 1 9 ? 65.515 -10.452 -7.575 1.00 0.00 9 ARG A C 19
ATOM 11231 O O . ARG A 1 9 ? 65.819 -9.831 -8.595 1.00 0.00 9 ARG A O 19
ATOM 11252 N N . TYR A 1 10 ? 65.005 -9.872 -6.497 1.00 0.00 10 TYR A N 19
ATOM 11253 C CA . TYR A 1 10 ? 64.762 -8.448 -6.431 1.00 0.00 10 TYR A CA 19
ATOM 11254 C C . TYR A 1 10 ? 66.071 -7.662 -6.338 1.00 0.00 10 TYR A C 19
ATOM 11255 O O . TYR A 1 10 ? 67.141 -8.175 -6.665 1.00 0.00 10 TYR A O 19
ATOM 11273 N N . LYS A 1 11 ? 65.963 -6.406 -5.935 1.00 0.00 11 LYS A N 19
ATOM 11274 C CA . LYS A 1 11 ? 67.106 -5.513 -5.832 1.00 0.00 11 LYS A CA 19
ATOM 11275 C C . LYS A 1 11 ? 68.136 -6.013 -4.825 1.00 0.00 11 LYS A C 19
ATOM 11276 O O . LYS A 1 11 ? 68.126 -7.178 -4.426 1.00 0.00 11 LYS A O 19
ATOM 11295 N N . THR A 1 12 ? 69.037 -5.118 -4.443 1.00 0.00 12 THR A N 19
ATOM 11296 C CA . THR A 1 12 ? 70.102 -5.448 -3.498 1.00 0.00 12 THR A CA 19
ATOM 11297 C C . THR A 1 12 ? 70.252 -4.378 -2.425 1.00 0.00 12 THR A C 19
ATOM 11298 O O . THR A 1 12 ? 71.370 -4.056 -2.013 1.00 0.00 12 THR A O 19
ATOM 11309 N N . GLU A 1 13 ? 69.135 -3.802 -1.998 1.00 0.00 13 GLU A N 19
ATOM 11310 C CA . GLU A 1 13 ? 69.158 -2.761 -1.005 1.00 0.00 13 GLU A CA 19
ATOM 11311 C C . GLU A 1 13 ? 68.214 -3.070 0.163 1.00 0.00 13 GLU A C 19
ATOM 11312 O O . GLU A 1 13 ? 67.630 -4.149 0.228 1.00 0.00 13 GLU A O 19
ATOM 11324 N N . LEU A 1 14 ? 68.083 -2.123 1.094 1.00 0.00 14 LEU A N 19
ATOM 11325 C CA . LEU A 1 14 ? 67.226 -2.309 2.260 1.00 0.00 14 LEU A CA 19
ATOM 11326 C C . LEU A 1 14 ? 67.023 -1.013 3.038 1.00 0.00 14 LEU A C 19
ATOM 11327 O O . LEU A 1 14 ? 67.901 -0.155 3.085 1.00 0.00 14 LEU A O 19
ATOM 11343 N N . CYS A 1 15 ? 65.850 -0.891 3.648 1.00 0.00 15 CYS A N 19
ATOM 11344 C CA . CYS A 1 15 ? 65.496 0.278 4.434 1.00 0.00 15 CYS A CA 19
ATOM 11345 C C . CYS A 1 15 ? 66.339 0.308 5.716 1.00 0.00 15 CYS A C 19
ATOM 11346 O O . CYS A 1 15 ? 65.859 -0.057 6.789 1.00 0.00 15 CYS A O 19
ATOM 11353 N N . ARG A 1 16 ? 67.606 0.736 5.598 1.00 0.00 16 ARG A N 19
ATOM 11354 C CA . ARG A 1 16 ? 68.509 0.784 6.739 1.00 0.00 16 ARG A CA 19
ATOM 11355 C C . ARG A 1 16 ? 68.093 1.860 7.749 1.00 0.00 16 ARG A C 19
ATOM 11356 O O . ARG A 1 16 ? 67.247 1.616 8.612 1.00 0.00 16 ARG A O 19
ATOM 11377 N N . THR A 1 17 ? 68.696 3.041 7.642 1.00 0.00 17 THR A N 19
ATOM 11378 C CA . THR A 1 17 ? 68.396 4.151 8.537 1.00 0.00 17 THR A CA 19
ATOM 11379 C C . THR A 1 17 ? 67.086 4.815 8.133 1.00 0.00 17 THR A C 19
ATOM 11380 O O . THR A 1 17 ? 66.429 5.490 8.925 1.00 0.00 17 THR A O 19
ATOM 11391 N N . TYR A 1 18 ? 66.738 4.606 6.877 1.00 0.00 18 TYR A N 19
ATOM 11392 C CA . TYR A 1 18 ? 65.551 5.148 6.267 1.00 0.00 18 TYR A CA 19
ATOM 11393 C C . TYR A 1 18 ? 64.292 4.879 7.095 1.00 0.00 18 TYR A C 19
ATOM 11394 O O . TYR A 1 18 ? 63.437 5.752 7.241 1.00 0.00 18 TYR A O 19
ATOM 11412 N N . SER A 1 19 ? 64.171 3.654 7.600 1.00 0.00 19 SER A N 19
ATOM 11413 C CA . SER A 1 19 ? 63.007 3.250 8.382 1.00 0.00 19 SER A CA 19
ATOM 11414 C C . SER A 1 19 ? 62.776 4.151 9.581 1.00 0.00 19 SER A C 19
ATOM 11415 O O . SER A 1 19 ? 61.638 4.462 9.930 1.00 0.00 19 SER A O 19
ATOM 11423 N N . GLU A 1 20 ? 63.857 4.566 10.203 1.00 0.00 20 GLU A N 19
ATOM 11424 C CA . GLU A 1 20 ? 63.777 5.438 11.368 1.00 0.00 20 GLU A CA 19
ATOM 11425 C C . GLU A 1 20 ? 63.015 6.710 11.022 1.00 0.00 20 GLU A C 19
ATOM 11426 O O . GLU A 1 20 ? 62.114 7.127 11.750 1.00 0.00 20 GLU A O 19
ATOM 11438 N N . SER A 1 21 ? 63.391 7.306 9.892 1.00 0.00 21 SER A N 19
ATOM 11439 C CA . SER A 1 21 ? 62.770 8.538 9.389 1.00 0.00 21 SER A CA 19
ATOM 11440 C C . SER A 1 21 ? 63.732 9.284 8.464 1.00 0.00 21 SER A C 19
ATOM 11441 O O . SER A 1 21 ? 63.702 10.513 8.388 1.00 0.00 21 SER A O 19
ATOM 11449 N N . GLY A 1 22 ? 64.586 8.541 7.766 1.00 0.00 22 GLY A N 19
ATOM 11450 C CA . GLY A 1 22 ? 65.540 9.155 6.875 1.00 0.00 22 GLY A CA 19
ATOM 11451 C C . GLY A 1 22 ? 64.902 9.722 5.629 1.00 0.00 22 GLY A C 19
ATOM 11452 O O . GLY A 1 22 ? 64.408 10.850 5.624 1.00 0.00 22 GLY A O 19
ATOM 11456 N N . ARG A 1 23 ? 64.938 8.936 4.568 1.00 0.00 23 ARG A N 19
ATOM 11457 C CA . ARG A 1 23 ? 64.384 9.348 3.286 1.00 0.00 23 ARG A CA 19
ATOM 11458 C C . ARG A 1 23 ? 63.288 8.419 2.826 1.00 0.00 23 ARG A C 19
ATOM 11459 O O . ARG A 1 23 ? 62.194 8.838 2.444 1.00 0.00 23 ARG A O 19
ATOM 11480 N N . CYS A 1 24 ? 63.630 7.157 2.827 1.00 0.00 24 CYS A N 19
ATOM 11481 C CA . CYS A 1 24 ? 62.730 6.109 2.360 1.00 0.00 24 CYS A CA 19
ATOM 11482 C C . CYS A 1 24 ? 62.444 6.348 0.879 1.00 0.00 24 CYS A C 19
ATOM 11483 O O . CYS A 1 24 ? 61.390 6.873 0.510 1.00 0.00 24 CYS A O 19
ATOM 11490 N N . ARG A 1 25 ? 63.424 6.001 0.045 1.00 0.00 25 ARG A N 19
ATOM 11491 C CA . ARG A 1 25 ? 63.337 6.198 -1.402 1.00 0.00 25 ARG A CA 19
ATOM 11492 C C . ARG A 1 25 ? 61.996 5.718 -1.978 1.00 0.00 25 ARG A C 19
ATOM 11493 O O . ARG A 1 25 ? 61.568 6.167 -3.039 1.00 0.00 25 ARG A O 19
ATOM 11514 N N . TYR A 1 26 ? 61.337 4.830 -1.251 1.00 0.00 26 TYR A N 19
ATOM 11515 C CA . TYR A 1 26 ? 60.028 4.299 -1.631 1.00 0.00 26 TYR A CA 19
ATOM 11516 C C . TYR A 1 26 ? 59.154 4.186 -0.387 1.00 0.00 26 TYR A C 19
ATOM 11517 O O . TYR A 1 26 ? 58.444 3.200 -0.204 1.00 0.00 26 TYR A O 19
ATOM 11535 N N . GLY A 1 27 ? 59.203 5.216 0.455 1.00 0.00 27 GLY A N 19
ATOM 11536 C CA . GLY A 1 27 ? 58.430 5.222 1.688 1.00 0.00 27 GLY A CA 19
ATOM 11537 C C . GLY A 1 27 ? 57.052 4.605 1.553 1.00 0.00 27 GLY A C 19
ATOM 11538 O O . GLY A 1 27 ? 56.271 4.976 0.678 1.00 0.00 27 GLY A O 19
ATOM 11542 N N . ALA A 1 28 ? 56.774 3.642 2.431 1.00 0.00 28 ALA A N 19
ATOM 11543 C CA . ALA A 1 28 ? 55.499 2.926 2.451 1.00 0.00 28 ALA A CA 19
ATOM 11544 C C . ALA A 1 28 ? 55.499 1.744 1.498 1.00 0.00 28 ALA A C 19
ATOM 11545 O O . ALA A 1 28 ? 54.898 0.706 1.775 1.00 0.00 28 ALA A O 19
ATOM 11552 N N . LYS A 1 29 ? 56.170 1.909 0.376 1.00 0.00 29 LYS A N 19
ATOM 11553 C CA . LYS A 1 29 ? 56.256 0.886 -0.624 1.00 0.00 29 LYS A CA 19
ATOM 11554 C C . LYS A 1 29 ? 57.682 0.391 -0.776 1.00 0.00 29 LYS A C 19
ATOM 11555 O O . LYS A 1 29 ? 58.002 -0.328 -1.722 1.00 0.00 29 LYS A O 19
ATOM 11574 N N . CYS A 1 30 ? 58.550 0.818 0.133 1.00 0.00 30 CYS A N 19
ATOM 11575 C CA . CYS A 1 30 ? 59.953 0.463 0.045 1.00 0.00 30 CYS A CA 19
ATOM 11576 C C . CYS A 1 30 ? 60.239 -0.988 0.387 1.00 0.00 30 CYS A C 19
ATOM 11577 O O . CYS A 1 30 ? 60.073 -1.430 1.525 1.00 0.00 30 CYS A O 19
ATOM 11584 N N . GLN A 1 31 ? 60.724 -1.700 -0.613 1.00 0.00 31 GLN A N 19
ATOM 11585 C CA . GLN A 1 31 ? 61.120 -3.078 -0.486 1.00 0.00 31 GLN A CA 19
ATOM 11586 C C . GLN A 1 31 ? 62.640 -3.144 -0.572 1.00 0.00 31 GLN A C 19
ATOM 11587 O O . GLN A 1 31 ? 63.274 -4.091 -0.110 1.00 0.00 31 GLN A O 19
ATOM 11601 N N . PHE A 1 32 ? 63.202 -2.101 -1.178 1.00 0.00 32 PHE A N 19
ATOM 11602 C CA . PHE A 1 32 ? 64.633 -1.969 -1.366 1.00 0.00 32 PHE A CA 19
ATOM 11603 C C . PHE A 1 32 ? 64.980 -0.505 -1.645 1.00 0.00 32 PHE A C 19
ATOM 11604 O O . PHE A 1 32 ? 64.207 0.394 -1.321 1.00 0.00 32 PHE A O 19
ATOM 11621 N N . ALA A 1 33 ? 66.126 -0.279 -2.280 1.00 0.00 33 ALA A N 19
ATOM 11622 C CA . ALA A 1 33 ? 66.580 1.061 -2.642 1.00 0.00 33 ALA A CA 19
ATOM 11623 C C . ALA A 1 33 ? 66.339 2.074 -1.530 1.00 0.00 33 ALA A C 19
ATOM 11624 O O . ALA A 1 33 ? 65.226 2.548 -1.344 1.00 0.00 33 ALA A O 19
ATOM 11631 N N . HIS A 1 34 ? 67.405 2.410 -0.818 1.00 0.00 34 HIS A N 19
ATOM 11632 C CA . HIS A 1 34 ? 67.345 3.382 0.274 1.00 0.00 34 HIS A CA 19
ATOM 11633 C C . HIS A 1 34 ? 68.776 3.830 0.653 1.00 0.00 34 HIS A C 19
ATOM 11634 O O . HIS A 1 34 ? 69.438 4.524 -0.117 1.00 0.00 34 HIS A O 19
ATOM 11648 N N . GLY A 1 35 ? 69.236 3.440 1.860 1.00 0.00 35 GLY A N 19
ATOM 11649 C CA . GLY A 1 35 ? 70.557 3.800 2.334 1.00 0.00 35 GLY A CA 19
ATOM 11650 C C . GLY A 1 35 ? 71.649 3.093 1.560 1.00 0.00 35 GLY A C 19
ATOM 11651 O O . GLY A 1 35 ? 71.750 3.234 0.342 1.00 0.00 35 GLY A O 19
ATOM 11655 N N . LEU A 1 36 ? 72.447 2.308 2.270 1.00 0.00 36 LEU A N 19
ATOM 11656 C CA . LEU A 1 36 ? 73.523 1.551 1.654 1.00 0.00 36 LEU A CA 19
ATOM 11657 C C . LEU A 1 36 ? 72.945 0.426 0.799 1.00 0.00 36 LEU A C 19
ATOM 11658 O O . LEU A 1 36 ? 72.935 0.507 -0.429 1.00 0.00 36 LEU A O 19
ATOM 11674 N N . GLY A 1 37 ? 72.438 -0.607 1.462 1.00 0.00 37 GLY A N 19
ATOM 11675 C CA . GLY A 1 37 ? 71.842 -1.725 0.769 1.00 0.00 37 GLY A CA 19
ATOM 11676 C C . GLY A 1 37 ? 72.791 -2.411 -0.182 1.00 0.00 37 GLY A C 19
ATOM 11677 O O . GLY A 1 37 ? 72.900 -2.041 -1.353 1.00 0.00 37 GLY A O 19
ATOM 11681 N N . GLU A 1 38 ? 73.473 -3.420 0.333 1.00 0.00 38 GLU A N 19
ATOM 11682 C CA . GLU A 1 38 ? 74.422 -4.198 -0.457 1.00 0.00 38 GLU A CA 19
ATOM 11683 C C . GLU A 1 38 ? 74.221 -5.690 -0.218 1.00 0.00 38 GLU A C 19
ATOM 11684 O O . GLU A 1 38 ? 75.183 -6.425 0.008 1.00 0.00 38 GLU A O 19
ATOM 11696 N N . LEU A 1 39 ? 72.966 -6.133 -0.254 1.00 0.00 39 LEU A N 19
ATOM 11697 C CA . LEU A 1 39 ? 72.658 -7.548 -0.030 1.00 0.00 39 LEU A CA 19
ATOM 11698 C C . LEU A 1 39 ? 73.414 -8.461 -0.993 1.00 0.00 39 LEU A C 19
ATOM 11699 O O . LEU A 1 39 ? 73.576 -9.654 -0.736 1.00 0.00 39 LEU A O 19
ATOM 11715 N N . ARG A 1 40 ? 73.875 -7.896 -2.095 1.00 0.00 40 ARG A N 19
ATOM 11716 C CA . ARG A 1 40 ? 74.618 -8.653 -3.100 1.00 0.00 40 ARG A CA 19
ATOM 11717 C C . ARG A 1 40 ? 75.764 -7.826 -3.678 1.00 0.00 40 ARG A C 19
ATOM 11718 O O . ARG A 1 40 ? 76.226 -8.080 -4.788 1.00 0.00 40 ARG A O 19
ATOM 11739 N N . GLN A 1 41 ? 76.229 -6.851 -2.905 1.00 0.00 41 GLN A N 19
ATOM 11740 C CA . GLN A 1 41 ? 77.322 -5.997 -3.318 1.00 0.00 41 GLN A CA 19
ATOM 11741 C C . GLN A 1 41 ? 78.218 -5.626 -2.136 1.00 0.00 41 GLN A C 19
ATOM 11742 O O . GLN A 1 41 ? 79.066 -4.740 -2.247 1.00 0.00 41 GLN A O 19
ATOM 11756 N N . ALA A 1 42 ? 78.032 -6.305 -1.006 1.00 0.00 42 ALA A N 19
ATOM 11757 C CA . ALA A 1 42 ? 78.818 -6.043 0.184 1.00 0.00 42 ALA A CA 19
ATOM 11758 C C . ALA A 1 42 ? 80.108 -6.860 0.202 1.00 0.00 42 ALA A C 19
ATOM 11759 O O . ALA A 1 42 ? 80.543 -7.326 1.254 1.00 0.00 42 ALA A O 19
ATOM 11766 N N . ASN A 1 43 ? 80.720 -7.029 -0.966 1.00 0.00 43 ASN A N 19
ATOM 11767 C CA . ASN A 1 43 ? 81.960 -7.786 -1.074 1.00 0.00 43 ASN A CA 19
ATOM 11768 C C . ASN A 1 43 ? 82.565 -7.642 -2.465 1.00 0.00 43 ASN A C 19
ATOM 11769 O O . ASN A 1 43 ? 83.451 -6.778 -2.639 1.00 0.00 43 ASN A O 19
ATOM 11781 N N . MET A 1 4 ? 68.467 -8.283 -17.564 1.00 0.00 4 MET A N 20
ATOM 11782 C CA . MET A 1 4 ? 69.683 -9.108 -17.322 1.00 0.00 4 MET A CA 20
ATOM 11783 C C . MET A 1 4 ? 70.012 -9.181 -15.835 1.00 0.00 4 MET A C 20
ATOM 11784 O O . MET A 1 4 ? 69.275 -8.659 -14.998 1.00 0.00 4 MET A O 20
ATOM 11798 N N . THR A 1 5 ? 71.133 -9.823 -15.515 1.00 0.00 5 THR A N 20
ATOM 11799 C CA . THR A 1 5 ? 71.575 -9.961 -14.132 1.00 0.00 5 THR A CA 20
ATOM 11800 C C . THR A 1 5 ? 70.717 -10.969 -13.373 1.00 0.00 5 THR A C 20
ATOM 11801 O O . THR A 1 5 ? 71.213 -12.003 -12.927 1.00 0.00 5 THR A O 20
ATOM 11812 N N . THR A 1 6 ? 69.433 -10.662 -13.225 1.00 0.00 6 THR A N 20
ATOM 11813 C CA . THR A 1 6 ? 68.516 -11.548 -12.514 1.00 0.00 6 THR A CA 20
ATOM 11814 C C . THR A 1 6 ? 67.249 -11.791 -13.330 1.00 0.00 6 THR A C 20
ATOM 11815 O O . THR A 1 6 ? 66.862 -12.937 -13.567 1.00 0.00 6 THR A O 20
ATOM 11826 N N . SER A 1 7 ? 66.610 -10.704 -13.752 1.00 0.00 7 SER A N 20
ATOM 11827 C CA . SER A 1 7 ? 65.387 -10.794 -14.544 1.00 0.00 7 SER A CA 20
ATOM 11828 C C . SER A 1 7 ? 64.287 -11.547 -13.796 1.00 0.00 7 SER A C 20
ATOM 11829 O O . SER A 1 7 ? 63.375 -12.096 -14.415 1.00 0.00 7 SER A O 20
ATOM 11837 N N . SER A 1 8 ? 64.371 -11.575 -12.470 1.00 0.00 8 SER A N 20
ATOM 11838 C CA . SER A 1 8 ? 63.376 -12.270 -11.664 1.00 0.00 8 SER A CA 20
ATOM 11839 C C . SER A 1 8 ? 63.285 -11.681 -10.259 1.00 0.00 8 SER A C 20
ATOM 11840 O O . SER A 1 8 ? 62.254 -11.136 -9.872 1.00 0.00 8 SER A O 20
ATOM 11848 N N . ARG A 1 9 ? 64.365 -11.815 -9.493 1.00 0.00 9 ARG A N 20
ATOM 11849 C CA . ARG A 1 9 ? 64.397 -11.307 -8.126 1.00 0.00 9 ARG A CA 20
ATOM 11850 C C . ARG A 1 9 ? 64.467 -9.788 -8.117 1.00 0.00 9 ARG A C 20
ATOM 11851 O O . ARG A 1 9 ? 64.858 -9.163 -9.102 1.00 0.00 9 ARG A O 20
ATOM 11872 N N . TYR A 1 10 ? 64.070 -9.208 -6.994 1.00 0.00 10 TYR A N 20
ATOM 11873 C CA . TYR A 1 10 ? 64.064 -7.769 -6.828 1.00 0.00 10 TYR A CA 20
ATOM 11874 C C . TYR A 1 10 ? 65.476 -7.232 -6.628 1.00 0.00 10 TYR A C 20
ATOM 11875 O O . TYR A 1 10 ? 66.460 -7.909 -6.927 1.00 0.00 10 TYR A O 20
ATOM 11893 N N . LYS A 1 11 ? 65.566 -6.003 -6.148 1.00 0.00 11 LYS A N 20
ATOM 11894 C CA . LYS A 1 11 ? 66.842 -5.353 -5.928 1.00 0.00 11 LYS A CA 20
ATOM 11895 C C . LYS A 1 11 ? 67.631 -6.040 -4.820 1.00 0.00 11 LYS A C 20
ATOM 11896 O O . LYS A 1 11 ? 67.313 -7.157 -4.406 1.00 0.00 11 LYS A O 20
ATOM 11915 N N . THR A 1 12 ? 68.663 -5.355 -4.351 1.00 0.00 12 THR A N 20
ATOM 11916 C CA . THR A 1 12 ? 69.529 -5.877 -3.295 1.00 0.00 12 THR A CA 20
ATOM 11917 C C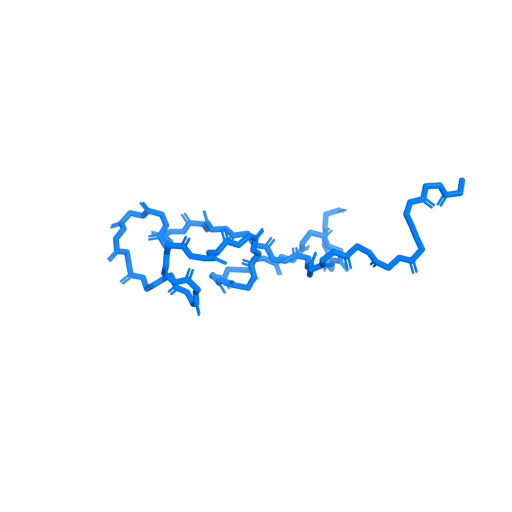 . THR A 1 12 ? 69.685 -4.892 -2.140 1.00 0.00 12 THR A C 20
ATOM 11918 O O . THR A 1 12 ? 70.486 -5.116 -1.234 1.00 0.00 12 THR A O 20
ATOM 11929 N N . GLU A 1 13 ? 68.950 -3.786 -2.185 1.00 0.00 13 GLU A N 20
ATOM 11930 C CA . GLU A 1 13 ? 69.061 -2.777 -1.155 1.00 0.00 13 GLU A CA 20
ATOM 11931 C C . GLU A 1 13 ? 68.133 -3.062 0.038 1.00 0.00 13 GLU A C 20
ATOM 11932 O O . GLU A 1 13 ? 67.481 -4.102 0.085 1.00 0.00 13 GLU A O 20
ATOM 11944 N N . LEU A 1 14 ? 68.107 -2.148 1.013 1.00 0.00 14 LEU A N 20
ATOM 11945 C CA . LEU A 1 14 ? 67.286 -2.326 2.220 1.00 0.00 14 LEU A CA 20
ATOM 11946 C C . LEU A 1 14 ? 67.022 -1.023 2.978 1.00 0.00 14 LEU A C 20
ATOM 11947 O O . LEU A 1 14 ? 67.849 -0.113 2.997 1.00 0.00 14 LEU A O 20
ATOM 11963 N N . CYS A 1 15 ? 65.864 -0.963 3.635 1.00 0.00 15 CYS A N 20
ATOM 11964 C CA . CYS A 1 15 ? 65.481 0.198 4.420 1.00 0.00 15 CYS A CA 20
ATOM 11965 C C . CYS A 1 15 ? 66.317 0.254 5.700 1.00 0.00 15 CYS A C 20
ATOM 11966 O O . CYS A 1 15 ? 65.901 -0.252 6.743 1.00 0.00 15 CYS A O 20
ATOM 11973 N N . ARG A 1 16 ? 67.503 0.865 5.616 1.00 0.00 16 ARG A N 20
ATOM 11974 C CA . ARG A 1 16 ? 68.392 0.953 6.753 1.00 0.00 16 ARG A CA 20
ATOM 11975 C C . ARG A 1 16 ? 67.972 2.060 7.726 1.00 0.00 16 ARG A C 20
ATOM 11976 O O . ARG A 1 16 ? 67.057 1.874 8.527 1.00 0.00 16 ARG A O 20
ATOM 11997 N N . THR A 1 17 ? 68.651 3.208 7.654 1.00 0.00 17 THR A N 20
ATOM 11998 C CA . THR A 1 17 ? 68.354 4.342 8.520 1.00 0.00 17 THR A CA 20
ATOM 11999 C C . THR A 1 17 ? 67.031 4.976 8.121 1.00 0.00 17 THR A C 20
ATOM 12000 O O . THR A 1 17 ? 66.365 5.635 8.916 1.00 0.00 17 THR A O 20
ATOM 12011 N N . TYR A 1 18 ? 66.666 4.747 6.872 1.00 0.00 18 TYR A N 20
ATOM 12012 C CA . TYR A 1 18 ? 65.453 5.256 6.284 1.00 0.00 18 TYR A CA 20
ATOM 12013 C C . TYR A 1 18 ? 64.225 4.970 7.153 1.00 0.00 18 TYR A C 20
ATOM 12014 O O . TYR A 1 18 ? 63.428 5.869 7.424 1.00 0.00 18 TYR A O 20
ATOM 12032 N N . SER A 1 19 ? 64.069 3.717 7.569 1.00 0.00 19 SER A N 20
ATOM 12033 C CA . SER A 1 19 ? 62.931 3.309 8.388 1.00 0.00 19 SER A CA 20
ATOM 12034 C C . SER A 1 19 ? 62.819 4.133 9.661 1.00 0.00 19 SER A C 20
ATOM 12035 O O . SER A 1 19 ? 61.730 4.316 10.202 1.00 0.00 19 SER A O 20
ATOM 12043 N N . GLU A 1 20 ? 63.947 4.622 10.130 1.00 0.00 20 GLU A N 20
ATOM 12044 C CA . GLU A 1 20 ? 63.992 5.425 11.342 1.00 0.00 20 GLU A CA 20
ATOM 12045 C C . GLU A 1 20 ? 63.442 6.822 11.089 1.00 0.00 20 GLU A C 20
ATOM 12046 O O . GLU A 1 20 ? 62.732 7.379 11.926 1.00 0.00 20 GLU A O 20
ATOM 12058 N N . SER A 1 21 ? 63.781 7.371 9.925 1.00 0.00 21 SER A N 20
ATOM 12059 C CA . SER A 1 21 ? 63.336 8.715 9.515 1.00 0.00 21 SER A CA 20
ATOM 12060 C C . SER A 1 21 ? 64.238 9.297 8.424 1.00 0.00 21 SER A C 20
ATOM 12061 O O . SER A 1 21 ? 64.150 10.487 8.114 1.00 0.00 21 SER A O 20
ATOM 12069 N N . GLY A 1 22 ? 65.116 8.473 7.856 1.00 0.00 22 GLY A N 20
ATOM 12070 C CA . GLY A 1 22 ? 66.023 8.939 6.829 1.00 0.00 22 GLY A CA 20
ATOM 12071 C C . GLY A 1 22 ? 65.329 9.587 5.653 1.00 0.00 22 GLY A C 20
ATOM 12072 O O . GLY A 1 22 ? 65.159 10.808 5.607 1.00 0.00 22 GLY A O 20
ATOM 12076 N N . ARG A 1 23 ? 64.974 8.764 4.687 1.00 0.00 23 ARG A N 20
ATOM 12077 C CA . ARG A 1 23 ? 64.330 9.237 3.464 1.00 0.00 23 ARG A CA 20
ATOM 12078 C C . ARG A 1 23 ? 63.194 8.333 3.030 1.00 0.00 23 ARG A C 20
ATOM 12079 O O . ARG A 1 23 ? 62.051 8.756 2.853 1.00 0.00 23 ARG A O 20
ATOM 12100 N N . CYS A 1 24 ? 63.567 7.096 2.831 1.00 0.00 24 CYS A N 20
ATOM 12101 C CA . CYS A 1 24 ? 62.674 6.045 2.363 1.00 0.00 24 CYS A CA 20
ATOM 12102 C C . CYS A 1 24 ? 62.408 6.266 0.879 1.00 0.00 24 CYS A C 20
ATOM 12103 O O . CYS A 1 24 ? 61.362 6.791 0.488 1.00 0.00 24 CYS A O 20
ATOM 12110 N N . ARG A 1 25 ? 63.397 5.889 0.065 1.00 0.00 25 ARG A N 20
ATOM 12111 C CA . ARG A 1 25 ? 63.339 6.058 -1.386 1.00 0.00 25 ARG A CA 20
ATOM 12112 C C . ARG A 1 25 ? 62.028 5.540 -1.991 1.00 0.00 25 ARG A C 20
ATOM 12113 O O . ARG A 1 25 ? 61.669 5.891 -3.114 1.00 0.00 25 ARG A O 20
ATOM 12134 N N . TYR A 1 26 ? 61.309 4.726 -1.231 1.00 0.00 26 TYR A N 20
ATOM 12135 C CA . TYR A 1 26 ? 60.022 4.178 -1.649 1.00 0.00 26 TYR A CA 20
ATOM 12136 C C . TYR A 1 26 ? 59.095 4.114 -0.442 1.00 0.00 26 TYR A C 20
ATOM 12137 O O . TYR A 1 26 ? 58.453 3.097 -0.193 1.00 0.00 26 TYR A O 20
ATOM 12155 N N . GLY A 1 27 ? 59.014 5.225 0.289 1.00 0.00 27 GLY A N 20
ATOM 12156 C CA . GLY A 1 27 ? 58.173 5.297 1.475 1.00 0.00 27 GLY A CA 20
ATOM 12157 C C . GLY A 1 27 ? 56.849 4.570 1.330 1.00 0.00 27 GLY A C 20
ATOM 12158 O O . GLY A 1 27 ? 56.100 4.793 0.380 1.00 0.00 27 GLY A O 20
ATOM 12162 N N . ALA A 1 28 ? 56.580 3.677 2.285 1.00 0.00 28 ALA A N 20
ATOM 12163 C CA . ALA A 1 28 ? 55.358 2.875 2.306 1.00 0.00 28 ALA A CA 20
ATOM 12164 C C . ALA A 1 28 ? 55.389 1.749 1.275 1.00 0.00 28 ALA A C 20
ATOM 12165 O O . ALA A 1 28 ? 54.619 0.793 1.364 1.00 0.00 28 ALA A O 20
ATOM 12172 N N . LYS A 1 29 ? 56.272 1.872 0.296 1.00 0.00 29 LYS A N 20
ATOM 12173 C CA . LYS A 1 29 ? 56.405 0.893 -0.749 1.00 0.00 29 LYS A CA 20
ATOM 12174 C C . LYS A 1 29 ? 57.843 0.432 -0.902 1.00 0.00 29 LYS A C 20
ATOM 12175 O O . LYS A 1 29 ? 58.221 -0.102 -1.945 1.00 0.00 29 LYS A O 20
ATOM 12194 N N . CYS A 1 30 ? 58.663 0.674 0.115 1.00 0.00 30 CYS A N 20
ATOM 12195 C CA . CYS A 1 30 ? 60.071 0.324 0.031 1.00 0.00 30 CYS A CA 20
ATOM 12196 C C . CYS A 1 30 ? 60.384 -1.114 0.404 1.00 0.00 30 CYS A C 20
ATOM 12197 O O . CYS A 1 30 ? 60.251 -1.527 1.556 1.00 0.00 30 CYS A O 20
ATOM 12204 N N . GLN A 1 31 ? 60.864 -1.837 -0.588 1.00 0.00 31 GLN A N 20
ATOM 12205 C CA . GLN A 1 31 ? 61.292 -3.197 -0.434 1.00 0.00 31 GLN A CA 20
ATOM 12206 C C . GLN A 1 31 ? 62.806 -3.244 -0.620 1.00 0.00 31 GLN A C 20
ATOM 12207 O O . GLN A 1 31 ? 63.479 -4.176 -0.182 1.00 0.00 31 GLN A O 20
ATOM 12221 N N . PHE A 1 32 ? 63.320 -2.197 -1.264 1.00 0.00 32 PHE A N 20
ATOM 12222 C CA . PHE A 1 32 ? 64.742 -2.052 -1.530 1.00 0.00 32 PHE A CA 20
ATOM 12223 C C . PHE A 1 32 ? 65.060 -0.585 -1.833 1.00 0.00 32 PHE A C 20
ATOM 12224 O O . PHE A 1 32 ? 64.294 0.301 -1.464 1.00 0.00 32 PHE A O 20
ATOM 12241 N N . ALA A 1 33 ? 66.175 -0.335 -2.527 1.00 0.00 33 ALA A N 20
ATOM 12242 C CA . ALA A 1 33 ? 66.582 1.031 -2.888 1.00 0.00 33 ALA A CA 20
ATOM 12243 C C . ALA A 1 33 ? 66.370 1.980 -1.715 1.00 0.00 33 ALA A C 20
ATOM 12244 O O . ALA A 1 33 ? 65.257 2.431 -1.477 1.00 0.00 33 ALA A O 20
ATOM 12251 N N . HIS A 1 34 ? 67.434 2.256 -0.972 1.00 0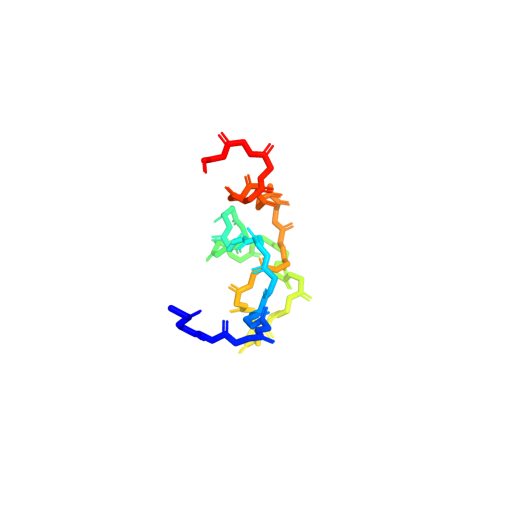.00 34 HIS A N 20
ATOM 12252 C CA . HIS A 1 34 ? 67.345 3.124 0.203 1.00 0.00 34 HIS A CA 20
ATOM 12253 C C . HIS A 1 34 ? 68.767 3.547 0.662 1.00 0.00 34 HIS A C 20
ATOM 12254 O O . HIS A 1 34 ? 69.640 3.764 -0.176 1.00 0.00 34 HIS A O 20
ATOM 12268 N N . GLY A 1 35 ? 69.014 3.638 1.986 1.00 0.00 35 GLY A N 20
ATOM 12269 C CA . GLY A 1 35 ? 70.323 4.003 2.494 1.00 0.00 35 GLY A CA 20
ATOM 12270 C C . GLY A 1 35 ? 71.393 3.071 1.993 1.00 0.00 35 GLY A C 20
ATOM 12271 O O . GLY A 1 35 ? 71.962 3.270 0.920 1.00 0.00 35 GLY A O 20
ATOM 12275 N N . LEU A 1 36 ? 71.636 2.029 2.767 1.00 0.00 36 LEU A N 20
ATOM 12276 C CA . LEU A 1 36 ? 72.611 1.023 2.409 1.00 0.00 36 LEU A CA 20
ATOM 12277 C C . LEU A 1 36 ? 71.973 0.106 1.381 1.00 0.00 36 LEU A C 20
ATOM 12278 O O . LEU A 1 36 ? 71.073 0.532 0.659 1.00 0.00 36 LEU A O 20
ATOM 12294 N N . GLY A 1 37 ? 72.406 -1.146 1.313 1.00 0.00 37 GLY A N 20
ATOM 12295 C CA . GLY A 1 37 ? 71.816 -2.052 0.363 1.00 0.00 37 GLY A CA 20
ATOM 12296 C C . GLY A 1 37 ? 72.813 -2.922 -0.360 1.00 0.00 37 GLY A C 20
ATOM 12297 O O . GLY A 1 37 ? 72.437 -3.731 -1.211 1.00 0.00 37 GLY A O 20
ATOM 12301 N N . GLU A 1 38 ? 74.084 -2.761 -0.051 1.00 0.00 38 GLU A N 20
ATOM 12302 C CA . GLU A 1 38 ? 75.107 -3.549 -0.708 1.00 0.00 38 GLU A CA 20
ATOM 12303 C C . GLU A 1 38 ? 75.079 -5.012 -0.256 1.00 0.00 38 GLU A C 20
ATOM 12304 O O . GLU A 1 38 ? 76.126 -5.649 -0.169 1.00 0.00 38 GLU A O 20
ATOM 12316 N N . LEU A 1 39 ? 73.879 -5.556 0.016 1.00 0.00 39 LEU A N 20
ATOM 12317 C CA . LEU A 1 39 ? 73.744 -6.957 0.442 1.00 0.00 39 LEU A CA 20
ATOM 12318 C C . LEU A 1 39 ? 74.535 -7.887 -0.458 1.00 0.00 39 LEU A C 20
ATOM 12319 O O . LEU A 1 39 ? 75.533 -8.489 -0.048 1.00 0.00 39 LEU A O 20
ATOM 12335 N N . ARG A 1 40 ? 74.049 -8.007 -1.683 1.00 0.00 40 ARG A N 20
ATOM 12336 C CA . ARG A 1 40 ? 74.651 -8.872 -2.702 1.00 0.00 40 ARG A CA 20
ATOM 12337 C C . ARG A 1 40 ? 75.930 -8.271 -3.303 1.00 0.00 40 ARG A C 20
ATOM 12338 O O . ARG A 1 40 ? 76.348 -8.659 -4.393 1.00 0.00 40 ARG A O 20
ATOM 12359 N N . GLN A 1 41 ? 76.548 -7.338 -2.588 1.00 0.00 41 GLN A N 20
ATOM 12360 C CA . GLN A 1 41 ? 77.765 -6.684 -3.033 1.00 0.00 41 GLN A CA 20
ATOM 12361 C C . GLN A 1 41 ? 78.613 -6.260 -1.834 1.00 0.00 41 GLN A C 20
ATOM 12362 O O . GLN A 1 41 ? 78.615 -5.091 -1.453 1.00 0.00 41 GLN A O 20
ATOM 12376 N N . ALA A 1 42 ? 79.340 -7.208 -1.252 1.00 0.00 42 ALA A N 20
ATOM 12377 C CA . ALA A 1 42 ? 80.193 -6.920 -0.100 1.00 0.00 42 ALA A CA 20
ATOM 12378 C C . ALA A 1 42 ? 80.994 -5.635 -0.305 1.00 0.00 42 ALA A C 20
ATOM 12379 O O . ALA A 1 42 ? 81.384 -5.309 -1.426 1.00 0.00 42 ALA A O 20
ATOM 12386 N N . ASN A 1 43 ? 81.231 -4.913 0.785 1.00 0.00 43 ASN A N 20
ATOM 12387 C CA . ASN A 1 43 ? 81.982 -3.665 0.728 1.00 0.00 43 ASN A CA 20
ATOM 12388 C C . ASN A 1 43 ? 83.474 -3.932 0.566 1.00 0.00 43 ASN A C 20
ATOM 12389 O O . ASN A 1 43 ? 84.265 -2.975 0.713 1.00 0.00 43 ASN A O 20
ATOM 12401 N N . MET A 1 4 ? 63.955 -21.588 -12.186 1.00 0.00 4 MET A N 21
ATOM 12402 C CA . MET A 1 4 ? 62.666 -22.309 -12.032 1.00 0.00 4 MET A CA 21
ATOM 12403 C C . MET A 1 4 ? 62.050 -22.038 -10.664 1.00 0.00 4 MET A C 21
ATOM 12404 O O . MET A 1 4 ? 61.357 -22.886 -10.105 1.00 0.00 4 MET A O 21
ATOM 12418 N N . THR A 1 5 ? 62.312 -20.848 -10.126 1.00 0.00 5 THR A N 21
ATOM 12419 C CA . THR A 1 5 ? 61.784 -20.468 -8.819 1.00 0.00 5 THR A CA 21
ATOM 12420 C C . THR A 1 5 ? 61.775 -18.951 -8.650 1.00 0.00 5 THR A C 21
ATOM 12421 O O . THR A 1 5 ? 60.712 -18.332 -8.588 1.00 0.00 5 THR A O 21
ATOM 12432 N N . THR A 1 6 ? 62.963 -18.359 -8.570 1.00 0.00 6 THR A N 21
ATOM 12433 C CA . THR A 1 6 ? 63.086 -16.915 -8.405 1.00 0.00 6 THR A CA 21
ATOM 12434 C C . THR A 1 6 ? 63.161 -16.215 -9.760 1.00 0.00 6 THR A C 21
ATOM 12435 O O . THR A 1 6 ? 64.236 -16.092 -10.347 1.00 0.00 6 THR A O 21
ATOM 12446 N N . SER A 1 7 ? 62.011 -15.756 -10.250 1.00 0.00 7 SER A N 21
ATOM 12447 C CA . SER A 1 7 ? 61.943 -15.067 -11.533 1.00 0.00 7 SER A CA 21
ATOM 12448 C C . SER A 1 7 ? 62.027 -13.557 -11.343 1.00 0.00 7 SER A C 21
ATOM 12449 O O . SER A 1 7 ? 61.126 -12.942 -10.773 1.00 0.00 7 SER A O 21
ATOM 12457 N N . SER A 1 8 ? 63.114 -12.965 -11.823 1.00 0.00 8 SER A N 21
ATOM 12458 C CA . SER A 1 8 ? 63.315 -11.528 -11.703 1.00 0.00 8 SER A CA 21
ATOM 12459 C C . SER A 1 8 ? 63.316 -11.103 -10.241 1.00 0.00 8 SER A C 21
ATOM 12460 O O . SER A 1 8 ? 62.274 -10.774 -9.676 1.00 0.00 8 SER A O 21
ATOM 12468 N N . ARG A 1 9 ? 64.496 -11.115 -9.633 1.00 0.00 9 ARG A N 21
ATOM 12469 C CA . ARG A 1 9 ? 64.641 -10.728 -8.237 1.00 0.00 9 ARG A CA 21
ATOM 12470 C C . ARG A 1 9 ? 64.609 -9.213 -8.100 1.00 0.00 9 ARG A C 21
ATOM 12471 O O . ARG A 1 9 ? 64.902 -8.482 -9.047 1.00 0.00 9 ARG A O 21
ATOM 12492 N N . TYR A 1 10 ? 64.233 -8.757 -6.917 1.00 0.00 10 TYR A N 21
ATOM 12493 C CA . TYR A 1 10 ? 64.138 -7.343 -6.632 1.00 0.00 10 TYR A CA 21
ATOM 12494 C C . TYR A 1 10 ? 65.516 -6.690 -6.609 1.00 0.00 10 TYR A C 21
ATOM 12495 O O . TYR A 1 10 ? 66.463 -7.199 -7.206 1.00 0.00 10 TYR A O 21
ATOM 12513 N N . LYS A 1 11 ? 65.612 -5.541 -5.961 1.00 0.00 11 LYS A N 21
ATOM 12514 C CA . LYS A 1 11 ? 66.856 -4.802 -5.898 1.00 0.00 11 LYS A CA 21
ATOM 12515 C C . LYS A 1 11 ? 67.849 -5.489 -4.968 1.00 0.00 11 LYS A C 21
ATOM 12516 O O . LYS A 1 11 ? 67.686 -6.663 -4.629 1.00 0.00 11 LYS A O 21
ATOM 12535 N N . THR A 1 12 ? 68.881 -4.758 -4.572 1.00 0.00 12 THR A N 21
ATOM 12536 C CA . THR A 1 12 ? 69.913 -5.307 -3.691 1.00 0.00 12 THR A CA 21
ATOM 12537 C C . THR A 1 12 ? 70.187 -4.397 -2.494 1.00 0.00 12 THR A C 21
ATOM 12538 O O . THR A 1 12 ? 71.317 -4.334 -2.001 1.00 0.00 12 THR A O 21
ATOM 12549 N N . GLU A 1 13 ? 69.163 -3.678 -2.042 1.00 0.00 13 GLU A N 21
ATOM 12550 C CA . GLU A 1 13 ? 69.307 -2.769 -0.925 1.00 0.00 13 GLU A CA 21
ATOM 12551 C C . GLU A 1 13 ? 68.300 -3.052 0.204 1.00 0.00 13 GLU A C 21
ATOM 12552 O O . GLU A 1 13 ? 67.670 -4.106 0.235 1.00 0.00 13 GLU A O 21
ATOM 12564 N N . LEU A 1 14 ? 68.187 -2.113 1.151 1.00 0.00 14 LEU A N 21
ATOM 12565 C CA . LEU A 1 14 ? 67.293 -2.266 2.301 1.00 0.00 14 LEU A CA 21
ATOM 12566 C C . LEU A 1 14 ? 67.087 -0.950 3.046 1.00 0.00 14 LEU A C 21
ATOM 12567 O O . LEU A 1 14 ? 67.920 -0.048 2.992 1.00 0.00 14 LEU A O 21
ATOM 12583 N N . CYS A 1 15 ? 65.962 -0.866 3.749 1.00 0.00 15 CYS A N 21
ATOM 12584 C CA . CYS A 1 15 ? 65.608 0.313 4.517 1.00 0.00 15 CYS A CA 21
ATOM 12585 C C . CYS A 1 15 ? 66.493 0.419 5.765 1.00 0.00 15 CYS A C 21
ATOM 12586 O O . CYS A 1 15 ? 66.061 0.079 6.865 1.00 0.00 15 CYS A O 21
ATOM 12593 N N . ARG A 1 16 ? 67.735 0.897 5.585 1.00 0.00 16 ARG A N 21
ATOM 12594 C CA . ARG A 1 16 ? 68.681 1.029 6.677 1.00 0.00 16 ARG A CA 21
ATOM 12595 C C . ARG A 1 16 ? 68.287 2.147 7.650 1.00 0.00 16 ARG A C 21
ATOM 12596 O O . ARG A 1 16 ? 67.408 1.967 8.495 1.00 0.00 16 ARG A O 21
ATOM 12617 N N . THR A 1 17 ? 68.949 3.296 7.526 1.00 0.00 17 THR A N 21
ATOM 12618 C CA . THR A 1 17 ? 68.681 4.447 8.385 1.00 0.00 17 THR A CA 21
ATOM 12619 C C . THR A 1 17 ? 67.337 5.072 8.040 1.00 0.00 17 THR A C 21
ATOM 12620 O O . THR A 1 17 ? 66.736 5.790 8.836 1.00 0.00 17 THR A O 21
ATOM 12631 N N . TYR A 1 18 ? 66.889 4.779 6.833 1.00 0.00 18 TYR A N 21
ATOM 12632 C CA . TYR A 1 18 ? 65.650 5.275 6.294 1.00 0.00 18 TYR A CA 21
ATOM 12633 C C . TYR A 1 18 ? 64.464 4.947 7.202 1.00 0.00 18 TYR A C 21
ATOM 12634 O O . TYR A 1 18 ? 63.628 5.803 7.485 1.00 0.00 18 TYR A O 21
ATOM 12652 N N . SER A 1 19 ? 64.402 3.691 7.642 1.00 0.00 19 SER A N 21
ATOM 12653 C CA . SER A 1 19 ? 63.323 3.212 8.506 1.00 0.00 19 SER A CA 21
ATOM 12654 C C . SER A 1 19 ? 63.071 4.129 9.703 1.00 0.00 19 SER A C 21
ATOM 12655 O O . SER A 1 19 ? 62.046 4.012 10.375 1.00 0.00 19 SER A O 21
ATOM 12663 N N . GLU A 1 20 ? 63.993 5.048 9.960 1.00 0.00 20 GLU A N 21
ATOM 12664 C CA . GLU A 1 20 ? 63.853 5.984 11.066 1.00 0.00 20 GLU A CA 21
ATOM 12665 C C . GLU A 1 20 ? 63.250 7.294 10.584 1.00 0.00 20 GLU A C 21
ATOM 12666 O O . GLU A 1 20 ? 63.532 8.370 11.116 1.00 0.00 20 GLU A O 21
ATOM 12678 N N . SER A 1 21 ? 62.408 7.177 9.571 1.00 0.00 21 SER A N 21
ATOM 12679 C CA . SER A 1 21 ? 61.722 8.325 8.980 1.00 0.00 21 SER A CA 21
ATOM 12680 C C . SER A 1 21 ? 62.682 9.220 8.198 1.00 0.00 21 SER A C 21
ATOM 12681 O O . SER A 1 21 ? 62.364 10.375 7.912 1.00 0.00 21 SER A O 21
ATOM 12689 N N . GLY A 1 22 ? 63.853 8.689 7.858 1.00 0.00 22 GLY A N 21
ATOM 12690 C CA . GLY A 1 22 ? 64.829 9.460 7.122 1.00 0.00 22 GLY A CA 21
ATOM 12691 C C . GLY A 1 22 ? 64.339 9.892 5.759 1.00 0.00 22 GLY A C 21
ATOM 12692 O O . GLY A 1 22 ? 63.733 10.957 5.605 1.00 0.00 22 GLY A O 21
ATOM 12696 N N . ARG A 1 23 ? 64.635 9.073 4.769 1.00 0.00 23 ARG A N 21
ATOM 12697 C CA . ARG A 1 23 ? 64.252 9.358 3.390 1.00 0.00 23 ARG A CA 21
ATOM 12698 C C . ARG A 1 23 ? 63.187 8.408 2.893 1.00 0.00 23 ARG A C 21
ATOM 12699 O O . ARG A 1 23 ? 62.081 8.804 2.522 1.00 0.00 23 ARG A O 21
ATOM 12720 N N . CYS A 1 24 ? 63.559 7.150 2.875 1.00 0.00 24 CYS A N 21
ATOM 12721 C CA . CYS A 1 24 ? 62.690 6.087 2.386 1.00 0.00 24 CYS A CA 21
ATOM 12722 C C . CYS A 1 24 ? 62.420 6.320 0.902 1.00 0.00 24 CYS A C 21
ATOM 12723 O O . CYS A 1 24 ? 61.392 6.892 0.523 1.00 0.00 24 CYS A O 21
ATOM 12730 N N . ARG A 1 25 ? 63.376 5.902 0.075 1.00 0.00 25 ARG A N 21
ATOM 12731 C CA . ARG A 1 25 ? 63.296 6.077 -1.374 1.00 0.00 25 ARG A CA 21
ATOM 12732 C C . ARG A 1 25 ? 61.983 5.538 -1.953 1.00 0.00 25 ARG A C 21
ATOM 12733 O O . ARG A 1 25 ? 61.567 5.924 -3.043 1.00 0.00 25 ARG A O 21
ATOM 12754 N N . TYR A 1 26 ? 61.333 4.667 -1.200 1.00 0.00 26 TYR A N 21
ATOM 12755 C CA . TYR A 1 26 ? 60.048 4.085 -1.582 1.00 0.00 26 TYR A CA 21
ATOM 12756 C C . TYR A 1 26 ? 59.145 4.070 -0.352 1.00 0.00 26 TYR A C 21
ATOM 12757 O O . TYR A 1 26 ? 58.541 3.053 -0.028 1.00 0.00 26 TYR A O 21
ATOM 12775 N N . GLY A 1 27 ? 59.054 5.214 0.324 1.00 0.00 27 GLY A N 21
ATOM 12776 C CA . GLY A 1 27 ? 58.237 5.325 1.528 1.00 0.00 27 GLY A CA 21
ATOM 12777 C C . GLY A 1 27 ? 56.936 4.545 1.460 1.00 0.00 27 GLY A C 21
ATOM 12778 O O . GLY A 1 27 ? 56.101 4.777 0.586 1.00 0.00 27 GLY A O 21
ATOM 12782 N N . ALA A 1 28 ? 56.780 3.603 2.388 1.00 0.00 28 ALA A N 21
ATOM 12783 C CA . ALA A 1 28 ? 55.592 2.752 2.457 1.00 0.00 28 ALA A CA 21
ATOM 12784 C C . ALA A 1 28 ? 55.626 1.653 1.401 1.00 0.00 28 ALA A C 21
ATOM 12785 O O . ALA A 1 28 ? 54.943 0.638 1.524 1.00 0.00 28 ALA A O 21
ATOM 12792 N N . LYS A 1 29 ? 56.425 1.865 0.369 1.00 0.00 29 LYS A N 21
ATOM 12793 C CA . LYS A 1 29 ? 56.568 0.922 -0.707 1.00 0.00 29 LYS A CA 21
ATOM 12794 C C . LYS A 1 29 ? 58.005 0.432 -0.813 1.00 0.00 29 LYS A C 21
ATOM 12795 O O . LYS A 1 29 ? 58.403 -0.113 -1.842 1.00 0.00 29 LYS A O 21
ATOM 12814 N N . CYS A 1 30 ? 58.798 0.666 0.231 1.00 0.00 30 CYS A N 21
ATOM 12815 C CA . CYS A 1 30 ? 60.203 0.291 0.192 1.00 0.00 30 CYS A CA 21
ATOM 12816 C C . CYS A 1 30 ? 60.470 -1.156 0.557 1.00 0.00 30 CYS A C 21
ATOM 12817 O O . CYS A 1 30 ? 60.004 -1.666 1.577 1.00 0.00 30 CYS A O 21
ATOM 12824 N N . GLN A 1 31 ? 61.254 -1.794 -0.301 1.00 0.00 31 GLN A N 21
ATOM 12825 C CA . GLN A 1 31 ? 61.656 -3.173 -0.129 1.00 0.00 31 GLN A CA 21
ATOM 12826 C C . GLN A 1 31 ? 63.174 -3.298 -0.243 1.00 0.00 31 GLN A C 21
ATOM 12827 O O . GLN A 1 31 ? 63.763 -4.285 0.195 1.00 0.00 31 GLN A O 21
ATOM 12841 N N . PHE A 1 32 ? 63.804 -2.284 -0.833 1.00 0.00 32 PHE A N 21
ATOM 12842 C CA . PHE A 1 32 ? 65.255 -2.291 -1.008 1.00 0.00 32 PHE A CA 21
ATOM 12843 C C . PHE A 1 32 ? 65.848 -0.893 -1.198 1.00 0.00 32 PHE A C 21
ATOM 12844 O O . PHE A 1 32 ? 66.524 -0.373 -0.317 1.00 0.00 32 PHE A O 21
ATOM 12861 N N . ALA A 1 33 ? 65.644 -0.324 -2.391 1.00 0.00 33 ALA A N 21
ATOM 12862 C CA . ALA A 1 33 ? 66.200 0.983 -2.745 1.00 0.00 33 ALA A CA 21
ATOM 12863 C C . ALA A 1 33 ? 66.094 1.971 -1.596 1.00 0.00 33 ALA A C 21
ATOM 12864 O O . ALA A 1 33 ? 65.019 2.480 -1.317 1.00 0.00 33 ALA A O 21
ATOM 12871 N N . HIS A 1 34 ? 67.223 2.234 -0.945 1.00 0.00 34 HIS A N 21
ATOM 12872 C CA . HIS A 1 34 ? 67.281 3.160 0.188 1.00 0.00 34 HIS A CA 21
ATOM 12873 C C . HIS A 1 34 ? 68.764 3.526 0.484 1.00 0.00 34 HIS A C 21
ATOM 12874 O O . HIS A 1 34 ? 69.515 3.826 -0.445 1.00 0.00 34 HIS A O 21
ATOM 12888 N N . GLY A 1 35 ? 69.197 3.488 1.766 1.00 0.00 35 GLY A N 21
ATOM 12889 C CA . GLY A 1 35 ? 70.567 3.794 2.116 1.00 0.00 35 GLY A CA 21
ATOM 12890 C C . GLY A 1 35 ? 71.522 2.737 1.614 1.00 0.00 35 GLY A C 21
ATOM 12891 O O . GLY A 1 35 ? 71.605 2.479 0.414 1.00 0.00 35 GLY A O 21
ATOM 12895 N N . LEU A 1 36 ? 72.215 2.097 2.548 1.00 0.00 36 LEU A N 21
ATOM 12896 C CA . LEU A 1 36 ? 73.141 1.035 2.227 1.00 0.00 36 LEU A CA 21
ATOM 12897 C C . LEU A 1 36 ? 72.360 -0.188 1.780 1.00 0.00 36 LEU A C 21
ATOM 12898 O O . LEU A 1 36 ? 71.150 -0.117 1.578 1.00 0.00 36 LEU A O 21
ATOM 12914 N N . GLY A 1 37 ? 73.049 -1.304 1.644 1.00 0.00 37 GLY A N 21
ATOM 12915 C CA . GLY A 1 37 ? 72.409 -2.525 1.225 1.00 0.00 37 GLY A CA 21
ATOM 12916 C C . GLY A 1 37 ? 73.394 -3.538 0.686 1.00 0.00 37 GLY A C 21
ATOM 12917 O O . GLY A 1 37 ? 73.858 -4.415 1.417 1.00 0.00 37 GLY A O 21
ATOM 12921 N N . GLU A 1 38 ? 73.721 -3.411 -0.598 1.00 0.00 38 GLU A N 21
ATOM 12922 C CA . GLU A 1 38 ? 74.669 -4.309 -1.251 1.00 0.00 38 GLU A CA 21
ATOM 12923 C C . GLU A 1 38 ? 74.502 -5.774 -0.802 1.00 0.00 38 GLU A C 21
ATOM 12924 O O . GLU A 1 38 ? 75.460 -6.548 -0.847 1.00 0.00 38 GLU A O 21
ATOM 12936 N N . LEU A 1 39 ? 73.285 -6.158 -0.378 1.00 0.00 39 LEU A N 21
ATOM 12937 C CA . LEU A 1 39 ? 73.025 -7.536 0.073 1.00 0.00 39 LEU A CA 21
ATOM 12938 C C . LEU A 1 39 ? 73.706 -8.564 -0.824 1.00 0.00 39 LEU A C 21
ATOM 12939 O O . LEU A 1 39 ? 74.197 -9.588 -0.355 1.00 0.00 39 LEU A O 21
ATOM 12955 N N . ARG A 1 40 ? 73.718 -8.273 -2.110 1.00 0.00 40 ARG A N 21
ATOM 12956 C CA . ARG A 1 40 ? 74.315 -9.156 -3.113 1.00 0.00 40 ARG A CA 21
ATOM 12957 C C . ARG A 1 40 ? 75.560 -8.535 -3.741 1.00 0.00 40 ARG A C 21
ATOM 12958 O O . ARG A 1 40 ? 75.804 -8.696 -4.935 1.00 0.00 40 ARG A O 21
ATOM 12979 N N . GLN A 1 41 ? 76.350 -7.839 -2.926 1.00 0.00 41 GLN A N 21
ATOM 12980 C CA . GLN A 1 41 ? 77.567 -7.212 -3.404 1.00 0.00 41 GLN A CA 21
ATOM 12981 C C . GLN A 1 41 ? 78.651 -7.210 -2.327 1.00 0.00 41 GLN A C 21
ATOM 12982 O O . GLN A 1 41 ? 79.757 -7.707 -2.549 1.00 0.00 41 GLN A O 21
ATOM 12996 N N . ALA A 1 42 ? 78.332 -6.640 -1.169 1.00 0.00 42 ALA A N 21
ATOM 12997 C CA . ALA A 1 42 ? 79.276 -6.562 -0.061 1.00 0.00 42 ALA A CA 21
ATOM 12998 C C . ALA A 1 42 ? 80.525 -5.779 -0.450 1.00 0.00 42 ALA A C 21
ATOM 12999 O O . ALA A 1 42 ? 81.128 -6.027 -1.494 1.00 0.00 42 ALA A O 21
ATOM 13006 N N . ASN A 1 43 ? 80.909 -4.834 0.400 1.00 0.00 43 ASN A N 21
ATOM 13007 C CA . ASN A 1 43 ? 82.089 -4.014 0.153 1.00 0.00 43 ASN A CA 21
ATOM 13008 C C . ASN A 1 43 ? 82.590 -3.391 1.450 1.00 0.00 43 ASN A C 21
ATOM 13009 O O . ASN A 1 43 ? 83.460 -4.005 2.101 1.00 0.00 43 ASN A O 21
ATOM 13021 N N . MET A 1 4 ? 63.032 -20.443 -4.541 1.00 0.00 4 MET A N 22
ATOM 13022 C CA . MET A 1 4 ? 63.616 -21.715 -5.053 1.00 0.00 4 MET A CA 22
ATOM 13023 C C . MET A 1 4 ? 64.339 -21.495 -6.380 1.00 0.00 4 MET A C 22
ATOM 13024 O O . MET A 1 4 ? 63.714 -21.457 -7.439 1.00 0.00 4 MET A O 22
ATOM 13038 N N . THR A 1 5 ? 65.659 -21.350 -6.311 1.00 0.00 5 THR A N 22
ATOM 13039 C CA . THR A 1 5 ? 66.466 -21.130 -7.506 1.00 0.00 5 THR A CA 22
ATOM 13040 C C . THR A 1 5 ? 65.990 -19.896 -8.263 1.00 0.00 5 THR A C 22
ATOM 13041 O O . THR A 1 5 ? 65.361 -20.004 -9.316 1.00 0.00 5 THR A O 22
ATOM 13052 N N . THR A 1 6 ? 66.289 -18.723 -7.717 1.00 0.00 6 THR A N 22
ATOM 13053 C CA . THR A 1 6 ? 65.889 -17.467 -8.338 1.00 0.00 6 THR A CA 22
ATOM 13054 C C . THR A 1 6 ? 66.723 -17.184 -9.585 1.00 0.00 6 THR A C 22
ATOM 13055 O O . THR A 1 6 ? 67.911 -17.508 -9.636 1.00 0.00 6 THR A O 22
ATOM 13066 N N . SER A 1 7 ? 66.093 -16.574 -10.584 1.00 0.00 7 SER A N 22
ATOM 13067 C CA . SER A 1 7 ? 66.775 -16.242 -11.832 1.00 0.00 7 SER A CA 22
ATOM 13068 C C . SER A 1 7 ? 67.232 -14.784 -11.836 1.00 0.00 7 SER A C 22
ATOM 13069 O O . SER A 1 7 ? 68.109 -14.400 -12.610 1.00 0.00 7 SER A O 22
ATOM 13077 N N . SER A 1 8 ? 66.633 -13.976 -10.967 1.00 0.00 8 SER A N 22
ATOM 13078 C CA . SER A 1 8 ? 66.978 -12.564 -10.868 1.00 0.00 8 SER A CA 22
ATOM 13079 C C . SER A 1 8 ? 66.720 -12.046 -9.458 1.00 0.00 8 SER A C 22
ATOM 13080 O O . SER A 1 8 ? 67.562 -11.364 -8.871 1.00 0.00 8 SER A O 22
ATOM 13088 N N . ARG A 1 9 ? 65.550 -12.376 -8.918 1.00 0.00 9 ARG A N 22
ATOM 13089 C CA . ARG A 1 9 ? 65.175 -11.942 -7.576 1.00 0.00 9 ARG A CA 22
ATOM 13090 C C . ARG A 1 9 ? 64.947 -10.437 -7.549 1.00 0.00 9 ARG A C 22
ATOM 13091 O O . ARG A 1 9 ? 65.172 -9.745 -8.542 1.00 0.00 9 ARG A O 22
ATOM 13112 N N . TYR A 1 10 ? 64.497 -9.939 -6.407 1.00 0.00 10 TYR A N 22
ATOM 13113 C CA . TYR A 1 10 ? 64.236 -8.527 -6.241 1.00 0.00 10 TYR A CA 22
ATOM 13114 C C . TYR A 1 10 ? 65.543 -7.742 -6.186 1.00 0.00 10 TYR A C 22
ATOM 13115 O O . TYR A 1 10 ? 66.588 -8.229 -6.614 1.00 0.00 10 TYR A O 22
ATOM 13133 N N . LYS A 1 11 ? 65.467 -6.514 -5.704 1.00 0.00 11 LYS A N 22
ATOM 13134 C CA . LYS A 1 11 ? 66.621 -5.643 -5.635 1.00 0.00 11 LYS A CA 22
ATOM 13135 C C . LYS A 1 11 ? 67.648 -6.133 -4.619 1.00 0.00 11 LYS A C 22
ATOM 13136 O O . LYS A 1 11 ? 67.540 -7.233 -4.075 1.00 0.00 11 LYS A O 22
ATOM 13155 N N . THR A 1 12 ? 68.657 -5.304 -4.404 1.00 0.00 12 THR A N 22
ATOM 13156 C CA . THR A 1 12 ? 69.753 -5.611 -3.494 1.00 0.00 12 THR A CA 22
ATOM 13157 C C . THR A 1 12 ? 69.725 -4.749 -2.236 1.00 0.00 12 THR A C 22
ATOM 13158 O O . THR A 1 12 ? 70.325 -5.100 -1.219 1.00 0.00 12 THR A O 22
ATOM 13169 N N . GLU A 1 13 ? 69.070 -3.602 -2.322 1.00 0.00 13 GLU A N 22
ATOM 13170 C CA . GLU A 1 13 ? 69.027 -2.671 -1.208 1.00 0.00 13 GLU A CA 22
ATOM 13171 C C . GLU A 1 13 ? 68.018 -3.050 -0.128 1.00 0.00 13 GLU A C 22
ATOM 13172 O O . GLU A 1 13 ? 67.359 -4.079 -0.205 1.00 0.00 13 GLU A O 22
ATOM 13184 N N . LEU A 1 14 ? 67.934 -2.202 0.899 1.00 0.00 14 LEU A N 22
ATOM 13185 C CA . LEU A 1 14 ? 67.044 -2.429 2.029 1.00 0.00 14 LEU A CA 22
ATOM 13186 C C . LEU A 1 14 ? 66.897 -1.165 2.875 1.00 0.00 14 LEU A C 22
ATOM 13187 O O . LEU A 1 14 ? 67.810 -0.345 2.951 1.00 0.00 14 LEU A O 22
ATOM 13203 N N . CYS A 1 15 ? 65.741 -1.018 3.509 1.00 0.00 15 CYS A N 22
ATOM 13204 C CA . CYS A 1 15 ? 65.464 0.135 4.352 1.00 0.00 15 CYS A CA 22
ATOM 13205 C C . CYS A 1 15 ? 66.360 0.090 5.597 1.00 0.00 15 CYS A C 22
ATOM 13206 O O . CYS A 1 15 ? 65.909 -0.278 6.682 1.00 0.00 15 CYS A O 22
ATOM 13213 N N . ARG A 1 16 ? 67.640 0.464 5.432 1.00 0.00 16 ARG A N 22
ATOM 13214 C CA . ARG A 1 16 ? 68.598 0.444 6.527 1.00 0.00 16 ARG A CA 22
ATOM 13215 C C . ARG A 1 16 ? 68.258 1.482 7.603 1.00 0.00 16 ARG A C 22
ATOM 13216 O O . ARG A 1 16 ? 67.459 1.218 8.501 1.00 0.00 16 ARG A O 22
ATOM 13237 N N . THR A 1 17 ? 68.880 2.655 7.510 1.00 0.00 17 THR A N 22
ATOM 13238 C CA . THR A 1 17 ? 68.653 3.730 8.462 1.00 0.00 17 THR A CA 22
ATOM 13239 C C . THR A 1 17 ? 67.369 4.470 8.117 1.00 0.00 17 THR A C 22
ATOM 13240 O O . THR A 1 17 ? 66.737 5.102 8.963 1.00 0.00 17 THR A O 22
ATOM 13251 N N . TYR A 1 18 ? 66.997 4.355 6.856 1.00 0.00 18 TYR A N 22
ATOM 13252 C CA . TYR A 1 18 ? 65.815 4.968 6.305 1.00 0.00 18 TYR A CA 22
ATOM 13253 C C . TYR A 1 18 ? 64.584 4.710 7.181 1.00 0.00 18 TYR A C 22
ATOM 13254 O O . TYR A 1 18 ? 63.793 5.616 7.443 1.00 0.00 18 TYR A O 22
ATOM 13272 N N . SER A 1 19 ? 64.434 3.459 7.617 1.00 0.00 19 SER A N 22
ATOM 13273 C CA . SER A 1 19 ? 63.308 3.037 8.451 1.00 0.00 19 SER A CA 22
ATOM 13274 C C . SER A 1 19 ? 63.096 3.934 9.673 1.00 0.00 19 SER A C 22
ATOM 13275 O O . SER A 1 19 ? 62.066 3.841 10.339 1.00 0.00 19 SER A O 22
ATOM 13283 N N . GLU A 1 20 ? 64.054 4.808 9.957 1.00 0.00 20 GLU A N 22
ATOM 13284 C CA . GLU A 1 20 ? 63.943 5.716 11.092 1.00 0.00 20 GLU A CA 22
ATOM 13285 C C . GLU A 1 20 ? 63.353 7.044 10.650 1.00 0.00 20 GLU A C 22
ATOM 13286 O O . GLU A 1 20 ? 63.682 8.103 11.182 1.00 0.00 20 GLU A O 22
ATOM 13298 N N . SER A 1 21 ? 62.480 6.957 9.666 1.00 0.00 21 SER A N 22
ATOM 13299 C CA . SER A 1 21 ? 61.811 8.129 9.109 1.00 0.00 21 SER A CA 22
ATOM 13300 C C . SER A 1 21 ? 62.815 9.045 8.422 1.00 0.00 21 SER A C 22
ATOM 13301 O O . SER A 1 21 ? 62.624 10.259 8.358 1.00 0.00 21 SER A O 22
ATOM 13309 N N . GLY A 1 22 ? 63.893 8.454 7.915 1.00 0.00 22 GLY A N 22
ATOM 13310 C CA . GLY A 1 22 ? 64.918 9.215 7.250 1.00 0.00 22 GLY A CA 22
ATOM 13311 C C . GLY A 1 22 ? 64.506 9.688 5.874 1.00 0.00 22 GLY A C 22
ATOM 13312 O O . GLY A 1 22 ? 63.847 10.719 5.726 1.00 0.00 22 GLY A O 22
ATOM 13316 N N . ARG A 1 23 ? 64.922 8.939 4.870 1.00 0.00 23 ARG A N 22
ATOM 13317 C CA . ARG A 1 23 ? 64.624 9.270 3.483 1.00 0.00 23 ARG A CA 22
ATOM 13318 C C . ARG A 1 23 ? 63.535 8.389 2.916 1.00 0.00 23 ARG A C 22
ATOM 13319 O O . ARG A 1 23 ? 62.501 8.861 2.444 1.00 0.00 23 ARG A O 22
ATOM 13340 N N . CYS A 1 24 ? 63.806 7.105 2.947 1.00 0.00 24 CYS A N 22
ATOM 13341 C CA . CYS A 1 24 ? 62.889 6.109 2.399 1.00 0.00 24 CYS A CA 22
ATOM 13342 C C . CYS A 1 24 ? 62.642 6.413 0.922 1.00 0.00 24 CYS A C 22
ATOM 13343 O O . CYS A 1 24 ? 61.638 7.036 0.559 1.00 0.00 24 CYS A O 22
ATOM 13350 N N . ARG A 1 25 ? 63.585 5.989 0.083 1.00 0.00 25 ARG A N 22
ATOM 13351 C CA . ARG A 1 25 ? 63.518 6.221 -1.359 1.00 0.00 25 ARG A CA 22
ATOM 13352 C C . ARG A 1 25 ? 62.175 5.773 -1.956 1.00 0.00 25 ARG A C 22
ATOM 13353 O O . ARG A 1 25 ? 61.795 6.201 -3.043 1.00 0.00 25 ARG A O 22
ATOM 13374 N N . TYR A 1 26 ? 61.461 4.931 -1.221 1.00 0.00 26 TYR A N 22
ATOM 13375 C CA . TYR A 1 26 ? 60.146 4.433 -1.629 1.00 0.00 26 TYR A CA 22
ATOM 13376 C C . TYR A 1 26 ? 59.218 4.390 -0.417 1.00 0.00 26 TYR A C 22
ATOM 13377 O O . TYR A 1 26 ? 58.492 3.419 -0.219 1.00 0.00 26 TYR A O 22
ATOM 13395 N N . GLY A 1 27 ? 59.235 5.459 0.376 1.00 0.00 27 GLY A N 22
ATOM 13396 C CA . GLY A 1 27 ? 58.404 5.525 1.570 1.00 0.00 27 GLY A CA 22
ATOM 13397 C C . GLY A 1 27 ? 57.028 4.903 1.395 1.00 0.00 27 GLY A C 22
ATOM 13398 O O . GLY A 1 27 ? 56.312 5.202 0.441 1.00 0.00 27 GLY A O 22
ATOM 13402 N N . ALA A 1 28 ? 56.681 4.014 2.329 1.00 0.00 28 ALA A N 22
ATOM 13403 C CA . ALA A 1 28 ? 55.399 3.306 2.322 1.00 0.00 28 ALA A CA 22
ATOM 13404 C C . ALA A 1 28 ? 55.362 2.197 1.272 1.00 0.00 28 ALA A C 22
ATOM 13405 O O . ALA A 1 28 ? 54.602 1.237 1.398 1.00 0.00 28 ALA A O 22
ATOM 13412 N N . LYS A 1 29 ? 56.181 2.336 0.245 1.00 0.00 29 LYS A N 22
ATOM 13413 C CA . LYS A 1 29 ? 56.253 1.375 -0.820 1.00 0.00 29 LYS A CA 22
ATOM 13414 C C . LYS A 1 29 ? 57.659 0.819 -0.949 1.00 0.00 29 LYS A C 22
ATOM 13415 O O . LYS A 1 29 ? 58.021 0.264 -1.986 1.00 0.00 29 LYS A O 22
ATOM 13434 N N . CYS A 1 30 ? 58.467 1.024 0.080 1.00 0.00 30 CYS A N 22
ATOM 13435 C CA . CYS A 1 30 ? 59.859 0.602 0.035 1.00 0.00 30 CYS A CA 22
ATOM 13436 C C . CYS A 1 30 ? 60.105 -0.834 0.475 1.00 0.00 30 CYS A C 22
ATOM 13437 O O . CYS A 1 30 ? 59.976 -1.177 1.650 1.00 0.00 30 CYS A O 22
ATOM 13444 N N . GLN A 1 31 ? 60.543 -1.638 -0.477 1.00 0.00 31 GLN A N 22
ATOM 13445 C CA . GLN A 1 31 ? 60.916 -3.006 -0.234 1.00 0.00 31 GLN A CA 22
ATOM 13446 C C . GLN A 1 31 ? 62.434 -3.113 -0.383 1.00 0.00 31 GLN A C 22
ATOM 13447 O O . GLN A 1 31 ? 63.064 -4.047 0.110 1.00 0.00 31 GLN A O 22
ATOM 13461 N N . PHE A 1 32 ? 63.000 -2.114 -1.063 1.00 0.00 32 PHE A N 22
ATOM 13462 C CA . PHE A 1 32 ? 64.428 -2.032 -1.305 1.00 0.00 32 PHE A CA 22
ATOM 13463 C C . PHE A 1 32 ? 64.814 -0.594 -1.665 1.00 0.00 32 PHE A C 22
ATOM 13464 O O . PHE A 1 32 ? 64.056 0.342 -1.413 1.00 0.00 32 PHE A O 22
ATOM 13481 N N . ALA A 1 33 ? 65.981 -0.431 -2.284 1.00 0.00 33 ALA A N 22
ATOM 13482 C CA . ALA A 1 33 ? 66.464 0.880 -2.710 1.00 0.00 33 ALA A CA 22
ATOM 13483 C C . ALA A 1 33 ? 66.309 1.924 -1.609 1.00 0.00 33 ALA A C 22
ATOM 13484 O O . ALA A 1 33 ? 65.235 2.486 -1.429 1.00 0.00 33 ALA A O 22
ATOM 13491 N N . HIS A 1 34 ? 67.399 2.184 -0.895 1.00 0.00 34 HIS A N 22
ATOM 13492 C CA . HIS A 1 34 ? 67.417 3.171 0.189 1.00 0.00 34 HIS A CA 22
ATOM 13493 C C . HIS A 1 34 ? 68.875 3.546 0.531 1.00 0.00 34 HIS A C 22
ATOM 13494 O O . HIS A 1 34 ? 69.555 4.202 -0.259 1.00 0.00 34 HIS A O 22
ATOM 13508 N N . GLY A 1 35 ? 69.345 3.139 1.729 1.00 0.00 35 GLY A N 22
ATOM 13509 C CA . GLY A 1 35 ? 70.694 3.437 2.166 1.00 0.00 35 GLY A CA 22
ATOM 13510 C C . GLY A 1 35 ? 71.732 2.607 1.440 1.00 0.00 35 GLY A C 22
ATOM 13511 O O . GLY A 1 35 ? 71.747 2.549 0.211 1.00 0.00 35 GLY A O 22
ATOM 13515 N N . LEU A 1 36 ? 72.587 1.943 2.211 1.00 0.00 36 LEU A N 22
ATOM 13516 C CA . LEU A 1 36 ? 73.625 1.094 1.653 1.00 0.00 36 LEU A CA 22
ATOM 13517 C C . LEU A 1 36 ? 72.996 -0.027 0.826 1.00 0.00 36 LEU A C 22
ATOM 13518 O O . LEU A 1 36 ? 73.008 0.013 -0.403 1.00 0.00 36 LEU A O 22
ATOM 13534 N N . GLY A 1 37 ? 72.425 -1.013 1.510 1.00 0.00 37 GLY A N 22
ATOM 13535 C CA . GLY A 1 37 ? 71.775 -2.117 0.829 1.00 0.00 37 GLY A CA 22
ATOM 13536 C C . GLY A 1 37 ? 72.655 -2.813 -0.185 1.00 0.00 37 GLY A C 22
ATOM 13537 O O . GLY A 1 37 ? 72.172 -3.535 -1.055 1.00 0.00 37 GLY A O 22
ATOM 13541 N N . GLU A 1 38 ? 73.948 -2.613 -0.064 1.00 0.00 38 GLU A N 22
ATOM 13542 C CA . GLU A 1 38 ? 74.902 -3.240 -0.965 1.00 0.00 38 GLU A CA 22
ATOM 13543 C C . GLU A 1 38 ? 75.388 -4.562 -0.381 1.00 0.00 38 GLU A C 22
ATOM 13544 O O . GLU A 1 38 ? 76.580 -4.869 -0.422 1.00 0.00 38 GLU A O 22
ATOM 13556 N N . LEU A 1 39 ? 74.457 -5.342 0.167 1.00 0.00 39 LEU A N 22
ATOM 13557 C CA . LEU A 1 39 ? 74.799 -6.631 0.763 1.00 0.00 39 LEU A CA 22
ATOM 13558 C C . LEU A 1 39 ? 74.849 -7.734 -0.287 1.00 0.00 39 LEU A C 22
ATOM 13559 O O . LEU A 1 39 ? 75.472 -8.775 -0.083 1.00 0.00 39 LEU A O 22
ATOM 13575 N N . ARG A 1 40 ? 74.196 -7.489 -1.413 1.00 0.00 40 ARG A N 22
ATOM 13576 C CA . ARG A 1 40 ? 74.168 -8.450 -2.514 1.00 0.00 40 ARG A CA 22
ATOM 13577 C C . ARG A 1 40 ? 74.775 -7.831 -3.766 1.00 0.00 40 ARG A C 22
ATOM 13578 O O . ARG A 1 40 ? 74.320 -8.080 -4.881 1.00 0.00 40 ARG A O 22
ATOM 13599 N N . GLN A 1 41 ? 75.811 -7.025 -3.565 1.00 0.00 41 GLN A N 22
ATOM 13600 C CA . GLN A 1 41 ? 76.488 -6.360 -4.658 1.00 0.00 41 GLN A CA 22
ATOM 13601 C C . GLN A 1 41 ? 77.976 -6.159 -4.360 1.00 0.00 41 GLN A C 22
ATOM 13602 O O . GLN A 1 41 ? 78.784 -6.029 -5.279 1.00 0.00 41 GLN A O 22
ATOM 13616 N N . ALA A 1 42 ? 78.333 -6.135 -3.077 1.00 0.00 42 ALA A N 22
ATOM 13617 C CA . ALA A 1 42 ? 79.723 -5.952 -2.673 1.00 0.00 42 ALA A CA 22
ATOM 13618 C C . ALA A 1 42 ? 80.213 -4.547 -3.002 1.00 0.00 42 ALA A C 22
ATOM 13619 O O . ALA A 1 42 ? 80.131 -4.100 -4.146 1.00 0.00 42 ALA A O 22
ATOM 13626 N N . ASN A 1 43 ? 80.724 -3.853 -1.990 1.00 0.00 43 ASN A N 22
ATOM 13627 C CA . ASN A 1 43 ? 81.230 -2.498 -2.166 1.00 0.00 43 ASN A CA 22
ATOM 13628 C C . ASN A 1 43 ? 82.531 -2.504 -2.962 1.00 0.00 43 ASN A C 22
ATOM 13629 O O . ASN A 1 43 ? 83.404 -3.346 -2.661 1.00 0.00 43 ASN A O 22
ATOM 13641 N N . MET A 1 4 ? 72.324 -20.562 -4.647 1.00 0.00 4 MET A N 23
ATOM 13642 C CA . MET A 1 4 ? 71.210 -20.904 -5.572 1.00 0.00 4 MET A CA 23
ATOM 13643 C C . MET A 1 4 ? 70.947 -19.773 -6.563 1.00 0.00 4 MET A C 23
ATOM 13644 O O . MET A 1 4 ? 71.290 -18.618 -6.307 1.00 0.00 4 MET A O 23
ATOM 13658 N N . THR A 1 5 ? 70.338 -20.114 -7.695 1.00 0.00 5 THR A N 23
ATOM 13659 C CA . THR A 1 5 ? 70.030 -19.127 -8.721 1.00 0.00 5 THR A CA 23
ATOM 13660 C C . THR A 1 5 ? 68.981 -18.139 -8.222 1.00 0.00 5 THR A C 23
ATOM 13661 O O . THR A 1 5 ? 68.282 -18.405 -7.242 1.00 0.00 5 THR A O 23
ATOM 13672 N N . THR A 1 6 ? 68.875 -16.999 -8.899 1.00 0.00 6 THR A N 23
ATOM 13673 C CA . THR A 1 6 ? 67.909 -15.973 -8.515 1.00 0.00 6 THR A CA 23
ATOM 13674 C C . THR A 1 6 ? 66.743 -15.918 -9.501 1.00 0.00 6 THR A C 23
ATOM 13675 O O . THR A 1 6 ? 65.628 -15.547 -9.135 1.00 0.00 6 THR A O 23
ATOM 13686 N N . SER A 1 7 ? 67.010 -16.294 -10.752 1.00 0.00 7 SER A N 23
ATOM 13687 C CA . SER A 1 7 ? 65.990 -16.286 -11.795 1.00 0.00 7 SER A CA 23
ATOM 13688 C C . SER A 1 7 ? 65.587 -14.857 -12.152 1.00 0.00 7 SER A C 23
ATOM 13689 O O . SER A 1 7 ? 65.810 -14.399 -13.273 1.00 0.00 7 SER A O 23
ATOM 13697 N N . SER A 1 8 ? 65.006 -14.153 -11.187 1.00 0.00 8 SER A N 23
ATOM 13698 C CA . SER A 1 8 ? 64.578 -12.776 -11.389 1.00 0.00 8 SER A CA 23
ATOM 13699 C C . SER A 1 8 ? 64.199 -12.137 -10.057 1.00 0.00 8 SER A C 23
ATOM 13700 O O . SER A 1 8 ? 63.177 -11.458 -9.947 1.00 0.00 8 SER A O 23
ATOM 13708 N N . ARG A 1 9 ? 65.029 -12.370 -9.044 1.00 0.00 9 ARG A N 23
ATOM 13709 C CA . ARG A 1 9 ? 64.788 -11.828 -7.712 1.00 0.00 9 ARG A CA 23
ATOM 13710 C C . ARG A 1 9 ? 64.664 -10.312 -7.756 1.00 0.00 9 ARG A C 23
ATOM 13711 O O . ARG A 1 9 ? 64.826 -9.691 -8.808 1.00 0.00 9 ARG A O 23
ATOM 13732 N N . TYR A 1 10 ? 64.382 -9.724 -6.602 1.00 0.00 10 TYR A N 23
ATOM 13733 C CA . TYR A 1 10 ? 64.235 -8.287 -6.485 1.00 0.00 10 TYR A CA 23
ATOM 13734 C C . TYR A 1 10 ? 65.598 -7.608 -6.411 1.00 0.00 10 TYR A C 23
ATOM 13735 O O . TYR A 1 10 ? 66.612 -8.189 -6.797 1.00 0.00 10 TYR A O 23
ATOM 13753 N N . LYS A 1 11 ? 65.611 -6.367 -5.955 1.00 0.00 11 LYS A N 23
ATOM 13754 C CA . LYS A 1 11 ? 66.831 -5.594 -5.863 1.00 0.00 11 LYS A CA 23
ATOM 13755 C C . LYS A 1 11 ? 67.761 -6.135 -4.783 1.00 0.00 11 LYS A C 23
ATOM 13756 O O . LYS A 1 11 ? 67.575 -7.242 -4.274 1.00 0.00 11 LYS A O 23
ATOM 13775 N N . THR A 1 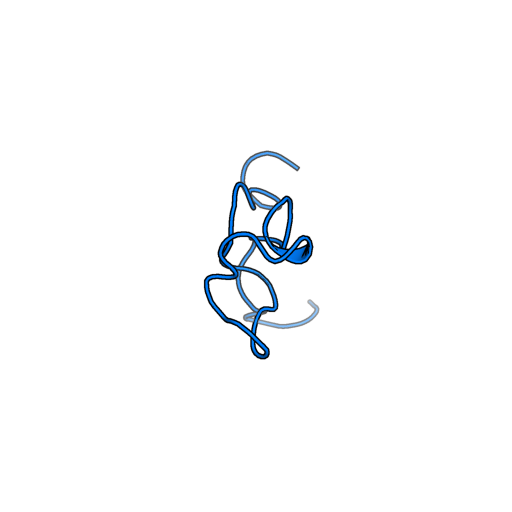12 ? 68.777 -5.348 -4.460 1.00 0.00 12 THR A N 23
ATOM 13776 C CA . THR A 1 12 ? 69.770 -5.740 -3.462 1.00 0.00 12 THR A CA 23
ATOM 13777 C C . THR A 1 12 ? 69.816 -4.783 -2.270 1.00 0.00 12 THR A C 23
ATOM 13778 O O . THR A 1 12 ? 70.507 -5.051 -1.287 1.00 0.00 12 THR A O 23
ATOM 13789 N N . GLU A 1 13 ? 69.117 -3.660 -2.364 1.00 0.00 13 GLU A N 23
ATOM 13790 C CA . GLU A 1 13 ? 69.132 -2.676 -1.301 1.00 0.00 13 GLU A CA 23
ATOM 13791 C C . GLU A 1 13 ? 68.165 -3.024 -0.165 1.00 0.00 13 GLU A C 23
ATOM 13792 O O . GLU A 1 13 ? 67.573 -4.096 -0.154 1.00 0.00 13 GLU A O 23
ATOM 13804 N N . LEU A 1 14 ? 68.037 -2.116 0.807 1.00 0.00 14 LEU A N 23
ATOM 13805 C CA . LEU A 1 14 ? 67.166 -2.341 1.957 1.00 0.00 14 LEU A CA 23
ATOM 13806 C C . LEU A 1 14 ? 66.962 -1.059 2.765 1.00 0.00 14 LEU A C 23
ATOM 13807 O O . LEU A 1 14 ? 67.799 -0.158 2.747 1.00 0.00 14 LEU A O 23
ATOM 13823 N N . CYS A 1 15 ? 65.840 -0.998 3.478 1.00 0.00 15 CYS A N 23
ATOM 13824 C CA . CYS A 1 15 ? 65.501 0.150 4.309 1.00 0.00 15 CYS A CA 23
ATOM 13825 C C . CYS A 1 15 ? 66.405 0.160 5.551 1.00 0.00 15 CYS A C 23
ATOM 13826 O O . CYS A 1 15 ? 66.014 -0.333 6.609 1.00 0.00 15 CYS A O 23
ATOM 13833 N N . ARG A 1 16 ? 67.625 0.706 5.419 1.00 0.00 16 ARG A N 23
ATOM 13834 C CA . ARG A 1 16 ? 68.572 0.736 6.518 1.00 0.00 16 ARG A CA 23
ATOM 13835 C C . ARG A 1 16 ? 68.211 1.806 7.553 1.00 0.00 16 ARG A C 23
ATOM 13836 O O . ARG A 1 16 ? 67.320 1.604 8.381 1.00 0.00 16 ARG A O 23
ATOM 13857 N N . THR A 1 17 ? 68.903 2.943 7.499 1.00 0.00 17 THR A N 23
ATOM 13858 C CA . THR A 1 17 ? 68.655 4.044 8.418 1.00 0.00 17 THR A CA 23
ATOM 13859 C C . THR A 1 17 ? 67.320 4.698 8.093 1.00 0.00 17 THR A C 23
ATOM 13860 O O . THR A 1 17 ? 66.714 5.379 8.919 1.00 0.00 17 THR A O 23
ATOM 13871 N N . TYR A 1 18 ? 66.883 4.461 6.868 1.00 0.00 18 TYR A N 23
ATOM 13872 C CA . TYR A 1 18 ? 65.647 4.976 6.342 1.00 0.00 18 TYR A CA 23
ATOM 13873 C C . TYR A 1 18 ? 64.456 4.592 7.221 1.00 0.00 18 TYR A C 23
ATOM 13874 O O . TYR A 1 18 ? 63.613 5.425 7.545 1.00 0.00 18 TYR A O 23
ATOM 13892 N N . SER A 1 19 ? 64.389 3.312 7.578 1.00 0.00 19 SER A N 23
ATOM 13893 C CA . SER A 1 19 ? 63.301 2.777 8.397 1.00 0.00 19 SER A CA 23
ATOM 13894 C C . SER A 1 19 ? 62.993 3.663 9.596 1.00 0.00 19 SER A C 23
ATOM 13895 O O . SER A 1 19 ? 61.865 3.692 10.088 1.00 0.00 19 SER A O 23
ATOM 13903 N N . GLU A 1 20 ? 63.998 4.379 10.057 1.00 0.00 20 GLU A N 23
ATOM 13904 C CA . GLU A 1 20 ? 63.841 5.266 11.203 1.00 0.00 20 GLU A CA 23
ATOM 13905 C C . GLU A 1 20 ? 63.110 6.545 10.810 1.00 0.00 20 GLU A C 23
ATOM 13906 O O . GLU A 1 20 ? 62.386 7.126 11.618 1.00 0.00 20 GLU A O 23
ATOM 13918 N N . SER A 1 21 ? 63.321 6.964 9.564 1.00 0.00 21 SER A N 23
ATOM 13919 C CA . SER A 1 21 ? 62.704 8.179 8.999 1.00 0.00 21 SER A CA 23
ATOM 13920 C C . SER A 1 21 ? 63.715 8.969 8.159 1.00 0.00 21 SER A C 23
ATOM 13921 O O . SER A 1 21 ? 63.404 10.050 7.656 1.00 0.00 21 SER A O 23
ATOM 13929 N N . GLY A 1 22 ? 64.928 8.435 8.030 1.00 0.00 22 GLY A N 23
ATOM 13930 C CA . GLY A 1 22 ? 65.973 9.108 7.276 1.00 0.00 22 GLY A CA 23
ATOM 13931 C C . GLY A 1 22 ? 65.539 9.636 5.924 1.00 0.00 22 GLY A C 23
ATOM 13932 O O . GLY A 1 22 ? 65.986 10.702 5.498 1.00 0.00 22 GLY A O 23
ATOM 13936 N N . ARG A 1 23 ? 64.706 8.877 5.240 1.00 0.00 23 ARG A N 23
ATOM 13937 C CA . ARG A 1 23 ? 64.244 9.265 3.907 1.00 0.00 23 ARG A CA 23
ATOM 13938 C C . ARG A 1 23 ? 63.160 8.351 3.378 1.00 0.00 23 ARG A C 23
ATOM 13939 O O . ARG A 1 23 ? 62.037 8.773 3.098 1.00 0.00 23 ARG A O 23
ATOM 13960 N N . CYS A 1 24 ? 63.538 7.107 3.221 1.00 0.00 24 CYS A N 23
ATOM 13961 C CA . CYS A 1 24 ? 62.650 6.087 2.676 1.00 0.00 24 CYS A CA 23
ATOM 13962 C C . CYS A 1 24 ? 62.335 6.425 1.218 1.00 0.00 24 CYS A C 23
ATOM 13963 O O . CYS A 1 24 ? 61.286 7.001 0.914 1.00 0.00 24 CYS A O 23
ATOM 13970 N N . ARG A 1 25 ? 63.265 6.077 0.327 1.00 0.00 25 ARG A N 23
ATOM 13971 C CA . ARG A 1 25 ? 63.123 6.343 -1.107 1.00 0.00 25 ARG A CA 23
ATOM 13972 C C . ARG A 1 25 ? 61.769 5.863 -1.642 1.00 0.00 25 ARG A C 23
ATOM 13973 O O . ARG A 1 25 ? 61.288 6.335 -2.668 1.00 0.00 25 ARG A O 23
ATOM 13994 N N . TYR A 1 26 ? 61.165 4.945 -0.914 1.00 0.00 26 TYR A N 23
ATOM 13995 C CA . TYR A 1 26 ? 59.857 4.390 -1.236 1.00 0.00 26 TYR A CA 23
ATOM 13996 C C . TYR A 1 26 ? 59.096 4.223 0.080 1.00 0.00 26 TYR A C 23
ATOM 13997 O O . TYR A 1 26 ? 58.647 3.140 0.424 1.00 0.00 26 TYR A O 23
ATOM 14015 N N . GLY A 1 27 ? 58.986 5.316 0.823 1.00 0.00 27 GLY A N 23
ATOM 14016 C CA . GLY A 1 27 ? 58.337 5.293 2.134 1.00 0.00 27 GLY A CA 23
ATOM 14017 C C . GLY A 1 27 ? 57.130 4.372 2.255 1.00 0.00 27 GLY A C 23
ATOM 14018 O O . GLY A 1 27 ? 56.922 3.777 3.312 1.00 0.00 27 GLY A O 23
ATOM 14022 N N . ALA A 1 28 ? 56.338 4.241 1.206 1.00 0.00 28 ALA A N 23
ATOM 14023 C CA . ALA A 1 28 ? 55.166 3.371 1.259 1.00 0.00 28 ALA A CA 23
ATOM 14024 C C . ALA A 1 28 ? 55.358 2.100 0.439 1.00 0.00 28 ALA A C 23
ATOM 14025 O O . ALA A 1 28 ? 54.624 1.125 0.603 1.00 0.00 28 ALA A O 23
ATOM 14032 N N . LYS A 1 29 ? 56.321 2.134 -0.464 1.00 0.00 29 LYS A N 23
ATOM 14033 C CA . LYS A 1 29 ? 56.595 1.026 -1.338 1.00 0.00 29 LYS A CA 23
ATOM 14034 C C . LYS A 1 29 ? 58.047 0.600 -1.274 1.00 0.00 29 LYS A C 23
ATOM 14035 O O . LYS A 1 29 ? 58.596 0.106 -2.262 1.00 0.00 29 LYS A O 23
ATOM 14054 N N . CYS A 1 30 ? 58.682 0.818 -0.134 1.00 0.00 30 CYS A N 23
ATOM 14055 C CA . CYS A 1 30 ? 60.096 0.484 -0.014 1.00 0.00 30 CYS A CA 23
ATOM 14056 C C . CYS A 1 30 ? 60.356 -0.949 0.404 1.00 0.00 30 CYS A C 23
ATOM 14057 O O . CYS A 1 30 ? 60.004 -1.380 1.504 1.00 0.00 30 CYS A O 23
ATOM 14064 N N . GLN A 1 31 ? 61.001 -1.668 -0.494 1.00 0.00 31 GLN A N 23
ATOM 14065 C CA . GLN A 1 31 ? 61.371 -3.036 -0.284 1.00 0.00 31 GLN A CA 23
ATOM 14066 C C . GLN A 1 31 ? 62.886 -3.187 -0.386 1.00 0.00 31 GLN A C 23
ATOM 14067 O O . GLN A 1 31 ? 63.446 -4.213 -0.002 1.00 0.00 31 GLN A O 23
ATOM 14081 N N . PHE A 1 32 ? 63.539 -2.156 -0.919 1.00 0.00 32 PHE A N 23
ATOM 14082 C CA . PHE A 1 32 ? 64.988 -2.185 -1.093 1.00 0.00 32 PHE A CA 23
ATOM 14083 C C . PHE A 1 32 ? 65.604 -0.785 -1.209 1.00 0.00 32 PHE A C 23
ATOM 14084 O O . PHE A 1 32 ? 66.088 -0.231 -0.224 1.00 0.00 32 PHE A O 23
ATOM 14101 N N . ALA A 1 33 ? 65.620 -0.245 -2.434 1.00 0.00 33 ALA A N 23
ATOM 14102 C CA . ALA A 1 33 ? 66.215 1.067 -2.724 1.00 0.00 33 ALA A CA 23
ATOM 14103 C C . ALA A 1 33 ? 66.044 2.079 -1.593 1.00 0.00 33 ALA A C 23
ATOM 14104 O O . ALA A 1 33 ? 64.951 2.584 -1.365 1.00 0.00 33 ALA A O 23
ATOM 14111 N N . HIS A 1 34 ? 67.153 2.397 -0.924 1.00 0.00 34 HIS A N 23
ATOM 14112 C CA . HIS A 1 34 ? 67.169 3.376 0.166 1.00 0.00 34 HIS A CA 23
ATOM 14113 C C . HIS A 1 34 ? 68.617 3.841 0.448 1.00 0.00 34 HIS A C 23
ATOM 14114 O O . HIS A 1 34 ? 69.219 4.539 -0.370 1.00 0.00 34 HIS A O 23
ATOM 14128 N N . GLY A 1 35 ? 69.158 3.471 1.626 1.00 0.00 35 GLY A N 23
ATOM 14129 C CA . GLY A 1 35 ? 70.498 3.858 2.011 1.00 0.00 35 GLY A CA 23
ATOM 14130 C C . GLY A 1 35 ? 71.548 3.388 1.027 1.00 0.00 35 GLY A C 23
ATOM 14131 O O . GLY A 1 35 ? 71.749 4.003 -0.022 1.00 0.00 35 GLY A O 23
ATOM 14135 N N . LEU A 1 36 ? 72.217 2.295 1.369 1.00 0.00 36 LEU A N 23
ATOM 14136 C CA . LEU A 1 36 ? 73.251 1.722 0.527 1.00 0.00 36 LEU A CA 23
ATOM 14137 C C . LEU A 1 36 ? 72.821 0.335 0.070 1.00 0.00 36 LEU A C 23
ATOM 14138 O O . LEU A 1 36 ? 72.989 -0.031 -1.093 1.00 0.00 36 LEU A O 23
ATOM 14154 N N . GLY A 1 37 ? 72.248 -0.421 1.004 1.00 0.00 37 GLY A N 23
ATOM 14155 C CA . GLY A 1 37 ? 71.774 -1.762 0.722 1.00 0.00 37 GLY A CA 23
ATOM 14156 C C . GLY A 1 37 ? 72.660 -2.536 -0.221 1.00 0.00 37 GLY A C 23
ATOM 14157 O O . GLY A 1 37 ? 72.311 -2.774 -1.380 1.00 0.00 37 GLY A O 23
ATOM 14161 N N . GLU A 1 38 ? 73.804 -2.928 0.290 1.00 0.00 38 GLU A N 23
ATOM 14162 C CA . GLU A 1 38 ? 74.763 -3.696 -0.486 1.00 0.00 38 GLU A CA 23
ATOM 14163 C C . GLU A 1 38 ? 75.004 -5.052 0.167 1.00 0.00 38 GLU A C 23
ATOM 14164 O O . GLU A 1 38 ? 76.140 -5.526 0.240 1.00 0.00 38 GLU A O 23
ATOM 14176 N N . LEU A 1 39 ? 73.927 -5.666 0.651 1.00 0.00 39 LEU A N 23
ATOM 14177 C CA . LEU A 1 39 ? 74.020 -6.974 1.306 1.00 0.00 39 LEU A CA 23
ATOM 14178 C C . LEU A 1 39 ? 74.299 -8.065 0.288 1.00 0.00 39 LEU A C 23
ATOM 14179 O O . LEU A 1 39 ? 74.954 -9.065 0.581 1.00 0.00 39 LEU A O 23
ATOM 14195 N N . ARG A 1 40 ? 73.791 -7.848 -0.906 1.00 0.00 40 ARG A N 23
ATOM 14196 C CA . ARG A 1 40 ? 73.962 -8.788 -2.012 1.00 0.00 40 ARG A CA 23
ATOM 14197 C C . ARG A 1 40 ? 74.692 -8.127 -3.173 1.00 0.00 40 ARG A C 23
ATOM 14198 O O . ARG A 1 40 ? 74.298 -8.266 -4.331 1.00 0.00 40 ARG A O 23
ATOM 14219 N N . GLN A 1 41 ? 75.764 -7.407 -2.851 1.00 0.00 41 GLN A N 23
ATOM 14220 C CA . GLN A 1 41 ? 76.554 -6.721 -3.855 1.00 0.00 41 GLN A CA 23
ATOM 14221 C C . GLN A 1 41 ? 78.038 -6.672 -3.485 1.00 0.00 41 GLN A C 23
ATOM 14222 O O . GLN A 1 41 ? 78.885 -6.417 -4.340 1.00 0.00 41 GLN A O 23
ATOM 14236 N N . ALA A 1 42 ? 78.351 -6.909 -2.211 1.00 0.00 42 ALA A N 23
ATOM 14237 C CA . ALA A 1 42 ? 79.733 -6.881 -1.744 1.00 0.00 42 ALA A CA 23
ATOM 14238 C C . ALA A 1 42 ? 80.309 -5.471 -1.822 1.00 0.00 42 ALA A C 23
ATOM 14239 O O . ALA A 1 42 ? 79.732 -4.588 -2.458 1.00 0.00 42 ALA A O 23
ATOM 14246 N N . ASN A 1 43 ? 81.447 -5.266 -1.168 1.00 0.00 43 ASN A N 23
ATOM 14247 C CA . ASN A 1 43 ? 82.102 -3.962 -1.161 1.00 0.00 43 ASN A CA 23
ATOM 14248 C C . ASN A 1 43 ? 82.585 -3.590 -2.558 1.00 0.00 43 ASN A C 23
ATOM 14249 O O . ASN A 1 43 ? 83.594 -4.171 -3.009 1.00 0.00 43 ASN A O 23
#

Sequence (40 aa):
MTTSSRYKTELCRTYSESGRCRYGAKCQFAHGLGELRQANMTTSSRYKTELCRTYSESGRCRYGAKCQFAHGLGELRQANMTTSSRYKTELCRTYSESGRCRYGAKCQFAHGLGELRQANMTTSSRYKTELCRTYSESGRCRYGAKCQFAHGLGELRQANMTTSSRYKTELCRTYSESGRCRYGAKCQFAHGLGELRQANMTTSSRYKTELCRTYSESGRCRYGAKCQFAHGLGELRQANMTTSSRYKTELCRTYSESGRCRYGAKCQFAHGLGELRQANMTTSSRYKTELCRTYSESGRCRYGAKCQFAHGLGELRQANMTTSSRYKTELCRTYSESGRCRYGAKCQFAHGLGELRQANMTTSSRYKTELCRTYSESGRCRYGAKCQFAHGLGELRQANMTTSSRYKTELCRTYSESGRCRYGAKCQFAHGLGELRQANMTTSSRYKTELCRTYSESGRCRYGAKCQFAHGLGELRQANMTTSSRYKTELCRTYSESGRCRYGAKCQFAHGLGELRQANMTTSSRYKTELCRTYSESGRCRYGAKCQFAHGLGELRQANMTTSSRYKTELCRTYSESGRCRYGAKCQFAHGLGELRQANMTTSSRYKTELCRTYSESGRCRYGAKCQFAHGLGELRQANMTTSSRYKTELCRTYSESGRCRYGAKCQFAHGLGELRQANMTTSSRYKTELCRTYSESGRCRYGAKCQFAHGLGELRQANMTTSSRYKTELCRTYSESGRCRYGAKCQFAHGLGELRQANMTTSSRYKTELCRTYSESGRCRYGAKCQFAHGLGELRQANMTTSSRYKTELCRTYSESGRCRYGAKCQFAHGLGELRQANMTTSSRYKTELCRTYSESGRCRYGAKCQFAHGLGELRQANMTTSSRYKTELCRTYSESGRCRYGAKCQFAHGLGELRQAN

InterPro domains:
  IPR000571 Zinc finger, CCCH-type [PF00642] (96-121)
  IPR000571 Zinc finger, CCCH-type [PF00642] (134-160)
  IPR000571 Zinc finger, CCCH-type [PS50103] (95-123)
  IPR000571 Zinc finger, CCCH-type [PS50103] (133-161)
  IPR000571 Zinc finger, CCCH-type [SM00356] (95-122)
  IPR000571 Zinc finger, CCCH-type [SM00356] (133-160)
  IPR036855 Zinc finger, CCCH-type superfamily [SSF90229] (93-127)
  IPR036855 Zinc finger, CCCH-type superfamily [SSF90229] (130-161)
  IPR045877 RNA-binding protein ZFP36-like [PTHR12547] (75-222)

Solvent-accessible surface area: 3666 Å² total; per-residue (Å²): 230,112,90,120,107,167,149,108,23,41,42,43,139,95,31,77,152,112,57,143,33,134,90,50,109,164,40,114,36,10,11,30,107,6,80,76,175,116,94,153

Secondary structure (DSSP, 8-state):
---SS---S---SGGGGTS--TTTTT-SS-SSS--GGGT-

CATH classification: 4.10.1000.10

Radius of gyration: 11.0 Å; Cα contacts (8 Å, |Δi|>4): 57; chains: 1; bounding box: 24×32×23 Å

GO terms:
  GO:0070063 RNA polymerase binding (F, IDA)
  GO:0071889 14-3-3 protein binding (F, IDA)
  GO:0035278 miRNA-mediated gene silencing by inhibition of translation (P, IDA)
  GO:0005634 nucleus (C, IDA)
  GO:0005737 cytoplasm (C, IDA)
  GO:0038066 p38MAPK cascade (P, IDA)
  GO:0003729 mRNA binding (F, IDA)
  GO:0043488 regulation of mRNA stability (P, IDA)
  GO:0044344 cellular response to fibroblast growth factor stimulus (P, IDA)
  GO:0045600 positive regulation of fat cell differentiation (P, IDA)
  GO:0009611 response to wounding (P, IDA)
  GO:0035925 mRNA 3'-UTR AU-rich region binding (F, IDA)
  GO:0030014 CCR4-NOT complex (C, IDA)
  GO:1990904 ribonucleoprotein complex (C, IDA)
  GO:1900153 positive regulation of nuclear-transcribed mRNA catabolic process, deadenylation-dependent decay (P, IDA)
  GO:0060213 positive regulation of nuclear-transcribed mRNA poly(A) tail shortening (P, IDA)
  GO:0061158 3'-UTR-mediated mRNA destabilization (P, IDA)
  GO:0071222 cellular response to lipopolysaccharide (P, IDA)
  GO:0071356 cellular response to tumor necrosis factor (P, IDA)
  GO:0000165 MAPK cascade (P, IDA)

Foldseek 3Di:
DDQPDPDDQAACDCCVVPPPQPPVPPDPGPDDDRCPPPPD